Protein AF-A0A932NFH0-F1 (afdb_monomer)

Nearest PDB structures (foldseek):
  4v3h-assembly2_B  TM=2.790E-01  e=3.392E+00  Klebsiella oxytoca
  4v3g-assembly1_A  TM=3.066E-01  e=3.553E+00  Klebsiella oxytoca

Structure (mmCIF, N/CA/C/O backbone):
data_AF-A0A932NFH0-F1
#
_entry.id   AF-A0A932NFH0-F1
#
loop_
_atom_site.group_PDB
_atom_site.id
_atom_site.type_symbol
_atom_site.label_atom_id
_atom_site.label_alt_id
_atom_site.label_comp_id
_atom_site.label_asym_id
_atom_site.label_entity_id
_atom_site.label_seq_id
_atom_site.pdbx_PDB_ins_code
_atom_site.Cartn_x
_atom_site.Cartn_y
_atom_site.Cartn_z
_atom_site.occupancy
_atom_site.B_iso_or_equiv
_atom_site.auth_seq_id
_atom_site.auth_comp_id
_atom_site.auth_asym_id
_atom_site.auth_atom_id
_atom_site.pdbx_PDB_model_num
ATOM 1 N N . MET A 1 1 ? -65.670 41.260 88.299 1.00 33.47 1 MET A N 1
ATOM 2 C CA . MET A 1 1 ? -65.442 41.311 86.839 1.00 33.47 1 MET A CA 1
ATOM 3 C C . MET A 1 1 ? -65.403 39.883 86.323 1.00 33.47 1 MET A C 1
ATOM 5 O O . MET A 1 1 ? -64.616 39.112 86.848 1.00 33.47 1 MET A O 1
ATOM 9 N N . GLY A 1 2 ? -66.260 39.553 85.352 1.00 31.39 2 GLY A N 1
ATOM 10 C CA . GLY A 1 2 ? -66.193 38.319 84.555 1.00 31.39 2 GLY A CA 1
ATOM 11 C C . GLY A 1 2 ? -66.979 37.117 85.085 1.00 31.39 2 GLY A C 1
ATOM 12 O O . GLY A 1 2 ? -66.422 36.275 85.775 1.00 31.39 2 GLY A O 1
ATOM 13 N N . ASN A 1 3 ? -68.261 37.035 84.717 1.00 30.03 3 ASN A N 1
ATOM 14 C CA . ASN A 1 3 ? -69.140 35.876 84.900 1.00 30.03 3 ASN A CA 1
ATOM 15 C C . ASN A 1 3 ? -68.641 34.647 84.115 1.00 30.03 3 ASN A C 1
ATOM 17 O O . ASN A 1 3 ? -68.337 34.762 82.929 1.00 30.03 3 ASN A O 1
ATOM 21 N N . PHE A 1 4 ? -68.666 33.471 84.745 1.00 28.58 4 PHE A N 1
ATOM 22 C CA . PHE A 1 4 ? -68.620 32.169 84.073 1.00 28.58 4 PHE A CA 1
ATOM 23 C C . PHE A 1 4 ? -70.050 31.676 83.810 1.00 28.58 4 PHE A C 1
ATOM 25 O O . PHE A 1 4 ? -70.819 31.567 84.768 1.00 28.58 4 PHE A O 1
ATOM 32 N N . PRO A 1 5 ? -70.416 31.314 82.568 1.00 34.72 5 PRO A N 1
ATOM 33 C CA . PRO A 1 5 ? -71.593 30.508 82.307 1.00 34.72 5 PRO A CA 1
ATOM 34 C C . PRO A 1 5 ? -71.230 29.036 82.070 1.00 34.72 5 PRO A C 1
ATOM 36 O O . PRO A 1 5 ? -70.362 28.674 81.281 1.00 34.72 5 PRO A O 1
ATOM 39 N N . THR A 1 6 ? -71.973 28.221 82.806 1.00 33.97 6 THR A N 1
ATOM 40 C CA . THR A 1 6 ? -72.498 26.882 82.529 1.00 33.97 6 THR A CA 1
ATOM 41 C C . THR A 1 6 ? -72.513 26.399 81.072 1.00 33.97 6 THR A C 1
ATOM 43 O O . THR A 1 6 ? -72.946 27.125 80.181 1.00 33.97 6 THR A O 1
ATOM 46 N N . GLY A 1 7 ? -72.266 25.093 80.892 1.00 30.45 7 GLY A N 1
ATOM 47 C CA . GLY A 1 7 ? -72.872 24.297 79.818 1.00 30.45 7 GLY A CA 1
ATOM 48 C C . GLY A 1 7 ? -71.877 23.625 78.877 1.00 30.45 7 GLY A C 1
ATOM 49 O O . GLY A 1 7 ? -71.526 24.188 77.849 1.00 30.45 7 GLY A O 1
ATOM 50 N N . ILE A 1 8 ? -71.498 22.378 79.169 1.00 27.05 8 ILE A N 1
ATOM 51 C CA . ILE A 1 8 ? -71.008 21.459 78.135 1.00 27.05 8 ILE A CA 1
ATOM 52 C C . ILE A 1 8 ? -71.899 20.225 78.167 1.00 27.05 8 ILE A C 1
ATOM 54 O O . ILE A 1 8 ? -71.938 19.469 79.136 1.00 27.05 8 ILE A O 1
ATOM 58 N N . SER A 1 9 ? -72.663 20.079 77.089 1.00 25.47 9 SER A N 1
ATOM 59 C CA . SER A 1 9 ? -73.477 18.918 76.782 1.00 25.47 9 SER A CA 1
ATOM 60 C C . SER A 1 9 ? -72.582 17.710 76.529 1.00 25.47 9 SER A C 1
ATOM 62 O O . SER A 1 9 ? -71.717 17.747 75.654 1.00 25.47 9 SER A O 1
ATOM 64 N N . ILE A 1 10 ? -72.842 16.617 77.237 1.00 27.97 10 ILE A N 1
ATOM 65 C CA . ILE A 1 10 ? -72.379 15.289 76.836 1.00 27.97 10 ILE A CA 1
ATOM 66 C C . ILE A 1 10 ? -73.117 14.945 75.530 1.00 27.97 10 ILE A C 1
ATOM 68 O O . ILE A 1 10 ? -74.354 14.967 75.531 1.00 27.97 10 ILE A O 1
ATOM 72 N N . PRO A 1 11 ? -72.435 14.635 74.412 1.00 27.80 11 PRO A N 1
ATOM 73 C CA . PRO A 1 11 ? -73.120 14.093 73.251 1.00 27.80 11 PRO A CA 1
ATOM 74 C C . PRO A 1 11 ? -73.696 12.734 73.644 1.00 27.80 11 PRO A C 1
ATOM 76 O O . PRO A 1 11 ? -72.962 11.847 74.082 1.00 27.80 11 PRO A O 1
ATOM 79 N N . LYS A 1 12 ? -75.016 12.579 73.499 1.00 25.48 12 LYS A N 1
ATOM 80 C CA . LYS A 1 12 ? -75.676 11.271 73.506 1.00 25.48 12 LYS A CA 1
ATOM 81 C C . LYS A 1 12 ? -74.907 10.364 72.549 1.00 25.48 12 LYS A C 1
ATOM 83 O O . LYS A 1 12 ? -74.846 10.638 71.353 1.00 25.48 12 LYS A O 1
ATOM 88 N N . SER A 1 13 ? -74.304 9.314 73.092 1.00 27.89 13 SER A N 1
ATOM 89 C CA . SER A 1 13 ? -73.741 8.234 72.302 1.00 27.89 13 SER A CA 1
ATOM 90 C C . SER A 1 13 ? -74.842 7.639 71.430 1.00 27.89 13 SER A C 1
ATOM 92 O O . SER A 1 13 ? -75.965 7.394 71.882 1.00 27.89 13 SER A O 1
ATOM 94 N N . ASN A 1 14 ? -74.512 7.438 70.158 1.00 25.23 14 ASN A N 1
ATOM 95 C CA . ASN A 1 14 ? -75.341 6.683 69.236 1.00 25.23 14 ASN A CA 1
ATOM 96 C C . ASN A 1 14 ? -75.588 5.296 69.834 1.00 25.23 14 ASN A C 1
ATOM 98 O O . ASN A 1 14 ? -74.656 4.564 70.169 1.00 25.23 14 ASN A O 1
ATOM 102 N N . SER A 1 15 ? -76.861 4.959 69.990 1.00 25.72 15 SER A N 1
ATOM 103 C CA . SER A 1 15 ? -77.316 3.617 70.317 1.00 25.72 15 SER A CA 1
ATOM 104 C C . SER A 1 15 ? -76.995 2.713 69.129 1.00 25.72 15 SER A C 1
ATOM 106 O O . SER A 1 15 ? -77.458 2.955 68.017 1.00 25.72 15 SER A O 1
ATOM 108 N N . VAL A 1 16 ? -76.195 1.673 69.356 1.00 29.52 16 VAL A N 1
ATOM 109 C CA . VAL A 1 16 ? -76.025 0.581 68.395 1.00 29.52 16 VAL A CA 1
ATOM 110 C C . VAL A 1 16 ? -77.087 -0.464 68.716 1.00 29.52 16 VAL A C 1
ATOM 112 O O . VAL A 1 16 ? -77.057 -1.089 69.775 1.00 29.52 16 VAL A O 1
ATOM 115 N N . ILE A 1 17 ? -78.053 -0.626 67.813 1.00 26.39 17 ILE A N 1
ATOM 116 C CA . ILE A 1 17 ? -79.005 -1.738 67.830 1.00 26.39 17 ILE A CA 1
ATOM 117 C C . ILE A 1 17 ? -78.273 -2.951 67.246 1.00 26.39 17 ILE A C 1
ATOM 119 O O . ILE A 1 17 ? -77.917 -2.941 66.070 1.00 26.39 17 ILE A O 1
ATOM 123 N N . LEU A 1 18 ? -78.047 -3.994 68.049 1.00 32.00 18 LEU A N 1
ATOM 124 C CA . LEU A 1 18 ? -77.611 -5.301 67.552 1.00 32.00 18 LEU A CA 1
ATOM 125 C C . LEU A 1 18 ? -78.845 -6.193 67.393 1.00 32.00 18 LEU A C 1
ATOM 127 O O . LEU A 1 18 ? -79.460 -6.608 68.374 1.00 32.00 18 LEU A O 1
ATOM 131 N N . GLY A 1 19 ? -79.223 -6.447 66.140 1.00 27.83 19 GLY A N 1
ATOM 132 C CA . GLY A 1 19 ? -80.219 -7.453 65.789 1.00 27.83 19 GLY A CA 1
ATOM 133 C C . GLY A 1 19 ? -79.652 -8.855 66.001 1.00 27.83 19 GLY A C 1
ATOM 134 O O . GLY A 1 19 ? -78.537 -9.155 65.580 1.00 27.83 19 GLY A O 1
ATOM 135 N N . ASN A 1 20 ? -80.424 -9.705 66.670 1.00 31.61 20 ASN A N 1
ATOM 136 C CA . ASN A 1 20 ? -80.073 -11.088 66.953 1.00 31.61 20 ASN A CA 1
ATOM 137 C C . ASN A 1 20 ? -80.524 -11.978 65.787 1.00 31.61 20 ASN A C 1
ATOM 139 O O . ASN A 1 20 ? -81.710 -12.286 65.705 1.00 31.61 20 ASN A O 1
ATOM 143 N N . GLN A 1 21 ? -79.602 -12.384 64.909 1.00 29.92 21 GLN A N 1
ATOM 144 C CA . GLN A 1 21 ? -79.731 -13.613 64.120 1.00 29.92 21 GLN A CA 1
ATOM 145 C C . GLN A 1 21 ? -78.362 -14.295 63.974 1.00 29.92 21 GLN A C 1
ATOM 147 O O . GLN A 1 21 ? -77.402 -13.693 63.508 1.00 29.92 21 GLN A O 1
ATOM 152 N N . GLU A 1 22 ? -78.322 -15.554 64.420 1.00 33.66 22 GLU A N 1
ATOM 153 C CA . GLU A 1 22 ? -77.292 -16.582 64.205 1.00 33.66 22 GLU A CA 1
ATOM 154 C C . GLU A 1 22 ? -75.839 -16.254 64.606 1.00 33.66 22 GLU A C 1
ATOM 156 O O . GLU A 1 22 ? -75.067 -15.708 63.827 1.00 33.66 22 GLU A O 1
ATOM 161 N N . ASN A 1 23 ? -75.442 -16.699 65.811 1.00 35.78 23 ASN A N 1
ATOM 162 C CA . ASN A 1 23 ? -74.081 -17.106 66.222 1.00 35.78 23 ASN A CA 1
ATOM 163 C C . ASN A 1 23 ? -72.876 -16.429 65.526 1.00 35.78 23 ASN A C 1
ATOM 165 O O . ASN A 1 23 ? -71.917 -17.095 65.133 1.00 35.78 23 ASN A O 1
ATOM 169 N N . LYS A 1 24 ? -72.873 -15.097 65.430 1.00 27.61 24 LYS A N 1
ATOM 170 C CA . LYS A 1 24 ? -71.710 -14.306 65.014 1.00 27.61 24 LYS A CA 1
ATOM 171 C C . LYS A 1 24 ? -71.596 -13.067 65.892 1.00 27.61 24 LYS A C 1
ATOM 173 O O . LYS A 1 24 ? -72.463 -12.199 65.881 1.00 27.61 24 LYS A O 1
ATOM 178 N N . VAL A 1 25 ? -70.506 -12.977 66.649 1.00 30.59 25 VAL A N 1
ATOM 179 C CA . VAL A 1 25 ? -70.115 -11.750 67.356 1.00 30.59 25 VAL A CA 1
ATOM 180 C C . VAL A 1 25 ? -69.359 -10.871 66.360 1.00 30.59 25 VAL A C 1
ATOM 182 O O . VAL A 1 25 ? -68.380 -11.315 65.766 1.00 30.59 25 VAL A O 1
ATOM 185 N N . SER A 1 26 ? -69.826 -9.642 66.141 1.00 27.28 26 SER A N 1
ATOM 186 C CA . SER A 1 26 ? -69.123 -8.632 65.338 1.00 27.28 26 SER A CA 1
ATOM 187 C C . SER A 1 26 ? -68.384 -7.654 66.251 1.00 27.28 26 SER A C 1
ATOM 189 O O . SER A 1 26 ? -68.962 -7.164 67.220 1.00 27.28 26 SER A O 1
ATOM 191 N N . PHE A 1 27 ? -67.126 -7.349 65.929 1.00 35.94 27 PHE A N 1
ATOM 192 C CA . PHE A 1 27 ? -66.333 -6.300 66.576 1.00 35.94 27 PHE A CA 1
ATOM 193 C C . PHE A 1 27 ? -66.306 -5.057 65.679 1.00 35.94 27 PHE A C 1
ATOM 195 O O . PHE A 1 27 ? -66.154 -5.178 64.465 1.00 35.94 27 PHE A O 1
ATOM 202 N N . ALA A 1 28 ? -66.423 -3.865 66.264 1.00 29.11 28 ALA A N 1
ATOM 203 C CA . ALA A 1 28 ? -66.188 -2.606 65.564 1.00 29.11 28 ALA A CA 1
ATOM 204 C C . ALA A 1 28 ? -64.809 -2.057 65.959 1.00 29.11 28 ALA A C 1
ATOM 206 O O . ALA A 1 28 ? -64.577 -1.757 67.129 1.00 29.11 28 ALA A O 1
ATOM 207 N N . VAL A 1 29 ? -63.904 -1.907 64.990 1.00 31.45 29 VAL A N 1
ATOM 208 C CA . VAL A 1 29 ? -62.664 -1.135 65.156 1.00 31.45 29 VAL A CA 1
ATOM 209 C C . VAL A 1 29 ? -62.984 0.314 64.792 1.00 31.45 29 VAL A C 1
ATOM 211 O O . VAL A 1 29 ? -63.256 0.620 63.633 1.00 31.45 29 VAL A O 1
ATOM 214 N N . LEU A 1 30 ? -63.008 1.211 65.779 1.00 28.28 30 LEU A N 1
ATOM 215 C CA . LEU A 1 30 ? -63.182 2.646 65.543 1.00 28.28 30 LEU A CA 1
ATOM 216 C C . LEU A 1 30 ? -61.837 3.266 65.143 1.00 28.28 30 LEU A C 1
ATOM 218 O O . LEU A 1 30 ? -60.965 3.460 65.987 1.00 28.28 30 LEU A O 1
ATOM 222 N N . TYR A 1 31 ? -61.690 3.621 63.867 1.00 28.64 31 TYR A N 1
ATOM 223 C CA . TYR A 1 31 ? -60.689 4.597 63.435 1.00 28.64 31 TYR A CA 1
ATOM 224 C C . TYR A 1 31 ? -61.185 5.995 63.817 1.00 28.64 31 TYR A C 1
ATOM 226 O O . TYR A 1 31 ? -62.192 6.457 63.283 1.00 28.64 31 TYR A O 1
ATOM 234 N N . ASN A 1 32 ? -60.495 6.673 64.736 1.00 30.05 32 ASN A N 1
ATOM 235 C CA . ASN A 1 32 ? -60.752 8.086 65.000 1.00 30.05 32 ASN A CA 1
ATOM 236 C C . ASN A 1 32 ? -59.757 8.934 64.202 1.00 30.05 32 ASN A C 1
ATOM 238 O O . ASN A 1 32 ? -58.663 9.241 64.670 1.00 30.05 32 ASN A O 1
ATOM 242 N N . ASP A 1 33 ? -60.133 9.271 62.972 1.00 33.28 33 ASP A N 1
ATOM 243 C CA . ASP A 1 33 ? -59.396 10.207 62.131 1.00 33.28 33 ASP A CA 1
ATOM 244 C C . ASP A 1 33 ? -59.994 11.608 62.316 1.00 33.28 33 ASP A C 1
ATOM 246 O O . ASP A 1 33 ? -60.966 11.966 61.646 1.00 33.28 33 ASP A O 1
ATOM 250 N N . LYS A 1 34 ? -59.484 12.352 63.313 1.00 33.22 34 LYS A N 1
ATOM 251 C CA . LYS A 1 34 ? -59.370 13.827 63.319 1.00 33.22 34 LYS A CA 1
ATOM 252 C C . LYS A 1 34 ? -58.748 14.369 64.618 1.00 33.22 34 LYS A C 1
ATOM 254 O O . LYS A 1 34 ? -59.270 14.183 65.712 1.00 33.22 34 LYS A O 1
ATOM 259 N N . SER A 1 35 ? -57.658 15.119 64.424 1.00 39.62 35 SER A N 1
ATOM 260 C CA . SER A 1 35 ? -57.040 16.122 65.314 1.00 39.62 35 SER A CA 1
ATOM 261 C C . SER A 1 35 ? -56.633 15.690 66.733 1.00 39.62 35 SER A C 1
ATOM 263 O O . SER A 1 35 ? -57.367 15.918 67.692 1.00 39.62 35 SER A O 1
ATOM 265 N N . ILE A 1 36 ? -55.393 15.203 66.878 1.00 35.25 36 ILE A N 1
ATOM 266 C CA . ILE A 1 36 ? -54.640 15.194 68.147 1.00 35.25 36 ILE A CA 1
ATOM 267 C C . ILE A 1 36 ? -53.272 15.873 67.900 1.00 35.25 36 ILE A C 1
ATOM 269 O O . ILE A 1 36 ? -52.682 15.642 66.842 1.00 35.25 36 ILE A O 1
ATOM 273 N N . PRO A 1 37 ? -52.763 16.728 68.813 1.00 31.09 37 PRO A N 1
ATOM 274 C CA . PRO A 1 37 ? -51.449 17.364 68.686 1.00 31.09 37 PRO A CA 1
ATOM 275 C C . PRO A 1 37 ? -50.298 16.351 68.583 1.00 31.09 37 PRO A C 1
ATOM 277 O O . PRO A 1 37 ? -50.350 15.273 69.171 1.00 31.09 37 PRO A O 1
ATOM 280 N N . SER A 1 38 ? -49.220 16.739 67.898 1.00 35.44 38 SER A N 1
ATOM 281 C CA . SER A 1 38 ? -48.042 15.927 67.542 1.00 35.44 38 SER A CA 1
ATOM 282 C C . SER A 1 38 ? -47.187 15.396 68.711 1.00 35.44 38 SER A C 1
ATOM 284 O O . SER A 1 38 ? -46.083 14.911 68.480 1.00 35.44 38 SER A O 1
ATOM 286 N N . SER A 1 39 ? -47.658 15.482 69.957 1.00 32.22 39 SER A N 1
ATOM 287 C CA . SER A 1 39 ? -46.976 14.964 71.152 1.00 32.22 39 SER A CA 1
ATOM 288 C C . SER A 1 39 ? -47.504 13.610 71.646 1.00 32.22 39 SER A C 1
ATOM 290 O O . SER A 1 39 ? -46.949 13.069 72.598 1.00 32.22 39 SER A O 1
ATOM 292 N N . TYR A 1 40 ? -48.515 13.025 70.994 1.00 33.75 40 TYR A N 1
ATOM 293 C CA . TYR A 1 40 ? -48.968 11.657 71.265 1.00 33.75 40 TYR A CA 1
ATOM 294 C C . TYR A 1 40 ? -48.595 10.730 70.106 1.00 33.75 40 TYR A C 1
ATOM 296 O O . TYR A 1 40 ? -49.102 10.861 68.993 1.00 33.75 40 TYR A O 1
ATOM 304 N N . GLN A 1 41 ? -47.667 9.810 70.374 1.00 34.94 41 GLN A N 1
ATOM 305 C CA . GLN A 1 41 ? -47.250 8.778 69.431 1.00 34.94 41 GLN A CA 1
ATOM 306 C C . GLN A 1 41 ? -48.395 7.807 69.110 1.00 34.94 41 GLN A C 1
ATOM 308 O O . GLN A 1 41 ? -49.274 7.538 69.928 1.00 34.94 41 GLN A O 1
ATOM 313 N N . SER A 1 42 ? -48.351 7.287 67.885 1.00 34.69 42 SER A N 1
ATOM 314 C CA . SER A 1 42 ? -49.235 6.274 67.318 1.00 34.69 42 SER A CA 1
ATOM 315 C C . SER A 1 42 ? -49.345 5.030 68.203 1.00 34.69 42 SER A C 1
ATOM 317 O O . SER A 1 42 ? -48.368 4.306 68.392 1.00 34.69 42 SER A O 1
ATOM 319 N N . GLY A 1 43 ? -50.555 4.750 68.680 1.00 33.25 43 GLY A N 1
ATOM 320 C CA . GLY A 1 43 ? -50.918 3.480 69.296 1.00 33.25 43 GLY A CA 1
ATOM 321 C C . GLY A 1 43 ? -52.033 2.813 68.500 1.00 33.25 43 GLY A C 1
ATOM 322 O O . GLY A 1 43 ? -52.997 3.472 68.111 1.00 33.25 43 GLY A O 1
ATOM 323 N N . PHE A 1 44 ? -51.921 1.507 68.267 1.00 37.31 44 PHE A N 1
ATOM 324 C CA . PHE A 1 44 ? -53.058 0.695 67.843 1.00 37.31 44 PHE A CA 1
ATOM 325 C C . PHE A 1 44 ? -53.755 0.204 69.113 1.00 37.31 44 PHE A C 1
ATOM 327 O O . PHE A 1 44 ? -53.124 -0.487 69.912 1.00 37.31 44 PHE A O 1
ATOM 334 N N . SER A 1 45 ? -55.013 0.597 69.345 1.00 35.28 45 SER A N 1
ATOM 335 C CA . SER A 1 45 ? -55.799 0.102 70.482 1.00 35.28 45 SER A CA 1
ATOM 336 C C . SER A 1 45 ? -56.741 -0.995 69.998 1.00 35.28 45 SER A C 1
ATOM 338 O O . SER A 1 45 ? -57.704 -0.714 69.285 1.00 35.28 45 SER A O 1
ATOM 340 N N . ILE A 1 46 ? -56.461 -2.250 70.355 1.00 39.66 46 ILE A N 1
ATOM 341 C CA . ILE A 1 46 ? -57.420 -3.339 70.142 1.00 39.66 46 ILE A CA 1
ATOM 342 C C . ILE A 1 46 ? -58.324 -3.362 71.364 1.00 39.66 46 ILE A C 1
ATOM 344 O O . ILE A 1 46 ? -57.890 -3.753 72.445 1.00 39.66 46 ILE A O 1
ATOM 348 N N . GLY A 1 47 ? -59.565 -2.909 71.194 1.00 37.34 47 GLY A N 1
ATOM 349 C CA . GLY A 1 47 ? -60.630 -3.125 72.164 1.00 37.34 47 GLY A CA 1
ATOM 350 C C . GLY A 1 47 ? -61.301 -4.464 71.886 1.00 37.34 47 GLY A C 1
ATOM 351 O O . GLY A 1 47 ? -62.045 -4.582 70.914 1.00 37.34 47 GLY A O 1
ATOM 352 N N . ALA A 1 48 ? -61.051 -5.474 72.717 1.00 38.38 48 ALA A N 1
ATOM 353 C CA . ALA A 1 48 ? -61.824 -6.712 72.685 1.00 38.38 48 ALA A CA 1
ATOM 354 C C . ALA A 1 48 ? -62.922 -6.647 73.754 1.00 38.38 48 ALA A C 1
ATOM 356 O O . ALA A 1 48 ? -62.628 -6.597 74.947 1.00 38.38 48 ALA A O 1
ATOM 357 N N . VAL A 1 49 ? -64.190 -6.671 73.331 1.00 38.41 49 VAL A N 1
ATOM 358 C CA . VAL A 1 49 ? -65.320 -6.929 74.234 1.00 38.41 49 VAL A CA 1
ATOM 359 C C . VAL A 1 49 ? -65.579 -8.431 74.206 1.00 38.41 49 VAL A C 1
ATOM 361 O O . VAL A 1 49 ? -66.192 -8.945 73.274 1.00 38.41 49 VAL A O 1
ATOM 364 N N . LEU A 1 50 ? -65.062 -9.150 75.200 1.00 38.88 50 LEU A N 1
ATOM 365 C CA . LEU A 1 50 ? -65.319 -10.580 75.361 1.00 38.88 50 LEU A CA 1
ATOM 366 C C . LEU A 1 50 ? -66.524 -10.778 76.286 1.00 38.88 50 LEU A C 1
ATOM 368 O O . LEU A 1 50 ? -66.454 -10.390 77.454 1.00 38.88 50 LEU A O 1
ATOM 372 N N . PRO A 1 51 ? -67.621 -11.399 75.825 1.00 38.62 51 PRO A N 1
ATOM 373 C CA . PRO A 1 51 ? -68.639 -11.871 76.742 1.00 38.62 51 PRO A CA 1
ATOM 374 C C . PRO A 1 51 ? -68.129 -13.147 77.430 1.00 38.62 51 PRO A C 1
ATOM 376 O O . PRO A 1 51 ? -67.991 -14.197 76.803 1.00 38.62 51 PRO A O 1
ATOM 379 N N . ILE A 1 52 ? -67.838 -13.066 78.730 1.00 36.28 52 ILE A N 1
ATOM 380 C CA . ILE A 1 52 ? -67.600 -14.256 79.553 1.00 36.28 52 ILE A CA 1
ATOM 381 C C . ILE A 1 52 ? -68.968 -14.783 79.982 1.00 36.28 52 ILE A C 1
ATOM 383 O O . ILE A 1 52 ? -69.646 -14.177 80.811 1.00 36.28 52 ILE A O 1
ATOM 387 N N . TYR A 1 53 ? -69.384 -15.919 79.424 1.00 36.38 53 TYR A N 1
ATOM 388 C CA . TYR A 1 53 ? -70.587 -16.607 79.878 1.00 36.38 53 TYR A CA 1
ATOM 389 C C . TYR A 1 53 ? -70.226 -17.641 80.944 1.00 36.38 53 TYR A C 1
ATOM 391 O O . TYR A 1 53 ? -69.708 -18.713 80.645 1.00 36.38 53 TYR A O 1
ATOM 399 N N . SER A 1 54 ? -70.563 -17.334 82.194 1.00 33.25 54 SER A N 1
ATOM 400 C CA . SER A 1 54 ? -70.706 -18.324 83.261 1.00 33.25 54 SER A CA 1
ATOM 401 C C . SER A 1 54 ? -72.192 -18.444 83.583 1.00 33.25 54 SER A C 1
ATOM 403 O O . SER A 1 54 ? -72.817 -17.474 84.003 1.00 33.25 54 SER A O 1
ATOM 405 N N . LYS A 1 55 ? -72.776 -19.622 83.327 1.00 36.75 55 LYS A N 1
ATOM 406 C CA . LYS A 1 55 ? -74.165 -19.974 83.684 1.00 36.75 55 LYS A CA 1
ATOM 407 C C . LYS A 1 55 ? -75.222 -18.906 83.335 1.00 36.75 55 LYS A C 1
ATOM 409 O O . LYS A 1 55 ? -76.072 -18.574 84.153 1.00 36.75 55 LYS A O 1
ATOM 414 N N . GLY A 1 56 ? -75.200 -18.393 82.105 1.00 42.72 56 GLY A N 1
ATOM 415 C CA . GLY A 1 56 ? -76.341 -17.656 81.546 1.00 42.72 56 GLY A CA 1
ATOM 416 C C . GLY A 1 56 ? -76.617 -16.258 82.118 1.00 42.72 56 GLY A C 1
ATOM 417 O O . GLY A 1 56 ? -77.675 -15.709 81.826 1.00 42.72 56 GLY A O 1
ATOM 418 N N . GLN A 1 57 ? -75.695 -15.644 82.868 1.00 33.19 57 GLN A N 1
ATOM 419 C CA . GLN A 1 57 ? -75.768 -14.218 83.213 1.00 33.19 57 GLN A CA 1
ATOM 420 C C . GLN A 1 57 ? -74.492 -13.482 82.790 1.00 33.19 57 GLN A C 1
ATOM 422 O O . GLN A 1 57 ? -73.382 -13.941 83.049 1.00 33.19 57 GLN A O 1
ATOM 427 N N . ALA A 1 58 ? -74.661 -12.336 82.122 1.00 33.94 58 ALA A N 1
ATOM 428 C CA . ALA A 1 58 ? -73.565 -11.457 81.733 1.00 33.94 58 ALA A CA 1
ATOM 429 C C . ALA A 1 58 ? -73.010 -10.749 82.979 1.00 33.94 58 ALA A C 1
ATOM 431 O O . ALA A 1 58 ? -73.685 -9.907 83.569 1.00 33.94 58 ALA A O 1
ATOM 432 N N . ILE A 1 59 ? -71.787 -11.091 83.382 1.00 33.62 59 ILE A N 1
ATOM 433 C CA . ILE A 1 59 ? -71.057 -10.389 84.442 1.00 33.62 59 ILE A CA 1
ATOM 434 C C . ILE A 1 59 ? -70.038 -9.466 83.765 1.00 33.62 59 ILE A C 1
ATOM 436 O O . ILE A 1 59 ? -69.262 -9.928 82.939 1.00 33.62 59 ILE A O 1
ATOM 440 N N . ASN A 1 60 ? -70.106 -8.174 84.107 1.00 35.97 60 ASN A N 1
ATOM 441 C CA . ASN A 1 60 ? -69.198 -7.055 83.806 1.00 35.97 60 ASN A CA 1
ATOM 442 C C . ASN A 1 60 ? -68.255 -7.160 82.590 1.00 35.97 60 ASN A C 1
ATOM 444 O O . ASN A 1 60 ? -67.304 -7.935 82.556 1.00 35.97 60 ASN A O 1
ATOM 448 N N . MET A 1 61 ? -68.451 -6.227 81.651 1.00 35.09 61 MET A N 1
ATOM 449 C CA . MET A 1 61 ? -67.553 -5.975 80.525 1.00 35.09 61 MET A CA 1
ATOM 450 C C . MET A 1 61 ? -66.177 -5.516 81.024 1.00 35.09 61 MET A C 1
ATOM 452 O O . MET A 1 61 ? -66.040 -4.409 81.546 1.00 35.09 61 MET A O 1
ATOM 456 N N . ILE A 1 62 ? -65.144 -6.335 80.826 1.00 35.03 62 ILE A N 1
ATOM 457 C CA . ILE A 1 62 ? -63.759 -5.873 80.931 1.00 35.03 62 ILE A CA 1
ATOM 458 C C . ILE A 1 62 ? -63.393 -5.278 79.574 1.00 35.03 62 ILE A C 1
ATOM 460 O O . ILE A 1 62 ? -63.284 -5.992 78.580 1.00 35.03 62 ILE A O 1
ATOM 464 N N . ASN A 1 63 ? -63.220 -3.959 79.535 1.00 34.44 63 ASN A N 1
ATOM 465 C CA . ASN A 1 63 ? -62.644 -3.273 78.386 1.00 34.44 63 ASN A CA 1
ATOM 466 C C . ASN A 1 63 ? -61.131 -3.535 78.409 1.00 34.44 63 ASN A C 1
ATOM 468 O O . ASN A 1 63 ? -60.388 -2.870 79.130 1.00 34.44 63 ASN A O 1
ATOM 472 N N . LEU A 1 64 ? -60.669 -4.540 77.666 1.00 36.06 64 LEU A N 1
ATOM 473 C CA . LEU A 1 64 ? -59.243 -4.722 77.412 1.00 36.06 64 LEU A CA 1
ATOM 474 C C . LEU A 1 64 ? -58.840 -3.713 76.335 1.00 36.06 64 LEU A C 1
ATOM 476 O O . LEU A 1 64 ? -59.043 -3.962 75.152 1.00 36.06 64 LEU A O 1
ATOM 480 N N . GLN A 1 65 ? -58.319 -2.556 76.751 1.00 35.50 65 GLN A N 1
ATOM 481 C CA . GLN A 1 65 ? -57.597 -1.651 75.858 1.00 35.50 65 GLN A CA 1
ATOM 482 C C . GLN A 1 65 ? -56.143 -2.101 75.799 1.00 35.50 65 GLN A C 1
ATOM 484 O O . GLN A 1 65 ? -55.391 -1.921 76.756 1.00 35.50 65 GLN A O 1
ATOM 489 N N . TYR A 1 66 ? -55.751 -2.698 74.677 1.00 36.91 66 TYR A N 1
ATOM 490 C CA . TYR A 1 66 ? -54.357 -3.028 74.427 1.00 36.91 66 TYR A CA 1
ATOM 491 C C . TYR A 1 66 ? -53.757 -2.005 73.470 1.00 36.91 66 TYR A C 1
ATOM 493 O O . TYR A 1 66 ? -54.053 -2.047 72.280 1.00 36.91 66 TYR A O 1
ATOM 501 N N . THR A 1 67 ? -52.940 -1.078 73.975 1.00 38.62 67 THR A N 1
ATOM 502 C CA . THR A 1 67 ? -52.199 -0.130 73.132 1.00 38.62 67 THR A CA 1
ATOM 503 C C . THR A 1 67 ? -50.882 -0.772 72.715 1.00 38.62 67 THR A C 1
ATOM 505 O O . THR A 1 67 ? -49.879 -0.672 73.421 1.00 38.62 67 THR A O 1
ATOM 508 N N . ALA A 1 68 ? -50.876 -1.451 71.570 1.00 40.72 68 ALA A N 1
ATOM 509 C CA . ALA A 1 68 ? -49.627 -1.871 70.952 1.00 40.72 68 ALA A CA 1
ATOM 510 C C . ALA A 1 68 ? -48.987 -0.640 70.291 1.00 40.72 68 ALA A C 1
ATOM 512 O O . ALA A 1 68 ? -49.529 -0.088 69.328 1.00 40.72 68 ALA A O 1
ATOM 513 N N . HIS A 1 69 ? -47.844 -0.193 70.817 1.00 44.47 69 HIS A N 1
ATOM 514 C CA . HIS A 1 69 ? -46.988 0.786 70.144 1.00 44.47 69 HIS A CA 1
ATOM 515 C C . HIS A 1 69 ? -46.241 0.066 69.023 1.00 44.47 69 HIS A C 1
ATOM 517 O O . HIS A 1 69 ? -45.101 -0.359 69.160 1.00 44.47 69 HIS A O 1
ATOM 523 N N . SER A 1 70 ? -46.941 -0.140 67.917 1.00 50.12 70 SER A N 1
ATOM 524 C CA . SER A 1 70 ? -46.365 -0.648 66.683 1.00 50.12 70 SER A CA 1
ATOM 525 C C . SER A 1 70 ? -45.973 0.544 65.815 1.00 50.12 70 SER A C 1
ATOM 527 O O . SER A 1 70 ? -46.797 1.425 65.572 1.00 50.12 70 SER A O 1
ATOM 529 N N . ILE A 1 71 ? -44.736 0.558 65.306 1.00 54.47 71 ILE A N 1
ATOM 530 C CA . ILE A 1 71 ? -44.297 1.544 64.302 1.00 54.47 71 ILE A CA 1
ATOM 531 C C . ILE A 1 71 ? -45.162 1.442 63.026 1.00 54.47 71 ILE A C 1
ATOM 533 O O . ILE A 1 71 ? -45.301 2.420 62.295 1.00 54.47 71 ILE A O 1
ATOM 537 N N . TYR A 1 72 ? -45.806 0.293 62.782 1.00 55.31 72 TYR A N 1
ATOM 538 C CA . TYR A 1 72 ? -46.767 0.089 61.700 1.00 55.31 72 TYR A CA 1
ATOM 539 C C . TYR A 1 72 ? -48.189 0.499 62.082 1.00 55.31 72 TYR A C 1
ATOM 541 O O . TYR A 1 72 ? -48.795 -0.071 62.988 1.00 55.31 72 TYR A O 1
ATOM 549 N N . THR A 1 73 ? -48.740 1.461 61.338 1.00 53.00 73 THR A N 1
ATOM 550 C CA . THR A 1 73 ? -50.102 1.994 61.516 1.00 53.00 73 THR A CA 1
ATOM 551 C C . THR A 1 73 ? -51.189 1.180 60.802 1.00 53.00 73 THR A C 1
ATOM 553 O O . THR A 1 73 ? -52.372 1.475 60.957 1.00 53.00 73 THR A O 1
ATOM 556 N N . THR A 1 74 ? -50.813 0.172 60.011 1.00 62.19 74 THR A N 1
ATOM 557 C CA . THR A 1 74 ? -51.721 -0.632 59.177 1.00 62.19 74 THR A CA 1
ATOM 558 C C . THR A 1 74 ? -51.301 -2.102 59.219 1.00 62.19 74 THR A C 1
ATOM 560 O O . THR A 1 74 ? -50.531 -2.572 58.387 1.00 62.19 74 THR A O 1
ATOM 563 N N . MET A 1 75 ? -51.776 -2.826 60.230 1.00 70.19 75 MET A N 1
ATOM 564 C CA . MET A 1 75 ? -51.757 -4.290 60.267 1.00 70.19 75 MET A CA 1
ATOM 565 C C . MET A 1 75 ? -53.209 -4.773 60.246 1.00 70.19 75 MET A C 1
ATOM 567 O O . MET A 1 75 ? -54.034 -4.250 60.995 1.00 70.19 75 MET A O 1
ATOM 571 N N . GLU A 1 76 ? -53.527 -5.753 59.402 1.00 76.56 76 GLU A N 1
ATOM 572 C CA . GLU A 1 76 ? -54.850 -6.379 59.349 1.00 76.56 76 GLU A CA 1
ATOM 573 C C . GLU A 1 76 ? -54.787 -7.767 60.000 1.00 76.56 76 GLU A C 1
ATOM 575 O O . GLU A 1 76 ? -53.954 -8.587 59.626 1.00 76.56 76 GLU A O 1
ATOM 580 N N . ALA A 1 77 ? -55.664 -8.057 60.964 1.00 75.12 77 ALA A N 1
ATOM 581 C CA . ALA A 1 77 ? -55.789 -9.396 61.540 1.00 75.12 77 ALA A CA 1
ATOM 582 C C . ALA A 1 77 ? -56.995 -10.135 60.939 1.00 75.12 77 ALA A C 1
ATOM 584 O O . ALA A 1 77 ? -58.120 -9.638 60.974 1.00 75.12 77 ALA A O 1
ATOM 585 N N . ASP A 1 78 ? -56.778 -11.351 60.437 1.00 76.81 78 ASP A N 1
ATOM 586 C CA . ASP A 1 78 ? -57.851 -12.257 60.034 1.00 76.81 78 ASP A CA 1
ATOM 587 C C . ASP A 1 78 ? -58.529 -12.818 61.290 1.00 76.81 78 ASP A C 1
ATOM 589 O O . ASP A 1 78 ? -58.040 -13.740 61.956 1.00 76.81 78 ASP A O 1
ATOM 593 N N . PHE A 1 79 ? -59.679 -12.239 61.626 1.00 69.00 79 PHE A N 1
ATOM 594 C CA . PHE A 1 79 ? -60.467 -12.616 62.795 1.00 69.00 79 PHE A CA 1
ATOM 595 C C . PHE A 1 79 ? -60.906 -14.081 62.780 1.00 69.00 79 PHE A C 1
ATOM 597 O O . PHE A 1 79 ? -61.081 -14.663 63.845 1.00 69.00 79 PHE A O 1
ATOM 604 N N . THR A 1 80 ? -61.059 -14.696 61.603 1.00 73.12 80 THR A N 1
ATOM 605 C CA . THR A 1 80 ? -61.509 -16.094 61.504 1.00 73.12 80 THR A CA 1
ATOM 606 C C . THR A 1 80 ? -60.428 -17.094 61.908 1.00 73.12 80 THR A C 1
ATOM 608 O O . THR A 1 80 ? -60.741 -18.237 62.236 1.00 73.12 80 THR A O 1
ATOM 611 N N . LYS A 1 81 ? -59.161 -16.662 61.914 1.00 76.94 81 LYS A N 1
ATOM 612 C CA . LYS A 1 81 ? -57.988 -17.480 62.260 1.00 76.94 81 LYS A CA 1
ATOM 613 C C . LYS A 1 81 ? -57.320 -17.059 63.570 1.00 76.94 81 LYS A C 1
ATOM 615 O O . LYS A 1 81 ? -56.459 -17.773 64.077 1.00 76.94 81 LYS A O 1
ATOM 620 N N . SER A 1 82 ? -57.699 -15.906 64.113 1.00 77.94 82 SER A N 1
ATOM 621 C CA . SER A 1 82 ? -57.140 -15.360 65.350 1.00 77.94 82 SER A CA 1
ATOM 622 C C . SER A 1 82 ? -57.767 -16.017 66.587 1.00 77.94 82 SER A C 1
ATOM 624 O O . SER A 1 82 ? -58.953 -16.336 66.594 1.00 77.94 82 SER A O 1
ATOM 626 N N . THR A 1 83 ? -56.988 -16.219 67.653 1.00 79.50 83 THR A N 1
ATOM 627 C CA . THR A 1 83 ? -57.446 -16.840 68.911 1.00 79.50 83 THR A CA 1
ATOM 628 C C . THR A 1 83 ? -57.026 -16.020 70.127 1.00 79.50 83 THR A C 1
ATOM 630 O O . THR A 1 83 ? -56.034 -15.294 70.096 1.00 79.50 83 THR A O 1
ATOM 633 N N . PHE A 1 84 ? -57.774 -16.143 71.221 1.00 78.00 84 PHE A N 1
ATOM 634 C CA . PHE A 1 84 ? -57.459 -15.520 72.505 1.00 78.00 84 PHE A CA 1
ATOM 635 C C . PHE A 1 84 ? -57.428 -16.588 73.597 1.00 78.00 84 PHE A C 1
ATOM 637 O O . PHE A 1 84 ? -58.361 -17.384 73.696 1.00 78.00 84 PHE A O 1
ATOM 644 N N . ASN A 1 85 ? -56.361 -16.627 74.395 1.00 75.94 85 ASN A N 1
ATOM 645 C CA . ASN A 1 85 ? -56.229 -17.549 75.522 1.00 75.94 85 ASN A CA 1
ATOM 646 C C . ASN A 1 85 ? -55.471 -16.901 76.695 1.00 75.94 85 ASN A C 1
ATOM 648 O O . ASN A 1 85 ? -55.051 -15.748 76.622 1.00 75.94 85 ASN A O 1
ATOM 652 N N . GLU A 1 86 ? -55.281 -17.648 77.786 1.00 70.38 86 GLU A N 1
ATOM 653 C CA . GLU A 1 86 ? -54.586 -17.165 78.992 1.00 70.38 86 GLU A CA 1
ATOM 654 C C . GLU A 1 86 ? -53.131 -16.730 78.738 1.00 70.38 86 GLU A C 1
ATOM 656 O O . GLU A 1 86 ? -52.585 -15.929 79.494 1.00 70.38 86 GLU A O 1
ATOM 661 N N . ALA A 1 87 ? -52.503 -17.219 77.662 1.00 66.38 87 ALA A N 1
ATOM 662 C CA . ALA A 1 87 ? -51.141 -16.862 77.274 1.00 66.38 87 ALA A CA 1
ATOM 663 C C . ALA A 1 87 ? -51.060 -15.586 76.406 1.00 66.38 87 ALA A C 1
ATOM 665 O O . ALA A 1 87 ? -49.952 -15.120 76.129 1.00 66.38 87 ALA A O 1
ATOM 666 N N . GLY A 1 88 ? -52.197 -15.017 75.982 1.00 74.69 88 GLY A N 1
ATOM 667 C CA . GLY A 1 88 ? -52.280 -13.769 75.215 1.00 74.69 88 GLY A CA 1
ATOM 668 C C . GLY A 1 88 ? -53.205 -13.835 73.992 1.00 74.69 88 GLY A C 1
ATOM 669 O O . GLY A 1 88 ? -53.993 -14.765 73.808 1.00 74.69 88 GLY A O 1
ATOM 670 N N . MET A 1 89 ? -53.103 -12.816 73.135 1.00 76.94 89 MET A N 1
ATOM 671 C CA . MET A 1 89 ? -53.785 -12.752 71.837 1.00 76.94 89 MET A CA 1
ATOM 672 C C . MET A 1 89 ? -52.895 -13.353 70.749 1.00 76.94 89 MET A C 1
ATOM 674 O O . MET A 1 89 ? -51.770 -12.901 70.577 1.00 76.94 89 MET A O 1
ATOM 678 N N . ASN A 1 90 ? -53.397 -14.321 69.981 1.00 77.75 90 ASN A N 1
ATOM 679 C CA . ASN A 1 90 ? -52.747 -14.817 68.767 1.00 77.75 90 ASN A CA 1
ATOM 680 C C . ASN A 1 90 ? -53.502 -14.286 67.544 1.00 77.75 90 ASN A C 1
ATOM 682 O O . ASN A 1 90 ? -54.613 -14.731 67.261 1.00 77.75 90 ASN A O 1
ATOM 686 N N . LEU A 1 91 ? -52.906 -13.351 66.814 1.00 77.69 91 LEU A N 1
ATOM 687 C CA . LEU A 1 91 ? -53.520 -12.671 65.676 1.00 77.69 91 LEU A CA 1
ATOM 688 C C . LEU A 1 91 ? -52.942 -13.185 64.359 1.00 77.69 91 LEU A C 1
ATOM 690 O O . LEU A 1 91 ? -51.744 -13.051 64.127 1.00 77.69 91 LEU A O 1
ATOM 694 N N . ALA A 1 92 ? -53.778 -13.723 63.476 1.00 78.88 92 ALA A N 1
ATOM 695 C CA . ALA A 1 92 ? -53.371 -14.056 62.112 1.00 78.88 92 ALA A CA 1
ATOM 696 C C . ALA A 1 92 ? -53.178 -12.755 61.313 1.00 78.88 92 ALA A C 1
ATOM 698 O O . ALA A 1 92 ? -54.145 -12.218 60.779 1.00 78.88 92 ALA A O 1
ATOM 699 N N . THR A 1 93 ? -51.965 -12.205 61.286 1.00 77.75 93 THR A N 1
ATOM 700 C CA . THR A 1 93 ? -51.725 -10.809 60.885 1.00 77.75 93 THR A CA 1
ATOM 701 C C . THR A 1 93 ? -51.138 -10.704 59.482 1.00 77.75 93 THR A C 1
ATOM 703 O O . THR A 1 93 ? -50.183 -11.396 59.145 1.00 77.75 93 THR A O 1
ATOM 706 N N . THR A 1 94 ? -51.674 -9.789 58.680 1.00 79.50 94 THR A N 1
ATOM 707 C CA . THR A 1 94 ? -51.075 -9.303 57.435 1.00 79.50 94 THR A CA 1
ATOM 708 C C . THR A 1 94 ? -50.559 -7.879 57.658 1.00 79.50 94 THR A C 1
ATOM 710 O O . THR A 1 94 ? -51.275 -7.011 58.159 1.00 79.50 94 THR A O 1
ATOM 713 N N . LEU A 1 95 ? -49.291 -7.650 57.341 1.00 80.06 95 LEU A N 1
ATOM 714 C CA . LEU A 1 95 ? -48.658 -6.336 57.350 1.00 80.06 95 LEU A CA 1
ATOM 715 C C . LEU A 1 95 ? -49.011 -5.593 56.061 1.00 80.06 95 LEU A C 1
ATOM 717 O O . LEU A 1 95 ? -48.963 -6.214 55.004 1.00 80.06 95 LEU A O 1
ATOM 721 N N . HIS A 1 96 ? -49.298 -4.294 56.156 1.00 80.69 96 HIS A N 1
ATOM 722 C CA . HIS A 1 96 ? -49.485 -3.399 55.010 1.00 80.69 96 HIS A CA 1
ATOM 723 C C . HIS A 1 96 ? -48.468 -2.254 55.044 1.00 80.69 96 HIS A C 1
ATOM 725 O O . HIS A 1 96 ? -48.077 -1.789 56.124 1.00 80.69 96 HIS A O 1
ATOM 731 N N . THR A 1 97 ? -48.084 -1.753 53.871 1.00 82.25 97 THR A N 1
ATOM 732 C CA . THR A 1 97 ? -47.157 -0.620 53.721 1.00 82.25 97 THR A CA 1
ATOM 733 C C . THR A 1 97 ? -47.742 0.497 52.852 1.00 82.25 97 THR A C 1
ATOM 735 O O . THR A 1 97 ? -48.828 0.404 52.295 1.00 82.25 97 THR A O 1
ATOM 738 N N . GLN A 1 98 ? -47.020 1.608 52.766 1.00 83.56 98 GLN A N 1
ATOM 739 C CA . GLN A 1 98 ? -47.271 2.767 51.908 1.00 83.56 98 GLN A CA 1
ATOM 740 C C . GLN A 1 98 ? -45.928 3.293 51.381 1.00 83.56 98 GLN A C 1
ATOM 742 O O . GLN A 1 98 ? -45.611 4.479 51.489 1.00 83.56 98 GLN A O 1
ATOM 747 N N . ILE A 1 99 ? -45.089 2.381 50.894 1.00 85.12 99 ILE A N 1
ATOM 748 C CA . ILE A 1 99 ? -43.741 2.679 50.423 1.00 85.12 99 ILE A CA 1
ATOM 749 C C . ILE A 1 99 ? -43.831 3.161 48.979 1.00 85.12 99 ILE A C 1
ATOM 751 O O . ILE A 1 99 ? -44.230 2.431 48.076 1.00 85.12 99 ILE A O 1
ATOM 755 N N . GLU A 1 100 ? -43.429 4.402 48.746 1.00 81.31 100 GLU A N 1
ATOM 756 C CA . GLU A 1 100 ? -43.439 4.989 47.410 1.00 81.31 100 GLU A CA 1
ATOM 757 C C . GLU A 1 100 ? -42.562 4.181 46.430 1.00 81.31 100 GLU A C 1
ATOM 759 O O . GLU A 1 100 ? -41.474 3.724 46.780 1.00 81.31 100 GLU A O 1
ATOM 764 N N . GLY A 1 101 ? -43.042 3.972 45.198 1.00 77.19 101 GLY A N 1
ATOM 765 C CA . GLY A 1 101 ? -42.287 3.262 44.158 1.00 77.19 101 GLY A CA 1
ATOM 766 C C . GLY A 1 101 ? -42.323 1.737 44.210 1.00 77.19 101 GLY A C 1
ATOM 767 O O . GLY A 1 101 ? -41.686 1.094 43.374 1.00 77.19 101 GLY A O 1
ATOM 768 N N . MET A 1 102 ? -43.023 1.136 45.172 1.00 82.06 102 MET A N 1
ATOM 769 C CA . MET A 1 102 ? -43.336 -0.290 45.105 1.00 82.06 102 MET A CA 1
ATOM 770 C C . MET A 1 102 ? -44.485 -0.531 44.133 1.00 82.06 102 MET A C 1
ATOM 772 O O . MET A 1 102 ? -45.507 0.155 44.188 1.00 82.06 102 MET A O 1
ATOM 776 N N . VAL A 1 103 ? -44.315 -1.517 43.254 1.00 72.44 103 VAL A N 1
ATOM 777 C CA . VAL A 1 103 ? -45.293 -1.835 42.211 1.00 72.44 103 VAL A CA 1
ATOM 778 C C . VAL A 1 103 ? -45.866 -3.206 42.507 1.00 72.44 103 VAL A C 1
ATOM 780 O O . VAL A 1 103 ? -45.123 -4.181 42.607 1.00 72.44 103 VAL A O 1
ATOM 783 N N . ASN A 1 104 ? -47.187 -3.290 42.622 1.00 63.56 104 ASN A N 1
ATOM 784 C CA . ASN A 1 104 ? -47.843 -4.585 42.628 1.00 63.56 104 ASN A CA 1
ATOM 785 C C . ASN A 1 104 ? -47.900 -5.103 41.192 1.00 63.56 104 ASN A C 1
ATOM 787 O O . ASN A 1 104 ? -48.249 -4.373 40.267 1.00 63.56 104 ASN A O 1
ATOM 791 N N . THR A 1 105 ? -47.508 -6.360 40.990 1.00 56.19 105 THR A N 1
ATOM 792 C CA . THR A 1 105 ? -47.595 -7.014 39.679 1.00 56.19 105 THR A CA 1
ATOM 793 C C . THR A 1 105 ? -49.025 -6.878 39.135 1.00 56.19 105 THR A C 1
ATOM 795 O O . THR A 1 105 ? -49.997 -6.943 39.889 1.00 56.19 105 THR A O 1
ATOM 798 N N . GLU A 1 106 ? -49.193 -6.618 37.836 1.00 49.31 106 GLU A N 1
ATOM 799 C CA . GLU A 1 106 ? -50.540 -6.479 37.270 1.00 49.31 106 GLU A CA 1
ATOM 800 C C . GLU A 1 106 ? -51.369 -7.740 37.550 1.00 49.31 106 GLU A C 1
ATOM 802 O O . GLU A 1 106 ? -50.974 -8.853 37.210 1.00 49.31 106 GLU A O 1
ATOM 807 N N . GLY A 1 107 ? -52.522 -7.559 38.200 1.00 52.03 107 GLY A N 1
ATOM 808 C CA . GLY A 1 107 ? -53.411 -8.654 38.587 1.00 52.03 107 GLY A CA 1
ATOM 809 C C . GLY A 1 107 ? -53.233 -9.165 40.018 1.00 52.03 107 GLY A C 1
ATOM 810 O O . GLY A 1 107 ? -54.033 -10.006 40.434 1.00 52.03 107 GLY A O 1
ATOM 811 N N . THR A 1 108 ? -52.274 -8.648 40.796 1.00 58.81 108 THR A N 1
ATOM 812 C CA . THR A 1 108 ? -52.151 -9.013 42.213 1.00 58.81 108 THR A CA 1
ATOM 813 C C . THR A 1 108 ? -53.369 -8.504 42.973 1.00 58.81 108 THR A C 1
ATOM 815 O O . THR A 1 108 ? -53.635 -7.300 43.073 1.00 58.81 108 THR A O 1
ATOM 818 N N . LYS A 1 109 ? -54.154 -9.463 43.456 1.00 61.31 109 LYS A N 1
ATOM 819 C CA . LYS A 1 109 ? -55.329 -9.238 44.280 1.00 61.31 109 LYS A CA 1
ATOM 820 C C . LYS A 1 109 ? -54.998 -9.611 45.718 1.00 61.31 109 LYS A C 1
ATOM 822 O O . LYS A 1 109 ? -54.318 -10.613 45.936 1.00 61.31 109 LYS A O 1
ATOM 827 N N . ASN A 1 110 ? -55.491 -8.838 46.677 1.00 64.06 110 ASN A N 1
ATOM 828 C CA . ASN A 1 110 ? -55.400 -9.188 48.088 1.00 64.06 110 ASN A CA 1
ATOM 829 C C . ASN A 1 110 ? -56.163 -10.493 48.376 1.00 64.06 110 ASN A C 1
ATOM 831 O O . ASN A 1 110 ? -56.890 -11.023 47.525 1.00 64.06 110 ASN A O 1
ATOM 835 N N . LYS A 1 111 ? -56.070 -11.000 49.610 1.00 62.03 111 LYS A N 1
ATOM 836 C CA . LYS A 1 111 ? -56.821 -12.195 50.059 1.00 62.03 111 LYS A CA 1
ATOM 837 C C . LYS A 1 111 ? -58.352 -12.064 49.908 1.00 62.03 111 LYS A C 1
ATOM 839 O O . LYS A 1 111 ? -59.053 -13.068 50.008 1.00 62.03 111 LYS A O 1
ATOM 844 N N . LYS A 1 112 ? -58.868 -10.854 49.649 1.00 63.12 112 LYS A N 1
ATOM 845 C CA . LYS A 1 112 ? -60.284 -10.534 49.395 1.00 63.12 112 LYS A CA 1
ATOM 846 C C . LYS A 1 112 ? -60.619 -10.387 47.900 1.00 63.12 112 LYS A C 1
ATOM 848 O O . LYS A 1 112 ? -61.773 -10.151 47.559 1.00 63.12 112 LYS A O 1
ATOM 853 N N . GLY A 1 113 ? -59.652 -10.560 46.997 1.00 65.62 113 GLY A N 1
ATOM 854 C CA . GLY A 1 113 ? -59.856 -10.453 45.550 1.00 65.62 113 GLY A CA 1
ATOM 855 C C . GLY A 1 113 ? -59.781 -9.025 44.985 1.00 65.62 113 GLY A C 1
ATOM 856 O O . GLY A 1 113 ? -60.104 -8.825 43.810 1.00 65.62 113 GLY A O 1
ATOM 857 N N . GLU A 1 114 ? -59.355 -8.043 45.778 1.00 70.19 114 GLU A N 1
ATOM 858 C CA . GLU A 1 114 ? -59.279 -6.624 45.411 1.00 70.19 114 GLU A CA 1
ATOM 859 C C . GLU A 1 114 ? -57.882 -6.257 44.912 1.00 70.19 114 GLU A C 1
ATOM 861 O O . GLU A 1 114 ? -56.889 -6.782 45.403 1.00 70.19 114 GLU A O 1
ATOM 866 N N . LYS A 1 115 ? -57.781 -5.334 43.950 1.00 65.81 115 LYS A N 1
ATOM 867 C CA . LYS A 1 115 ? -56.484 -4.872 43.436 1.00 65.81 115 LYS A CA 1
ATOM 868 C C . LYS A 1 115 ? -55.692 -4.188 44.558 1.00 65.81 115 LYS A C 1
ATOM 870 O O . LYS A 1 115 ? -56.168 -3.200 45.117 1.00 65.81 115 LYS A O 1
ATOM 875 N N . ILE A 1 116 ? -54.492 -4.688 44.849 1.00 63.81 116 ILE A N 1
ATOM 876 C CA . ILE A 1 116 ? -53.601 -4.075 45.842 1.00 63.81 116 ILE A CA 1
ATOM 877 C C . ILE A 1 116 ? -53.134 -2.713 45.303 1.00 63.81 116 ILE A C 1
ATOM 879 O O . ILE A 1 116 ? -52.808 -2.583 44.120 1.00 63.81 116 ILE A O 1
ATOM 883 N N . LYS A 1 117 ? -53.151 -1.676 46.148 1.00 67.44 117 LYS A N 1
ATOM 884 C CA . LYS A 1 117 ? -52.721 -0.320 45.765 1.00 67.44 117 LYS A CA 1
ATOM 885 C C . LYS A 1 117 ? -51.204 -0.270 45.589 1.00 67.44 117 LYS A C 1
ATOM 887 O O . LYS A 1 117 ? -50.478 -0.938 46.318 1.00 67.44 117 LYS A O 1
ATOM 892 N N . ASP A 1 118 ? -50.720 0.549 44.660 1.00 69.19 118 ASP A N 1
ATOM 893 C CA . ASP A 1 118 ? -49.282 0.809 44.542 1.00 69.19 118 ASP A CA 1
ATOM 894 C C . ASP A 1 118 ? -48.742 1.375 45.863 1.00 69.19 118 ASP A C 1
ATOM 896 O O . ASP A 1 118 ? -49.376 2.220 46.502 1.00 69.19 118 ASP A O 1
ATOM 900 N N . GLY A 1 119 ? -47.586 0.870 46.286 1.00 72.38 119 GLY A N 1
ATOM 901 C CA . GLY A 1 119 ? -46.986 1.176 47.583 1.00 72.38 119 GLY A CA 1
ATOM 902 C C . GLY A 1 119 ? -47.403 0.291 48.761 1.00 72.38 119 GLY A C 1
ATOM 903 O O . GLY A 1 119 ? -46.759 0.361 49.813 1.00 72.38 119 GLY A O 1
ATOM 904 N N . ASP A 1 120 ? -48.420 -0.561 48.602 1.00 77.06 120 ASP A N 1
ATOM 905 C CA . ASP A 1 120 ? -48.846 -1.498 49.645 1.00 77.06 120 ASP A CA 1
ATOM 906 C C . ASP A 1 120 ? -48.242 -2.893 49.442 1.00 77.06 120 ASP A C 1
ATOM 908 O O . ASP A 1 120 ? -48.515 -3.566 48.445 1.00 77.06 120 ASP A O 1
ATOM 912 N N . LEU A 1 121 ? -47.389 -3.299 50.386 1.00 74.12 121 LEU A N 1
ATOM 913 C CA . LEU A 1 121 ? -46.796 -4.623 50.494 1.00 74.12 121 LEU A CA 1
ATOM 914 C C . LEU A 1 121 ? -47.592 -5.437 51.512 1.00 74.12 121 LEU A C 1
ATOM 916 O O . LEU A 1 121 ? -47.422 -5.258 52.717 1.00 74.12 121 LEU A O 1
ATOM 920 N N . GLU A 1 122 ? -48.403 -6.369 51.018 1.00 76.94 122 GLU A N 1
ATOM 921 C CA . GLU A 1 122 ? -49.116 -7.322 51.866 1.00 76.94 122 GLU A CA 1
ATOM 922 C C . GLU A 1 122 ? -48.189 -8.475 52.268 1.00 76.94 122 GLU A C 1
ATOM 924 O O . GLU A 1 122 ? -47.851 -9.333 51.449 1.00 76.94 122 GLU A O 1
ATOM 929 N N . ILE A 1 123 ? -47.781 -8.519 53.538 1.00 77.12 123 ILE A N 1
ATOM 930 C CA . ILE A 1 123 ? -46.965 -9.621 54.071 1.00 77.12 123 ILE A CA 1
ATOM 931 C C . ILE A 1 123 ? -47.757 -10.409 55.091 1.00 77.12 123 ILE A C 1
ATOM 933 O O . ILE A 1 123 ? -48.117 -9.888 56.143 1.00 77.12 123 ILE A O 1
ATOM 937 N N . ASP A 1 124 ? -47.969 -11.692 54.820 1.00 79.12 124 ASP A N 1
ATOM 938 C CA . ASP A 1 124 ? -48.519 -12.605 55.813 1.00 79.12 124 ASP A CA 1
ATOM 939 C C . ASP A 1 124 ? -47.473 -12.894 56.899 1.00 79.12 124 ASP A C 1
ATOM 941 O O . ASP A 1 124 ? -46.486 -13.594 56.662 1.00 79.12 124 ASP A O 1
ATOM 945 N N . LEU A 1 125 ? -47.684 -12.339 58.092 1.00 76.75 125 LEU A N 1
ATOM 946 C CA . LEU A 1 125 ? -46.835 -12.576 59.259 1.00 76.75 125 LEU A CA 1
ATOM 947 C C . LEU A 1 125 ? -47.206 -13.879 59.984 1.00 76.75 125 LEU A C 1
ATOM 949 O O . LEU A 1 125 ? -46.527 -14.269 60.935 1.00 76.75 125 LEU A O 1
ATOM 953 N N . GLY A 1 126 ? -48.276 -14.560 59.561 1.00 79.06 126 GLY A N 1
ATOM 954 C CA . GLY A 1 126 ? -48.822 -15.714 60.258 1.00 79.06 126 GLY A CA 1
ATOM 955 C C . GLY A 1 126 ? -49.418 -15.333 61.615 1.00 79.06 126 GLY A C 1
ATOM 956 O O . GLY A 1 126 ? -50.035 -14.279 61.773 1.00 79.06 126 GLY A O 1
ATOM 957 N N . MET A 1 127 ? -49.270 -16.217 62.605 1.00 79.00 127 MET A N 1
ATOM 958 C CA . MET A 1 127 ? -49.815 -16.009 63.950 1.00 79.00 127 MET A CA 1
ATOM 959 C C . MET A 1 127 ? -48.875 -15.152 64.805 1.00 79.00 127 MET A C 1
ATOM 961 O O . MET A 1 127 ? -47.806 -15.594 65.221 1.00 79.00 127 MET A O 1
ATOM 965 N N . VAL A 1 128 ? -49.320 -13.941 65.120 1.00 76.06 128 VAL A N 1
ATOM 966 C CA . VAL A 1 128 ? -48.634 -12.948 65.949 1.00 76.06 128 VAL A CA 1
ATOM 967 C C . VAL A 1 128 ? -49.136 -13.046 67.384 1.00 76.06 128 VAL A C 1
ATOM 969 O O . VAL A 1 128 ? -50.302 -12.761 67.650 1.00 76.06 128 VAL A O 1
ATOM 972 N N . ASN A 1 129 ? -48.274 -13.448 68.320 1.00 75.19 129 ASN A N 1
ATOM 973 C CA . ASN A 1 129 ? -48.615 -13.478 69.744 1.00 75.19 129 ASN A CA 1
ATOM 974 C C . ASN A 1 129 ? -48.323 -12.118 70.400 1.00 75.19 129 ASN A C 1
ATOM 976 O O . ASN A 1 129 ? -47.183 -11.651 70.396 1.00 75.19 129 ASN A O 1
ATOM 980 N N . VAL A 1 130 ? -49.351 -11.513 70.988 1.00 70.44 130 VAL A N 1
ATOM 981 C CA . VAL A 1 130 ? -49.277 -10.266 71.755 1.00 70.44 130 VAL A CA 1
ATOM 982 C C . VAL A 1 130 ? -49.649 -10.578 73.206 1.00 70.44 130 VAL A C 1
ATOM 984 O O . VAL A 1 130 ? -50.772 -11.018 73.475 1.00 70.44 130 VAL A O 1
ATOM 987 N N . ASN A 1 131 ? -48.722 -10.364 74.147 1.00 69.88 131 ASN A N 1
ATOM 988 C CA . ASN A 1 131 ? -48.968 -10.536 75.586 1.00 69.88 131 ASN A CA 1
ATOM 989 C C . ASN A 1 131 ? -48.647 -9.247 76.362 1.00 69.88 131 ASN A C 1
ATOM 991 O O . ASN A 1 131 ? -47.713 -8.528 76.011 1.00 69.88 131 ASN A O 1
ATOM 995 N N . SER A 1 132 ? -49.389 -9.020 77.455 1.00 58.56 132 SER A N 1
ATOM 996 C CA . SER A 1 132 ? -49.368 -7.817 78.311 1.00 58.56 132 SER A CA 1
ATOM 997 C C . SER A 1 132 ? -48.078 -7.523 79.074 1.00 58.56 132 SER A C 1
ATOM 999 O O . SER A 1 132 ? -47.930 -6.417 79.587 1.00 58.56 132 SER A O 1
ATOM 1001 N N . LYS A 1 133 ? -47.165 -8.486 79.184 1.00 62.06 133 LYS A N 1
ATOM 1002 C CA . LYS A 1 133 ? -45.906 -8.391 79.933 1.00 62.06 133 LYS A CA 1
ATOM 1003 C C . LYS A 1 133 ? -44.685 -8.194 79.035 1.00 62.06 133 LYS A C 1
ATOM 1005 O O . LYS A 1 133 ? -43.776 -7.475 79.431 1.00 62.06 133 LYS A O 1
ATOM 1010 N N . ASP A 1 134 ? -44.682 -8.802 77.849 1.00 62.16 134 ASP A N 1
ATOM 1011 C CA . ASP A 1 134 ? -43.497 -8.920 76.986 1.00 62.16 134 ASP A CA 1
ATOM 1012 C C . ASP A 1 134 ? -43.596 -8.095 75.688 1.00 62.16 134 ASP A C 1
ATOM 1014 O O . ASP A 1 134 ? -42.644 -8.067 74.910 1.00 62.16 134 ASP A O 1
ATOM 1018 N N . GLY A 1 135 ? -44.734 -7.437 75.432 1.00 65.75 135 GLY A N 1
ATOM 1019 C CA . GLY A 1 135 ? -44.955 -6.674 74.201 1.00 65.75 135 GLY A CA 1
ATOM 1020 C C . GLY A 1 135 ? -45.172 -7.569 72.976 1.00 65.75 135 GLY A C 1
ATOM 1021 O O . GLY A 1 135 ? -45.679 -8.692 73.079 1.00 65.75 135 GLY A O 1
ATOM 1022 N N . LEU A 1 136 ? -44.838 -7.053 71.790 1.00 67.94 136 LEU A N 1
ATOM 1023 C CA . LEU A 1 136 ? -44.883 -7.837 70.555 1.00 67.94 136 LEU A CA 1
ATOM 1024 C C . LEU A 1 136 ? -43.707 -8.823 70.549 1.00 67.94 136 LEU A C 1
ATOM 1026 O O . LEU A 1 136 ? -42.546 -8.419 70.445 1.00 67.94 136 LEU A O 1
ATOM 1030 N N . LYS A 1 137 ? -43.987 -10.130 70.603 1.00 71.31 137 LYS A N 1
ATOM 1031 C CA . LYS A 1 137 ? -42.926 -11.130 70.441 1.00 71.31 137 LYS A CA 1
ATOM 1032 C C . LYS A 1 137 ? -42.365 -11.077 69.023 1.00 71.31 137 LYS A C 1
ATOM 1034 O O . LYS A 1 137 ? -43.115 -11.012 68.052 1.00 71.31 137 LYS A O 1
ATOM 1039 N N . LYS A 1 138 ? -41.036 -11.157 68.919 1.00 75.88 138 LYS A N 1
ATOM 1040 C CA . LYS A 1 138 ? -40.324 -11.276 67.642 1.00 75.88 138 LYS A CA 1
ATOM 1041 C C . LYS A 1 138 ? -40.872 -12.461 66.850 1.00 75.88 138 LYS A C 1
ATOM 1043 O O . LYS A 1 138 ? -40.865 -13.589 67.343 1.00 75.88 138 LYS A O 1
ATOM 1048 N N . ILE A 1 139 ? -41.296 -12.209 65.618 1.00 80.00 139 ILE A N 1
ATOM 1049 C CA . ILE A 1 139 ? -41.757 -13.242 64.690 1.00 80.00 139 ILE A CA 1
ATOM 1050 C C . ILE A 1 139 ? -40.662 -13.454 63.667 1.00 80.00 139 ILE A C 1
ATOM 1052 O O . ILE A 1 139 ? -40.332 -12.539 62.926 1.00 80.00 139 ILE A O 1
ATOM 1056 N N . SER A 1 140 ? -40.090 -14.652 63.628 1.00 79.12 140 SER A N 1
ATOM 1057 C CA . SER A 1 140 ? -39.182 -15.040 62.549 1.00 79.12 140 SER A CA 1
ATOM 1058 C C . SER A 1 140 ? -39.962 -15.833 61.515 1.00 79.12 140 SER A C 1
ATOM 1060 O O . SER A 1 140 ? -40.579 -16.844 61.852 1.00 79.12 140 SER A O 1
ATOM 1062 N N . GLY A 1 141 ? -39.942 -15.377 60.269 1.00 71.44 141 GLY A N 1
ATOM 1063 C CA . GLY A 1 141 ? -40.531 -16.117 59.165 1.00 71.44 141 GLY A CA 1
ATOM 1064 C C . GLY A 1 141 ? -39.494 -16.953 58.429 1.00 71.44 141 GLY A C 1
ATOM 1065 O O . GLY A 1 141 ? -38.336 -16.562 58.301 1.00 71.44 141 GLY A O 1
ATOM 1066 N N . THR A 1 142 ? -39.923 -18.111 57.933 1.00 63.81 142 THR A N 1
ATOM 1067 C CA . THR A 1 142 ? -39.097 -19.025 57.123 1.00 63.81 142 THR A CA 1
ATOM 1068 C C . THR A 1 142 ? -39.481 -19.023 55.639 1.00 63.81 142 THR A C 1
ATOM 1070 O O . THR A 1 142 ? -38.810 -19.651 54.823 1.00 63.81 142 THR A O 1
ATOM 1073 N N . GLY A 1 143 ? -40.561 -18.324 55.271 1.00 74.19 143 GLY A N 1
ATOM 1074 C CA . GLY A 1 143 ? -41.001 -18.166 53.885 1.00 74.19 143 GLY A CA 1
ATOM 1075 C C . GLY A 1 143 ? -40.181 -17.122 53.126 1.00 74.19 143 GLY A C 1
ATOM 1076 O O . GLY A 1 143 ? -39.739 -16.129 53.705 1.00 74.19 143 GLY A O 1
ATOM 1077 N N . VAL A 1 144 ? -40.007 -17.329 51.817 1.00 83.12 144 VAL A N 1
ATOM 1078 C CA . VAL A 1 144 ? -39.350 -16.358 50.930 1.00 83.12 144 VAL A CA 1
ATOM 1079 C C . VAL A 1 144 ? -40.274 -15.162 50.709 1.00 83.12 144 VAL A C 1
ATOM 1081 O O . VAL A 1 144 ? -41.304 -15.285 50.049 1.00 83.12 144 VAL A O 1
ATOM 1084 N N . LEU A 1 145 ? -39.883 -13.997 51.217 1.00 86.44 145 LEU A N 1
ATOM 1085 C CA . LEU A 1 145 ? -40.474 -12.715 50.855 1.00 86.44 145 LEU A CA 1
ATOM 1086 C C . LEU A 1 145 ? -39.935 -12.277 49.501 1.00 86.44 145 LEU A C 1
ATOM 1088 O O . LEU A 1 145 ? -38.720 -12.255 49.303 1.00 86.44 145 LEU A O 1
ATOM 1092 N N . LYS A 1 146 ? -40.842 -11.910 48.594 1.00 87.12 146 LYS A N 1
ATOM 1093 C CA . LYS A 1 146 ? -40.526 -11.314 47.295 1.00 87.12 146 LYS A CA 1
ATOM 1094 C C . LYS A 1 146 ? -41.171 -9.941 47.217 1.00 87.12 146 LYS A C 1
ATOM 1096 O O . LYS A 1 146 ? -42.389 -9.825 47.300 1.00 87.12 146 LYS A O 1
ATOM 1101 N N . ILE A 1 147 ? -40.351 -8.914 47.069 1.00 87.12 147 ILE A N 1
ATOM 1102 C CA . ILE A 1 147 ? -40.757 -7.514 47.114 1.00 87.12 147 ILE A CA 1
ATOM 1103 C C . ILE A 1 147 ? -40.414 -6.887 45.765 1.00 87.12 147 ILE A C 1
ATOM 1105 O O . ILE A 1 147 ? -39.242 -6.773 45.406 1.00 87.12 147 ILE A O 1
ATOM 1109 N N . ALA A 1 148 ? -41.439 -6.514 45.002 1.00 86.25 148 ALA A N 1
ATOM 1110 C CA . ALA A 1 148 ? -41.272 -5.905 43.689 1.00 86.25 148 ALA A CA 1
ATOM 1111 C C . ALA A 1 148 ? -41.019 -4.395 43.816 1.00 86.25 148 ALA A C 1
ATOM 1113 O O . ALA A 1 148 ? -41.832 -3.645 44.360 1.00 86.25 148 ALA A O 1
ATOM 1114 N N . LEU A 1 149 ? -39.880 -3.951 43.287 1.00 88.44 149 LEU A N 1
ATOM 1115 C CA . LEU A 1 149 ? -39.453 -2.553 43.258 1.00 88.44 149 LEU A CA 1
ATOM 1116 C C . LEU A 1 149 ? -39.372 -2.122 41.787 1.00 88.44 149 LEU A C 1
ATOM 1118 O O . LEU A 1 149 ? -38.287 -2.030 41.220 1.00 88.44 149 LEU A O 1
ATOM 1122 N N . GLY A 1 150 ? -40.517 -1.966 41.119 1.00 86.19 150 GLY A N 1
ATOM 1123 C CA . GLY A 1 150 ? -40.566 -1.786 39.662 1.00 86.19 150 GLY A CA 1
ATOM 1124 C C . GLY A 1 150 ? -40.195 -3.072 38.915 1.00 86.19 150 GLY A C 1
ATOM 1125 O O . GLY A 1 150 ? -40.818 -4.108 39.133 1.00 86.19 150 GLY A O 1
ATOM 1126 N N . LYS A 1 151 ? -39.183 -3.022 38.035 1.00 86.50 151 LYS A N 1
ATOM 1127 C CA . LYS A 1 151 ? -38.650 -4.221 37.354 1.00 86.50 151 LYS A CA 1
ATOM 1128 C C . LYS A 1 151 ? -37.689 -5.041 38.218 1.00 86.50 151 LYS A C 1
ATOM 1130 O O . LYS A 1 151 ? -37.255 -6.103 37.785 1.00 86.50 151 LYS A O 1
ATOM 1135 N N . TRP A 1 152 ? -37.322 -4.546 39.397 1.00 90.19 152 TRP A N 1
ATOM 1136 C CA . TRP A 1 152 ? -36.449 -5.265 40.319 1.00 90.19 152 TRP A CA 1
ATOM 1137 C C . TRP A 1 152 ? -37.230 -6.168 41.256 1.00 90.19 152 TRP A C 1
ATOM 1139 O O . TRP A 1 152 ? -38.398 -5.919 41.566 1.00 90.19 152 TRP A O 1
ATOM 1149 N N . MET A 1 153 ? -36.532 -7.168 41.787 1.00 88.94 153 MET A N 1
ATOM 1150 C CA . MET A 1 153 ? -37.069 -8.063 42.802 1.00 88.94 153 MET A CA 1
ATOM 1151 C C . MET A 1 153 ? -36.117 -8.153 43.988 1.00 88.94 153 MET A C 1
ATOM 1153 O O . MET A 1 153 ? -34.972 -8.575 43.851 1.00 88.94 153 MET A O 1
ATOM 1157 N N . MET A 1 154 ? -36.598 -7.777 45.166 1.00 90.31 154 MET A N 1
ATOM 1158 C CA . MET A 1 154 ? -35.904 -7.997 46.427 1.00 90.31 154 MET A CA 1
ATOM 1159 C C . MET A 1 154 ? -36.426 -9.282 47.065 1.00 90.31 154 MET A C 1
ATOM 1161 O O . MET A 1 154 ? -37.624 -9.424 47.298 1.00 90.31 154 MET A O 1
ATOM 1165 N N . ASN A 1 155 ? -35.526 -10.220 47.344 1.00 91.25 155 ASN A N 1
ATOM 1166 C CA . ASN A 1 155 ? -35.857 -11.527 47.895 1.00 91.25 155 ASN A CA 1
ATOM 1167 C C . ASN A 1 155 ? -35.194 -11.716 49.263 1.00 91.25 155 ASN A C 1
ATOM 1169 O O . ASN A 1 155 ? -34.004 -11.445 49.414 1.00 91.25 155 ASN A O 1
ATOM 1173 N N . SER A 1 156 ? -35.932 -12.227 50.248 1.00 91.06 156 SER A N 1
ATOM 1174 C CA . SER A 1 156 ? -35.382 -12.598 51.557 1.00 91.06 156 SER A CA 1
ATOM 1175 C C . SER A 1 156 ? -36.087 -13.830 52.113 1.00 91.06 156 SER A C 1
ATOM 1177 O O . SER A 1 156 ? -37.305 -13.851 52.241 1.00 91.06 156 SER A O 1
ATOM 1179 N N . SER A 1 157 ? -35.324 -14.864 52.462 1.00 88.88 157 SER A N 1
ATOM 1180 C CA . SER A 1 157 ? -35.824 -16.066 53.149 1.00 88.88 157 SER A CA 1
ATOM 1181 C C . SER A 1 157 ? -35.593 -16.031 54.662 1.00 88.88 157 SER A C 1
ATOM 1183 O O . SER A 1 157 ? -35.907 -16.996 55.351 1.00 88.88 157 SER A O 1
ATOM 1185 N N . ASN A 1 158 ? -34.983 -14.959 55.170 1.00 90.69 158 ASN A N 1
ATOM 1186 C CA . ASN A 1 158 ? -34.589 -14.815 56.564 1.00 90.69 158 ASN A CA 1
ATOM 1187 C C . ASN A 1 158 ? -34.949 -13.411 57.038 1.00 90.69 158 ASN A C 1
ATOM 1189 O O . ASN A 1 158 ? -34.207 -12.448 56.823 1.00 90.69 158 ASN A O 1
ATOM 1193 N N . TRP A 1 159 ? -36.108 -13.310 57.672 1.00 90.25 159 TRP A N 1
ATOM 1194 C CA . TRP A 1 159 ? -36.667 -12.051 58.126 1.00 90.25 159 TRP A CA 1
ATOM 1195 C C . TRP A 1 159 ? -37.286 -12.198 59.511 1.00 90.25 159 TRP A C 1
ATOM 1197 O O . TRP A 1 159 ? -37.704 -13.278 59.934 1.00 90.25 159 TRP A O 1
ATOM 1207 N N . GLU A 1 160 ? -37.319 -11.086 60.229 1.00 90.38 160 GLU A N 1
ATOM 1208 C CA . GLU A 1 160 ? -37.905 -10.960 61.550 1.00 90.38 160 GLU A CA 1
ATOM 1209 C C . GLU A 1 160 ? -38.814 -9.736 61.575 1.00 90.38 160 GLU A C 1
ATOM 1211 O O . GLU A 1 160 ? -38.443 -8.673 61.089 1.00 90.38 160 GLU A O 1
ATOM 1216 N N . PHE A 1 161 ? -39.995 -9.873 62.155 1.00 85.50 161 PHE A N 1
ATOM 1217 C CA . PHE A 1 161 ? -40.861 -8.752 62.474 1.00 85.50 161 PHE A CA 1
ATOM 1218 C C . PHE A 1 161 ? -40.822 -8.488 63.979 1.00 85.50 161 PHE A C 1
ATOM 1220 O O . PHE A 1 161 ? -40.979 -9.408 64.789 1.00 85.50 161 PHE A O 1
ATOM 1227 N N . SER A 1 162 ? -40.595 -7.231 64.350 1.00 82.25 162 SER A N 1
ATOM 1228 C CA . SER A 1 162 ? -40.520 -6.772 65.736 1.00 82.25 162 SER A CA 1
ATOM 1229 C C . SER A 1 162 ? -41.000 -5.324 65.852 1.00 82.25 162 SER A C 1
ATOM 1231 O O . SER A 1 162 ? -41.403 -4.696 64.873 1.00 82.25 162 SER A O 1
ATOM 1233 N N . GLU A 1 163 ? -40.912 -4.756 67.054 1.00 75.31 163 GLU A N 1
ATOM 1234 C CA . GLU A 1 163 ? -41.237 -3.346 67.296 1.00 75.31 163 GLU A CA 1
ATOM 1235 C C . GLU A 1 163 ? -40.396 -2.377 66.450 1.00 75.31 163 GLU A C 1
ATOM 1237 O O . GLU A 1 163 ? -40.825 -1.256 66.214 1.00 75.31 163 GLU A O 1
ATOM 1242 N N . GLN A 1 164 ? -39.221 -2.793 65.961 1.00 77.56 164 GLN A N 1
ATOM 1243 C CA . GLN A 1 164 ? -38.317 -1.955 65.166 1.00 77.56 164 GLN A CA 1
ATOM 1244 C C . GLN A 1 164 ? -38.656 -1.914 63.671 1.00 77.56 164 GLN A C 1
ATOM 1246 O O . GLN A 1 164 ? -38.075 -1.098 62.952 1.00 77.56 164 GLN A O 1
ATOM 1251 N N . GLY A 1 165 ? -39.543 -2.784 63.188 1.00 83.75 165 GLY A N 1
ATOM 1252 C CA . GLY A 1 165 ? -39.797 -2.914 61.762 1.00 83.75 165 GLY A CA 1
ATOM 1253 C C . GLY A 1 165 ? -39.910 -4.361 61.289 1.00 83.75 165 GLY A C 1
ATOM 1254 O O . GLY A 1 165 ? -39.844 -5.309 62.072 1.00 83.75 165 GLY A O 1
ATOM 1255 N N . LEU A 1 166 ? -40.000 -4.519 59.970 1.00 87.88 166 LEU A N 1
ATOM 1256 C CA . LEU A 1 166 ? -39.712 -5.787 59.313 1.00 87.88 166 LEU A CA 1
ATOM 1257 C C . LEU A 1 166 ? -38.228 -5.791 58.948 1.00 87.88 166 LEU A C 1
ATOM 1259 O O . LEU A 1 166 ? -37.805 -5.115 58.015 1.00 87.88 166 LEU A O 1
ATOM 1263 N N . LEU A 1 167 ? -37.435 -6.543 59.694 1.00 91.12 167 LEU A N 1
ATOM 1264 C CA . LEU A 1 167 ? -36.009 -6.696 59.472 1.00 91.12 167 LEU A CA 1
ATOM 1265 C C . LEU A 1 167 ? -35.741 -7.887 58.552 1.00 91.12 167 LEU A C 1
ATOM 1267 O O . LEU A 1 167 ? -35.904 -9.040 58.943 1.00 91.12 167 LEU A O 1
ATOM 1271 N N . LEU A 1 168 ? -35.245 -7.622 57.352 1.00 91.94 168 LEU A N 1
ATOM 1272 C CA . LEU A 1 168 ? -34.674 -8.633 56.474 1.00 91.94 168 LEU A CA 1
ATOM 1273 C C . LEU A 1 168 ? -33.225 -8.888 56.917 1.00 91.94 168 LEU A C 1
ATOM 1275 O O . LEU A 1 168 ? -32.318 -8.111 56.610 1.00 91.94 168 LEU A O 1
ATOM 1279 N N . LYS A 1 169 ? -33.000 -9.968 57.673 1.00 91.00 169 LYS A N 1
ATOM 1280 C CA . LYS A 1 169 ? -31.675 -10.318 58.216 1.00 91.00 169 LYS A CA 1
ATOM 1281 C C . LYS A 1 169 ? -30.682 -10.628 57.105 1.00 91.00 169 LYS A C 1
ATOM 1283 O O . LYS A 1 169 ? -29.524 -10.231 57.200 1.00 91.00 169 LYS A O 1
ATOM 1288 N N . SER A 1 170 ? -31.142 -11.299 56.052 1.00 92.31 170 SER A N 1
ATOM 1289 C CA . SER A 1 170 ? -30.377 -11.509 54.825 1.00 92.31 170 SER A CA 1
ATOM 1290 C C . SER A 1 170 ? -31.287 -11.616 53.603 1.00 92.31 170 SER A C 1
ATOM 1292 O O . SER A 1 170 ? -32.432 -12.064 53.696 1.00 92.31 170 SER A O 1
ATOM 1294 N N . GLY A 1 171 ? -30.780 -11.215 52.443 1.00 91.06 171 GLY A N 1
ATOM 1295 C CA . GLY A 1 171 ? -31.507 -11.279 51.180 1.00 91.06 171 GLY A CA 1
ATOM 1296 C C . GLY A 1 171 ? -30.654 -10.838 49.998 1.00 91.06 171 GLY A C 1
ATOM 1297 O O . GLY A 1 171 ? -29.439 -10.692 50.124 1.00 91.06 171 GLY A O 1
ATOM 1298 N N . ALA A 1 172 ? -31.289 -10.636 48.846 1.00 90.19 172 ALA A N 1
ATOM 1299 C CA . ALA A 1 172 ? -30.656 -10.064 47.665 1.00 90.19 172 ALA A CA 1
ATOM 1300 C C . ALA A 1 172 ? -31.635 -9.207 46.858 1.00 90.19 172 ALA A C 1
ATOM 1302 O O . ALA A 1 172 ? -32.826 -9.519 46.782 1.00 90.19 172 ALA A O 1
ATOM 1303 N N . ILE A 1 173 ? -31.123 -8.143 46.243 1.00 89.50 173 ILE A N 1
ATOM 1304 C CA . ILE A 1 173 ? -31.839 -7.343 45.245 1.00 89.50 173 ILE A CA 1
ATOM 1305 C C . ILE A 1 173 ? -31.371 -7.788 43.863 1.00 89.50 173 ILE A C 1
ATOM 1307 O O . ILE A 1 173 ? -30.174 -7.784 43.585 1.00 89.50 173 ILE A O 1
ATOM 1311 N N . ASP A 1 174 ? -32.307 -8.160 42.996 1.00 86.06 174 ASP A N 1
ATOM 1312 C CA . ASP A 1 174 ? -32.055 -8.388 41.578 1.00 86.06 174 ASP A CA 1
ATOM 1313 C C . ASP A 1 174 ? -32.322 -7.097 40.794 1.00 86.06 174 ASP A C 1
ATOM 1315 O O . ASP A 1 174 ? -33.472 -6.734 40.532 1.00 86.06 174 ASP A O 1
ATOM 1319 N N . ALA A 1 175 ? -31.241 -6.378 40.485 1.00 80.38 175 ALA A N 1
ATOM 1320 C CA . ALA A 1 175 ? -31.255 -5.069 39.837 1.00 80.38 175 ALA A CA 1
ATOM 1321 C C . ALA A 1 175 ? -30.555 -5.092 38.464 1.00 80.38 175 ALA A C 1
ATOM 1323 O O . ALA A 1 175 ? -29.861 -4.144 38.091 1.00 80.38 175 ALA A O 1
ATOM 1324 N N . GLY A 1 176 ? -30.638 -6.220 37.748 1.00 71.06 176 GLY A N 1
ATOM 1325 C CA . GLY A 1 176 ? -29.776 -6.524 36.593 1.00 71.06 176 GLY A CA 1
ATOM 1326 C C . GLY A 1 176 ? -28.376 -7.010 36.995 1.00 71.06 176 GLY A C 1
ATOM 1327 O O . GLY A 1 176 ? -27.663 -7.609 36.194 1.00 71.06 176 GLY A O 1
ATOM 1328 N N . VAL A 1 177 ? -28.021 -6.803 38.262 1.00 75.62 177 VAL A N 1
ATOM 1329 C CA . VAL A 1 177 ? -26.950 -7.460 39.007 1.00 75.62 177 VAL A CA 1
ATOM 1330 C C . VAL A 1 177 ? -27.544 -7.901 40.342 1.00 75.62 177 VAL A C 1
ATOM 1332 O O . VAL A 1 177 ? -28.315 -7.156 40.952 1.00 75.62 177 VAL A O 1
ATOM 1335 N N . THR A 1 178 ? -27.231 -9.116 40.789 1.00 83.25 178 THR A N 1
ATOM 1336 C CA . THR A 1 178 ? -27.697 -9.611 42.089 1.00 83.25 178 THR A CA 1
ATOM 1337 C C . THR A 1 178 ? -26.809 -9.044 43.188 1.00 83.25 178 THR A C 1
ATOM 1339 O O . THR A 1 178 ? -25.617 -9.341 43.230 1.00 83.25 178 THR A O 1
ATOM 1342 N N . VAL A 1 179 ? -27.387 -8.235 44.077 1.00 86.31 179 VAL A N 1
ATOM 1343 C CA . VAL A 1 179 ? -26.671 -7.594 45.186 1.00 86.31 179 VAL A CA 1
ATOM 1344 C C . VAL A 1 179 ? -27.200 -8.134 46.514 1.00 86.31 179 VAL A C 1
ATOM 1346 O O . VAL A 1 179 ? -28.312 -7.774 46.916 1.00 86.31 179 VAL A O 1
ATOM 1349 N N . PRO A 1 180 ? -26.447 -9.014 47.198 1.00 88.94 180 PRO A N 1
ATOM 1350 C CA . PRO A 1 180 ? -26.816 -9.493 48.521 1.00 88.94 180 PRO A CA 1
ATOM 1351 C C . PRO A 1 180 ? -26.796 -8.368 49.560 1.00 88.94 180 PRO A C 1
ATOM 1353 O O . PRO A 1 180 ? -25.996 -7.434 49.473 1.00 88.94 180 PRO A O 1
ATOM 1356 N N . PHE A 1 181 ? -27.650 -8.477 50.573 1.00 90.94 181 PHE A N 1
ATOM 1357 C CA . PHE A 1 181 ? -27.678 -7.558 51.707 1.00 90.94 181 PHE A CA 1
ATOM 1358 C C . PHE A 1 181 ? -27.938 -8.279 53.030 1.00 90.94 181 PHE A C 1
ATOM 1360 O O . PHE A 1 181 ? -28.510 -9.373 53.064 1.00 90.94 181 PHE A O 1
ATOM 1367 N N . THR A 1 182 ? -27.566 -7.625 54.127 1.00 92.69 182 THR A N 1
ATOM 1368 C CA . THR A 1 182 ? -27.898 -7.991 55.505 1.00 92.69 182 THR A CA 1
ATOM 1369 C C . THR A 1 182 ? -28.548 -6.824 56.241 1.00 92.69 182 THR A C 1
ATOM 1371 O O . THR A 1 182 ? -28.351 -5.660 55.898 1.00 92.69 182 THR A O 1
ATOM 1374 N N . ASN A 1 183 ? -29.345 -7.140 57.263 1.00 92.25 183 ASN A N 1
ATOM 1375 C CA . ASN A 1 183 ? -29.912 -6.167 58.205 1.00 92.25 183 ASN A CA 1
ATOM 1376 C C . ASN A 1 183 ? -30.710 -5.007 57.566 1.00 92.25 183 ASN A C 1
ATOM 1378 O O . ASN A 1 183 ? -30.667 -3.876 58.048 1.00 92.25 183 ASN A O 1
ATOM 1382 N N . LEU A 1 184 ? -31.457 -5.269 56.490 1.00 92.00 184 LEU A N 1
ATOM 1383 C CA . LEU A 1 184 ? -32.267 -4.255 55.810 1.00 92.00 184 LEU A CA 1
ATOM 1384 C C . LEU A 1 184 ? -33.638 -4.144 56.485 1.00 92.00 184 LEU A C 1
ATOM 1386 O O . LEU A 1 184 ? -34.389 -5.114 56.542 1.00 92.00 184 LEU A O 1
ATOM 1390 N N . CYS A 1 185 ? -33.968 -2.968 57.016 1.00 90.44 185 CYS A N 1
ATOM 1391 C CA . CYS A 1 185 ? -35.225 -2.746 57.728 1.00 90.44 185 CYS A CA 1
ATOM 1392 C C . CYS A 1 185 ? -36.261 -2.075 56.824 1.00 90.44 185 CYS A C 1
ATOM 1394 O O . CYS A 1 185 ? -36.008 -1.029 56.231 1.00 90.44 185 CYS A O 1
ATOM 1396 N N . ILE A 1 186 ? -37.447 -2.659 56.750 1.00 88.88 186 ILE A N 1
ATOM 1397 C CA . ILE A 1 186 ? -38.612 -2.080 56.098 1.00 88.88 186 ILE A CA 1
ATOM 1398 C C . ILE A 1 186 ? -39.477 -1.442 57.185 1.00 88.88 186 ILE A C 1
ATOM 1400 O O . ILE A 1 186 ? -39.689 -2.022 58.257 1.00 88.88 186 ILE A O 1
ATOM 1404 N N . LEU A 1 187 ? -39.948 -0.230 56.903 1.00 87.25 187 LEU A N 1
ATOM 1405 C CA . LEU A 1 187 ? -40.873 0.564 57.705 1.00 87.25 187 LEU A CA 1
ATOM 1406 C C . LEU A 1 187 ? -42.136 0.875 56.886 1.00 87.25 187 LEU A C 1
ATOM 1408 O O . LEU A 1 187 ? -42.148 0.672 55.673 1.00 87.25 187 LEU A O 1
ATOM 1412 N N . PRO A 1 188 ? -43.204 1.424 57.496 1.00 82.50 188 PRO A N 1
ATOM 1413 C CA . PRO A 1 188 ? -44.479 1.593 56.799 1.00 82.50 188 PRO A CA 1
ATOM 1414 C C . PRO A 1 188 ? -44.402 2.461 55.548 1.00 82.50 188 PRO A C 1
ATOM 1416 O O . PRO A 1 188 ? -45.194 2.271 54.641 1.00 82.50 188 PRO A O 1
ATOM 1419 N N . LYS A 1 189 ? -43.493 3.438 55.503 1.00 84.44 189 LYS A N 1
ATOM 1420 C CA . LYS A 1 189 ? -43.401 4.424 54.412 1.00 84.44 189 LYS A CA 1
ATOM 1421 C C . LYS A 1 189 ? -42.039 4.456 53.727 1.00 84.44 189 LYS A C 1
ATOM 1423 O O . LYS A 1 189 ? -41.859 5.207 52.776 1.00 84.44 189 LYS A O 1
ATOM 1428 N N . GLU A 1 190 ? -41.076 3.678 54.212 1.00 86.25 190 GLU A N 1
ATOM 1429 C CA . GLU A 1 190 ? -39.708 3.703 53.704 1.00 86.25 190 GLU A CA 1
ATOM 1430 C C . GLU A 1 190 ? -39.021 2.347 53.848 1.00 86.25 190 GLU A C 1
ATOM 1432 O O . GLU A 1 190 ? -39.351 1.542 54.720 1.00 86.25 190 GLU A O 1
ATOM 1437 N N . ILE A 1 191 ? -38.016 2.129 53.007 1.00 89.12 191 ILE A N 1
ATOM 1438 C CA . ILE A 1 191 ? -37.054 1.041 53.153 1.00 89.12 191 ILE A CA 1
ATOM 1439 C C . ILE A 1 191 ? -35.759 1.679 53.646 1.00 89.12 191 ILE A C 1
ATOM 1441 O O . ILE A 1 191 ? -35.197 2.540 52.968 1.00 89.12 191 ILE A O 1
ATOM 1445 N N . LYS A 1 192 ? -35.302 1.290 54.836 1.00 87.56 192 LYS A N 1
ATOM 1446 C CA . LYS A 1 192 ? -34.046 1.781 55.402 1.00 87.56 192 LYS A CA 1
ATOM 1447 C C . LYS A 1 192 ? -32.851 1.136 54.714 1.00 87.56 192 LYS A C 1
ATOM 1449 O O . LYS A 1 192 ? -32.934 0.050 54.145 1.00 87.56 192 LYS A O 1
ATOM 1454 N N . PHE A 1 193 ? -31.716 1.816 54.813 1.00 83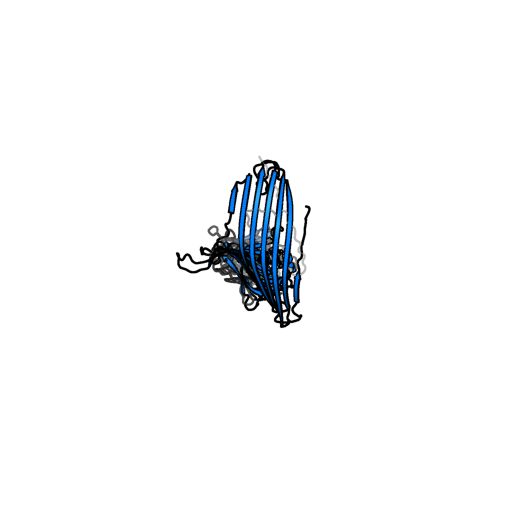.69 193 PHE A N 1
ATOM 1455 C CA . PHE A 1 193 ? -30.452 1.319 54.296 1.00 83.69 193 PHE A CA 1
ATOM 1456 C C . PHE A 1 193 ? -30.000 0.067 55.070 1.00 83.69 193 PHE A C 1
ATOM 1458 O O . PHE A 1 193 ? -30.007 0.072 56.301 1.00 83.69 193 PHE A O 1
ATOM 1465 N N . GLY A 1 194 ? -29.638 -0.995 54.346 1.00 86.12 194 GLY A N 1
ATOM 1466 C CA . GLY A 1 194 ? -29.030 -2.213 54.893 1.00 86.12 194 GLY A CA 1
ATOM 1467 C C . GLY A 1 194 ? -27.527 -2.282 54.618 1.00 86.12 194 GLY A C 1
ATOM 1468 O O . GLY A 1 194 ? -26.937 -1.372 54.042 1.00 86.12 194 GLY A O 1
ATOM 1469 N N . GLU A 1 195 ? -26.897 -3.386 54.996 1.00 88.31 195 GLU A N 1
ATOM 1470 C CA . GLU A 1 195 ? -25.494 -3.668 54.689 1.00 88.31 195 GLU A CA 1
ATOM 1471 C C . GLU A 1 195 ? -25.406 -4.462 53.384 1.00 88.31 195 GLU A C 1
ATOM 1473 O O . GLU A 1 195 ? -25.801 -5.623 53.330 1.00 88.31 195 GLU A O 1
ATOM 1478 N N . TYR A 1 196 ? -24.897 -3.855 52.315 1.00 87.50 196 TYR A N 1
ATOM 1479 C CA . TYR A 1 196 ? -24.787 -4.512 51.010 1.00 87.50 196 TYR A CA 1
ATOM 1480 C C . TYR A 1 196 ? -23.446 -5.233 50.857 1.00 87.50 196 TYR A C 1
ATOM 1482 O O . TYR A 1 196 ? -22.383 -4.657 51.095 1.00 87.50 196 TYR A O 1
ATOM 1490 N N . GLN A 1 197 ? -23.487 -6.491 50.421 1.00 83.81 197 GLN A N 1
ATOM 1491 C CA . GLN A 1 197 ? -22.298 -7.295 50.154 1.00 83.81 197 GLN A CA 1
ATOM 1492 C C . GLN A 1 197 ? -21.950 -7.194 48.670 1.00 83.81 197 GLN A C 1
ATOM 1494 O O . GLN A 1 197 ? -22.667 -7.699 47.813 1.00 83.81 197 GLN A O 1
ATOM 1499 N N . LEU A 1 198 ? -20.836 -6.534 48.362 1.00 79.88 198 LEU A N 1
ATOM 1500 C CA . LEU A 1 198 ? -20.388 -6.297 46.983 1.00 79.88 198 LEU A CA 1
ATOM 1501 C C . LEU A 1 198 ? -19.286 -7.264 46.529 1.00 79.88 198 LEU A C 1
ATOM 1503 O O . LEU A 1 198 ? -18.519 -6.965 45.613 1.00 79.88 198 LEU A O 1
ATOM 1507 N N . ASP A 1 199 ? -19.174 -8.409 47.196 1.00 74.44 199 ASP A N 1
ATOM 1508 C CA . ASP A 1 199 ? -18.194 -9.432 46.857 1.00 74.44 199 ASP A CA 1
ATOM 1509 C C . ASP A 1 199 ? -18.581 -10.094 45.518 1.00 74.44 199 ASP A C 1
ATOM 1511 O O . ASP A 1 199 ? -19.627 -10.728 45.412 1.00 74.44 199 ASP A O 1
ATOM 1515 N N . ASN A 1 200 ? -17.728 -9.948 44.494 1.00 68.88 200 ASN A N 1
ATOM 1516 C CA . ASN A 1 200 ? -17.852 -10.582 43.170 1.00 68.88 200 ASN A CA 1
ATOM 1517 C C . ASN A 1 200 ? -19.099 -10.198 42.347 1.00 68.88 200 ASN A C 1
ATOM 1519 O O . ASN A 1 200 ? -19.742 -11.050 41.727 1.00 68.88 200 ASN A O 1
ATOM 1523 N N . LEU A 1 201 ? -19.428 -8.906 42.282 1.00 80.75 201 LEU A N 1
ATOM 1524 C CA . LEU A 1 201 ? -20.521 -8.421 41.433 1.00 80.75 201 LEU A CA 1
ATOM 1525 C C . LEU A 1 201 ? -20.241 -8.730 39.954 1.00 80.75 201 LEU A C 1
ATOM 1527 O O . LEU A 1 201 ? -19.191 -8.366 39.431 1.00 80.75 201 LEU A O 1
ATOM 1531 N N . THR A 1 202 ? -21.176 -9.393 39.269 1.00 80.81 202 THR A N 1
ATOM 1532 C CA . THR A 1 202 ? -20.995 -9.799 37.866 1.00 80.81 202 THR A CA 1
ATOM 1533 C C . THR A 1 202 ? -21.767 -8.874 36.922 1.00 80.81 202 THR A C 1
ATOM 1535 O O . THR A 1 202 ? -22.988 -8.794 36.997 1.00 80.81 202 THR A O 1
ATOM 1538 N N . LEU A 1 203 ? -21.079 -8.197 36.004 1.00 82.88 203 LEU A N 1
ATOM 1539 C CA . LEU A 1 203 ? -21.666 -7.375 34.946 1.00 82.88 203 LEU A CA 1
ATOM 1540 C C . LEU A 1 203 ? -22.140 -8.247 33.781 1.00 82.88 203 LEU A C 1
ATOM 1542 O O . LEU A 1 203 ? -21.339 -8.986 33.200 1.00 82.88 203 LEU A O 1
ATOM 1546 N N . ALA A 1 204 ? -23.422 -8.131 33.416 1.00 79.50 204 ALA A N 1
ATOM 1547 C CA . ALA A 1 204 ? -24.018 -8.790 32.247 1.00 79.50 204 ALA A CA 1
ATOM 1548 C C . ALA A 1 204 ? -23.738 -10.309 32.167 1.00 79.50 204 ALA A C 1
ATOM 1550 O O . ALA A 1 204 ? -23.560 -10.864 31.081 1.00 79.50 204 ALA A O 1
ATOM 1551 N N . ASN A 1 205 ? -23.622 -10.977 33.323 1.00 79.62 205 ASN A N 1
ATOM 1552 C CA . ASN A 1 205 ? -23.200 -12.380 33.460 1.00 79.62 205 ASN A CA 1
ATOM 1553 C C . ASN A 1 205 ? -21.835 -12.719 32.819 1.00 79.62 205 ASN A C 1
ATOM 1555 O O . ASN A 1 205 ? -21.492 -13.893 32.650 1.00 79.62 205 ASN A O 1
ATOM 1559 N N . THR A 1 206 ? -21.028 -11.704 32.505 1.00 82.94 206 THR A N 1
ATOM 1560 C CA . THR A 1 206 ? -19.792 -11.822 31.726 1.00 82.94 206 THR A CA 1
ATOM 1561 C C . THR A 1 206 ? -18.558 -11.495 32.563 1.00 82.94 206 THR A C 1
ATOM 1563 O O . THR A 1 206 ? -17.684 -12.350 32.680 1.00 82.94 206 THR A O 1
ATOM 1566 N N . LEU A 1 207 ? -18.489 -10.308 33.179 1.00 86.19 207 LEU A N 1
ATOM 1567 C CA . LEU A 1 207 ? -17.298 -9.831 33.900 1.00 86.19 207 LEU A CA 1
ATOM 1568 C C . LEU A 1 207 ? -17.546 -9.734 35.404 1.00 86.19 207 LEU A C 1
ATOM 1570 O O . LEU A 1 207 ? -18.525 -9.121 35.811 1.00 86.19 207 LEU A O 1
ATOM 1574 N N . THR A 1 208 ? -16.649 -10.266 36.229 1.00 84.00 208 THR A N 1
ATOM 1575 C CA . THR A 1 208 ? -16.715 -10.123 37.693 1.00 84.00 208 THR A CA 1
ATOM 1576 C C . THR A 1 208 ? -15.884 -8.925 38.149 1.00 84.00 208 THR A C 1
ATOM 1578 O O . THR A 1 208 ? -14.743 -8.769 37.723 1.00 84.00 208 THR A O 1
ATOM 1581 N N . LEU A 1 209 ? -16.447 -8.088 39.019 1.00 84.62 209 LEU A N 1
ATOM 1582 C CA . LEU A 1 209 ? -15.800 -6.908 39.584 1.00 84.62 209 LEU A CA 1
ATOM 1583 C C . LEU A 1 209 ? -15.310 -7.161 41.012 1.00 84.62 209 LEU A C 1
ATOM 1585 O O . LEU A 1 209 ? -16.066 -7.607 41.879 1.00 84.62 209 LEU A O 1
ATOM 1589 N N . GLU A 1 210 ? -14.063 -6.779 41.282 1.00 82.25 210 GLU A N 1
ATOM 1590 C CA . GLU A 1 210 ? -13.523 -6.689 42.639 1.00 82.25 210 GLU A CA 1
ATOM 1591 C C . GLU A 1 210 ? -13.878 -5.320 43.230 1.00 82.25 210 GLU A C 1
ATOM 1593 O O . GLU A 1 210 ? -13.207 -4.320 42.970 1.00 82.25 210 GLU A O 1
ATOM 1598 N N . ILE A 1 211 ? -14.966 -5.244 43.997 1.00 81.50 211 ILE A N 1
ATOM 1599 C CA . ILE A 1 211 ? -15.468 -3.963 44.516 1.00 81.50 211 ILE A CA 1
ATOM 1600 C C . ILE A 1 211 ? -14.992 -3.695 45.952 1.00 81.50 211 ILE A C 1
ATOM 1602 O O . ILE A 1 211 ? -14.526 -2.603 46.274 1.00 81.50 211 ILE A O 1
ATOM 1606 N N . LYS A 1 212 ? -15.052 -4.700 46.833 1.00 76.12 212 LYS A N 1
ATOM 1607 C CA . LYS A 1 212 ? -14.811 -4.531 48.279 1.00 76.12 212 LYS A CA 1
ATOM 1608 C C . LYS A 1 212 ? -13.422 -3.997 48.634 1.00 76.12 212 LYS A C 1
ATOM 1610 O O . LYS A 1 212 ? -13.286 -3.257 49.605 1.00 76.12 212 LYS A O 1
ATOM 1615 N N . LYS A 1 213 ? -12.406 -4.303 47.820 1.00 79.31 213 LYS A N 1
ATOM 1616 C CA . LYS A 1 213 ? -11.031 -3.795 47.973 1.00 79.31 213 LYS A CA 1
ATOM 1617 C C . LYS A 1 213 ? -10.956 -2.260 48.018 1.00 79.31 213 LYS A C 1
ATOM 1619 O O . LYS A 1 213 ? -10.050 -1.712 48.638 1.00 79.31 213 LYS A O 1
ATOM 1624 N N . TYR A 1 214 ? -11.909 -1.581 47.385 1.00 82.38 214 TYR A N 1
ATOM 1625 C CA . TYR A 1 214 ? -11.940 -0.127 47.231 1.00 82.38 214 TYR A CA 1
ATOM 1626 C C . TYR A 1 214 ? -12.821 0.572 48.279 1.00 82.38 214 TYR A C 1
ATOM 1628 O O . TYR A 1 214 ? -12.834 1.794 48.359 1.00 82.38 214 TYR A O 1
ATOM 1636 N N . ASN A 1 215 ? -13.521 -0.184 49.136 1.00 86.00 215 ASN A N 1
ATOM 1637 C CA . ASN A 1 215 ? -14.422 0.362 50.158 1.00 86.00 215 ASN A CA 1
ATOM 1638 C C . ASN A 1 215 ? -15.325 1.501 49.617 1.00 86.00 215 ASN A C 1
ATOM 1640 O O . ASN A 1 215 ? -15.249 2.633 50.110 1.00 86.00 215 ASN A O 1
ATOM 1644 N N . PRO A 1 216 ? -16.104 1.252 48.545 1.00 89.31 216 PRO A N 1
ATOM 1645 C CA . PRO A 1 216 ? -16.879 2.295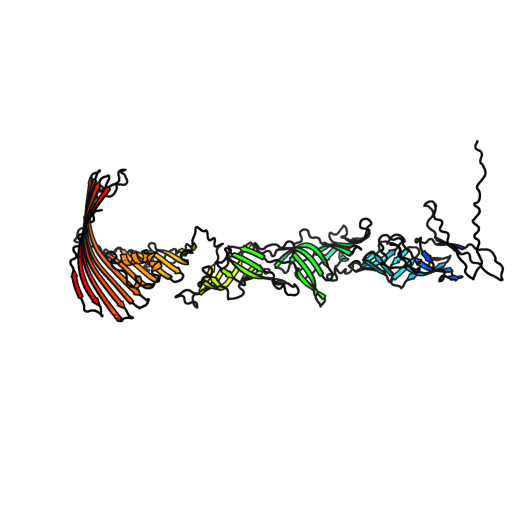 47.885 1.00 89.31 216 PRO A CA 1
ATOM 1646 C C . PRO A 1 216 ? -18.051 2.769 48.743 1.00 89.31 216 PRO A C 1
ATOM 1648 O O . PRO A 1 216 ? -18.525 2.069 49.638 1.00 89.31 216 PRO A O 1
ATOM 1651 N N . THR A 1 217 ? -18.572 3.946 48.415 1.00 89.81 217 THR A N 1
ATOM 1652 C CA . THR A 1 217 ? -19.835 4.420 48.974 1.00 89.81 217 THR A CA 1
ATOM 1653 C C . THR A 1 217 ? -20.991 3.819 48.184 1.00 89.81 217 THR A C 1
ATOM 1655 O O . THR A 1 217 ? -21.027 3.882 46.956 1.00 89.81 217 THR A O 1
ATOM 1658 N N . ILE A 1 218 ? -21.944 3.238 48.905 1.00 88.69 218 ILE A N 1
ATOM 1659 C CA . ILE A 1 218 ? -23.151 2.644 48.338 1.00 88.69 218 ILE A CA 1
ATOM 1660 C C . ILE A 1 218 ? -24.323 3.517 48.758 1.00 88.69 218 ILE A C 1
ATOM 1662 O O . ILE A 1 218 ? -24.453 3.850 49.935 1.00 88.69 218 ILE A O 1
ATOM 1666 N N . SER A 1 219 ? -25.187 3.867 47.816 1.00 89.25 219 SER A N 1
ATOM 1667 C CA . SER A 1 219 ? -26.469 4.492 48.107 1.00 89.25 219 SER A CA 1
ATOM 1668 C C . SER A 1 219 ? -27.594 3.652 47.521 1.00 89.25 219 SER A C 1
ATOM 1670 O O . SER A 1 219 ? -27.506 3.135 46.411 1.00 89.25 219 SER A O 1
ATOM 1672 N N . PHE A 1 220 ? -28.650 3.488 48.306 1.00 89.75 220 PHE A N 1
ATOM 1673 C CA . PHE A 1 220 ? -29.872 2.809 47.914 1.00 89.75 220 PHE A CA 1
ATOM 1674 C C . PHE A 1 220 ? -31.038 3.667 48.376 1.00 89.75 220 PHE A C 1
ATOM 1676 O O . PHE A 1 220 ? -31.076 4.081 49.537 1.00 89.75 220 PHE A O 1
ATOM 1683 N N . GLY A 1 221 ? -31.979 3.936 47.481 1.00 89.94 221 GLY A N 1
ATOM 1684 C CA . GLY A 1 221 ? -33.151 4.722 47.826 1.00 89.94 221 GLY A CA 1
ATOM 1685 C C . GLY A 1 221 ? -34.090 4.941 46.655 1.00 89.94 221 GLY A C 1
ATOM 1686 O O . GLY A 1 221 ? -33.776 4.628 45.505 1.00 89.94 221 GLY A O 1
ATOM 1687 N N . TYR A 1 222 ? -35.258 5.487 46.971 1.00 89.06 222 TYR A N 1
ATOM 1688 C CA . TYR A 1 222 ? -36.250 5.877 45.984 1.00 89.06 222 TYR A CA 1
ATOM 1689 C C . TYR A 1 222 ? -36.020 7.325 45.544 1.00 89.06 222 TYR A C 1
ATOM 1691 O O . TYR A 1 222 ? -36.086 8.253 46.354 1.00 89.06 222 TYR A O 1
ATOM 1699 N N . ASP A 1 223 ? -35.752 7.519 44.255 1.00 87.62 223 ASP A N 1
ATOM 1700 C CA . ASP A 1 223 ? -35.630 8.837 43.649 1.00 87.62 223 ASP A CA 1
ATOM 1701 C C . ASP A 1 223 ? -37.021 9.363 43.277 1.00 87.62 223 ASP A C 1
ATOM 1703 O O . ASP A 1 223 ? -37.675 8.863 42.358 1.00 87.62 223 ASP A O 1
ATOM 1707 N N . LYS A 1 224 ? -37.478 10.396 43.989 1.00 85.56 224 LYS A N 1
ATOM 1708 C CA . LYS A 1 224 ? -38.799 11.005 43.772 1.00 85.56 224 LYS A CA 1
ATOM 1709 C C . LYS A 1 224 ? -38.907 11.776 42.457 1.00 85.56 224 LYS A C 1
ATOM 1711 O O . LYS A 1 224 ? -40.012 11.915 41.936 1.00 85.56 224 LYS A O 1
ATOM 1716 N N . GLY A 1 225 ? -37.792 12.285 41.930 1.00 85.75 225 GLY A N 1
ATOM 1717 C CA . GLY A 1 225 ? -37.763 13.022 40.669 1.00 85.75 225 GLY A CA 1
ATOM 1718 C C . GLY A 1 225 ? -37.973 12.091 39.480 1.00 85.75 225 GLY A C 1
ATOM 1719 O O . GLY A 1 225 ? -38.814 12.359 38.623 1.00 85.75 225 GLY A O 1
ATOM 1720 N N . PHE A 1 226 ? -37.264 10.960 39.472 1.00 83.38 226 PHE A N 1
ATOM 1721 C CA . PHE A 1 226 ? -37.380 9.949 38.416 1.00 83.38 226 PHE A CA 1
ATOM 1722 C C . PHE A 1 226 ? -38.454 8.883 38.687 1.00 83.38 226 PHE A C 1
ATOM 1724 O O . PHE A 1 226 ? -38.769 8.103 37.791 1.00 83.38 226 PHE A O 1
ATOM 1731 N N . LYS A 1 227 ? -39.031 8.856 39.896 1.00 88.12 227 LYS A N 1
ATOM 1732 C CA . LYS A 1 227 ? -40.006 7.856 40.368 1.00 88.12 227 LYS A CA 1
ATOM 1733 C C . LYS A 1 227 ? -39.503 6.415 40.231 1.00 88.12 227 LYS A C 1
ATOM 1735 O O . LYS A 1 227 ? -40.234 5.520 39.810 1.00 88.12 227 LYS A O 1
ATOM 1740 N N . VAL A 1 228 ? -38.233 6.197 40.568 1.00 90.00 228 VAL A N 1
ATOM 1741 C CA . VAL A 1 228 ? -37.560 4.894 40.478 1.00 90.00 228 VAL A CA 1
ATOM 1742 C C . VAL A 1 228 ? -36.677 4.662 41.698 1.00 90.00 228 VAL A C 1
ATOM 1744 O O . VAL A 1 228 ? -36.025 5.572 42.200 1.00 90.00 228 VAL A O 1
ATOM 1747 N N . TRP A 1 229 ? -36.599 3.415 42.152 1.00 91.19 229 TRP A N 1
ATOM 1748 C CA . TRP A 1 229 ? -35.507 2.947 43.003 1.00 91.19 229 TRP A CA 1
ATOM 1749 C C . TRP A 1 229 ? -34.177 2.999 42.257 1.00 91.19 229 TRP A C 1
ATOM 1751 O O . TRP A 1 229 ? -34.121 2.619 41.084 1.00 91.19 229 TRP A O 1
ATOM 1761 N N . ASN A 1 230 ? -33.138 3.450 42.956 1.00 91.81 230 ASN A N 1
ATOM 1762 C CA . ASN A 1 230 ? -31.762 3.550 42.491 1.00 91.81 230 ASN A CA 1
ATOM 1763 C C . ASN A 1 230 ? -30.833 2.842 43.486 1.00 91.81 230 ASN A C 1
ATOM 1765 O O . ASN A 1 230 ? -30.979 2.991 44.702 1.00 91.81 230 ASN A O 1
ATOM 1769 N N . LEU A 1 231 ? -29.872 2.096 42.950 1.00 90.06 231 LEU A N 1
ATOM 1770 C CA . LEU A 1 231 ? -28.720 1.572 43.664 1.00 90.06 231 LEU A CA 1
ATOM 1771 C C . LEU A 1 231 ? -27.476 2.096 42.946 1.00 90.06 231 LEU A C 1
ATOM 1773 O O . LEU A 1 231 ? -27.241 1.781 41.776 1.00 90.06 231 LEU A O 1
ATOM 1777 N N . SER A 1 232 ? -26.688 2.890 43.664 1.00 91.50 232 SER A N 1
ATOM 1778 C CA . SER A 1 232 ? -25.473 3.509 43.154 1.00 91.50 232 SER A CA 1
ATOM 1779 C C . SER A 1 232 ? -24.270 3.066 43.974 1.00 91.50 232 SER A C 1
ATOM 1781 O O . SER A 1 232 ? -24.291 3.083 45.204 1.00 91.50 232 SER A O 1
ATOM 1783 N N . ILE A 1 233 ? -23.214 2.663 43.278 1.00 91.38 233 ILE A N 1
ATOM 1784 C CA . ILE A 1 233 ? -21.903 2.359 43.840 1.00 91.38 233 ILE A CA 1
ATOM 1785 C C . ILE A 1 233 ? -20.955 3.406 43.267 1.00 91.38 233 ILE A C 1
ATOM 1787 O O . ILE A 1 233 ? -20.754 3.463 42.052 1.00 91.38 233 ILE A O 1
ATOM 1791 N N . VAL A 1 234 ? -20.399 4.245 44.135 1.00 93.06 234 VAL A N 1
ATOM 1792 C CA . VAL A 1 234 ? -19.505 5.354 43.776 1.00 93.06 234 VAL A CA 1
ATOM 1793 C C . VAL A 1 234 ? -18.223 5.282 44.604 1.00 93.06 234 VAL A C 1
ATOM 1795 O O . VAL A 1 234 ? -18.185 4.599 45.632 1.00 93.06 234 VAL A O 1
ATOM 1798 N N . PRO A 1 235 ? -17.140 5.953 44.188 1.00 93.00 235 PRO A N 1
ATOM 1799 C CA . PRO A 1 235 ? -15.902 5.941 44.941 1.00 93.00 235 PRO A CA 1
ATOM 1800 C C . PRO A 1 235 ? -16.134 6.614 46.293 1.00 93.00 235 PRO A C 1
ATOM 1802 O O . PRO A 1 235 ? -16.854 7.607 46.399 1.00 93.00 235 PRO A O 1
ATOM 1805 N N . ASN A 1 236 ? -15.503 6.080 47.332 1.00 91.19 236 ASN A N 1
ATOM 1806 C CA . ASN A 1 236 ? -15.323 6.809 48.583 1.00 91.19 236 ASN A CA 1
ATOM 1807 C C . ASN A 1 236 ? -14.586 8.138 48.285 1.00 91.19 236 ASN A C 1
ATOM 1809 O O . ASN A 1 236 ? -13.701 8.123 47.434 1.00 91.19 236 ASN A O 1
ATOM 1813 N N . PRO A 1 237 ? -14.869 9.260 48.982 1.00 87.06 237 PRO A N 1
ATOM 1814 C CA . PRO A 1 237 ? -14.168 10.539 48.789 1.00 87.06 237 PRO A CA 1
ATOM 1815 C C . PRO A 1 237 ? -12.625 10.484 48.774 1.00 87.06 237 PRO A C 1
ATOM 1817 O O . PRO A 1 237 ? -11.985 11.351 48.187 1.00 87.06 237 PRO A O 1
ATOM 1820 N N . ALA A 1 238 ? -12.015 9.481 49.410 1.00 89.00 238 ALA A N 1
ATOM 1821 C CA . ALA A 1 238 ? -10.573 9.234 49.430 1.00 89.00 238 ALA A CA 1
ATOM 1822 C C . ALA A 1 238 ? -10.046 8.435 48.217 1.00 89.00 238 ALA A C 1
ATOM 1824 O O . ALA A 1 238 ? -8.845 8.183 48.124 1.00 89.00 238 ALA A O 1
ATOM 1825 N N . GLN A 1 239 ? -10.917 7.994 47.307 1.00 88.69 239 GLN A N 1
ATOM 1826 C CA . GLN A 1 239 ? -10.577 7.191 46.135 1.00 88.69 239 GLN A CA 1
ATOM 1827 C C . GLN A 1 239 ? -11.162 7.791 44.854 1.00 88.69 239 GLN A C 1
ATOM 1829 O O . GLN A 1 239 ? -12.227 8.396 44.853 1.00 88.69 239 GLN A O 1
ATOM 1834 N N . ALA A 1 240 ? -10.472 7.595 43.731 1.00 88.25 240 ALA A N 1
ATOM 1835 C CA . ALA A 1 240 ? -10.916 8.119 42.437 1.00 88.25 240 ALA A CA 1
ATOM 1836 C C . ALA A 1 240 ? -11.888 7.182 41.692 1.00 88.25 240 ALA A C 1
ATOM 1838 O O . ALA A 1 240 ? -12.546 7.609 40.750 1.00 88.25 240 ALA A O 1
ATOM 1839 N N . TYR A 1 241 ? -11.961 5.906 42.071 1.00 91.12 241 TYR A N 1
ATOM 1840 C CA . TYR A 1 241 ? -12.747 4.869 41.397 1.00 91.12 241 TYR A CA 1
ATOM 1841 C C . TYR A 1 241 ? -13.250 3.836 42.418 1.00 91.12 241 TYR A C 1
ATOM 1843 O O . TYR A 1 241 ? -12.686 3.722 43.504 1.00 91.12 241 TYR A O 1
ATOM 1851 N N . CYS A 1 242 ? -14.324 3.113 42.093 1.00 91.12 242 CYS A N 1
ATOM 1852 C CA . CYS A 1 242 ? -14.976 2.155 42.995 1.00 91.12 242 CYS A CA 1
ATOM 1853 C C . CYS A 1 242 ? -14.635 0.689 42.687 1.00 91.12 242 CYS A C 1
ATOM 1855 O O . CYS A 1 242 ? -14.904 -0.191 43.501 1.00 91.12 242 CYS A O 1
ATOM 1857 N N . SER A 1 243 ? -14.097 0.409 41.498 1.00 90.56 243 SER A N 1
ATOM 1858 C CA . SER A 1 243 ? -13.639 -0.923 41.098 1.00 90.56 243 SER A CA 1
ATOM 1859 C C . SER A 1 243 ? -12.703 -0.845 39.891 1.00 90.56 243 SER A C 1
ATOM 1861 O O . SER A 1 243 ? -12.530 0.212 39.282 1.00 90.56 243 SER A O 1
ATOM 1863 N N . GLU A 1 244 ? -12.108 -1.976 39.534 1.00 88.56 244 GLU A N 1
ATOM 1864 C CA . GLU A 1 244 ? -11.209 -2.132 38.399 1.00 88.56 244 GLU A CA 1
ATOM 1865 C C . GLU A 1 244 ? -11.570 -3.389 37.602 1.00 88.56 244 GLU A C 1
ATOM 1867 O O . GLU A 1 244 ? -11.864 -4.435 38.178 1.00 88.56 244 GLU A O 1
ATOM 1872 N N . ILE A 1 245 ? -11.506 -3.293 36.274 1.00 87.75 245 ILE A N 1
ATOM 1873 C CA . ILE A 1 245 ? -11.630 -4.426 35.353 1.00 87.75 245 ILE A CA 1
ATOM 1874 C C . ILE A 1 245 ? -10.231 -4.739 34.826 1.00 87.75 245 ILE A C 1
ATOM 1876 O O . ILE A 1 245 ? -9.587 -3.872 34.232 1.00 87.75 245 ILE A O 1
ATOM 1880 N N . LYS A 1 246 ? -9.757 -5.965 35.063 1.00 85.69 246 LYS A N 1
ATOM 1881 C CA . LYS A 1 246 ? -8.388 -6.423 34.769 1.00 85.69 246 LYS A CA 1
ATOM 1882 C C . LYS A 1 246 ? -8.396 -7.700 33.943 1.00 85.69 246 LYS A C 1
ATOM 1884 O O . LYS A 1 246 ? -9.410 -8.391 33.894 1.00 85.69 246 LYS A O 1
ATOM 1889 N N . ASN A 1 247 ? -7.238 -8.038 33.373 1.00 83.81 247 ASN A N 1
ATOM 1890 C CA . ASN A 1 247 ? -6.973 -9.321 32.710 1.00 83.81 247 ASN A CA 1
ATOM 1891 C C . ASN A 1 247 ? -7.960 -9.640 31.578 1.00 83.81 247 ASN A C 1
ATOM 1893 O O . ASN A 1 247 ? -8.320 -10.797 31.358 1.00 83.81 247 ASN A O 1
ATOM 1897 N N . LEU A 1 248 ? -8.425 -8.608 30.873 1.00 88.06 248 LEU A N 1
ATOM 1898 C CA . LEU A 1 248 ? -9.264 -8.802 29.702 1.00 88.06 248 LEU A CA 1
ATOM 1899 C C . LEU A 1 248 ? -8.413 -9.343 28.540 1.00 88.06 248 LEU A C 1
ATOM 1901 O O . LEU A 1 248 ? -7.302 -8.846 28.320 1.00 88.06 248 LEU A O 1
ATOM 1905 N N . PRO A 1 249 ? -8.906 -10.347 27.788 1.00 87.88 249 PRO A N 1
ATOM 1906 C CA . PRO A 1 249 ? -8.194 -10.882 26.633 1.00 87.88 249 PRO A CA 1
ATOM 1907 C C . PRO A 1 249 ? -7.776 -9.776 25.661 1.00 87.88 249 PRO A C 1
ATOM 1909 O O . PRO A 1 249 ? -8.575 -8.909 25.317 1.00 87.88 249 PRO A O 1
ATOM 1912 N N . GLY A 1 250 ? -6.518 -9.803 25.225 1.00 84.44 250 GLY A N 1
ATOM 1913 C CA . GLY A 1 250 ? -5.973 -8.809 24.302 1.00 84.44 250 GLY A CA 1
ATOM 1914 C C . GLY A 1 250 ? -5.592 -7.467 24.934 1.00 84.44 250 GLY A C 1
ATOM 1915 O O . GLY A 1 250 ? -5.020 -6.640 24.246 1.00 84.44 250 GLY A O 1
ATOM 1916 N N . MET A 1 251 ? -5.829 -7.217 26.223 1.00 84.44 251 MET A N 1
ATOM 1917 C CA . MET A 1 251 ? -5.465 -5.940 26.869 1.00 84.44 251 MET A CA 1
ATOM 1918 C C . MET A 1 251 ? -4.183 -5.989 27.716 1.00 84.44 251 MET A C 1
ATOM 1920 O O . MET A 1 251 ? -3.827 -5.011 28.376 1.00 84.44 251 MET A O 1
ATOM 1924 N N . GLY A 1 252 ? -3.489 -7.130 27.742 1.00 77.12 252 GLY A N 1
ATOM 1925 C CA . GLY A 1 252 ? -2.312 -7.325 28.590 1.00 77.12 252 GLY A CA 1
ATOM 1926 C C . GLY A 1 252 ? -2.599 -7.006 30.066 1.00 77.12 252 GLY A C 1
ATOM 1927 O O . GLY A 1 252 ? -3.614 -7.427 30.618 1.00 77.12 252 GLY A O 1
ATOM 1928 N N . ASN A 1 253 ? -1.714 -6.228 30.698 1.00 77.12 253 ASN A N 1
ATOM 1929 C CA . ASN A 1 253 ? -1.827 -5.826 32.110 1.00 77.12 253 ASN A CA 1
ATOM 1930 C C . ASN A 1 253 ? -2.663 -4.552 32.327 1.00 77.12 253 ASN A C 1
ATOM 1932 O O . ASN A 1 253 ? -2.669 -3.992 33.428 1.00 77.12 253 ASN A O 1
ATOM 1936 N N . THR A 1 254 ? -3.324 -4.031 31.292 1.00 79.31 254 THR A N 1
ATOM 1937 C CA . THR A 1 254 ? -4.079 -2.790 31.430 1.00 79.31 254 THR A CA 1
ATOM 1938 C C . THR A 1 254 ? -5.365 -2.999 32.228 1.00 79.31 254 THR A C 1
ATOM 1940 O O . THR A 1 254 ? -5.942 -4.083 32.279 1.00 79.31 254 THR A O 1
ATOM 1943 N N . THR A 1 255 ? -5.784 -1.938 32.913 1.00 83.81 255 THR A N 1
ATOM 1944 C CA . THR A 1 255 ? -6.910 -1.942 33.841 1.00 83.81 255 THR A CA 1
ATOM 1945 C C . THR A 1 255 ? -7.858 -0.800 33.504 1.00 83.81 255 THR A C 1
ATOM 1947 O O . THR A 1 255 ? -7.428 0.355 33.484 1.00 83.81 255 THR A O 1
ATOM 1950 N N . PHE A 1 256 ? -9.144 -1.097 33.310 1.00 86.88 256 PHE A N 1
ATOM 1951 C CA . PHE A 1 256 ? -10.173 -0.059 33.262 1.00 86.88 256 PHE A CA 1
ATOM 1952 C C . PHE A 1 256 ? -10.639 0.268 34.673 1.00 86.88 256 PHE A C 1
ATOM 1954 O O . PHE A 1 256 ? -10.980 -0.626 35.449 1.00 86.88 256 PHE A O 1
ATOM 1961 N N . LYS A 1 257 ? -10.681 1.555 35.005 1.00 88.06 257 LYS A N 1
ATOM 1962 C CA . LYS A 1 257 ? -11.151 2.022 36.310 1.00 88.06 257 LYS A CA 1
ATOM 1963 C C . LYS A 1 257 ? -12.634 2.343 36.226 1.00 88.06 257 LYS A C 1
ATOM 1965 O O . LYS A 1 257 ? -13.043 3.176 35.423 1.00 88.06 257 LYS A O 1
ATOM 1970 N N . VAL A 1 258 ? -13.438 1.698 37.060 1.00 90.00 258 VAL A N 1
ATOM 1971 C CA . VAL A 1 258 ? -14.879 1.937 37.145 1.00 90.00 258 VAL A CA 1
ATOM 1972 C C . VAL A 1 258 ? -15.117 3.081 38.120 1.00 90.00 258 VAL A C 1
ATOM 1974 O O . VAL A 1 258 ? -14.825 2.957 39.307 1.00 90.00 258 VAL A O 1
ATOM 1977 N N . PHE A 1 259 ? -15.630 4.203 37.621 1.00 91.50 259 PHE A N 1
ATOM 1978 C CA . PHE A 1 259 ? -15.988 5.349 38.448 1.00 91.50 259 PHE A CA 1
ATOM 1979 C C . PHE A 1 259 ? -17.271 5.077 39.224 1.00 91.50 259 PHE A C 1
ATOM 1981 O O . PHE A 1 259 ? -17.290 5.235 40.436 1.00 91.50 259 PHE A O 1
ATOM 1988 N N . SER A 1 260 ? -18.341 4.660 38.544 1.00 91.56 260 SER A N 1
ATOM 1989 C CA . SER A 1 260 ? -19.604 4.370 39.220 1.00 91.56 260 SER A CA 1
ATOM 1990 C C . SER A 1 260 ? -20.444 3.323 38.512 1.00 91.56 260 SER A C 1
ATOM 1992 O O . SER A 1 260 ? -20.408 3.191 37.290 1.00 91.56 260 SER A O 1
ATOM 1994 N N . ILE A 1 261 ? -21.241 2.606 39.296 1.00 90.12 261 ILE A N 1
ATOM 1995 C CA . ILE A 1 261 ? -22.241 1.647 38.828 1.00 90.12 261 ILE A CA 1
ATOM 1996 C C . ILE A 1 261 ? -23.585 2.157 39.321 1.00 90.12 261 ILE A C 1
ATOM 1998 O O . ILE A 1 261 ? -23.772 2.323 40.521 1.00 90.12 261 ILE A O 1
ATOM 2002 N N . ASN A 1 262 ? -24.504 2.427 38.403 1.00 90.44 262 ASN A N 1
ATOM 2003 C CA . ASN A 1 262 ? -25.837 2.920 38.714 1.00 90.44 262 ASN A CA 1
ATOM 2004 C C . ASN A 1 262 ? -26.853 2.002 38.060 1.00 90.44 262 ASN A C 1
ATOM 2006 O O . ASN A 1 262 ? -26.809 1.774 36.850 1.00 90.44 262 ASN A O 1
ATOM 2010 N N . THR A 1 263 ? -27.782 1.499 38.853 1.00 89.00 263 THR A N 1
ATOM 2011 C CA . THR A 1 263 ? -28.909 0.731 38.348 1.00 89.00 263 THR A CA 1
ATOM 2012 C C . THR A 1 263 ? -30.199 1.382 38.811 1.00 89.00 263 THR A C 1
ATOM 2014 O O . THR A 1 263 ? -30.298 1.839 39.950 1.00 89.00 263 THR A O 1
ATOM 2017 N N . PHE A 1 264 ? -31.201 1.400 37.930 1.00 91.00 264 PHE A N 1
ATOM 2018 C CA . PHE A 1 264 ? -32.534 1.926 38.201 1.00 91.00 264 PHE A CA 1
ATOM 2019 C C . PHE A 1 264 ? -33.612 0.853 38.014 1.00 91.00 264 PHE A C 1
ATOM 2021 O O . PHE A 1 264 ? -33.582 0.066 37.065 1.00 91.00 264 PHE A O 1
ATOM 2028 N N . SER A 1 265 ? -34.634 0.876 38.870 1.00 90.12 265 SER A N 1
ATOM 2029 C CA . SER A 1 265 ? -35.807 -0.022 38.800 1.00 90.12 265 SER A CA 1
ATOM 2030 C C . SER A 1 265 ? -36.645 0.086 37.523 1.00 90.12 265 SER A C 1
ATOM 2032 O O . SER A 1 265 ? -37.483 -0.777 37.264 1.00 90.12 265 SER A O 1
ATOM 2034 N N . SER A 1 266 ? -36.399 1.091 36.678 1.00 87.69 266 SER A N 1
ATOM 2035 C CA . SER A 1 266 ? -36.923 1.169 35.306 1.00 87.69 266 SER A CA 1
ATOM 2036 C C . SER A 1 266 ? -36.294 0.139 34.354 1.00 87.69 266 SER A C 1
ATOM 2038 O O . SER A 1 266 ? -36.802 -0.078 33.247 1.00 87.69 266 SER A O 1
ATOM 2040 N N . GLY A 1 267 ? -35.202 -0.510 34.772 1.00 83.31 267 GLY A N 1
ATOM 2041 C CA . GLY A 1 267 ? -34.369 -1.406 33.971 1.00 83.31 267 GLY A CA 1
ATOM 2042 C C . GLY A 1 267 ? -33.165 -0.718 33.322 1.00 83.31 267 GLY A C 1
ATOM 2043 O O . GLY A 1 267 ? -32.427 -1.372 32.593 1.00 83.31 267 GLY A O 1
ATOM 2044 N N . GLN A 1 268 ? -32.960 0.583 33.556 1.00 84.31 268 GLN A N 1
ATOM 2045 C CA . GLN A 1 268 ? -31.752 1.273 33.104 1.00 84.31 268 GLN A CA 1
ATOM 2046 C C . GLN A 1 268 ? -30.558 0.859 33.965 1.00 84.31 268 GLN A C 1
ATOM 2048 O O . GLN A 1 268 ? -30.617 0.910 35.192 1.00 84.31 268 GLN A O 1
ATOM 2053 N N . PHE A 1 269 ? -29.462 0.490 33.311 1.00 85.00 269 PHE A N 1
ATOM 2054 C CA . PHE A 1 269 ? -28.209 0.110 33.949 1.00 85.00 269 PHE A CA 1
ATOM 2055 C C . PHE A 1 269 ? -27.077 0.894 33.292 1.00 85.00 269 PHE A C 1
ATOM 2057 O O . PHE A 1 269 ? -26.933 0.858 32.072 1.00 85.00 269 PHE A O 1
ATOM 2064 N N . LYS A 1 270 ? -26.293 1.628 34.081 1.00 87.12 270 LYS A N 1
ATOM 2065 C CA . LYS A 1 270 ? -25.197 2.459 33.583 1.00 87.12 270 LYS A CA 1
ATOM 2066 C C . LYS A 1 270 ? -23.950 2.235 34.415 1.00 87.12 270 LYS A C 1
ATOM 2068 O O . LYS A 1 270 ? -23.962 2.418 35.632 1.00 87.12 270 LYS A O 1
ATOM 2073 N N . VAL A 1 271 ? -22.851 1.929 33.742 1.00 88.19 271 VAL A N 1
ATOM 2074 C CA . VAL A 1 271 ? -21.531 1.898 34.363 1.00 88.19 271 VAL A CA 1
ATOM 2075 C C . VAL A 1 271 ? -20.686 2.980 33.727 1.00 88.19 271 VAL A C 1
ATOM 2077 O O . VAL A 1 271 ? -20.514 3.013 32.513 1.00 88.19 271 VAL A O 1
ATOM 2080 N N . ASN A 1 272 ? -20.174 3.878 34.556 1.00 89.62 272 ASN A N 1
ATOM 2081 C CA . ASN A 1 272 ? -19.258 4.916 34.123 1.00 89.62 272 ASN A CA 1
ATOM 2082 C C . ASN A 1 272 ? -17.841 4.446 34.431 1.00 89.62 272 ASN A C 1
ATOM 2084 O O . ASN A 1 272 ? -17.517 4.142 35.581 1.00 89.62 272 ASN A O 1
ATOM 2088 N N . ILE A 1 273 ? -17.001 4.397 33.408 1.00 90.25 273 ILE A N 1
ATOM 2089 C CA . ILE A 1 273 ? -15.563 4.171 33.538 1.00 90.25 273 ILE A CA 1
ATOM 2090 C C . ILE A 1 273 ? -14.833 5.517 33.498 1.00 90.25 273 ILE A C 1
ATOM 2092 O O . ILE A 1 273 ? -15.343 6.489 32.945 1.00 90.25 273 ILE A O 1
ATOM 2096 N N . LEU A 1 274 ? -13.657 5.597 34.117 1.00 86.75 274 LEU A N 1
ATOM 2097 C CA . LEU A 1 274 ? -12.780 6.757 33.984 1.00 86.75 274 LEU A CA 1
ATOM 2098 C C . LEU A 1 274 ? -12.089 6.692 32.622 1.00 86.75 274 LEU A C 1
ATOM 2100 O O . LEU A 1 274 ? -11.191 5.879 32.424 1.00 86.75 274 LEU A O 1
ATOM 2104 N N . THR A 1 275 ? -12.520 7.542 31.698 1.00 74.50 275 THR A N 1
ATOM 2105 C CA . THR A 1 275 ? -12.079 7.531 30.294 1.00 74.50 275 THR A CA 1
ATOM 2106 C C . THR A 1 275 ? -10.970 8.530 30.005 1.00 74.50 275 THR A C 1
ATOM 2108 O O . THR A 1 275 ? -10.128 8.303 29.143 1.00 74.50 275 THR A O 1
ATOM 2111 N N . THR A 1 276 ? -10.921 9.631 30.755 1.00 73.00 276 THR A N 1
ATOM 2112 C CA . THR A 1 276 ? -10.041 10.762 30.457 1.00 73.00 276 THR A CA 1
ATOM 2113 C C . THR A 1 276 ? -8.562 10.363 30.471 1.00 73.00 276 THR A C 1
ATOM 2115 O O . THR A 1 276 ? -7.999 10.047 31.522 1.00 73.00 276 THR A O 1
ATOM 2118 N N . GLY A 1 277 ? -7.932 10.406 29.293 1.00 68.94 277 GLY A N 1
ATOM 2119 C CA . GLY A 1 277 ? -6.497 10.185 29.100 1.00 68.94 277 GLY A CA 1
ATOM 2120 C C . GLY A 1 277 ? -6.032 8.732 29.234 1.00 68.94 277 GLY A C 1
ATOM 2121 O O . GLY A 1 277 ? -4.824 8.490 29.272 1.00 68.94 277 GLY A O 1
ATOM 2122 N N . GLN A 1 278 ? -6.943 7.755 29.322 1.00 80.12 278 GLN A N 1
ATOM 2123 C CA . GLN A 1 278 ? -6.561 6.343 29.380 1.00 80.12 278 GLN A CA 1
ATOM 2124 C C . GLN A 1 278 ? -6.365 5.773 27.975 1.00 80.12 278 GLN A C 1
ATOM 2126 O O . GLN A 1 278 ? -7.308 5.304 27.357 1.00 80.12 278 GLN A O 1
ATOM 2131 N N . LYS A 1 279 ? -5.124 5.732 27.486 1.00 87.44 279 LYS A N 1
ATOM 2132 C CA . LYS A 1 279 ? -4.791 4.946 26.290 1.00 87.44 279 LYS A CA 1
ATOM 2133 C C . LYS A 1 279 ? -4.371 3.541 26.691 1.00 87.44 279 LYS A C 1
ATOM 2135 O O . LYS A 1 279 ? -3.442 3.360 27.479 1.00 87.44 279 LYS A O 1
ATOM 2140 N N . VAL A 1 280 ? -5.056 2.548 26.143 1.00 86.69 280 VAL A N 1
ATOM 2141 C CA . VAL A 1 280 ? -4.810 1.131 26.395 1.00 86.69 280 VAL A CA 1
ATOM 2142 C C . VAL A 1 280 ? -4.256 0.479 25.144 1.00 86.69 280 VAL A C 1
ATOM 2144 O O . VAL A 1 280 ? -4.775 0.675 24.055 1.00 86.69 280 VAL A O 1
ATOM 2147 N N . MET A 1 281 ? -3.208 -0.318 25.286 1.00 88.44 281 MET A N 1
ATOM 2148 C CA . MET A 1 281 ? -2.687 -1.100 24.176 1.00 88.44 281 MET A CA 1
ATOM 2149 C C . MET A 1 281 ? -3.500 -2.396 24.033 1.00 88.44 281 MET A C 1
ATOM 2151 O O . MET A 1 281 ? -3.641 -3.151 24.992 1.00 88.44 281 MET A O 1
ATOM 2155 N N . ILE A 1 282 ? -4.032 -2.644 22.835 1.00 89.12 282 ILE A N 1
ATOM 2156 C CA . ILE A 1 282 ? -4.837 -3.820 22.497 1.00 89.12 282 ILE A CA 1
ATOM 2157 C C . ILE A 1 282 ? -4.083 -4.696 21.506 1.00 89.12 282 ILE A C 1
ATOM 2159 O O . ILE A 1 282 ? -3.544 -4.222 20.503 1.00 89.12 282 ILE A O 1
ATOM 2163 N N . ASN A 1 283 ? -4.032 -5.989 21.819 1.00 88.94 283 ASN A N 1
ATOM 2164 C CA . ASN A 1 283 ? -3.346 -7.045 21.091 1.00 88.94 283 ASN A CA 1
ATOM 2165 C C . ASN A 1 283 ? -1.889 -6.696 20.754 1.00 88.94 283 ASN A C 1
ATOM 2167 O O . ASN A 1 283 ? -1.350 -7.171 19.763 1.00 88.94 283 ASN A O 1
ATOM 2171 N N . GLN A 1 284 ? -1.251 -5.822 21.535 1.00 89.88 284 GLN A N 1
ATOM 2172 C CA . GLN A 1 284 ? 0.117 -5.347 21.301 1.00 89.88 284 GLN A CA 1
ATOM 2173 C C . GLN A 1 284 ? 0.365 -4.588 19.995 1.00 89.88 284 GLN A C 1
ATOM 2175 O O . GLN A 1 284 ? 1.516 -4.292 19.676 1.00 89.88 284 GLN A O 1
ATOM 2180 N N . VAL A 1 285 ? -0.694 -4.224 19.267 1.00 92.12 285 VAL A N 1
ATOM 2181 C CA . VAL A 1 285 ? -0.580 -3.620 17.930 1.00 92.12 285 VAL A CA 1
ATOM 2182 C C . VAL A 1 285 ? -1.497 -2.421 17.692 1.00 92.12 285 VAL A C 1
ATOM 2184 O O . VAL A 1 285 ? -1.377 -1.795 16.645 1.00 92.12 285 VAL A O 1
ATOM 2187 N N . ALA A 1 286 ? -2.388 -2.084 18.628 1.00 92.81 286 ALA A N 1
ATOM 2188 C CA . ALA A 1 286 ? -3.265 -0.918 18.532 1.00 92.81 286 ALA A CA 1
ATOM 2189 C C . ALA A 1 286 ? -3.356 -0.172 19.868 1.00 92.81 286 ALA A C 1
ATOM 2191 O O . ALA A 1 286 ? -3.254 -0.784 20.929 1.00 92.81 286 ALA A O 1
ATOM 2192 N N . GLN A 1 287 ? -3.583 1.137 19.826 1.00 92.56 287 GLN A N 1
ATOM 2193 C CA . GLN A 1 287 ? -4.008 1.941 20.966 1.00 92.56 287 GLN A CA 1
ATOM 2194 C C . GLN A 1 287 ? -5.523 2.132 20.928 1.00 92.56 287 GLN A C 1
ATOM 2196 O O . GLN A 1 287 ? -6.098 2.452 19.895 1.00 92.56 287 GLN A O 1
ATOM 2201 N N . PHE A 1 288 ? -6.166 1.945 22.070 1.00 91.88 288 PHE A N 1
ATOM 2202 C CA . PHE A 1 288 ? -7.589 2.138 22.274 1.00 91.88 288 PHE A CA 1
ATOM 2203 C C . PHE A 1 288 ? -7.807 3.150 23.394 1.00 91.88 288 PHE A C 1
ATOM 2205 O O . PHE A 1 288 ? -7.282 2.986 24.497 1.00 91.88 288 PHE A O 1
ATOM 2212 N N . GLU A 1 289 ? -8.580 4.185 23.111 1.00 92.50 289 GLU A N 1
ATOM 2213 C CA . GLU A 1 289 ? -9.005 5.195 24.072 1.00 92.50 289 GLU A CA 1
ATOM 2214 C C . GLU A 1 289 ? -10.504 4.989 24.342 1.00 92.50 289 GLU A C 1
ATOM 2216 O O . GLU A 1 289 ? -11.326 5.296 23.477 1.00 92.50 289 GLU A O 1
ATOM 2221 N N . PRO A 1 290 ? -10.881 4.391 25.488 1.00 90.62 290 PRO A N 1
ATOM 2222 C CA . PRO A 1 290 ? -12.270 4.122 25.809 1.00 90.62 290 PRO A CA 1
ATOM 2223 C C . PRO A 1 290 ? -12.999 5.435 26.102 1.00 90.62 290 PRO A C 1
ATOM 2225 O O . PRO A 1 290 ? -12.522 6.262 26.872 1.00 90.62 290 PRO A O 1
ATOM 2228 N N . GLU A 1 291 ? -14.203 5.580 25.569 1.00 89.81 291 GLU A N 1
ATOM 2229 C CA . GLU A 1 291 ? -15.111 6.704 25.828 1.00 89.81 291 GLU A CA 1
ATOM 2230 C C . GLU A 1 291 ? -16.354 6.274 26.611 1.00 89.81 291 GLU A C 1
ATOM 2232 O O . GLU A 1 291 ? -16.999 7.086 27.278 1.00 89.81 291 GLU A O 1
ATOM 2237 N N . GLY A 1 292 ? -16.682 4.984 26.569 1.00 88.31 292 GLY A N 1
ATOM 2238 C CA . GLY A 1 292 ? -17.863 4.453 27.222 1.00 88.31 292 GLY A CA 1
ATOM 2239 C C . GLY A 1 292 ? -17.830 2.945 27.392 1.00 88.31 292 GLY A C 1
ATOM 2240 O O . GLY A 1 292 ? -16.932 2.241 26.920 1.00 88.31 292 GLY A O 1
ATOM 2241 N N . MET A 1 293 ? -18.836 2.457 28.107 1.00 89.50 293 MET A N 1
ATOM 2242 C CA . MET A 1 293 ? -19.090 1.036 28.251 1.00 89.50 293 MET A CA 1
ATOM 2243 C C . MET A 1 293 ? -20.586 0.774 28.130 1.00 89.50 293 MET A C 1
ATOM 2245 O O . MET A 1 293 ? -21.386 1.336 28.878 1.00 89.50 293 MET A O 1
ATOM 2249 N N . ASP A 1 294 ? -20.928 -0.130 27.224 1.00 86.88 294 ASP A N 1
ATOM 2250 C CA . ASP A 1 294 ? -22.273 -0.627 27.006 1.00 86.88 294 ASP A CA 1
ATOM 2251 C C . ASP A 1 294 ? -22.401 -2.053 27.525 1.00 86.88 294 ASP A C 1
ATOM 2253 O O . ASP A 1 294 ? -21.476 -2.870 27.474 1.00 86.88 294 ASP A O 1
ATOM 2257 N N . LEU A 1 295 ? -23.591 -2.364 28.020 1.00 84.31 295 LEU A N 1
ATOM 2258 C CA . LEU A 1 295 ? -23.903 -3.649 28.617 1.00 84.31 295 LEU A CA 1
ATOM 2259 C C . LEU A 1 295 ? -25.178 -4.193 27.998 1.00 84.31 295 LEU A C 1
ATOM 2261 O O . LEU A 1 295 ? -26.182 -3.492 27.892 1.00 84.31 295 LEU A O 1
ATOM 2265 N N . ALA A 1 296 ? -25.139 -5.461 27.616 1.00 82.62 296 ALA A N 1
ATOM 2266 C CA . ALA A 1 296 ? -26.301 -6.185 27.134 1.00 82.62 296 ALA A CA 1
ATOM 2267 C C . ALA A 1 296 ? -26.242 -7.629 27.624 1.00 82.62 296 ALA A C 1
ATOM 2269 O O . ALA A 1 296 ? -25.207 -8.099 28.089 1.00 82.62 296 ALA A O 1
ATOM 2270 N N . SER A 1 297 ? -27.357 -8.350 27.527 1.00 77.88 297 SER A N 1
ATOM 2271 C CA . SER A 1 297 ? -27.413 -9.744 27.973 1.00 77.88 297 SER A CA 1
ATOM 2272 C C . SER A 1 297 ? -26.314 -10.585 27.302 1.00 77.88 297 SER A C 1
ATOM 2274 O O . SER A 1 297 ? -26.325 -10.764 26.086 1.00 77.88 297 SER A O 1
ATOM 2276 N N . GLY A 1 298 ? -25.361 -11.078 28.102 1.00 83.12 298 GLY A N 1
ATOM 2277 C CA . GLY A 1 298 ? -24.284 -11.970 27.663 1.00 83.12 298 GLY A CA 1
ATOM 2278 C C . GLY A 1 298 ? -23.014 -11.301 27.126 1.00 83.12 298 GLY A C 1
ATOM 2279 O O . GLY A 1 298 ? -22.086 -12.029 26.772 1.00 83.12 298 GLY A O 1
ATOM 2280 N N . TYR A 1 299 ? -22.933 -9.963 27.073 1.00 88.31 299 TYR A N 1
ATOM 2281 C CA . TYR A 1 299 ? -21.690 -9.283 26.695 1.00 88.31 299 TYR A CA 1
ATOM 2282 C C . TYR A 1 299 ? -21.489 -7.914 27.359 1.00 88.31 299 TYR A C 1
ATOM 2284 O O . TYR A 1 299 ? -22.429 -7.222 27.755 1.00 88.31 299 TYR A O 1
ATOM 2292 N N . VAL A 1 300 ? -20.223 -7.499 27.410 1.00 89.62 300 VAL A N 1
ATOM 2293 C CA . VAL A 1 300 ? -19.783 -6.144 27.771 1.00 89.62 300 VAL A CA 1
ATOM 2294 C C . VAL A 1 300 ? -19.060 -5.537 26.577 1.00 89.62 300 VAL A C 1
ATOM 2296 O O . VAL A 1 300 ? -18.207 -6.198 25.997 1.00 89.62 300 VAL A O 1
ATOM 2299 N N . ALA A 1 301 ? -19.383 -4.309 26.187 1.00 91.06 301 ALA A N 1
ATOM 2300 C CA . ALA A 1 301 ? -18.721 -3.622 25.084 1.00 91.06 301 ALA A CA 1
ATOM 2301 C C . ALA A 1 301 ? -18.075 -2.326 25.569 1.00 91.06 301 ALA A C 1
ATOM 2303 O O . ALA A 1 301 ? -18.736 -1.511 26.198 1.00 91.06 301 ALA A O 1
ATOM 2304 N N . PHE A 1 302 ? -16.801 -2.120 25.253 1.00 91.19 302 PHE A N 1
ATOM 2305 C CA . PHE A 1 302 ? -16.131 -0.838 25.452 1.00 91.19 302 PHE A CA 1
ATOM 2306 C C . PHE A 1 302 ? -16.142 -0.082 24.133 1.00 91.19 302 PHE A C 1
ATOM 2308 O O . PHE A 1 302 ? -15.650 -0.597 23.129 1.00 91.19 302 PHE A O 1
ATOM 2315 N N . THR A 1 303 ? -16.713 1.114 24.129 1.00 92.00 303 THR A N 1
ATOM 2316 C CA . THR A 1 303 ? -16.768 1.979 22.950 1.00 92.00 303 THR A CA 1
ATOM 2317 C C . THR A 1 303 ? -15.700 3.051 23.051 1.00 92.00 303 THR A C 1
ATOM 2319 O O . THR A 1 303 ? -15.429 3.539 24.149 1.00 92.00 303 THR A O 1
ATOM 2322 N N . GLY A 1 304 ? -15.100 3.425 21.929 1.00 92.31 304 GLY A N 1
ATOM 2323 C CA . GLY A 1 304 ? -14.161 4.536 21.879 1.00 92.31 304 GLY A CA 1
ATOM 2324 C C . GLY A 1 304 ? -13.337 4.557 20.603 1.00 92.31 304 GLY A C 1
ATOM 2325 O O . GLY A 1 304 ? -13.734 4.005 19.574 1.00 92.31 304 GLY A O 1
ATOM 2326 N N . ILE A 1 305 ? -12.165 5.172 20.704 1.00 93.38 305 ILE A N 1
ATOM 2327 C CA . ILE A 1 305 ? -11.290 5.463 19.575 1.00 93.38 305 ILE A CA 1
ATOM 2328 C C . ILE A 1 305 ? -10.219 4.374 19.463 1.00 93.38 305 ILE A C 1
ATOM 2330 O O . ILE A 1 305 ? -9.468 4.144 20.410 1.00 93.38 305 ILE A O 1
ATOM 2334 N N . LEU A 1 306 ? -10.122 3.707 18.311 1.00 93.88 306 LEU A N 1
ATOM 2335 C CA . LEU A 1 306 ? -9.059 2.740 18.012 1.00 93.88 306 LEU A CA 1
ATOM 2336 C C . LEU A 1 306 ? -8.087 3.304 16.971 1.00 93.88 306 LEU A C 1
ATOM 2338 O O . LEU A 1 306 ? -8.485 3.640 15.857 1.00 93.88 306 LEU A O 1
ATOM 2342 N N . ASP A 1 307 ? -6.805 3.327 17.315 1.00 94.56 307 ASP A N 1
ATOM 2343 C CA . ASP A 1 307 ? -5.699 3.721 16.448 1.00 94.56 307 ASP A CA 1
ATOM 2344 C C . ASP A 1 307 ? -4.691 2.567 16.332 1.00 94.56 307 ASP A C 1
ATOM 2346 O O . ASP A 1 307 ? -4.075 2.151 17.313 1.00 94.56 307 ASP A O 1
ATOM 2350 N N . PHE A 1 308 ? -4.493 2.038 15.124 1.00 93.69 308 PHE A N 1
ATOM 2351 C CA . PHE A 1 308 ? -3.502 0.983 14.868 1.00 93.69 308 PHE A CA 1
ATOM 2352 C C . PHE A 1 308 ? -2.053 1.492 14.839 1.00 93.69 308 PHE A C 1
ATOM 2354 O O . PHE A 1 308 ? -1.125 0.699 14.683 1.00 93.69 308 PHE A O 1
ATOM 2361 N N . GLN A 1 309 ? -1.848 2.804 14.980 1.00 92.56 309 GLN A N 1
ATOM 2362 C CA . GLN A 1 309 ? -0.549 3.468 14.911 1.00 92.56 309 GLN A CA 1
ATOM 2363 C C . GLN A 1 309 ? 0.187 3.168 13.606 1.00 92.56 309 GLN A C 1
ATOM 2365 O O . GLN A 1 309 ? 1.388 2.888 13.574 1.00 92.56 309 GLN A O 1
ATOM 2370 N N . ILE A 1 310 ? -0.567 3.181 12.511 1.00 93.94 310 ILE A N 1
ATOM 2371 C CA . ILE A 1 310 ? -0.046 2.983 11.165 1.00 93.94 310 ILE A CA 1
ATOM 2372 C C . ILE A 1 310 ? -0.069 4.352 10.471 1.00 93.94 310 ILE A C 1
ATOM 2374 O O . ILE A 1 310 ? -1.132 4.972 10.405 1.00 93.94 310 ILE A O 1
ATOM 2378 N N . PRO A 1 311 ? 1.062 4.856 9.944 1.00 91.44 311 PRO A N 1
ATOM 2379 C CA . PRO A 1 311 ? 1.099 6.171 9.310 1.00 91.44 311 PRO A CA 1
ATOM 2380 C C . PRO A 1 311 ? 0.078 6.294 8.179 1.00 91.44 311 PRO A C 1
ATOM 2382 O O . PRO A 1 311 ? 0.020 5.423 7.307 1.00 91.44 311 PRO A O 1
ATOM 2385 N N . LYS A 1 312 ? -0.689 7.394 8.186 1.00 89.75 312 LYS A N 1
ATOM 2386 C CA . LYS A 1 312 ? -1.792 7.700 7.249 1.00 89.75 312 LYS A CA 1
ATOM 2387 C C . LYS A 1 312 ? -2.971 6.715 7.269 1.00 89.75 312 LYS A C 1
ATOM 2389 O O . LYS A 1 312 ? -3.870 6.842 6.442 1.00 89.75 312 LYS A O 1
ATOM 2394 N N . PHE A 1 313 ? -2.986 5.756 8.189 1.00 92.19 313 PHE A N 1
ATOM 2395 C CA . PHE A 1 313 ? -4.117 4.856 8.382 1.00 92.19 313 PHE A CA 1
ATOM 2396 C C . PHE A 1 313 ? -5.223 5.570 9.171 1.00 92.19 313 PHE A C 1
ATOM 2398 O O . PHE A 1 313 ? -4.907 6.369 10.057 1.00 92.19 313 PHE A O 1
ATOM 2405 N N . PRO A 1 314 ? -6.508 5.322 8.869 1.00 92.31 314 PRO A N 1
ATOM 2406 C CA . PRO A 1 314 ? -7.599 5.960 9.588 1.00 92.31 314 PRO A CA 1
ATOM 2407 C C . PRO A 1 314 ? -7.676 5.494 11.044 1.00 92.31 314 PRO A C 1
ATOM 2409 O O . PRO A 1 314 ? -7.410 4.335 11.374 1.00 92.31 314 PRO A O 1
ATOM 2412 N N . VAL A 1 315 ? -8.112 6.418 11.893 1.00 93.25 315 VAL A N 1
ATOM 2413 C CA . VAL A 1 315 ? -8.507 6.157 13.276 1.00 93.25 315 VAL A CA 1
ATOM 2414 C C . VAL A 1 315 ? -10.003 5.822 13.297 1.00 93.25 315 VAL A C 1
ATOM 2416 O O . VAL A 1 315 ? -10.790 6.427 12.571 1.00 93.25 315 VAL A O 1
ATOM 2419 N N . PHE A 1 316 ? -10.411 4.853 14.115 1.00 93.31 316 PHE A N 1
ATOM 2420 C CA . PHE A 1 316 ? -11.806 4.417 14.219 1.00 93.31 316 PHE A CA 1
ATOM 2421 C C . PHE A 1 316 ? -12.454 5.022 15.465 1.00 93.31 316 PHE A C 1
ATOM 2423 O O . PHE A 1 316 ? -12.307 4.481 16.556 1.00 93.31 316 PHE A O 1
ATOM 2430 N N . GLU A 1 317 ? -13.188 6.124 15.301 1.00 90.62 317 GLU A N 1
ATOM 2431 C CA . GLU A 1 317 ? -13.754 6.924 16.406 1.00 90.62 317 GLU A CA 1
ATOM 2432 C C . GLU A 1 317 ? -14.925 6.260 17.154 1.00 90.62 317 GLU A C 1
ATOM 2434 O O . GLU A 1 317 ? -15.276 6.665 18.252 1.00 90.62 317 GLU A O 1
ATOM 2439 N N . SER A 1 318 ? -15.558 5.236 16.576 1.00 89.12 318 SER A N 1
ATOM 2440 C CA . SER A 1 318 ? -16.694 4.523 17.190 1.00 89.12 318 SER A CA 1
ATOM 2441 C C . SER A 1 318 ? -16.466 3.012 17.222 1.00 89.12 318 SER A C 1
ATOM 2443 O O . SER A 1 318 ? -17.377 2.210 16.979 1.00 89.12 318 SER A O 1
ATOM 2445 N N . PHE A 1 319 ? -15.221 2.613 17.483 1.00 92.31 319 PHE A N 1
ATOM 2446 C CA . PHE A 1 319 ? -14.858 1.213 17.632 1.00 92.31 319 PHE A CA 1
ATOM 2447 C C . PHE A 1 319 ? -15.487 0.637 18.904 1.00 92.31 319 PHE A C 1
ATOM 2449 O O . PHE A 1 319 ? -15.498 1.275 19.955 1.00 92.31 319 PHE A O 1
ATOM 2456 N N . ALA A 1 320 ? -16.005 -0.589 18.813 1.00 91.31 320 ALA A N 1
ATOM 2457 C CA . ALA A 1 320 ? -16.612 -1.284 19.943 1.00 91.31 320 ALA A CA 1
ATOM 2458 C C . ALA A 1 320 ? -15.874 -2.595 20.204 1.00 91.31 320 ALA A C 1
ATOM 2460 O O . ALA A 1 320 ? -15.990 -3.538 19.425 1.00 91.31 320 ALA A O 1
ATOM 2461 N N . LEU A 1 321 ? -15.156 -2.693 21.318 1.00 90.44 321 LEU A N 1
ATOM 2462 C CA . LEU A 1 321 ? -14.518 -3.932 21.741 1.00 90.44 321 LEU A CA 1
ATOM 2463 C C . LEU A 1 321 ? -15.462 -4.735 22.629 1.00 90.44 321 LEU A C 1
ATOM 2465 O O . LEU A 1 321 ? -15.732 -4.346 23.766 1.00 90.44 321 LEU A O 1
ATOM 2469 N N . LYS A 1 322 ? -15.967 -5.857 22.114 1.00 90.50 322 LYS A N 1
ATOM 2470 C CA . LYS A 1 322 ? -16.933 -6.701 22.822 1.00 90.50 322 LYS A CA 1
ATOM 2471 C C . LYS A 1 322 ? -16.237 -7.845 23.546 1.00 90.50 322 LYS A C 1
ATOM 2473 O O . LYS A 1 322 ? -15.401 -8.526 22.967 1.00 90.50 322 LYS A O 1
ATOM 2478 N N . TYR A 1 323 ? -16.643 -8.093 24.781 1.00 90.50 323 TYR A N 1
ATOM 2479 C CA . TYR A 1 323 ? -16.247 -9.228 25.597 1.00 90.50 323 TYR A CA 1
ATOM 2480 C C . TYR A 1 323 ? -17.465 -10.089 25.879 1.00 90.50 323 TYR A C 1
ATOM 2482 O O . TYR A 1 323 ? -18.464 -9.591 26.396 1.00 90.50 323 TYR A O 1
ATOM 2490 N N . GLN A 1 324 ? -17.378 -11.374 25.558 1.00 89.75 324 GLN A N 1
ATOM 2491 C CA . GLN A 1 324 ? -18.449 -12.338 25.803 1.00 89.75 324 GLN A CA 1
ATOM 2492 C C . GLN A 1 324 ? -17.870 -13.685 26.218 1.00 89.75 324 GLN A C 1
ATOM 2494 O O . GLN A 1 324 ? -16.752 -14.025 25.833 1.00 89.75 324 GLN A O 1
ATOM 2499 N N . LYS A 1 325 ? -18.626 -14.454 27.000 1.00 88.06 325 LYS A N 1
ATOM 2500 C CA . LYS A 1 325 ? -18.246 -15.828 27.337 1.00 88.06 325 LYS A CA 1
ATOM 2501 C C . LYS A 1 325 ? -18.527 -16.752 26.156 1.00 88.06 325 LYS A C 1
ATOM 2503 O O . LYS A 1 325 ? -19.592 -16.672 25.548 1.00 88.06 325 LYS A O 1
ATOM 2508 N N . ASP A 1 326 ? -17.582 -17.628 25.842 1.00 84.56 326 ASP A N 1
ATOM 2509 C CA . ASP A 1 326 ? -17.820 -18.751 24.941 1.00 84.56 326 ASP A CA 1
ATOM 2510 C C . ASP A 1 326 ? -18.640 -19.860 25.629 1.00 84.56 326 ASP A C 1
ATOM 2512 O O . ASP A 1 326 ? -19.023 -19.756 26.798 1.00 84.56 326 ASP A O 1
ATOM 2516 N N . ASN A 1 327 ? -18.906 -20.951 24.904 1.00 84.50 327 ASN A N 1
ATOM 2517 C CA . ASN A 1 327 ? -19.670 -22.091 25.425 1.00 84.50 327 ASN A CA 1
ATOM 2518 C C . ASN A 1 327 ? -19.003 -22.778 26.634 1.00 84.50 327 ASN A C 1
ATOM 2520 O O . ASN A 1 327 ? -19.676 -23.511 27.354 1.00 84.50 327 ASN A O 1
ATOM 2524 N N . ASN A 1 328 ? -17.708 -22.541 26.864 1.00 85.75 328 ASN A N 1
ATOM 2525 C CA . ASN A 1 328 ? -16.944 -23.070 27.993 1.00 85.75 328 ASN A CA 1
ATOM 2526 C C . ASN A 1 328 ? -16.836 -22.058 29.150 1.00 85.75 328 ASN A C 1
ATOM 2528 O O . ASN A 1 328 ? -16.183 -22.337 30.154 1.00 85.75 328 ASN A O 1
ATOM 2532 N N . GLY A 1 329 ? -17.460 -20.881 29.026 1.00 82.31 329 GLY A N 1
ATOM 2533 C CA . GLY A 1 329 ? -17.409 -19.817 30.025 1.00 82.31 329 GLY A CA 1
ATOM 2534 C C . GLY A 1 329 ? -16.152 -18.943 29.965 1.00 82.31 329 GLY A C 1
ATOM 2535 O O . GLY A 1 329 ? -15.981 -18.093 30.842 1.00 82.31 329 GLY A O 1
ATOM 2536 N N . VAL A 1 330 ? -15.288 -19.115 28.957 1.00 85.75 330 VAL A N 1
ATOM 2537 C CA . VAL A 1 330 ? -14.063 -18.322 28.778 1.00 85.75 330 VAL A CA 1
ATOM 2538 C C . VAL A 1 330 ? -14.408 -17.008 28.088 1.00 85.75 330 VAL A C 1
ATOM 2540 O O . VAL A 1 330 ? -15.108 -16.990 27.078 1.00 85.75 330 VAL A O 1
ATOM 2543 N N . ILE A 1 331 ? -13.924 -15.891 28.631 1.00 86.12 331 ILE A N 1
ATOM 2544 C CA . ILE A 1 331 ? -14.138 -14.569 28.035 1.00 86.12 331 ILE A CA 1
ATOM 2545 C C . ILE A 1 331 ? -13.302 -14.462 26.754 1.00 86.12 331 ILE A C 1
ATOM 2547 O O . ILE A 1 331 ? -12.102 -14.723 26.771 1.00 86.12 331 ILE A O 1
ATOM 2551 N N . GLN A 1 332 ? -13.932 -14.041 25.661 1.00 85.44 332 GLN A N 1
ATOM 2552 C CA . GLN A 1 332 ? -13.311 -13.784 24.363 1.00 85.44 332 GLN A CA 1
ATOM 2553 C C . GLN A 1 332 ? -13.491 -12.315 23.985 1.00 85.44 332 GLN A C 1
ATOM 2555 O O . GLN A 1 332 ? -14.562 -11.748 24.212 1.00 85.44 332 GLN A O 1
ATOM 2560 N N . ALA A 1 333 ? -12.458 -11.717 23.390 1.00 87.38 333 ALA A N 1
ATOM 2561 C CA . ALA A 1 333 ? -12.523 -10.380 22.810 1.00 87.38 333 ALA A CA 1
ATOM 2562 C C . ALA A 1 333 ? -12.958 -10.462 21.342 1.00 87.38 333 ALA A C 1
ATOM 2564 O O . ALA A 1 333 ? -12.437 -11.269 20.574 1.00 87.38 333 ALA A O 1
ATOM 2565 N N . MET A 1 334 ? -13.896 -9.611 20.941 1.00 82.62 334 MET A N 1
ATOM 2566 C CA . MET A 1 334 ? -14.398 -9.521 19.576 1.00 82.62 334 MET A CA 1
ATOM 2567 C C . MET A 1 334 ? -14.354 -8.067 19.102 1.00 82.62 334 MET A C 1
ATOM 2569 O O . MET A 1 334 ? -15.049 -7.221 19.677 1.00 82.62 334 MET A O 1
ATOM 2573 N N . PRO A 1 335 ? -13.566 -7.751 18.060 1.00 83.25 335 PRO A N 1
ATOM 2574 C CA . PRO A 1 335 ? -13.579 -6.421 17.472 1.00 83.25 335 PRO A CA 1
ATOM 2575 C C . PRO A 1 335 ? -14.925 -6.150 16.798 1.00 83.25 335 PRO A C 1
ATOM 2577 O O . PRO A 1 335 ? -15.393 -6.918 15.955 1.00 83.25 335 PRO A O 1
ATOM 2580 N N . GLY A 1 336 ? -15.558 -5.045 17.170 1.00 76.25 336 GLY A N 1
ATOM 2581 C CA . GLY A 1 336 ? -16.797 -4.551 16.585 1.00 76.25 336 GLY A CA 1
ATOM 2582 C C . GLY A 1 336 ? -16.554 -3.356 15.667 1.00 76.25 336 GLY A C 1
ATOM 2583 O O . GLY A 1 336 ? -15.650 -2.562 15.890 1.00 76.25 336 GLY A O 1
ATOM 2584 N N . ASN A 1 337 ? -17.410 -3.219 14.651 1.00 80.25 337 ASN A N 1
ATOM 2585 C CA . ASN A 1 337 ? -17.544 -2.021 13.810 1.00 80.25 337 ASN A CA 1
ATOM 2586 C C . ASN A 1 337 ? -16.253 -1.515 13.130 1.00 80.25 337 ASN A C 1
ATOM 2588 O O . ASN A 1 337 ? -16.081 -0.311 12.967 1.00 80.25 337 ASN A O 1
ATOM 2592 N N . LEU A 1 338 ? -15.366 -2.413 12.686 1.00 88.06 338 LEU A N 1
ATOM 2593 C CA . LEU A 1 338 ? -14.370 -2.030 11.680 1.00 88.06 338 LEU A CA 1
ATOM 2594 C C . LEU A 1 338 ? -15.067 -1.831 10.330 1.00 88.06 338 LEU A C 1
ATOM 2596 O O . LEU A 1 338 ? -15.938 -2.623 9.956 1.00 88.06 338 LEU A O 1
ATOM 2600 N N . ASN A 1 339 ? -14.656 -0.781 9.624 1.00 90.00 339 ASN A N 1
ATOM 2601 C CA . ASN A 1 339 ? -15.080 -0.460 8.264 1.00 90.00 339 ASN A CA 1
ATOM 2602 C C . ASN A 1 339 ? -13.953 -0.767 7.276 1.00 90.00 339 ASN A C 1
ATOM 2604 O O . ASN A 1 339 ? -12.801 -0.946 7.679 1.00 90.00 339 ASN A O 1
ATOM 2608 N N . ASP A 1 340 ? -14.294 -0.807 5.990 1.00 93.00 340 ASP A N 1
ATOM 2609 C CA . ASP A 1 340 ? -13.301 -0.829 4.919 1.00 93.00 340 ASP A CA 1
ATOM 2610 C C . ASP A 1 340 ? -12.366 0.379 5.053 1.00 93.00 340 ASP A C 1
ATOM 2612 O O . ASP A 1 340 ? -12.786 1.477 5.425 1.00 93.00 340 ASP A O 1
ATOM 2616 N N . VAL A 1 341 ? -11.091 0.162 4.753 1.00 93.75 341 VAL A N 1
ATOM 2617 C CA . VAL A 1 341 ? -10.051 1.183 4.842 1.00 93.75 341 VAL A CA 1
ATOM 2618 C C . VAL A 1 341 ? -9.521 1.486 3.456 1.00 93.75 341 VAL A C 1
ATOM 2620 O O . VAL A 1 341 ? -9.145 0.577 2.720 1.00 93.75 341 VAL A O 1
ATOM 2623 N N . ASP A 1 342 ? -9.450 2.772 3.133 1.00 92.38 342 ASP A N 1
ATOM 2624 C CA . ASP A 1 342 ? -8.841 3.287 1.915 1.00 92.38 342 ASP A CA 1
ATOM 2625 C C . ASP A 1 342 ? -7.857 4.400 2.277 1.00 92.38 342 ASP A C 1
ATOM 2627 O O . ASP A 1 342 ? -8.211 5.327 3.007 1.00 92.38 342 ASP A O 1
ATOM 2631 N N . PHE A 1 343 ? -6.610 4.289 1.823 1.00 90.50 343 PHE A N 1
ATOM 2632 C CA . PHE A 1 343 ? -5.591 5.309 2.060 1.00 90.50 343 PHE A CA 1
ATOM 2633 C C . PHE A 1 343 ? -4.515 5.298 0.979 1.00 90.50 343 PHE A C 1
ATOM 2635 O O . PHE A 1 343 ? -4.339 4.332 0.235 1.00 90.50 343 PHE A O 1
ATOM 2642 N N . LYS A 1 344 ? -3.788 6.415 0.901 1.00 88.75 344 LYS A N 1
ATOM 2643 C CA . LYS A 1 344 ? -2.815 6.702 -0.153 1.00 88.75 344 LYS A CA 1
ATOM 2644 C C . LYS A 1 344 ? -1.429 6.957 0.419 1.00 88.75 344 LYS A C 1
ATOM 2646 O O . LYS A 1 344 ? -1.255 7.784 1.322 1.00 88.75 344 LYS A O 1
ATOM 2651 N N . ILE A 1 345 ? -0.428 6.278 -0.132 1.00 85.62 345 ILE A N 1
ATOM 2652 C CA . ILE A 1 345 ? 0.974 6.391 0.278 1.00 85.62 345 ILE A CA 1
ATOM 2653 C C . ILE A 1 345 ? 1.861 6.355 -0.957 1.00 85.62 345 ILE A C 1
ATOM 2655 O O . ILE A 1 345 ? 1.785 5.412 -1.732 1.00 85.62 345 ILE A O 1
ATOM 2659 N N . ASN A 1 346 ? 2.757 7.337 -1.086 1.00 79.12 346 ASN A N 1
ATOM 2660 C CA . ASN A 1 346 ? 3.820 7.367 -2.097 1.00 79.12 346 ASN A CA 1
ATOM 2661 C C . ASN A 1 346 ? 3.325 7.057 -3.527 1.00 79.12 346 ASN A C 1
ATOM 2663 O O . ASN A 1 346 ? 4.023 6.382 -4.277 1.00 79.12 346 ASN A O 1
ATOM 2667 N N . GLY A 1 347 ? 2.129 7.541 -3.893 1.00 73.94 347 GLY A N 1
ATOM 2668 C CA . GLY A 1 347 ? 1.521 7.327 -5.213 1.00 73.94 347 GLY A CA 1
ATOM 2669 C C . GLY A 1 347 ? 0.715 6.052 -5.401 1.00 73.94 347 GLY A C 1
ATOM 2670 O O . GLY A 1 347 ? 0.291 5.748 -6.511 1.00 73.94 347 GLY A O 1
ATOM 2671 N N . VAL A 1 348 ? 0.527 5.294 -4.326 1.00 83.50 348 VAL A N 1
ATOM 2672 C CA . VAL A 1 348 ? -0.150 4.005 -4.335 1.00 83.50 348 VAL A CA 1
ATOM 2673 C C . VAL A 1 348 ? -1.399 4.091 -3.467 1.00 83.50 348 VAL A C 1
ATOM 2675 O O . VAL A 1 348 ? -1.354 4.617 -2.348 1.00 83.50 348 VAL A O 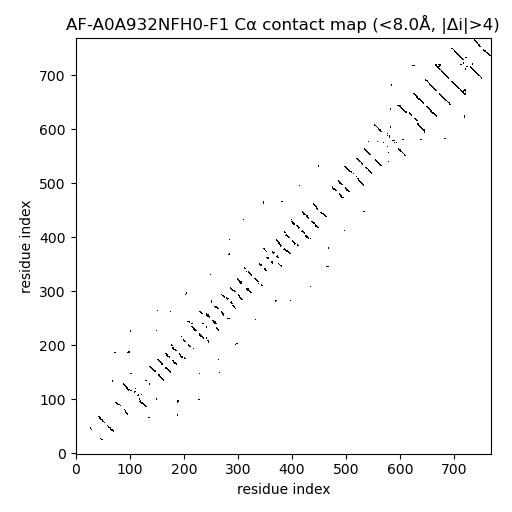1
ATOM 2678 N N . ARG A 1 349 ? -2.516 3.554 -3.963 1.00 89.44 349 ARG A N 1
ATOM 2679 C CA . ARG A 1 349 ? -3.774 3.449 -3.223 1.00 89.44 349 ARG A CA 1
ATOM 2680 C C . ARG A 1 349 ? -3.947 2.039 -2.667 1.00 89.44 349 ARG A C 1
ATOM 2682 O O . ARG A 1 349 ? -3.844 1.051 -3.390 1.00 89.44 349 ARG A O 1
ATOM 2689 N N . TYR A 1 350 ? -4.248 1.963 -1.379 1.00 91.44 350 TYR A N 1
ATOM 2690 C CA . TYR A 1 350 ? -4.494 0.727 -0.651 1.00 91.44 350 TYR A CA 1
ATOM 2691 C C . TYR A 1 350 ? -5.960 0.655 -0.245 1.00 91.44 350 TYR A C 1
ATOM 2693 O O . TYR A 1 350 ? -6.458 1.582 0.391 1.00 91.44 350 TYR A O 1
ATOM 2701 N N . THR A 1 351 ? -6.628 -0.458 -0.550 1.00 93.50 351 THR A N 1
ATOM 2702 C CA . THR A 1 351 ? -8.019 -0.702 -0.144 1.00 93.50 351 THR A CA 1
ATOM 2703 C C . THR A 1 351 ? -8.123 -2.034 0.594 1.00 93.50 351 THR A C 1
ATOM 2705 O O . THR A 1 351 ? -7.966 -3.101 0.003 1.00 93.50 351 THR A O 1
ATOM 2708 N N . PHE A 1 352 ? -8.426 -1.996 1.889 1.00 94.00 352 PHE A N 1
ATOM 2709 C CA . PHE A 1 352 ? -8.577 -3.167 2.751 1.00 94.00 352 PHE A CA 1
ATOM 2710 C C . PHE A 1 352 ? -10.040 -3.361 3.135 1.00 94.00 352 PHE A C 1
ATOM 2712 O O . PHE A 1 352 ? -10.662 -2.466 3.703 1.00 94.00 352 PHE A O 1
ATOM 2719 N N . LYS A 1 353 ? -10.598 -4.536 2.831 1.00 91.31 353 LYS A N 1
ATOM 2720 C CA . LYS A 1 353 ? -12.034 -4.800 3.008 1.00 91.31 353 LYS A CA 1
ATOM 2721 C C . LYS A 1 353 ? -12.326 -5.606 4.258 1.00 91.31 353 LYS A C 1
ATOM 2723 O O . LYS A 1 353 ? -11.587 -6.534 4.585 1.00 91.31 353 LYS A O 1
ATOM 2728 N N . VAL A 1 354 ? -13.425 -5.309 4.932 1.00 92.31 354 VAL A N 1
ATOM 2729 C CA . VAL A 1 354 ? -13.929 -6.110 6.044 1.00 92.31 354 VAL A CA 1
ATOM 2730 C C . VAL A 1 354 ? -14.766 -7.256 5.495 1.00 92.31 354 VAL A C 1
ATOM 2732 O O . VAL A 1 354 ? -15.704 -7.063 4.726 1.00 92.31 354 VAL A O 1
ATOM 2735 N N . VAL A 1 355 ? -14.447 -8.478 5.917 1.00 91.50 355 VAL A N 1
ATOM 2736 C CA . VAL A 1 355 ? -15.197 -9.682 5.545 1.00 91.50 355 VAL A CA 1
ATOM 2737 C C . VAL A 1 355 ? -15.735 -10.321 6.811 1.00 91.50 355 VAL A C 1
ATOM 2739 O O . VAL A 1 355 ? -14.975 -10.592 7.743 1.00 91.50 355 VAL A O 1
ATOM 2742 N N . LYS A 1 356 ? -17.043 -10.584 6.842 1.00 89.06 356 LYS A N 1
ATOM 2743 C CA . LYS A 1 356 ? -17.721 -11.287 7.936 1.00 89.06 356 LYS A CA 1
ATOM 2744 C C . LYS A 1 356 ? -18.222 -12.652 7.469 1.00 89.06 356 LYS A C 1
ATOM 2746 O O . LYS A 1 356 ? -18.510 -12.844 6.290 1.00 89.06 356 LYS A O 1
ATOM 2751 N N . ASP A 1 357 ? -18.301 -13.611 8.383 1.00 85.44 357 ASP A N 1
ATOM 2752 C CA . ASP A 1 357 ? -18.958 -14.892 8.138 1.00 85.44 357 ASP A CA 1
ATOM 2753 C C . ASP A 1 357 ? -20.494 -14.766 8.199 1.00 85.44 357 ASP A C 1
ATOM 2755 O O . ASP A 1 357 ? -21.041 -13.713 8.530 1.00 85.44 357 ASP A O 1
ATOM 2759 N N . ALA A 1 358 ? -21.208 -15.855 7.900 1.00 84.75 358 ALA A N 1
ATOM 2760 C CA . ALA A 1 358 ? -22.674 -15.883 7.924 1.00 84.75 358 ALA A CA 1
ATOM 2761 C C . ALA A 1 358 ? -23.286 -15.621 9.317 1.00 84.75 358 ALA A C 1
ATOM 2763 O O . ALA A 1 358 ? -24.476 -15.335 9.420 1.00 84.75 358 ALA A O 1
ATOM 2764 N N . LYS A 1 359 ? -22.490 -15.726 10.388 1.00 79.06 359 LYS A N 1
ATOM 2765 C CA . LYS A 1 359 ? -22.890 -15.437 11.771 1.00 79.06 359 LYS A CA 1
ATOM 2766 C C . LYS A 1 359 ? -22.519 -14.007 12.188 1.00 79.06 359 LYS A C 1
ATOM 2768 O O . LYS A 1 359 ? -22.770 -13.626 13.326 1.00 79.06 359 LYS A O 1
ATOM 2773 N N . GLY A 1 360 ? -21.935 -13.220 11.282 1.00 78.81 360 GLY A N 1
ATOM 2774 C CA . GLY A 1 360 ? -21.484 -11.856 11.536 1.00 78.81 360 GLY A CA 1
ATOM 2775 C C . GLY A 1 360 ? -20.105 -11.750 12.195 1.00 78.81 360 GLY A C 1
ATOM 2776 O O . GLY A 1 360 ? -19.693 -10.633 12.512 1.00 78.81 360 GLY A O 1
ATOM 2777 N N . ASN A 1 361 ? -19.374 -12.857 12.380 1.00 80.00 361 ASN A N 1
ATOM 2778 C CA . ASN A 1 361 ? -18.023 -12.829 12.946 1.00 80.00 361 ASN A CA 1
ATOM 2779 C C . ASN A 1 361 ? -17.022 -12.321 11.912 1.00 80.00 361 ASN A C 1
ATOM 2781 O O . ASN A 1 361 ? -17.097 -12.664 10.733 1.00 80.00 361 ASN A O 1
ATOM 2785 N N . MET A 1 362 ? -16.046 -11.539 12.356 1.00 85.62 362 MET A N 1
ATOM 2786 C CA . MET A 1 362 ? -15.015 -10.984 11.487 1.00 85.62 362 MET A CA 1
ATOM 2787 C C . MET A 1 362 ? -14.037 -12.074 11.020 1.00 85.62 362 MET A C 1
ATOM 2789 O O . MET A 1 362 ? -13.431 -12.758 11.839 1.00 85.62 362 MET A O 1
ATOM 2793 N N . LYS A 1 363 ? -13.889 -12.234 9.699 1.00 88.44 363 LYS A N 1
ATOM 2794 C CA . LYS A 1 363 ? -12.869 -13.079 9.050 1.00 88.44 363 LYS A CA 1
ATOM 2795 C C . LYS A 1 363 ? -11.676 -12.272 8.534 1.00 88.44 363 LYS A C 1
ATOM 2797 O O . LYS A 1 363 ? -10.580 -12.812 8.439 1.00 88.44 363 LYS A O 1
ATOM 2802 N N . ASN A 1 364 ? -11.900 -11.011 8.171 1.00 90.50 364 ASN A N 1
ATOM 2803 C CA . ASN A 1 364 ? -10.876 -10.059 7.746 1.00 90.50 364 ASN A CA 1
ATOM 2804 C C . ASN A 1 364 ? -11.285 -8.663 8.252 1.00 90.50 364 ASN A C 1
ATOM 2806 O O . ASN A 1 364 ? -12.437 -8.290 8.007 1.00 90.50 364 ASN A O 1
ATOM 2810 N N . PRO A 1 365 ? -10.413 -7.903 8.933 1.00 92.50 365 PRO A N 1
ATOM 2811 C CA . PRO A 1 365 ? -9.063 -8.283 9.361 1.00 92.50 365 PRO A CA 1
ATOM 2812 C C . PRO A 1 365 ? -9.037 -9.412 10.402 1.00 92.50 365 PRO A C 1
ATOM 2814 O O . PRO A 1 365 ? -9.992 -9.617 11.149 1.00 92.50 365 PRO A O 1
ATOM 2817 N N . LEU A 1 366 ? -7.909 -10.121 10.467 1.00 90.75 366 LEU A N 1
ATOM 2818 C CA . LEU A 1 366 ? -7.536 -10.971 11.594 1.00 90.75 366 LEU A CA 1
ATOM 2819 C C . LEU A 1 366 ? -6.799 -10.105 12.617 1.00 90.75 366 LEU A C 1
ATOM 2821 O O . LEU A 1 366 ? -5.676 -9.664 12.376 1.00 90.75 366 LEU A O 1
ATOM 2825 N N . PHE A 1 367 ? -7.446 -9.849 13.749 1.00 89.56 367 PHE A N 1
ATOM 2826 C CA . PHE A 1 367 ? -6.916 -9.016 14.824 1.00 89.56 367 PHE A CA 1
ATOM 2827 C C . PHE A 1 367 ? -6.806 -9.850 16.101 1.00 89.56 367 PHE A C 1
ATOM 2829 O O . PHE A 1 367 ? -7.815 -10.209 16.705 1.00 89.56 367 PHE A O 1
ATOM 2836 N N . SER A 1 368 ? -5.577 -10.201 16.474 1.00 86.00 368 SER A N 1
ATOM 2837 C CA . SER A 1 368 ? -5.269 -11.151 17.551 1.00 86.00 368 SER A CA 1
ATOM 2838 C C . SER A 1 368 ? -3.994 -10.746 18.286 1.00 86.00 368 SER A C 1
ATOM 2840 O O . SER A 1 368 ? -3.263 -9.886 17.802 1.00 86.00 368 SER A O 1
ATOM 2842 N N . ASP A 1 369 ? -3.715 -11.338 19.448 1.00 85.94 369 ASP A N 1
ATOM 2843 C CA . ASP A 1 369 ? -2.568 -10.935 20.269 1.00 85.94 369 ASP A CA 1
ATOM 2844 C C . ASP A 1 369 ? -1.241 -10.962 19.483 1.00 85.94 369 ASP A C 1
ATOM 2846 O O . ASP A 1 369 ? -0.890 -11.947 18.833 1.00 85.94 369 ASP A O 1
ATOM 2850 N N . GLY A 1 370 ? -0.531 -9.834 19.496 1.00 89.44 370 GLY A N 1
ATOM 2851 C CA . GLY A 1 370 ? 0.728 -9.614 18.790 1.00 89.44 370 GLY A CA 1
ATOM 2852 C C . GLY A 1 370 ? 0.613 -9.287 17.298 1.00 89.44 370 GLY A C 1
ATOM 2853 O O . GLY A 1 370 ? 1.636 -8.942 16.698 1.00 89.44 370 GLY A O 1
ATOM 2854 N N . SER A 1 371 ? -0.572 -9.380 16.675 1.00 92.69 371 SER A N 1
ATOM 2855 C CA . SER A 1 371 ? -0.697 -9.170 15.228 1.00 92.69 371 SER A CA 1
ATOM 2856 C C . SER A 1 371 ? -2.048 -8.643 14.728 1.00 92.69 371 SER A C 1
ATOM 2858 O O . SER A 1 371 ? -3.133 -9.057 15.142 1.00 92.69 371 SER A O 1
ATOM 2860 N N . LEU A 1 372 ? -1.967 -7.764 13.732 1.00 94.25 372 LEU A N 1
ATOM 2861 C CA . LEU A 1 372 ? -3.058 -7.432 12.825 1.00 94.25 372 LEU A CA 1
ATOM 2862 C C . LEU A 1 372 ? -2.657 -7.887 11.421 1.00 94.25 372 LEU A C 1
ATOM 2864 O O . LEU A 1 372 ? -1.618 -7.476 10.907 1.00 94.25 372 LEU A O 1
ATOM 2868 N N . ALA A 1 373 ? -3.501 -8.700 10.796 1.00 94.69 373 ALA A N 1
ATOM 2869 C CA . ALA A 1 373 ? -3.391 -9.092 9.400 1.00 94.69 373 ALA A CA 1
ATOM 2870 C C . ALA A 1 373 ? -4.658 -8.678 8.643 1.00 94.69 373 ALA A C 1
ATOM 2872 O O . ALA A 1 373 ? -5.751 -9.135 8.973 1.00 94.69 373 ALA A O 1
ATOM 2873 N N . TRP A 1 374 ? -4.516 -7.843 7.616 1.00 94.69 374 TRP A N 1
ATOM 2874 C CA . TRP A 1 374 ? -5.636 -7.344 6.821 1.00 94.69 374 TRP A CA 1
ATOM 2875 C C . TRP A 1 374 ? -5.375 -7.544 5.331 1.00 94.69 374 TRP A C 1
ATOM 2877 O O . TRP A 1 374 ? -4.407 -7.024 4.783 1.00 94.69 374 TRP A O 1
ATOM 2887 N N . MET A 1 375 ? -6.245 -8.310 4.679 1.00 93.06 375 MET A N 1
ATOM 2888 C CA . MET A 1 375 ? -6.201 -8.549 3.238 1.00 93.06 375 MET A CA 1
ATOM 2889 C C . MET A 1 375 ? -6.900 -7.425 2.471 1.00 93.06 375 MET A C 1
ATOM 2891 O O . MET A 1 375 ? -7.994 -6.997 2.854 1.00 93.06 375 MET A O 1
ATOM 2895 N N . GLY A 1 376 ? -6.284 -6.977 1.383 1.00 92.06 376 GLY A N 1
ATOM 2896 C CA . GLY A 1 376 ? -6.779 -5.900 0.538 1.00 92.06 376 GLY A CA 1
ATOM 2897 C C . GLY A 1 376 ? -6.180 -5.919 -0.863 1.00 92.06 376 GLY A C 1
ATOM 2898 O O . GLY A 1 376 ? -5.466 -6.846 -1.244 1.00 92.06 376 GLY A O 1
ATOM 2899 N N . THR A 1 377 ? -6.485 -4.871 -1.616 1.00 90.25 377 THR A N 1
ATOM 2900 C CA . THR A 1 377 ? -5.993 -4.625 -2.970 1.00 90.25 377 THR A CA 1
ATOM 2901 C C . THR A 1 377 ? -5.103 -3.396 -2.988 1.00 90.25 377 THR A C 1
ATOM 2903 O O . THR A 1 377 ? -5.288 -2.468 -2.196 1.00 90.25 377 THR A O 1
ATOM 2906 N N . VAL A 1 378 ? -4.170 -3.372 -3.930 1.00 87.31 378 VAL A N 1
ATOM 2907 C CA . VAL A 1 378 ? -3.298 -2.225 -4.173 1.00 87.31 378 VAL A CA 1
ATOM 2908 C C . VAL A 1 378 ? -3.447 -1.807 -5.612 1.00 87.31 378 VAL A C 1
ATOM 2910 O O . VAL A 1 378 ? -3.296 -2.628 -6.511 1.00 87.31 378 VAL A O 1
ATOM 2913 N N . THR A 1 379 ? -3.754 -0.542 -5.833 1.00 84.31 379 THR A N 1
ATOM 2914 C CA . THR A 1 379 ? -3.901 0.020 -7.170 1.00 84.31 379 THR A CA 1
ATOM 2915 C C . THR A 1 379 ? -3.008 1.231 -7.314 1.00 84.31 379 THR A C 1
ATOM 2917 O O . THR A 1 379 ? -2.627 1.870 -6.328 1.00 84.31 379 THR A O 1
ATOM 2920 N N . ASP A 1 380 ? -2.726 1.579 -8.561 1.00 74.25 380 ASP A N 1
ATOM 2921 C CA . ASP A 1 380 ? -2.237 2.917 -8.852 1.00 74.25 380 ASP A CA 1
ATOM 2922 C C . ASP A 1 380 ? -3.234 3.972 -8.339 1.00 74.25 380 ASP A C 1
ATOM 2924 O O . ASP A 1 380 ? -4.445 3.720 -8.245 1.00 74.25 380 ASP A O 1
ATOM 2928 N N . GLU A 1 381 ? -2.721 5.139 -7.954 1.00 68.75 381 GLU A N 1
ATOM 2929 C CA . GLU A 1 381 ? -3.560 6.264 -7.548 1.00 68.75 381 GLU A CA 1
ATOM 2930 C C . GLU A 1 381 ? -4.413 6.799 -8.714 1.00 68.75 381 GLU A C 1
ATOM 2932 O O . GLU A 1 381 ? -5.540 7.252 -8.486 1.00 68.75 381 GLU A O 1
ATOM 2937 N N . VAL A 1 382 ? -3.913 6.688 -9.949 1.00 64.69 382 VAL A N 1
ATOM 2938 C CA . VAL A 1 382 ? -4.613 6.994 -11.197 1.00 64.69 382 VAL A CA 1
ATOM 2939 C C . VAL A 1 382 ? -5.191 5.704 -11.787 1.00 64.69 382 VAL A C 1
ATOM 2941 O O . VAL A 1 382 ? -4.512 4.707 -12.024 1.00 64.69 382 VAL A O 1
ATOM 2944 N N . GLU A 1 383 ? -6.499 5.698 -12.025 1.00 61.62 383 GLU A N 1
ATOM 2945 C CA . GLU A 1 383 ? -7.255 4.481 -12.319 1.00 61.62 383 GLU A CA 1
ATOM 2946 C C . GLU A 1 383 ? -6.791 3.735 -13.596 1.00 61.62 383 GLU A C 1
ATOM 2948 O O . GLU A 1 383 ? -7.087 4.125 -14.734 1.00 61.62 383 GLU A O 1
ATOM 2953 N N . GLY A 1 384 ? -6.159 2.569 -13.403 1.00 60.38 384 GLY A N 1
ATOM 2954 C CA . GLY A 1 384 ? -6.005 1.543 -14.442 1.00 60.38 384 GLY A CA 1
ATOM 2955 C C . GLY A 1 384 ? -4.588 1.228 -14.929 1.00 60.38 384 GLY A C 1
ATOM 2956 O O . GLY A 1 384 ? -4.482 0.584 -15.972 1.00 60.38 384 GLY A O 1
ATOM 2957 N N . MET A 1 385 ? -3.528 1.638 -14.221 1.00 62.19 385 MET A N 1
ATOM 2958 C CA . MET A 1 385 ? -2.145 1.273 -14.587 1.00 62.19 385 MET A CA 1
ATOM 2959 C C . MET A 1 385 ? -1.730 -0.103 -14.039 1.00 62.19 385 MET A C 1
ATOM 2961 O O . MET A 1 385 ? -1.201 -0.929 -14.776 1.00 62.19 385 MET A O 1
ATOM 2965 N N . TYR A 1 386 ? -2.036 -0.400 -12.773 1.00 69.19 386 TYR A N 1
ATOM 2966 C CA . TYR A 1 386 ? -1.836 -1.729 -12.184 1.00 69.19 386 TYR A CA 1
ATOM 2967 C C . TYR A 1 386 ? -2.827 -2.009 -11.053 1.00 69.19 386 TYR A C 1
ATOM 2969 O O . TYR A 1 386 ? -3.408 -1.101 -10.450 1.00 69.19 386 TYR A O 1
ATOM 2977 N N . THR A 1 387 ? -3.034 -3.292 -10.764 1.00 72.81 387 THR A N 1
ATOM 2978 C CA . THR A 1 387 ? -3.807 -3.762 -9.613 1.00 72.81 387 THR A CA 1
ATOM 2979 C C . THR A 1 387 ? -3.179 -5.041 -9.076 1.00 72.81 387 THR A C 1
ATOM 2981 O O . THR A 1 387 ? -3.115 -6.050 -9.773 1.00 72.81 387 THR A O 1
ATOM 2984 N N . PHE A 1 388 ? -2.747 -5.004 -7.821 1.00 79.81 388 PHE A N 1
ATOM 2985 C CA . PHE A 1 388 ? -2.390 -6.180 -7.041 1.00 79.81 388 PHE A CA 1
ATOM 2986 C C . PHE A 1 388 ? -3.625 -6.612 -6.254 1.00 79.81 388 PHE A C 1
ATOM 2988 O O . PHE A 1 388 ? -4.114 -5.880 -5.390 1.00 79.81 388 PHE A O 1
ATOM 2995 N N . ASN A 1 389 ? -4.159 -7.789 -6.571 1.00 71.88 389 ASN A N 1
ATOM 2996 C CA . ASN A 1 389 ? -5.468 -8.213 -6.073 1.00 71.88 389 ASN A CA 1
ATOM 2997 C C . ASN A 1 389 ? -5.430 -8.721 -4.627 1.00 71.88 389 ASN A C 1
ATOM 2999 O O . ASN A 1 389 ? -6.467 -8.760 -3.967 1.00 71.88 389 ASN A O 1
ATOM 3003 N N . ILE A 1 390 ? -4.261 -9.151 -4.141 1.00 80.56 390 ILE A N 1
ATOM 3004 C CA . ILE A 1 390 ? -4.153 -9.815 -2.840 1.00 80.56 390 ILE A CA 1
ATOM 3005 C C . ILE A 1 390 ? -2.875 -9.389 -2.109 1.00 80.56 390 ILE A C 1
ATOM 3007 O O . ILE A 1 390 ? -1.843 -10.065 -2.144 1.00 80.56 390 ILE A O 1
ATOM 3011 N N . MET A 1 391 ? -2.980 -8.271 -1.397 1.00 86.69 391 MET A N 1
ATOM 3012 C CA . MET A 1 391 ? -1.933 -7.729 -0.533 1.00 86.69 391 MET A CA 1
ATOM 3013 C C . MET A 1 391 ? -2.354 -7.844 0.930 1.00 86.69 391 MET A C 1
ATOM 3015 O O . MET A 1 391 ? -3.518 -7.641 1.280 1.00 86.69 391 MET A O 1
ATOM 3019 N N . LYS A 1 392 ? -1.402 -8.176 1.798 1.00 92.69 392 LYS A N 1
ATOM 3020 C CA . LYS A 1 392 ? -1.603 -8.327 3.237 1.00 92.69 392 LYS A CA 1
ATOM 3021 C C . LYS A 1 392 ? -0.877 -7.217 3.974 1.00 92.69 392 LYS A C 1
ATOM 3023 O O . LYS A 1 392 ? 0.350 -7.188 3.995 1.00 92.69 392 LYS A O 1
ATOM 3028 N N . LEU A 1 393 ? -1.639 -6.351 4.633 1.00 95.38 393 LEU A N 1
ATOM 3029 C CA . LEU A 1 393 ? -1.120 -5.496 5.692 1.00 95.38 393 LEU A CA 1
ATOM 3030 C C . LEU A 1 393 ? -0.880 -6.367 6.923 1.00 95.38 393 LEU A C 1
ATOM 3032 O O . LEU A 1 393 ? -1.821 -6.935 7.473 1.00 95.38 393 LEU A O 1
ATOM 3036 N N . LEU A 1 394 ? 0.372 -6.477 7.346 1.00 95.69 394 LEU A N 1
ATOM 3037 C CA . LEU A 1 394 ? 0.777 -7.144 8.572 1.00 95.69 394 LEU A CA 1
ATOM 3038 C C . LEU A 1 394 ? 1.407 -6.121 9.516 1.00 95.69 394 LEU A C 1
ATOM 3040 O O . LEU A 1 394 ? 2.478 -5.580 9.238 1.00 95.69 394 LEU A O 1
ATOM 3044 N N . LYS A 1 395 ? 0.755 -5.899 10.653 1.00 95.12 395 LYS A N 1
ATOM 3045 C CA . LYS A 1 395 ? 1.273 -5.116 11.773 1.00 95.12 395 LYS A CA 1
ATOM 3046 C C . LYS A 1 395 ? 1.575 -6.059 12.929 1.00 95.12 395 LYS A C 1
ATOM 3048 O O . LYS A 1 395 ? 0.708 -6.812 13.361 1.00 95.12 395 LYS A O 1
ATOM 3053 N N . THR A 1 396 ? 2.795 -5.989 13.438 1.00 94.38 396 THR A N 1
ATOM 3054 C CA . THR A 1 396 ? 3.233 -6.603 14.694 1.00 94.38 396 THR A CA 1
ATOM 3055 C C . THR A 1 396 ? 3.687 -5.510 15.658 1.00 94.38 396 THR A C 1
ATOM 3057 O O . THR A 1 396 ? 3.700 -4.322 15.310 1.00 94.38 396 THR A O 1
ATOM 3060 N N . LYS A 1 397 ? 4.086 -5.894 16.872 1.00 89.75 397 LYS A N 1
ATOM 3061 C CA . LYS A 1 397 ? 4.701 -4.967 17.831 1.00 89.75 397 LYS A CA 1
ATOM 3062 C C . LYS A 1 397 ? 5.895 -4.220 17.221 1.00 89.75 397 LYS A C 1
ATOM 3064 O O . LYS A 1 397 ? 6.003 -3.008 17.383 1.00 89.75 397 LYS A O 1
ATOM 3069 N N . ASP A 1 398 ? 6.725 -4.932 16.461 1.00 89.62 398 ASP A N 1
ATOM 3070 C CA . ASP A 1 398 ? 8.028 -4.432 16.007 1.00 89.62 398 ASP A CA 1
ATOM 3071 C C . ASP A 1 398 ? 8.021 -3.904 14.565 1.00 89.62 398 ASP A C 1
ATOM 3073 O O . ASP A 1 398 ? 8.952 -3.216 14.155 1.00 89.62 398 ASP A O 1
ATOM 3077 N N . SER A 1 399 ? 6.994 -4.216 13.765 1.00 93.00 399 SER A N 1
ATOM 3078 C CA . SER A 1 399 ? 6.996 -3.865 12.340 1.00 93.00 399 SER A CA 1
ATOM 3079 C C . SER A 1 399 ? 5.602 -3.653 11.762 1.00 93.00 399 SER A C 1
ATOM 3081 O O . SER A 1 399 ? 4.615 -4.193 12.258 1.00 93.00 399 SER A O 1
ATOM 3083 N N . THR A 1 400 ? 5.539 -2.888 10.676 1.00 96.00 400 THR A N 1
ATOM 3084 C CA . THR A 1 400 ? 4.348 -2.749 9.837 1.00 96.00 400 THR A CA 1
ATOM 3085 C C . THR A 1 400 ? 4.773 -2.936 8.389 1.00 96.00 400 THR A C 1
ATOM 3087 O O . THR A 1 400 ? 5.658 -2.225 7.909 1.00 96.00 400 THR A O 1
ATOM 3090 N N . THR A 1 401 ? 4.165 -3.891 7.696 1.00 95.25 401 THR A N 1
ATOM 3091 C CA . THR A 1 401 ? 4.489 -4.229 6.306 1.00 95.25 401 THR A CA 1
ATOM 3092 C C . THR A 1 401 ? 3.223 -4.442 5.496 1.00 95.25 401 THR A C 1
ATOM 3094 O O . THR A 1 401 ? 2.194 -4.836 6.037 1.00 95.25 401 THR A O 1
ATOM 3097 N N . ILE A 1 402 ? 3.306 -4.206 4.195 1.00 93.06 402 ILE A N 1
ATOM 3098 C CA . ILE A 1 402 ? 2.326 -4.635 3.207 1.00 93.06 402 ILE A CA 1
ATOM 3099 C C . ILE A 1 402 ? 3.090 -5.500 2.215 1.00 93.06 402 ILE A C 1
ATOM 3101 O O . ILE A 1 402 ? 4.108 -5.057 1.695 1.00 93.06 402 ILE A O 1
ATOM 3105 N N . HIS A 1 403 ? 2.654 -6.735 1.997 1.00 90.88 403 HIS A N 1
ATOM 3106 C CA . HIS A 1 403 ? 3.315 -7.665 1.077 1.00 90.88 403 HIS A CA 1
ATOM 3107 C C . HIS A 1 403 ? 2.290 -8.498 0.315 1.00 90.88 403 HIS A C 1
ATOM 3109 O O . HIS A 1 403 ? 1.162 -8.659 0.796 1.00 90.88 403 HIS A O 1
ATOM 3115 N N . GLU A 1 404 ? 2.641 -9.025 -0.860 1.00 87.50 404 GLU A N 1
ATOM 3116 C CA . GLU A 1 404 ? 1.724 -9.951 -1.524 1.00 87.50 404 GLU A CA 1
ATOM 3117 C C . GLU A 1 404 ? 1.614 -11.274 -0.778 1.00 87.50 404 GLU A C 1
ATOM 3119 O O . GLU A 1 404 ? 2.477 -11.671 0.003 1.00 87.50 404 GLU A O 1
ATOM 3124 N N . THR A 1 405 ? 0.533 -11.990 -1.062 1.00 78.81 405 THR A N 1
ATOM 3125 C CA . THR A 1 405 ? 0.340 -13.349 -0.539 1.00 78.81 405 THR A CA 1
ATOM 3126 C C . THR A 1 405 ? 0.229 -14.410 -1.625 1.00 78.81 405 THR A C 1
ATOM 3128 O O . THR A 1 405 ? 0.198 -15.596 -1.305 1.00 78.81 405 THR A O 1
ATOM 3131 N N . THR A 1 406 ? 0.181 -14.010 -2.899 1.00 72.44 406 THR A N 1
ATOM 3132 C CA . THR A 1 406 ? -0.003 -14.910 -4.045 1.00 72.44 406 THR A CA 1
ATOM 3133 C C . THR A 1 406 ? 0.837 -14.461 -5.235 1.00 72.44 406 THR A C 1
ATOM 3135 O O . THR A 1 406 ? 0.917 -13.265 -5.500 1.00 72.44 406 THR A O 1
ATOM 3138 N N . ALA A 1 407 ? 1.375 -15.421 -5.989 1.00 64.06 407 ALA A N 1
ATOM 3139 C CA . ALA A 1 407 ? 2.295 -15.192 -7.108 1.00 64.06 407 ALA A CA 1
ATOM 3140 C C . ALA A 1 407 ? 1.631 -14.748 -8.433 1.00 64.06 407 ALA A C 1
ATOM 3142 O O . ALA A 1 407 ? 2.327 -14.543 -9.421 1.00 64.06 407 ALA A O 1
ATOM 3143 N N . ASP A 1 408 ? 0.302 -14.598 -8.475 1.00 73.06 408 ASP A N 1
ATOM 3144 C CA . ASP A 1 408 ? -0.440 -14.354 -9.726 1.00 73.06 408 ASP A CA 1
ATOM 3145 C C . ASP A 1 408 ? -0.729 -12.867 -9.992 1.00 73.06 408 ASP A C 1
ATOM 3147 O O . ASP A 1 408 ? -1.641 -12.519 -10.745 1.00 73.06 408 ASP A O 1
ATOM 3151 N N . ASN A 1 409 ? 0.014 -11.958 -9.361 1.00 81.56 409 ASN A N 1
ATOM 3152 C CA . ASN A 1 409 ? -0.154 -10.539 -9.635 1.00 81.56 409 ASN A CA 1
ATOM 3153 C C . ASN A 1 409 ? 0.602 -10.130 -10.906 1.00 81.56 409 ASN A C 1
ATOM 3155 O O . ASN A 1 409 ? 1.692 -10.622 -11.193 1.00 81.56 409 ASN A O 1
ATOM 3159 N N . THR A 1 410 ? 0.054 -9.172 -11.651 1.00 80.69 410 THR A N 1
ATOM 3160 C CA . THR A 1 410 ? 0.708 -8.615 -12.841 1.00 80.69 410 THR A CA 1
ATOM 3161 C C . THR A 1 410 ? 0.756 -7.101 -12.779 1.00 80.69 410 THR A C 1
ATOM 3163 O O . THR A 1 410 ? -0.252 -6.456 -12.490 1.00 80.69 410 THR A O 1
ATOM 3166 N N . PHE A 1 411 ? 1.902 -6.534 -13.134 1.00 78.12 411 PHE A N 1
ATOM 3167 C CA . PHE A 1 411 ? 2.037 -5.116 -13.441 1.00 78.12 411 PHE A CA 1
ATOM 3168 C C . PHE A 1 411 ? 2.033 -4.952 -14.959 1.00 78.12 411 PHE A C 1
ATOM 3170 O O . PHE A 1 411 ? 2.900 -5.507 -15.629 1.00 78.12 411 PHE A O 1
ATOM 3177 N N . LEU A 1 412 ? 1.063 -4.227 -15.513 1.00 75.44 412 LEU A N 1
ATOM 3178 C CA . LEU A 1 412 ? 0.979 -3.990 -16.954 1.00 75.44 412 LEU A CA 1
ATOM 3179 C C . LEU A 1 412 ? 1.615 -2.643 -17.290 1.00 75.44 412 LEU A C 1
ATOM 3181 O O . LEU A 1 412 ? 1.370 -1.654 -16.608 1.00 75.44 412 LEU A O 1
ATOM 3185 N N . PHE A 1 413 ? 2.379 -2.575 -18.380 1.00 66.94 413 PHE A N 1
ATOM 3186 C CA . PHE A 1 413 ? 2.959 -1.300 -18.832 1.00 66.94 413 PHE A CA 1
ATOM 3187 C C . PHE A 1 413 ? 1.927 -0.343 -19.440 1.00 66.94 413 PHE A C 1
ATOM 3189 O O . PHE A 1 413 ? 2.220 0.823 -19.688 1.00 66.94 413 PHE A O 1
ATOM 3196 N N . SER A 1 414 ? 0.711 -0.824 -19.704 1.00 62.41 414 SER A N 1
ATOM 3197 C CA . SER A 1 414 ? -0.399 -0.009 -20.190 1.00 62.41 414 SER A CA 1
ATOM 3198 C C . SER A 1 414 ? -1.742 -0.598 -19.767 1.00 62.41 414 SER A C 1
ATOM 3200 O O . SER A 1 414 ? -1.872 -1.805 -19.544 1.00 62.41 414 SER A O 1
ATOM 3202 N N . LYS A 1 415 ? -2.769 0.256 -19.698 1.00 63.25 415 LYS A N 1
ATOM 3203 C CA . LYS A 1 415 ? -4.154 -0.152 -19.438 1.00 63.25 415 LYS A CA 1
ATOM 3204 C C . LYS A 1 415 ? -4.604 -1.157 -20.506 1.00 63.25 415 LYS A C 1
ATOM 3206 O O . LYS A 1 415 ? -4.664 -0.816 -21.685 1.00 63.25 415 LYS A O 1
ATOM 3211 N N . ASN A 1 416 ? -4.919 -2.387 -20.091 1.00 67.00 416 ASN A N 1
ATOM 3212 C CA . ASN A 1 416 ? -5.221 -3.541 -20.959 1.00 67.00 416 ASN A CA 1
ATOM 3213 C C . ASN A 1 416 ? -4.048 -4.034 -21.837 1.00 67.00 416 ASN A C 1
ATOM 3215 O O . ASN A 1 416 ? -4.272 -4.695 -22.854 1.00 67.00 416 ASN A O 1
ATOM 3219 N N . GLY A 1 417 ? -2.805 -3.710 -21.473 1.00 66.44 417 GLY A N 1
ATOM 3220 C CA . GLY A 1 417 ? -1.613 -4.176 -22.175 1.00 66.44 417 GLY A CA 1
ATOM 3221 C C . GLY A 1 417 ? -1.442 -5.696 -22.118 1.00 66.44 417 GLY A C 1
ATOM 3222 O O . GLY A 1 417 ? -1.869 -6.351 -21.170 1.00 66.44 417 GLY A O 1
ATOM 3223 N N . LYS A 1 418 ? -0.784 -6.259 -23.138 1.00 77.06 418 LYS A N 1
ATOM 3224 C CA . LYS A 1 418 ? -0.339 -7.668 -23.156 1.00 77.06 418 LYS A CA 1
ATOM 3225 C C . LYS A 1 418 ? 1.104 -7.844 -22.674 1.00 77.06 418 LYS A C 1
ATOM 3227 O O . LYS A 1 418 ? 1.610 -8.959 -22.685 1.00 77.06 418 LYS A O 1
ATOM 3232 N N . THR A 1 419 ? 1.756 -6.747 -22.298 1.00 72.00 419 THR A N 1
ATOM 3233 C CA . THR A 1 419 ? 3.146 -6.699 -21.850 1.00 72.00 419 THR A CA 1
ATOM 3234 C C . THR A 1 419 ? 3.217 -6.173 -20.427 1.00 72.00 419 THR A C 1
ATOM 3236 O O . THR A 1 419 ? 2.462 -5.272 -20.038 1.00 72.00 419 THR A O 1
ATOM 3239 N N . GLY A 1 420 ? 4.123 -6.738 -19.639 1.00 77.75 420 GLY A N 1
ATOM 3240 C CA . GLY A 1 420 ? 4.235 -6.378 -18.236 1.00 77.75 420 GLY A CA 1
ATOM 3241 C C . GLY A 1 420 ? 5.204 -7.255 -17.463 1.00 77.75 420 GLY A C 1
ATOM 3242 O O . GLY A 1 420 ? 6.072 -7.908 -18.038 1.00 77.75 420 GLY A O 1
ATOM 3243 N N . VAL A 1 421 ? 5.024 -7.268 -16.145 1.00 79.00 421 VAL A N 1
ATOM 3244 C CA . VAL A 1 421 ? 5.773 -8.083 -15.188 1.00 79.00 421 VAL A CA 1
ATOM 3245 C C . VAL A 1 421 ? 4.814 -9.042 -14.488 1.00 79.00 421 VAL A C 1
ATOM 3247 O O . VAL A 1 421 ? 3.834 -8.598 -13.888 1.00 79.00 421 VAL A O 1
ATOM 3250 N N . HIS A 1 422 ? 5.107 -10.342 -14.522 1.00 85.56 422 HIS A N 1
ATOM 3251 C CA . HIS A 1 422 ? 4.548 -11.312 -13.581 1.00 85.56 422 HIS A CA 1
ATOM 3252 C C . HIS A 1 422 ? 5.233 -11.109 -12.239 1.00 85.56 422 HIS A C 1
ATOM 3254 O O . HIS A 1 422 ? 6.419 -11.418 -12.103 1.00 85.56 422 HIS A O 1
ATOM 3260 N N . VAL A 1 423 ? 4.508 -10.543 -11.283 1.00 82.12 423 VAL A N 1
ATOM 3261 C CA . VAL A 1 423 ? 5.052 -10.120 -9.997 1.00 82.12 423 VAL A CA 1
ATOM 3262 C C . VAL A 1 423 ? 5.151 -11.315 -9.061 1.00 82.12 423 VAL A C 1
ATOM 3264 O O . VAL A 1 423 ? 4.155 -11.950 -8.726 1.00 82.12 423 VAL A O 1
ATOM 3267 N N . VAL A 1 424 ? 6.389 -11.615 -8.678 1.00 81.62 424 VAL A N 1
ATOM 3268 C CA . VAL A 1 424 ? 6.763 -12.712 -7.782 1.00 81.62 424 VAL A CA 1
ATOM 3269 C C . VAL A 1 424 ? 6.820 -12.224 -6.344 1.00 81.62 424 VAL A C 1
ATOM 3271 O O . VAL A 1 424 ? 6.349 -12.933 -5.454 1.00 81.62 424 VAL A O 1
ATOM 3274 N N . HIS A 1 425 ? 7.418 -11.047 -6.136 1.00 83.56 425 HIS A N 1
ATOM 3275 C CA . HIS A 1 425 ? 7.456 -10.406 -4.833 1.00 83.56 425 HIS A CA 1
ATOM 3276 C C . HIS A 1 425 ? 7.112 -8.913 -4.905 1.00 83.56 425 HIS A C 1
ATOM 3278 O O . HIS A 1 425 ? 7.515 -8.229 -5.836 1.00 83.56 425 HIS A O 1
ATOM 3284 N N . ALA A 1 426 ? 6.397 -8.388 -3.917 1.00 85.50 426 ALA A N 1
ATOM 3285 C CA . ALA A 1 426 ? 5.934 -7.019 -3.817 1.00 85.50 426 ALA A CA 1
ATOM 3286 C C . ALA A 1 426 ? 5.806 -6.689 -2.342 1.00 85.50 426 ALA A C 1
ATOM 3288 O O . ALA A 1 426 ? 5.088 -7.362 -1.596 1.00 85.50 426 ALA A O 1
ATOM 3289 N N . SER A 1 427 ? 6.498 -5.643 -1.907 1.00 88.94 427 SER A N 1
ATOM 3290 C CA . SER A 1 427 ? 6.468 -5.239 -0.515 1.00 88.94 427 SER A CA 1
ATOM 3291 C C . SER A 1 427 ? 6.669 -3.745 -0.307 1.00 88.94 427 SER A C 1
ATOM 3293 O O . SER A 1 427 ? 7.300 -3.027 -1.083 1.00 88.94 427 SER A O 1
ATOM 3295 N N . GLN A 1 428 ? 6.098 -3.280 0.795 1.00 87.75 428 GLN A N 1
ATOM 3296 C CA . GLN A 1 428 ? 6.285 -1.956 1.355 1.00 87.75 428 GLN A CA 1
ATOM 3297 C C . GLN A 1 428 ? 6.357 -2.093 2.876 1.00 87.75 428 GLN A C 1
ATOM 3299 O O . GLN A 1 428 ? 5.662 -2.921 3.469 1.00 87.75 428 GLN A O 1
ATOM 3304 N N . LYS A 1 429 ? 7.185 -1.290 3.541 1.00 93.12 429 LYS A N 1
ATOM 3305 C CA . LYS A 1 429 ? 7.312 -1.327 5.002 1.00 93.12 429 LYS A CA 1
ATOM 3306 C C . LYS A 1 429 ? 7.352 0.067 5.595 1.00 93.12 429 LYS A C 1
ATOM 3308 O O . LYS A 1 429 ? 7.805 1.010 4.950 1.00 93.12 429 LYS A O 1
ATOM 3313 N N . VAL A 1 430 ? 6.912 0.185 6.839 1.00 89.19 430 VAL A N 1
ATOM 3314 C CA . VAL A 1 430 ? 7.124 1.402 7.619 1.00 89.19 430 VAL A CA 1
ATOM 3315 C C . VAL A 1 430 ? 8.590 1.450 8.063 1.00 89.19 430 VAL A C 1
ATOM 3317 O O . VAL A 1 430 ? 9.135 0.463 8.556 1.00 89.19 430 VAL A O 1
ATOM 3320 N N . ILE A 1 431 ? 9.228 2.593 7.848 1.00 84.44 431 ILE A N 1
ATOM 3321 C CA . ILE A 1 431 ? 10.622 2.916 8.160 1.00 84.44 431 ILE A CA 1
ATOM 3322 C C . ILE A 1 431 ? 10.680 4.103 9.137 1.00 84.44 431 ILE A C 1
ATOM 3324 O O . ILE A 1 431 ? 9.647 4.588 9.608 1.00 84.44 431 ILE A O 1
ATOM 3328 N N . ASP A 1 432 ? 11.893 4.531 9.492 1.00 79.69 432 ASP A N 1
ATOM 3329 C CA . ASP A 1 432 ? 12.153 5.707 10.334 1.00 79.69 432 ASP A CA 1
ATOM 3330 C C . ASP A 1 432 ? 11.386 5.677 11.664 1.00 79.69 432 ASP A C 1
ATOM 3332 O O . ASP A 1 432 ? 10.622 6.584 12.001 1.00 79.69 432 ASP A O 1
ATOM 3336 N N . ASN A 1 433 ? 11.559 4.580 12.408 1.00 78.50 433 ASN A N 1
ATOM 3337 C CA . ASN A 1 433 ? 10.937 4.346 13.716 1.00 78.50 433 ASN A CA 1
ATOM 3338 C C . ASN A 1 433 ? 9.404 4.463 13.725 1.00 78.50 433 ASN A C 1
ATOM 3340 O O . ASN A 1 433 ? 8.819 4.857 14.731 1.00 78.50 433 ASN A O 1
ATOM 3344 N N . GLY A 1 434 ? 8.741 4.110 12.622 1.00 78.62 434 GLY A N 1
ATOM 3345 C CA . GLY A 1 434 ? 7.281 4.077 12.582 1.00 78.62 434 GLY A CA 1
ATOM 3346 C C . GLY A 1 434 ? 6.630 5.311 11.962 1.00 78.62 434 GLY A C 1
ATOM 3347 O O . GLY A 1 434 ? 5.413 5.424 12.042 1.00 78.62 434 GLY A O 1
ATOM 3348 N N . SER A 1 435 ? 7.399 6.239 11.381 1.00 80.00 435 SER A N 1
ATOM 3349 C CA . SER A 1 435 ? 6.876 7.538 10.928 1.00 80.00 435 SER A CA 1
ATOM 3350 C C . SER A 1 435 ? 6.574 7.615 9.428 1.00 80.00 435 SER A C 1
ATOM 3352 O O . SER A 1 435 ? 5.637 8.308 9.031 1.00 80.00 435 SER A O 1
ATOM 3354 N N . HIS A 1 436 ? 7.309 6.876 8.592 1.00 82.25 436 HIS A N 1
ATOM 3355 C CA . HIS A 1 436 ? 7.206 6.968 7.133 1.00 82.25 436 HIS A CA 1
ATOM 3356 C C . HIS A 1 436 ? 7.090 5.594 6.489 1.00 82.25 436 HIS A C 1
ATOM 3358 O O . HIS A 1 436 ? 7.514 4.592 7.050 1.00 82.25 436 HIS A O 1
ATOM 3364 N N . TRP A 1 437 ? 6.539 5.537 5.282 1.00 84.69 437 TRP A N 1
ATOM 3365 C CA . TRP A 1 437 ? 6.531 4.324 4.471 1.00 84.69 437 TRP A CA 1
ATOM 3366 C C . TRP A 1 437 ? 7.672 4.354 3.458 1.00 84.69 437 TRP A C 1
ATOM 3368 O O . TRP A 1 437 ? 7.916 5.389 2.834 1.00 84.69 437 TRP A O 1
ATOM 3378 N N . SER A 1 438 ? 8.324 3.208 3.244 1.00 80.81 438 SER A N 1
ATOM 3379 C CA . SER A 1 438 ? 9.199 2.999 2.090 1.00 80.81 438 SER A CA 1
ATOM 3380 C C . SER A 1 438 ? 8.405 3.130 0.790 1.00 80.81 438 SER A C 1
ATOM 3382 O O . SER A 1 438 ? 7.177 3.112 0.791 1.00 80.81 438 SER A O 1
ATOM 3384 N N . ASN A 1 439 ? 9.075 3.212 -0.352 1.00 74.94 439 ASN A N 1
ATOM 3385 C CA . ASN A 1 439 ? 8.392 3.020 -1.632 1.00 74.94 439 ASN A CA 1
ATOM 3386 C C . ASN A 1 439 ? 7.907 1.570 -1.775 1.00 74.94 439 ASN A C 1
ATOM 3388 O O . ASN A 1 439 ? 8.472 0.671 -1.145 1.00 74.94 439 ASN A O 1
ATOM 3392 N N . LEU A 1 440 ? 6.847 1.364 -2.563 1.00 81.75 440 LEU A N 1
ATOM 3393 C CA . LEU A 1 440 ? 6.436 0.024 -2.975 1.00 81.75 440 LEU A CA 1
ATOM 3394 C C . LEU A 1 440 ? 7.487 -0.500 -3.954 1.00 81.75 440 LEU A C 1
ATOM 3396 O O . LEU A 1 440 ? 7.741 0.126 -4.985 1.00 81.75 440 LEU A O 1
ATOM 3400 N N . THR A 1 441 ? 8.086 -1.638 -3.631 1.00 78.06 441 THR A N 1
ATOM 3401 C CA . THR A 1 441 ? 9.009 -2.348 -4.516 1.00 78.06 441 THR A CA 1
ATOM 3402 C C . THR A 1 441 ? 8.355 -3.650 -4.933 1.00 78.06 441 THR A C 1
ATOM 3404 O O . THR A 1 441 ? 7.774 -4.331 -4.091 1.00 78.06 441 THR A O 1
ATOM 3407 N N . PHE A 1 442 ? 8.443 -3.995 -6.213 1.00 82.31 442 PHE A N 1
ATOM 3408 C CA . PHE A 1 442 ? 8.001 -5.288 -6.713 1.00 82.31 442 PHE A CA 1
ATOM 3409 C C . PHE A 1 442 ? 8.985 -5.854 -7.730 1.00 82.31 442 PHE A C 1
ATOM 3411 O O . PHE A 1 442 ? 9.639 -5.117 -8.458 1.00 82.31 442 PHE A O 1
ATOM 3418 N N . GLU A 1 443 ? 9.106 -7.168 -7.774 1.00 80.06 443 GLU A N 1
ATOM 3419 C CA . GLU A 1 443 ? 10.047 -7.905 -8.598 1.00 80.06 443 GLU A CA 1
ATOM 3420 C C . GLU A 1 443 ? 9.366 -9.091 -9.268 1.00 80.06 443 GLU A C 1
ATOM 3422 O O . GLU A 1 443 ? 8.382 -9.643 -8.770 1.00 80.06 443 GLU A O 1
ATOM 3427 N N . GLY A 1 444 ? 9.861 -9.467 -10.441 1.00 81.44 444 GLY A N 1
ATOM 3428 C CA . GLY A 1 444 ? 9.184 -10.455 -11.258 1.00 81.44 444 GLY A CA 1
ATOM 3429 C C . GLY A 1 444 ? 9.811 -10.673 -12.622 1.00 81.44 444 GLY A C 1
ATOM 3430 O O . GLY A 1 444 ? 10.926 -10.234 -12.883 1.00 81.44 444 GLY A O 1
ATOM 3431 N N . ARG A 1 445 ? 9.092 -11.375 -13.498 1.00 82.00 445 ARG A N 1
ATOM 3432 C CA . ARG A 1 445 ? 9.550 -11.697 -14.859 1.00 82.00 445 ARG A CA 1
ATOM 3433 C C . ARG A 1 445 ? 8.783 -10.897 -15.898 1.00 82.00 445 ARG A C 1
ATOM 3435 O O . ARG A 1 445 ? 7.557 -10.837 -15.829 1.00 82.00 445 ARG A O 1
ATOM 3442 N N . LEU A 1 446 ? 9.493 -10.324 -16.867 1.00 77.44 446 LEU A N 1
ATOM 3443 C CA . LEU A 1 446 ? 8.861 -9.694 -18.028 1.00 77.44 446 LEU A CA 1
ATOM 3444 C C . LEU A 1 446 ? 8.128 -10.738 -18.873 1.00 77.44 446 LEU A C 1
ATOM 3446 O O . LEU A 1 446 ? 8.674 -11.823 -19.090 1.00 77.44 446 LEU A O 1
ATOM 3450 N N . PHE A 1 447 ? 6.953 -10.379 -19.390 1.00 82.44 447 PHE A N 1
ATOM 3451 C CA . PHE A 1 447 ? 6.170 -11.206 -20.310 1.00 82.44 447 PHE A CA 1
ATOM 3452 C C . PHE A 1 447 ? 5.620 -10.411 -21.495 1.00 82.44 447 PHE A C 1
ATOM 3454 O O . PHE A 1 447 ? 5.494 -9.182 -21.446 1.00 82.44 447 PHE A O 1
ATOM 3461 N N . GLY A 1 448 ? 5.277 -11.134 -22.565 1.00 76.00 448 GLY A N 1
ATOM 3462 C CA . GLY A 1 448 ? 4.624 -10.572 -23.753 1.00 76.00 448 GLY A CA 1
ATOM 3463 C C . GLY A 1 448 ? 5.531 -9.715 -24.645 1.00 76.00 448 GLY A C 1
ATOM 3464 O O . GLY A 1 448 ? 5.040 -9.047 -25.554 1.00 76.00 448 GLY A O 1
ATOM 3465 N N . MET A 1 449 ? 6.843 -9.720 -24.399 1.00 70.19 449 MET A N 1
ATOM 3466 C CA . MET A 1 449 ? 7.837 -8.985 -25.183 1.00 70.19 449 MET A CA 1
ATOM 3467 C C . MET A 1 449 ? 8.544 -9.937 -26.154 1.00 70.19 449 MET A C 1
ATOM 3469 O O . MET A 1 449 ? 9.179 -10.904 -25.736 1.00 70.19 449 MET A O 1
ATOM 3473 N N . GLU A 1 450 ? 8.441 -9.669 -27.454 1.00 59.16 450 GLU A N 1
ATOM 3474 C CA . GLU A 1 450 ? 9.099 -10.471 -28.490 1.00 59.16 450 GLU A CA 1
ATOM 3475 C C . GLU A 1 450 ? 10.631 -10.387 -28.365 1.00 59.16 450 GLU A C 1
ATOM 3477 O O . GLU A 1 450 ? 11.188 -9.318 -28.126 1.00 59.16 450 GLU A O 1
ATOM 3482 N N . GLY A 1 451 ? 11.318 -11.530 -28.470 1.00 56.19 451 GLY A N 1
ATOM 3483 C CA . GLY A 1 451 ? 12.774 -11.625 -28.291 1.00 56.19 451 GLY A CA 1
ATOM 3484 C C . GLY A 1 451 ? 13.256 -11.677 -26.833 1.00 56.19 451 GLY A C 1
ATOM 3485 O O . GLY A 1 451 ? 14.425 -11.983 -26.593 1.00 56.19 451 GLY A O 1
ATOM 3486 N N . VAL A 1 452 ? 12.379 -11.463 -25.845 1.00 61.34 452 VAL A N 1
ATOM 3487 C CA . VAL A 1 452 ? 12.716 -11.621 -24.423 1.00 61.34 452 VAL A CA 1
ATOM 3488 C C . VAL A 1 452 ? 12.450 -13.059 -23.987 1.00 61.34 452 VAL A C 1
ATOM 3490 O O . VAL A 1 452 ? 11.335 -13.567 -24.075 1.00 61.34 452 VAL A O 1
ATOM 3493 N N . ASN A 1 453 ? 13.475 -13.727 -23.460 1.00 70.69 453 ASN A N 1
ATOM 3494 C CA . ASN A 1 453 ? 13.280 -15.010 -22.794 1.00 70.69 453 ASN A CA 1
ATOM 3495 C C . ASN A 1 453 ? 12.662 -14.772 -21.408 1.00 70.69 453 ASN A C 1
ATOM 3497 O O . ASN A 1 453 ? 13.376 -14.421 -20.467 1.00 70.69 453 ASN A O 1
ATOM 3501 N N . GLU A 1 454 ? 11.352 -14.995 -21.281 1.00 72.69 454 GLU A N 1
ATOM 3502 C CA . GLU A 1 454 ? 10.591 -14.775 -20.041 1.00 72.69 454 GLU A CA 1
ATOM 3503 C C . GLU A 1 454 ? 11.182 -15.519 -18.829 1.00 72.69 454 GLU A C 1
ATOM 3505 O O . GLU A 1 454 ? 11.164 -15.025 -17.703 1.00 72.69 454 GLU A O 1
ATOM 3510 N N . ALA A 1 455 ? 11.791 -16.693 -19.033 1.00 72.69 455 ALA A N 1
ATOM 3511 C CA . ALA A 1 455 ? 12.401 -17.452 -17.942 1.00 72.69 455 ALA A CA 1
ATOM 3512 C C . ALA A 1 455 ? 13.657 -16.773 -17.360 1.00 72.69 455 ALA A C 1
ATOM 3514 O O . ALA A 1 455 ? 14.048 -17.077 -16.231 1.00 72.69 455 ALA A O 1
ATOM 3515 N N . LYS A 1 456 ? 14.284 -15.859 -18.113 1.00 68.00 456 LYS A N 1
ATOM 3516 C CA . LYS A 1 456 ? 15.519 -15.148 -17.743 1.00 68.00 456 LYS A CA 1
ATOM 3517 C C . LYS A 1 456 ? 15.317 -13.642 -17.519 1.00 68.00 456 LYS A C 1
ATOM 3519 O O . LYS A 1 456 ? 16.287 -12.946 -17.244 1.00 68.00 456 LYS A O 1
ATOM 3524 N N . SER A 1 457 ? 14.090 -13.134 -17.616 1.00 68.06 457 SER A N 1
ATOM 3525 C CA . SER A 1 457 ? 13.777 -11.699 -17.642 1.00 68.06 457 SER A CA 1
ATOM 3526 C C . SER A 1 457 ? 13.467 -11.099 -16.262 1.00 68.06 457 SER A C 1
ATOM 3528 O O . SER A 1 457 ? 12.511 -10.337 -16.102 1.00 68.06 457 SER A O 1
ATOM 3530 N N . TYR A 1 458 ? 14.249 -11.464 -15.244 1.00 72.19 458 TYR A N 1
ATOM 3531 C CA . TYR A 1 458 ? 14.009 -10.995 -13.880 1.00 72.19 458 TYR A CA 1
ATOM 3532 C C . TYR A 1 458 ? 14.257 -9.488 -13.752 1.00 72.19 458 TYR A C 1
ATOM 3534 O O . TYR A 1 458 ? 15.305 -8.989 -14.158 1.00 72.19 458 TYR A O 1
ATOM 3542 N N . THR A 1 459 ? 13.304 -8.765 -13.173 1.00 66.31 459 THR A N 1
ATOM 3543 C CA . THR A 1 459 ? 13.356 -7.314 -12.997 1.00 66.31 459 THR A CA 1
ATOM 3544 C C . THR A 1 459 ? 12.850 -6.916 -11.617 1.00 66.31 459 THR A C 1
ATOM 3546 O O . THR A 1 459 ? 12.000 -7.596 -11.046 1.00 66.31 459 THR A O 1
ATOM 3549 N N . VAL A 1 460 ? 13.370 -5.805 -11.096 1.00 68.75 460 VAL A N 1
ATOM 3550 C CA . VAL A 1 460 ? 12.961 -5.185 -9.832 1.00 68.75 460 VAL A CA 1
ATOM 3551 C C . VAL A 1 460 ? 12.540 -3.751 -10.133 1.00 68.75 460 VAL A C 1
ATOM 3553 O O . VAL A 1 460 ? 13.293 -2.984 -10.730 1.00 68.75 460 VAL A O 1
ATOM 3556 N N . MET A 1 461 ? 11.338 -3.378 -9.712 1.00 68.81 461 MET A N 1
ATOM 3557 C CA . MET A 1 461 ? 10.720 -2.076 -9.931 1.00 68.81 461 MET A CA 1
ATOM 3558 C C . MET A 1 461 ? 10.404 -1.407 -8.596 1.00 68.81 461 MET A C 1
ATOM 3560 O O . MET A 1 461 ? 10.072 -2.061 -7.611 1.00 68.81 461 MET A O 1
ATOM 3564 N N . THR A 1 462 ? 10.513 -0.081 -8.553 1.00 67.06 462 THR A N 1
ATOM 3565 C CA . THR A 1 462 ? 10.191 0.730 -7.371 1.00 67.06 462 THR A CA 1
ATOM 3566 C C . THR A 1 462 ? 9.265 1.864 -7.780 1.00 67.06 462 THR A C 1
ATOM 3568 O O . THR A 1 462 ? 9.619 2.661 -8.646 1.00 67.06 462 THR A O 1
ATOM 3571 N N . VAL A 1 463 ? 8.105 1.969 -7.133 1.00 69.19 463 VAL A N 1
ATOM 3572 C CA . VAL A 1 463 ? 7.141 3.052 -7.365 1.00 69.19 463 VAL A CA 1
ATOM 3573 C C . VAL A 1 463 ? 7.589 4.290 -6.589 1.00 69.19 463 VAL A C 1
ATOM 3575 O O . VAL A 1 463 ? 7.585 4.288 -5.358 1.00 69.19 463 VAL A O 1
ATOM 3578 N N . LYS A 1 464 ? 8.015 5.344 -7.291 1.00 62.12 464 LYS A N 1
ATOM 3579 C CA . LYS A 1 464 ? 8.474 6.609 -6.693 1.00 62.12 464 LYS A CA 1
ATOM 3580 C C . LYS A 1 464 ? 7.436 7.717 -6.902 1.00 62.12 464 LYS A C 1
ATOM 3582 O O . LYS A 1 464 ? 7.608 8.558 -7.776 1.00 62.12 464 LYS A O 1
ATOM 3587 N N . GLY A 1 465 ? 6.397 7.742 -6.068 1.00 55.16 465 GLY A N 1
ATOM 3588 C CA . GLY A 1 465 ? 5.359 8.777 -6.114 1.00 55.16 465 GLY A CA 1
ATOM 3589 C C . GLY A 1 465 ? 4.198 8.431 -7.044 1.00 55.16 465 GLY A C 1
ATOM 3590 O O . GLY A 1 465 ? 4.187 7.374 -7.673 1.00 55.16 465 GLY A O 1
ATOM 3591 N N . ALA A 1 466 ? 3.184 9.303 -7.066 1.00 44.47 466 ALA A N 1
ATOM 3592 C CA . ALA A 1 466 ? 2.043 9.133 -7.959 1.00 44.47 466 ALA A CA 1
ATOM 3593 C C . ALA A 1 466 ? 2.546 9.252 -9.393 1.00 44.47 466 ALA A C 1
ATOM 3595 O O . ALA A 1 466 ? 3.299 10.179 -9.703 1.00 44.47 466 ALA A O 1
ATOM 3596 N N . VAL A 1 467 ? 2.126 8.337 -10.267 1.00 43.41 467 VAL A N 1
ATOM 3597 C CA . VAL A 1 467 ? 2.245 8.557 -11.707 1.00 43.41 467 VAL A CA 1
ATOM 3598 C C . VAL A 1 467 ? 1.227 9.641 -12.051 1.00 43.41 467 VAL A C 1
ATOM 3600 O O . VAL A 1 467 ? 0.116 9.367 -12.495 1.00 43.41 467 VAL A O 1
ATOM 3603 N N . GLU A 1 468 ? 1.576 10.898 -11.779 1.00 32.41 468 GLU A N 1
ATOM 3604 C CA . GLU A 1 468 ? 0.869 12.025 -12.360 1.00 32.41 468 GLU A CA 1
ATOM 3605 C C . GLU A 1 468 ? 1.128 11.952 -13.860 1.00 32.41 468 GLU A C 1
ATOM 3607 O O . GLU A 1 468 ? 2.159 12.392 -14.367 1.00 32.41 468 GLU A O 1
ATOM 3612 N N . VAL A 1 469 ? 0.174 11.375 -14.589 1.00 34.66 469 VAL A N 1
ATOM 3613 C CA . VAL A 1 469 ? 0.013 11.686 -16.003 1.00 34.66 469 VAL A CA 1
ATOM 3614 C C . VAL A 1 469 ? -0.409 13.150 -16.041 1.00 34.66 469 VAL A C 1
ATOM 3616 O O . VAL A 1 469 ? -1.594 13.474 -16.118 1.00 34.66 469 VAL A O 1
ATOM 3619 N N . VAL A 1 470 ? 0.561 14.058 -15.913 1.00 32.06 470 VAL A N 1
ATOM 3620 C CA . VAL A 1 470 ? 0.349 15.446 -16.290 1.00 32.06 470 VAL A CA 1
ATOM 3621 C C . VAL A 1 470 ? 0.030 15.374 -17.783 1.00 32.06 470 VAL A C 1
ATOM 3623 O O . VAL A 1 470 ? 0.841 14.831 -18.537 1.00 32.06 470 VAL A O 1
ATOM 3626 N N . PRO A 1 471 ? -1.116 15.894 -18.254 1.00 36.12 471 PRO A N 1
ATOM 3627 C CA . PRO A 1 471 ? -1.463 15.868 -19.676 1.00 36.12 471 PRO A CA 1
ATOM 3628 C C . PRO A 1 471 ? -0.384 16.480 -20.591 1.00 36.12 471 PRO A C 1
ATOM 3630 O O . PRO A 1 471 ? -0.442 16.308 -21.803 1.00 36.12 471 PRO A O 1
ATOM 3633 N N . SER A 1 472 ? 0.592 17.195 -20.018 1.00 37.69 472 SER A N 1
ATOM 3634 C CA . SER A 1 472 ? 1.718 17.825 -20.703 1.00 37.69 472 SER A CA 1
ATOM 3635 C C . SER A 1 472 ? 3.071 17.107 -20.578 1.00 37.69 472 SER A C 1
ATOM 3637 O O . SER A 1 472 ? 4.010 17.554 -21.229 1.00 37.69 472 SER A O 1
ATOM 3639 N N . SER A 1 473 ? 3.227 16.047 -19.774 1.00 36.56 473 SER A N 1
ATOM 3640 C CA . SER A 1 473 ? 4.492 15.292 -19.699 1.00 36.56 473 SER A CA 1
ATOM 3641 C C . SER A 1 473 ? 4.254 13.813 -19.980 1.00 36.56 473 SER A C 1
ATOM 3643 O O . SER A 1 473 ? 3.813 13.050 -19.124 1.00 36.56 473 SER A O 1
ATOM 3645 N N . SER A 1 474 ? 4.558 13.411 -21.209 1.00 45.12 474 SER A N 1
ATOM 3646 C CA . SER A 1 474 ? 4.340 12.070 -21.744 1.00 45.12 474 SER A CA 1
ATOM 3647 C C . SER A 1 474 ? 5.393 11.050 -21.310 1.00 45.12 474 SER A C 1
ATOM 3649 O O . SER A 1 474 ? 5.574 10.061 -22.013 1.00 45.12 474 SER A O 1
ATOM 3651 N N . SER A 1 475 ? 6.098 11.235 -20.187 1.00 45.66 475 SER A N 1
ATOM 3652 C CA . SER A 1 475 ? 7.146 10.289 -19.797 1.00 45.66 475 SER A CA 1
ATOM 3653 C C . SER A 1 475 ? 7.489 10.213 -18.302 1.00 45.66 475 SER A C 1
ATOM 3655 O O . SER A 1 475 ? 7.249 11.148 -17.541 1.00 45.66 475 SER A O 1
ATOM 3657 N N . VAL A 1 476 ? 8.074 9.081 -17.883 1.00 46.50 476 VAL A N 1
ATOM 3658 C CA . VAL A 1 476 ? 8.696 8.853 -16.562 1.00 46.50 476 VAL A CA 1
ATOM 3659 C C . VAL A 1 476 ? 10.193 8.625 -16.761 1.00 46.50 476 VAL A C 1
ATOM 3661 O O . VAL A 1 476 ? 10.577 7.638 -17.381 1.00 46.50 476 VAL A O 1
ATOM 3664 N N . ALA A 1 477 ? 11.040 9.510 -16.231 1.00 39.72 477 ALA A N 1
ATOM 3665 C CA . ALA A 1 477 ? 12.490 9.479 -16.433 1.00 39.72 477 ALA A CA 1
ATOM 3666 C C . ALA A 1 477 ? 13.271 9.015 -15.191 1.00 39.72 477 ALA A C 1
ATOM 3668 O O . ALA A 1 477 ? 13.019 9.460 -14.071 1.00 39.72 477 ALA A O 1
ATOM 3669 N N . ILE A 1 478 ? 14.278 8.172 -15.409 1.00 43.38 478 ILE A N 1
ATOM 3670 C CA . ILE A 1 478 ? 15.379 7.879 -14.492 1.00 43.38 478 ILE A CA 1
ATOM 3671 C C . ILE A 1 478 ? 16.626 8.525 -15.099 1.00 43.38 478 ILE A C 1
ATOM 3673 O O . ILE A 1 478 ? 17.098 8.103 -16.151 1.00 43.38 478 ILE A O 1
ATOM 3677 N N . ASN A 1 479 ? 17.158 9.550 -14.437 1.00 40.09 479 ASN A N 1
ATOM 3678 C CA . ASN A 1 479 ? 18.362 10.262 -14.872 1.00 40.09 479 ASN A CA 1
ATOM 3679 C C . ASN A 1 479 ? 19.566 9.871 -14.002 1.00 40.09 479 ASN A C 1
ATOM 3681 O O . ASN A 1 479 ? 19.389 9.518 -12.835 1.00 40.09 479 ASN A O 1
ATOM 3685 N N . ASN A 1 480 ? 20.777 10.001 -14.553 1.00 40.22 480 ASN A N 1
ATOM 3686 C CA . ASN A 1 480 ? 22.059 9.744 -13.881 1.00 40.22 480 ASN A CA 1
ATOM 3687 C C . ASN A 1 480 ? 22.261 8.290 -13.427 1.00 40.22 480 ASN A C 1
ATOM 3689 O O . ASN A 1 480 ? 22.732 8.039 -12.318 1.00 40.22 480 ASN A O 1
ATOM 3693 N N . VAL A 1 481 ? 21.910 7.320 -14.273 1.00 54.41 481 VAL A N 1
ATOM 3694 C CA . VAL A 1 481 ? 22.383 5.947 -14.068 1.00 54.41 481 VAL A CA 1
ATOM 3695 C C . VAL A 1 481 ? 23.877 5.931 -14.392 1.00 54.41 481 VAL A C 1
ATOM 3697 O O . VAL A 1 481 ? 24.256 6.100 -15.550 1.00 54.41 481 VAL A O 1
ATOM 3700 N N . GLU A 1 482 ? 24.714 5.789 -13.365 1.00 53.16 482 GLU A N 1
ATOM 3701 C CA . GLU A 1 482 ? 26.170 5.741 -13.509 1.00 53.16 482 GLU A CA 1
ATOM 3702 C C . GLU A 1 482 ? 26.569 4.476 -14.281 1.00 53.16 482 GLU A C 1
ATOM 3704 O O . GLU A 1 482 ? 26.222 3.355 -13.899 1.00 53.16 482 GLU A O 1
ATOM 3709 N N . THR A 1 483 ? 27.283 4.654 -15.391 1.00 70.00 483 THR A N 1
ATOM 3710 C CA . THR A 1 483 ? 27.875 3.559 -16.163 1.00 70.00 483 THR A CA 1
ATOM 3711 C C . THR A 1 483 ? 29.382 3.786 -16.295 1.00 70.00 483 THR A C 1
ATOM 3713 O O . THR A 1 483 ? 29.832 4.927 -16.171 1.00 70.00 483 THR A O 1
ATOM 3716 N N . PRO A 1 484 ? 30.181 2.749 -16.617 1.00 62.75 484 PRO A N 1
ATOM 3717 C CA . PRO A 1 484 ? 31.618 2.907 -16.865 1.00 62.75 484 PRO A CA 1
ATOM 3718 C C . PRO A 1 484 ? 31.976 3.897 -17.987 1.00 62.75 484 PRO A C 1
ATOM 3720 O O . PRO A 1 484 ? 33.146 4.227 -18.146 1.00 62.75 484 PRO A O 1
ATOM 3723 N N . PHE A 1 485 ? 30.992 4.342 -18.775 1.00 67.75 485 PHE A N 1
ATOM 3724 C CA . PHE A 1 485 ? 31.179 5.171 -19.962 1.00 67.75 485 PHE A CA 1
ATOM 3725 C C . PHE A 1 485 ? 30.458 6.528 -19.879 1.00 67.75 485 PHE A C 1
ATOM 3727 O O . PHE A 1 485 ? 30.461 7.274 -20.850 1.00 67.75 485 PHE A O 1
ATOM 3734 N N . GLY A 1 486 ? 29.844 6.858 -18.737 1.00 66.56 486 GLY A N 1
ATOM 3735 C CA . GLY A 1 486 ? 29.092 8.100 -18.541 1.00 66.56 486 GLY A CA 1
ATOM 3736 C C . GLY A 1 486 ? 27.698 7.878 -17.957 1.00 66.56 486 GLY A C 1
ATOM 3737 O O . GLY A 1 486 ? 27.306 6.759 -17.618 1.00 66.56 486 GLY A O 1
ATOM 3738 N N . ASN A 1 487 ? 26.939 8.964 -17.822 1.00 68.75 487 ASN A N 1
ATOM 3739 C CA . ASN A 1 487 ? 25.583 8.919 -17.282 1.00 68.75 487 ASN A CA 1
ATOM 3740 C C . ASN A 1 487 ? 24.582 8.512 -18.366 1.00 68.75 487 ASN A C 1
ATOM 3742 O O . ASN A 1 487 ? 24.483 9.157 -19.409 1.00 68.75 487 ASN A O 1
ATOM 3746 N N . MET A 1 488 ? 23.787 7.485 -18.081 1.00 66.69 488 MET A N 1
ATOM 3747 C CA . MET A 1 488 ? 22.651 7.091 -18.908 1.00 66.69 488 MET A CA 1
ATOM 3748 C C . MET A 1 488 ? 21.350 7.680 -18.342 1.00 66.69 488 MET A C 1
ATOM 3750 O O . MET A 1 488 ? 21.129 7.700 -17.126 1.00 66.69 488 MET A O 1
ATOM 3754 N N . SER A 1 489 ? 20.478 8.152 -19.233 1.00 60.25 489 SER A N 1
ATOM 3755 C CA . SER A 1 489 ? 19.072 8.447 -18.942 1.00 60.25 489 SER A CA 1
ATOM 3756 C C . SER A 1 489 ? 18.207 7.327 -19.509 1.00 60.25 489 SER A C 1
ATOM 3758 O O . SER A 1 489 ? 18.458 6.863 -20.616 1.00 60.25 489 SER A O 1
ATOM 3760 N N . ILE A 1 490 ? 17.216 6.866 -18.749 1.00 69.56 490 ILE A N 1
ATOM 3761 C CA . ILE A 1 490 ? 16.220 5.887 -19.196 1.00 69.56 490 ILE A CA 1
ATOM 3762 C C . ILE A 1 490 ? 14.840 6.456 -18.900 1.00 69.56 490 ILE A C 1
ATOM 3764 O O . ILE A 1 490 ? 14.517 6.759 -17.755 1.00 69.56 490 ILE A O 1
ATOM 3768 N N . VAL A 1 491 ? 14.009 6.574 -19.924 1.00 64.19 491 VAL A N 1
ATOM 3769 C CA . VAL A 1 491 ? 12.719 7.250 -19.877 1.00 64.19 491 VAL A CA 1
ATOM 3770 C C . VAL A 1 491 ? 11.636 6.325 -20.417 1.00 64.19 491 VAL A C 1
ATOM 3772 O O . VAL A 1 491 ? 11.695 5.925 -21.569 1.00 64.19 491 VAL A O 1
ATOM 3775 N N . PHE A 1 492 ? 10.621 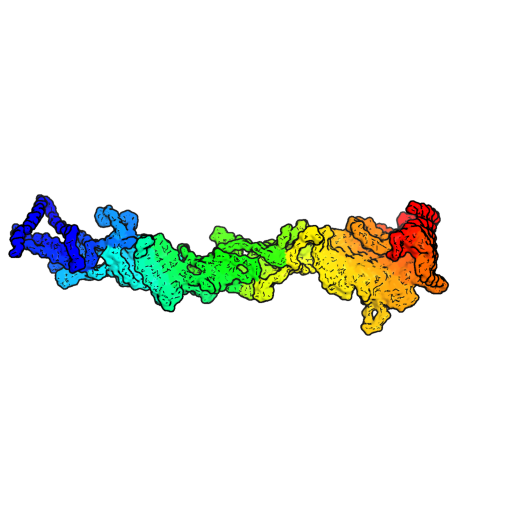5.983 -19.625 1.00 68.94 492 PHE A N 1
ATOM 3776 C CA . PHE A 1 492 ? 9.407 5.381 -20.177 1.00 68.94 492 PHE A CA 1
ATOM 3777 C C . PHE A 1 492 ? 8.575 6.476 -20.838 1.00 68.94 492 PHE A C 1
ATOM 3779 O O . PHE A 1 492 ? 8.030 7.327 -20.139 1.00 68.94 492 PHE A O 1
ATOM 3786 N N . ASP A 1 493 ? 8.488 6.474 -22.163 1.00 61.22 493 ASP A N 1
ATOM 3787 C CA . ASP A 1 493 ? 7.662 7.402 -22.930 1.00 61.22 493 ASP A CA 1
ATOM 3788 C C . ASP A 1 493 ? 6.286 6.765 -23.189 1.00 61.22 493 ASP A C 1
ATOM 3790 O O . ASP A 1 493 ? 6.166 5.703 -23.802 1.00 61.22 493 ASP A O 1
ATOM 3794 N N . PHE A 1 494 ? 5.233 7.403 -22.675 1.00 57.19 494 PHE A N 1
ATOM 3795 C CA . PHE A 1 494 ? 3.845 6.953 -22.754 1.00 57.19 494 PHE A CA 1
ATOM 3796 C C . PHE A 1 494 ? 3.233 7.104 -24.152 1.00 57.19 494 PHE A C 1
ATOM 3798 O O . PHE A 1 494 ? 2.353 6.313 -24.501 1.00 57.19 494 PHE A O 1
ATOM 3805 N N . ASN A 1 495 ? 3.672 8.085 -24.950 1.00 63.00 495 ASN A N 1
ATOM 3806 C CA . ASN A 1 495 ? 3.220 8.237 -26.338 1.00 63.00 495 ASN A CA 1
ATOM 3807 C C . ASN A 1 495 ? 3.804 7.113 -27.191 1.00 63.00 495 ASN A C 1
ATOM 3809 O O . ASN A 1 495 ? 3.099 6.462 -27.962 1.00 63.00 495 ASN A O 1
ATOM 3813 N N . GLU A 1 496 ? 5.091 6.866 -26.979 1.00 64.88 496 GLU A N 1
ATOM 3814 C CA . GLU A 1 496 ? 5.876 5.839 -27.654 1.00 64.88 496 GLU A CA 1
ATOM 3815 C C . GLU A 1 496 ? 5.603 4.426 -27.132 1.00 64.88 496 GLU A C 1
ATOM 3817 O O . GLU A 1 496 ? 5.892 3.443 -27.817 1.00 64.88 496 GLU A O 1
ATOM 3822 N N . LYS A 1 497 ? 5.042 4.321 -25.920 1.00 70.12 497 LYS A N 1
ATOM 3823 C CA . LYS A 1 497 ? 4.786 3.074 -25.183 1.00 70.12 497 LYS A CA 1
ATOM 3824 C C . LYS A 1 497 ? 6.047 2.210 -25.063 1.00 70.12 497 LYS A C 1
ATOM 3826 O O . LYS A 1 497 ? 5.998 0.990 -25.244 1.00 70.12 497 LYS A O 1
ATOM 3831 N N . ALA A 1 498 ? 7.180 2.852 -24.781 1.00 72.81 498 ALA A N 1
ATOM 3832 C CA . ALA A 1 498 ? 8.497 2.224 -24.766 1.00 72.81 498 ALA A CA 1
ATOM 3833 C C . ALA A 1 498 ? 9.421 2.851 -23.712 1.00 72.81 498 ALA A C 1
ATOM 3835 O O . ALA A 1 498 ? 9.311 4.034 -23.400 1.00 72.81 498 ALA A O 1
ATOM 3836 N N . LEU A 1 499 ? 10.370 2.065 -23.198 1.00 76.50 499 LEU A N 1
ATOM 3837 C CA . LEU A 1 499 ? 11.538 2.591 -22.490 1.00 76.50 499 LEU A CA 1
ATOM 3838 C C . LEU A 1 499 ? 12.549 3.096 -23.521 1.00 76.50 499 LEU A C 1
ATOM 3840 O O . LEU A 1 499 ? 12.979 2.330 -24.379 1.00 76.50 499 LEU A O 1
ATOM 3844 N N . ILE A 1 500 ? 12.943 4.357 -23.412 1.00 81.62 500 ILE A N 1
ATOM 3845 C CA . ILE A 1 500 ? 13.937 5.029 -24.240 1.00 81.62 500 ILE A CA 1
ATOM 3846 C C . ILE A 1 500 ? 15.155 5.331 -23.370 1.00 81.62 500 ILE A C 1
ATOM 3848 O O . ILE A 1 500 ? 15.071 6.106 -22.423 1.00 81.62 500 ILE A O 1
ATOM 3852 N N . GLY A 1 501 ? 16.276 4.684 -23.654 1.00 82.56 501 GLY A N 1
ATOM 3853 C CA . GLY A 1 501 ? 17.572 4.999 -23.074 1.00 82.56 501 GLY A CA 1
ATOM 3854 C C . GLY A 1 501 ? 18.342 5.975 -23.958 1.00 82.56 501 GLY A C 1
ATOM 3855 O O . GLY A 1 501 ? 18.313 5.844 -25.176 1.00 82.56 501 GLY A O 1
ATOM 3856 N N . SER A 1 502 ? 19.066 6.913 -23.362 1.00 81.31 502 SER A N 1
ATOM 3857 C CA . SER A 1 502 ? 20.027 7.769 -24.058 1.00 81.31 502 SER A CA 1
ATOM 3858 C C . SER A 1 502 ? 21.276 7.954 -23.205 1.00 81.31 502 SER A C 1
ATOM 3860 O O . SER A 1 502 ? 21.178 8.159 -21.993 1.00 81.31 502 SER A O 1
ATOM 3862 N N . MET A 1 503 ? 22.446 7.919 -23.824 1.00 83.75 503 MET A N 1
ATOM 3863 C CA . MET A 1 503 ? 23.734 8.126 -23.175 1.00 83.75 503 MET A CA 1
ATOM 3864 C C . MET A 1 503 ? 24.630 8.943 -24.098 1.00 83.75 503 MET A C 1
ATOM 3866 O O . MET A 1 503 ? 24.789 8.587 -25.262 1.00 83.75 503 MET A O 1
ATOM 3870 N N . HIS A 1 504 ? 25.226 10.001 -23.557 1.00 85.50 504 HIS A N 1
ATOM 3871 C CA . HIS A 1 504 ? 26.264 10.769 -24.232 1.00 85.50 504 HIS A CA 1
ATOM 3872 C C . HIS A 1 504 ? 27.627 10.318 -23.705 1.00 85.50 504 HIS A C 1
ATOM 3874 O O . HIS A 1 504 ? 27.858 10.303 -22.495 1.00 85.50 504 HIS A O 1
ATOM 3880 N N . LEU A 1 505 ? 28.504 9.923 -24.616 1.00 83.44 505 LEU A N 1
ATOM 3881 C CA . LEU A 1 505 ? 29.900 9.605 -24.374 1.00 83.44 505 LEU A CA 1
ATOM 3882 C C . LEU A 1 505 ? 30.711 10.863 -24.668 1.00 83.44 505 LEU A C 1
ATOM 3884 O O . LEU A 1 505 ? 30.678 11.355 -25.795 1.00 83.44 505 LEU A O 1
ATOM 3888 N N . ASP A 1 506 ? 31.453 11.350 -23.680 1.00 84.38 506 ASP A N 1
ATOM 3889 C CA . ASP A 1 506 ? 32.354 12.488 -23.845 1.00 84.38 506 ASP A CA 1
ATOM 3890 C C . ASP A 1 506 ? 33.789 12.045 -23.560 1.00 84.38 506 ASP A C 1
ATOM 3892 O O . ASP A 1 506 ? 34.132 11.709 -22.424 1.00 84.38 506 ASP A O 1
ATOM 3896 N N . ASN A 1 507 ? 34.617 12.010 -24.608 1.00 80.06 507 ASN A N 1
ATOM 3897 C CA . ASN A 1 507 ? 36.055 11.764 -24.524 1.00 80.06 507 ASN A CA 1
ATOM 3898 C C . ASN A 1 507 ? 36.436 10.465 -23.771 1.00 80.06 507 ASN A C 1
ATOM 3900 O O . ASN A 1 507 ? 37.393 10.420 -22.993 1.00 80.06 507 ASN A O 1
ATOM 3904 N N . VAL A 1 508 ? 35.680 9.385 -23.991 1.00 79.19 508 VAL A N 1
ATOM 3905 C CA . VAL A 1 508 ? 35.879 8.084 -23.337 1.00 79.19 508 VAL A CA 1
ATOM 3906 C C . VAL A 1 508 ? 37.102 7.377 -23.925 1.00 79.19 508 VAL A C 1
ATOM 3908 O O . VAL A 1 508 ? 37.120 7.025 -25.102 1.00 79.19 508 VAL A O 1
ATOM 3911 N N . SER A 1 509 ? 38.124 7.127 -23.103 1.00 76.62 509 SER A N 1
ATOM 3912 C CA . SER A 1 509 ? 39.365 6.473 -23.543 1.00 76.62 509 SER A CA 1
ATOM 3913 C C . SER A 1 509 ? 39.179 4.969 -23.792 1.00 76.62 509 SER A C 1
ATOM 3915 O O . SER A 1 509 ? 38.843 4.203 -22.886 1.00 76.62 509 SER A O 1
ATOM 3917 N N . LEU A 1 510 ? 39.447 4.528 -25.022 1.00 70.00 510 LEU A N 1
ATOM 3918 C CA . LEU A 1 510 ? 39.472 3.132 -25.452 1.00 70.00 510 LEU A CA 1
ATOM 3919 C C . LEU A 1 510 ? 40.930 2.654 -25.530 1.00 70.00 510 LEU A C 1
ATOM 3921 O O . LEU A 1 510 ? 41.551 2.637 -26.593 1.00 70.00 510 LEU A O 1
ATOM 3925 N N . GLY A 1 511 ? 41.500 2.289 -24.380 1.00 61.16 511 GLY A N 1
ATOM 3926 C CA . GLY A 1 511 ? 42.865 1.764 -24.296 1.00 61.16 511 GLY A CA 1
ATOM 3927 C C . GLY A 1 511 ? 43.410 1.777 -22.872 1.00 61.16 511 GLY A C 1
ATOM 3928 O O . GLY A 1 511 ? 43.811 2.819 -22.366 1.00 61.16 511 GLY A O 1
ATOM 3929 N N . GLY A 1 512 ? 43.428 0.606 -22.228 1.00 51.41 512 GLY A N 1
ATOM 3930 C CA . GLY A 1 512 ? 43.952 0.403 -20.876 1.00 51.41 512 GLY A CA 1
ATOM 3931 C C . GLY A 1 512 ? 45.478 0.370 -20.832 1.00 51.41 512 GLY A C 1
ATOM 3932 O O . GLY A 1 512 ? 46.070 -0.697 -20.695 1.00 51.41 512 GLY A O 1
ATOM 3933 N N . GLY A 1 513 ? 46.111 1.531 -20.949 1.00 45.66 513 GLY A N 1
ATOM 3934 C CA . GLY A 1 513 ? 47.457 1.733 -20.427 1.00 45.66 513 GLY A CA 1
ATOM 3935 C C . GLY A 1 513 ? 47.365 2.499 -19.113 1.00 45.66 513 GLY A C 1
ATOM 3936 O O . GLY A 1 513 ? 46.534 3.396 -18.990 1.00 45.66 513 GLY A O 1
ATOM 3937 N N . GLU A 1 514 ? 48.188 2.127 -18.134 1.00 48.53 514 GLU A N 1
ATOM 3938 C CA . GLU A 1 514 ? 48.370 2.854 -16.871 1.00 48.53 514 GLU A CA 1
ATOM 3939 C C . GLU A 1 514 ? 48.442 4.375 -17.100 1.00 48.53 514 GLU A C 1
ATOM 3941 O O . GLU A 1 514 ? 48.922 4.817 -18.154 1.00 48.53 514 GLU A O 1
ATOM 3946 N N . GLU A 1 515 ? 47.967 5.156 -16.117 1.00 44.59 515 GLU A N 1
ATOM 3947 C CA . GLU A 1 515 ? 48.062 6.623 -16.076 1.00 44.59 515 GLU A CA 1
ATOM 3948 C C . GLU A 1 515 ? 49.410 7.095 -16.657 1.00 44.59 515 GLU A C 1
ATOM 3950 O O . GLU A 1 515 ? 50.462 6.910 -16.049 1.00 44.59 515 GLU A O 1
ATOM 3955 N N . GLY A 1 516 ? 49.385 7.663 -17.870 1.00 46.75 516 GLY A N 1
ATOM 3956 C CA . GLY A 1 516 ? 50.587 8.117 -18.587 1.00 46.75 516 GLY A CA 1
ATOM 3957 C C . GLY A 1 516 ? 50.876 7.438 -19.934 1.00 46.75 516 GLY A C 1
ATOM 3958 O O . GLY A 1 516 ? 51.780 7.875 -20.644 1.00 46.75 516 GLY A O 1
ATOM 3959 N N . SER A 1 517 ? 50.109 6.424 -20.340 1.00 47.47 517 SER A N 1
ATOM 3960 C CA . SER A 1 517 ? 50.261 5.781 -21.656 1.00 47.47 517 SER A CA 1
ATOM 3961 C C . SER A 1 517 ? 49.456 6.521 -22.737 1.00 47.47 517 SER A C 1
ATOM 3963 O O . SER A 1 517 ? 48.270 6.265 -22.925 1.00 47.47 517 SER A O 1
ATOM 3965 N N . ALA A 1 518 ? 50.087 7.444 -23.461 1.00 46.88 518 ALA A N 1
ATOM 3966 C CA . ALA A 1 518 ? 49.482 8.278 -24.510 1.00 46.88 518 ALA A CA 1
ATOM 3967 C C . ALA A 1 518 ? 49.111 7.518 -25.814 1.00 46.88 518 ALA A C 1
ATOM 3969 O O . ALA A 1 518 ? 49.556 7.897 -26.894 1.00 46.88 518 ALA A O 1
ATOM 3970 N N . GLY A 1 519 ? 48.339 6.424 -25.736 1.00 52.97 519 GLY A N 1
ATOM 3971 C CA . GLY A 1 519 ? 48.121 5.519 -26.880 1.00 52.97 519 GLY A CA 1
ATOM 3972 C C . GLY A 1 519 ? 46.689 5.051 -27.165 1.00 52.97 519 GLY A C 1
ATOM 3973 O O . GLY A 1 519 ? 46.513 4.256 -28.085 1.00 52.97 519 GLY A O 1
ATOM 3974 N N . GLY A 1 520 ? 45.676 5.483 -26.407 1.00 66.75 520 GLY A N 1
ATOM 3975 C CA . GLY A 1 520 ? 44.275 5.074 -26.616 1.00 66.75 520 GLY A CA 1
ATOM 3976 C C . GLY A 1 520 ? 43.491 6.035 -27.514 1.00 66.75 520 GLY A C 1
ATOM 3977 O O . GLY A 1 520 ? 43.757 7.234 -27.510 1.00 66.75 520 GLY A O 1
ATOM 3978 N N . ALA A 1 521 ? 42.514 5.524 -28.268 1.00 73.88 521 ALA A N 1
ATOM 3979 C CA . ALA A 1 521 ? 41.568 6.369 -28.999 1.00 73.88 521 ALA A CA 1
ATOM 3980 C C . ALA A 1 521 ? 40.531 6.956 -28.027 1.00 73.88 521 ALA A C 1
ATOM 3982 O O . ALA A 1 521 ? 40.052 6.246 -27.146 1.00 73.88 521 ALA A O 1
ATOM 3983 N N . ALA A 1 522 ? 40.164 8.222 -28.188 1.00 81.94 522 ALA A N 1
ATOM 3984 C CA . ALA A 1 522 ? 39.141 8.880 -27.384 1.00 81.94 522 ALA A CA 1
ATOM 3985 C C . ALA A 1 522 ? 37.804 8.932 -28.129 1.00 81.94 522 ALA A C 1
ATOM 3987 O O . ALA A 1 522 ? 37.733 9.497 -29.216 1.00 81.94 522 ALA A O 1
ATOM 3988 N N . LEU A 1 523 ? 36.752 8.349 -27.558 1.00 83.50 523 LEU A N 1
ATOM 3989 C CA . LEU A 1 523 ? 35.426 8.248 -28.165 1.00 83.50 523 LEU A CA 1
ATOM 3990 C C . LEU A 1 523 ? 34.477 9.330 -27.635 1.00 83.50 523 LEU A C 1
ATOM 3992 O O . LEU A 1 523 ? 34.236 9.408 -26.431 1.00 83.50 523 LEU A O 1
ATOM 3996 N N . THR A 1 524 ? 33.863 10.077 -28.549 1.00 88.69 524 THR A N 1
ATOM 3997 C CA . THR A 1 524 ? 32.741 10.983 -28.277 1.00 88.69 524 THR A CA 1
ATOM 3998 C C . THR A 1 524 ? 31.553 10.579 -29.143 1.00 88.69 524 THR A C 1
ATOM 4000 O O . THR A 1 524 ? 31.715 10.349 -30.340 1.00 88.69 524 THR A O 1
ATOM 4003 N N . GLY A 1 525 ? 30.351 10.474 -28.582 1.00 89.19 525 GLY A N 1
ATOM 4004 C CA . GLY A 1 525 ? 29.176 10.062 -29.351 1.00 89.19 525 GLY A CA 1
ATOM 4005 C C . GLY A 1 525 ? 27.927 9.847 -28.517 1.00 89.19 525 GLY A C 1
ATOM 4006 O O . GLY A 1 525 ? 27.955 9.950 -27.299 1.00 89.19 525 GLY A O 1
ATOM 4007 N N . ASP A 1 526 ? 26.834 9.501 -29.180 1.00 89.12 526 ASP A N 1
ATOM 4008 C CA . ASP A 1 526 ? 25.545 9.254 -28.546 1.00 89.12 526 ASP A CA 1
ATOM 4009 C C . ASP A 1 526 ? 25.129 7.799 -28.745 1.00 89.12 526 ASP A C 1
ATOM 4011 O O . ASP A 1 526 ? 25.306 7.227 -29.822 1.00 89.12 526 ASP A O 1
ATOM 4015 N N . ILE A 1 527 ? 24.566 7.201 -27.699 1.00 89.56 527 ILE A N 1
ATOM 4016 C CA . ILE A 1 527 ? 23.936 5.883 -27.728 1.00 89.56 527 ILE A CA 1
ATOM 4017 C C . ILE A 1 527 ? 22.479 6.044 -27.312 1.00 89.56 527 ILE A C 1
ATOM 4019 O O . ILE A 1 527 ? 22.178 6.541 -26.230 1.00 89.56 527 ILE A O 1
ATOM 4023 N N . GLU A 1 528 ? 21.577 5.571 -28.156 1.00 90.38 528 GLU A N 1
ATOM 4024 C CA . GLU A 1 528 ? 20.148 5.466 -27.916 1.00 90.38 528 GLU A CA 1
ATOM 4025 C C . GLU A 1 528 ? 19.749 3.991 -27.789 1.00 90.38 528 GLU A C 1
ATOM 4027 O O . GLU A 1 528 ? 20.236 3.117 -28.508 1.00 90.38 528 GLU A O 1
ATOM 4032 N N . MET A 1 529 ? 18.833 3.703 -26.874 1.00 89.44 529 MET A N 1
ATOM 4033 C CA . MET A 1 529 ? 18.219 2.396 -26.692 1.00 89.44 529 MET A CA 1
ATOM 4034 C C . MET A 1 529 ? 16.701 2.551 -26.701 1.00 89.44 529 MET A C 1
ATOM 4036 O O . MET A 1 529 ? 16.167 3.478 -26.106 1.00 89.44 529 MET A O 1
ATOM 4040 N N . ARG A 1 530 ? 15.984 1.605 -27.300 1.00 87.31 530 ARG A N 1
ATOM 4041 C CA . ARG A 1 530 ? 14.524 1.504 -27.214 1.00 87.31 530 ARG A CA 1
ATOM 4042 C C . ARG A 1 530 ? 14.127 0.095 -26.805 1.00 87.31 530 ARG A C 1
ATOM 4044 O O . ARG A 1 530 ? 14.629 -0.867 -27.375 1.00 87.31 530 ARG A O 1
ATOM 4051 N N . LEU A 1 531 ? 13.184 -0.026 -25.872 1.00 83.62 531 LEU A N 1
ATOM 4052 C CA . LEU A 1 531 ? 12.538 -1.280 -25.476 1.00 83.62 531 LEU A CA 1
ATOM 4053 C C . LEU A 1 531 ? 11.016 -1.059 -25.415 1.00 83.62 531 LEU A C 1
ATOM 4055 O O . LEU A 1 531 ? 10.505 -0.504 -24.441 1.00 83.62 531 LEU A O 1
ATOM 4059 N N . GLY A 1 532 ? 10.281 -1.467 -26.452 1.00 81.00 532 GLY A N 1
ATOM 4060 C CA . GLY A 1 532 ? 8.830 -1.263 -26.560 1.00 81.00 532 GLY A CA 1
ATOM 4061 C C . GLY A 1 532 ? 8.088 -2.439 -27.197 1.00 81.00 532 GLY A C 1
ATOM 4062 O O . GLY A 1 532 ? 8.684 -3.445 -27.584 1.00 81.00 532 GLY A O 1
ATOM 4063 N N . SER A 1 533 ? 6.760 -2.333 -27.308 1.00 66.19 533 SER A N 1
ATOM 4064 C CA . SER A 1 533 ? 5.952 -3.366 -27.970 1.00 66.19 533 SER A CA 1
ATOM 4065 C C . SER A 1 533 ? 6.213 -3.371 -29.480 1.00 66.19 533 SER A C 1
ATOM 4067 O O . SER A 1 533 ? 5.850 -2.413 -30.158 1.00 66.19 533 SER A O 1
ATOM 4069 N N . GLY A 1 534 ? 6.816 -4.444 -30.000 1.00 73.06 534 GLY A N 1
ATOM 4070 C CA . GLY A 1 534 ? 7.075 -4.635 -31.435 1.00 73.06 534 GLY A CA 1
ATOM 4071 C C . GLY A 1 534 ? 8.351 -3.973 -31.966 1.00 73.06 534 GLY A C 1
ATOM 4072 O O . GLY A 1 534 ? 8.630 -4.068 -33.155 1.00 73.06 534 GLY A O 1
ATOM 4073 N N . SER A 1 535 ? 9.142 -3.307 -31.120 1.00 81.75 535 SER A N 1
ATOM 4074 C CA . SER A 1 535 ? 10.444 -2.756 -31.511 1.00 81.75 535 SER A CA 1
ATOM 4075 C C . SER A 1 535 ? 11.381 -2.658 -30.311 1.00 81.75 535 SER A C 1
ATOM 4077 O O . SER A 1 535 ? 11.020 -2.108 -29.267 1.00 81.75 535 SER A O 1
ATOM 4079 N N . TRP A 1 536 ? 12.601 -3.151 -30.479 1.00 87.62 536 TRP A N 1
ATOM 4080 C CA . TRP A 1 536 ? 13.708 -2.951 -29.557 1.00 87.62 536 TRP A CA 1
ATOM 4081 C C . TRP A 1 536 ? 14.988 -2.710 -30.353 1.00 87.62 536 TRP A C 1
ATOM 4083 O O . TRP A 1 536 ? 15.271 -3.438 -31.296 1.00 87.62 536 TRP A O 1
ATOM 4093 N N . TYR A 1 537 ? 15.785 -1.711 -29.994 1.00 91.94 537 TYR A N 1
ATOM 4094 C CA . TYR A 1 537 ? 17.092 -1.520 -30.621 1.00 91.94 537 TYR A CA 1
ATOM 4095 C C . TYR A 1 537 ? 18.064 -0.808 -29.698 1.00 91.94 537 TYR A C 1
ATOM 4097 O O . TYR A 1 537 ? 17.676 -0.171 -28.720 1.00 91.94 537 TYR A O 1
ATOM 4105 N N . MET A 1 538 ? 19.335 -0.906 -30.055 1.00 92.19 538 MET A N 1
ATOM 4106 C CA . MET A 1 538 ? 20.386 -0.014 -29.617 1.00 92.19 538 MET A CA 1
ATOM 4107 C C . MET A 1 538 ? 21.051 0.567 -30.859 1.00 92.19 538 MET A C 1
ATOM 4109 O O . MET A 1 538 ? 21.429 -0.160 -31.778 1.00 92.19 538 MET A O 1
ATOM 4113 N N . PHE A 1 539 ? 21.154 1.883 -30.891 1.00 93.88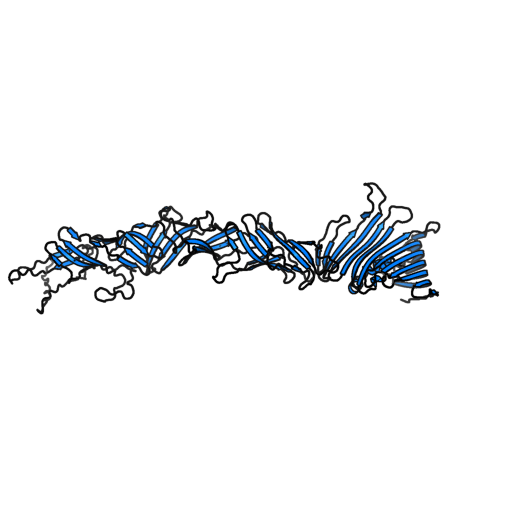 539 PHE A N 1
ATOM 4114 C CA . PHE A 1 539 ? 21.776 2.635 -31.961 1.00 93.88 539 PHE A CA 1
AT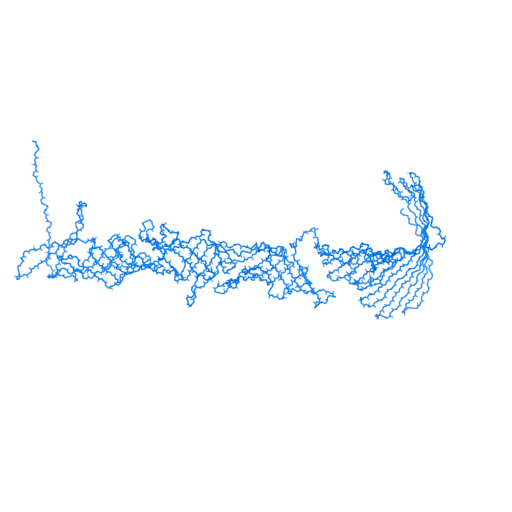OM 4115 C C . PHE A 1 539 ? 22.801 3.564 -31.337 1.00 93.88 539 PHE A C 1
ATOM 4117 O O . PHE A 1 539 ? 22.506 4.212 -30.341 1.00 93.88 539 PHE A O 1
ATOM 4124 N N . GLY A 1 540 ? 23.994 3.641 -31.903 1.00 91.44 540 GLY A N 1
ATOM 4125 C CA . GLY A 1 540 ? 24.967 4.622 -31.460 1.00 91.44 540 GLY A CA 1
ATOM 4126 C C . GLY A 1 540 ? 25.769 5.174 -32.614 1.00 91.44 540 GLY A C 1
ATOM 4127 O O . GLY A 1 540 ? 26.012 4.473 -33.594 1.00 91.44 540 GLY A O 1
ATOM 4128 N N . ALA A 1 541 ? 26.179 6.428 -32.496 1.00 92.25 541 ALA A N 1
ATOM 4129 C CA . ALA A 1 541 ? 27.005 7.100 -33.483 1.00 92.25 541 ALA A CA 1
ATOM 4130 C C . ALA A 1 541 ? 27.950 8.088 -32.806 1.00 92.25 541 ALA A C 1
ATOM 4132 O O . ALA A 1 541 ? 27.586 8.737 -31.829 1.00 92.25 541 ALA A O 1
ATOM 4133 N N . GLY A 1 542 ? 29.167 8.203 -33.323 1.00 90.06 542 GLY A N 1
ATOM 4134 C CA . GLY A 1 542 ? 30.183 9.052 -32.721 1.00 90.06 542 GLY A CA 1
ATOM 4135 C C . GLY A 1 542 ? 31.453 9.171 -33.549 1.00 90.06 542 GLY A C 1
ATOM 4136 O O . GLY A 1 542 ? 31.560 8.644 -34.660 1.00 90.06 542 GLY A O 1
ATOM 4137 N N . GLU A 1 543 ? 32.426 9.864 -32.974 1.00 88.88 543 GLU A N 1
ATOM 4138 C CA . GLU A 1 543 ? 33.783 9.996 -33.477 1.00 88.88 543 GLU A CA 1
ATOM 4139 C C . GLU A 1 543 ? 34.804 9.500 -32.449 1.00 88.88 543 GLU A C 1
ATOM 4141 O O . GLU A 1 543 ? 34.719 9.792 -31.259 1.00 88.88 543 GLU A O 1
ATOM 4146 N N . ALA A 1 544 ? 35.782 8.737 -32.920 1.00 84.69 544 ALA A N 1
ATOM 4147 C CA . ALA A 1 544 ? 36.970 8.367 -32.180 1.00 84.69 544 ALA A CA 1
ATOM 4148 C C . ALA A 1 544 ? 38.133 9.249 -32.650 1.00 84.69 544 ALA A C 1
ATOM 4150 O O . ALA A 1 544 ? 38.513 9.206 -33.821 1.00 84.69 544 ALA A O 1
ATOM 4151 N N . THR A 1 545 ? 38.701 10.036 -31.743 1.00 83.31 545 THR A N 1
ATOM 4152 C CA . THR A 1 545 ? 39.943 10.781 -31.962 1.00 83.31 545 THR A CA 1
ATOM 4153 C C . THR A 1 545 ? 41.113 9.853 -31.675 1.00 83.31 545 THR A C 1
ATOM 4155 O O . THR A 1 545 ? 41.203 9.286 -30.584 1.00 83.31 545 THR A O 1
ATOM 4158 N N . LEU A 1 546 ? 41.991 9.649 -32.654 1.00 78.81 546 LEU A N 1
ATOM 4159 C CA . LEU A 1 546 ? 43.182 8.825 -32.457 1.00 78.81 546 LEU A CA 1
ATOM 4160 C C . LEU A 1 546 ? 44.315 9.662 -31.846 1.00 78.81 546 LEU A C 1
ATOM 4162 O O . LEU A 1 546 ? 44.340 10.879 -32.027 1.00 78.81 546 LEU A O 1
ATOM 4166 N N . PRO A 1 547 ? 45.279 9.032 -31.151 1.00 75.44 547 PRO A N 1
ATOM 4167 C CA . PRO A 1 547 ? 46.540 9.690 -30.835 1.00 75.44 547 PRO A CA 1
ATOM 4168 C C . PRO A 1 547 ? 47.185 10.220 -32.118 1.00 75.44 547 PRO A C 1
ATOM 4170 O O . PRO A 1 547 ? 47.131 9.536 -33.147 1.00 75.44 547 PRO A O 1
ATOM 4173 N N . ASP A 1 548 ? 47.806 11.400 -32.035 1.00 70.69 548 ASP A N 1
ATOM 4174 C CA . ASP A 1 548 ? 48.499 12.016 -33.167 1.00 70.69 548 ASP A CA 1
ATOM 4175 C C . ASP A 1 548 ? 49.478 11.012 -33.790 1.00 70.69 548 ASP A C 1
ATOM 4177 O O . ASP A 1 548 ? 50.440 10.555 -33.166 1.00 70.69 548 ASP A O 1
ATOM 4181 N N . ASN A 1 549 ? 49.165 10.617 -35.020 1.00 65.62 549 ASN A N 1
ATOM 4182 C CA . ASN A 1 549 ? 49.925 9.654 -35.802 1.00 65.62 549 ASN A CA 1
ATOM 4183 C C . ASN A 1 549 ? 50.391 10.253 -37.138 1.00 65.62 549 ASN A C 1
ATOM 4185 O O . ASN A 1 549 ? 51.008 9.541 -37.928 1.00 65.62 549 ASN A O 1
ATOM 4189 N N . GLY A 1 550 ? 50.115 11.541 -37.390 1.00 60.44 550 GLY A N 1
ATOM 4190 C CA . GLY A 1 550 ? 50.490 12.258 -38.610 1.00 60.44 550 GLY A CA 1
ATOM 4191 C C . GLY A 1 550 ? 49.703 11.903 -39.881 1.00 60.44 550 GLY A C 1
ATOM 4192 O O . GLY A 1 550 ? 50.034 12.428 -40.944 1.00 60.44 550 GLY A O 1
ATOM 4193 N N . PHE A 1 551 ? 48.691 11.029 -39.809 1.00 65.12 551 PHE A N 1
ATOM 4194 C CA . PHE A 1 551 ? 47.912 10.581 -40.976 1.00 65.12 551 PHE A CA 1
ATOM 4195 C C . PHE A 1 551 ? 46.395 10.578 -40.752 1.00 65.12 551 PHE A C 1
ATOM 4197 O O . PHE A 1 551 ? 45.643 10.808 -41.695 1.00 65.12 551 PHE A O 1
ATOM 4204 N N . VAL A 1 552 ? 45.935 10.276 -39.539 1.00 69.12 552 VAL A N 1
ATOM 4205 C CA . VAL A 1 552 ? 44.523 10.111 -39.191 1.00 69.12 552 VAL A CA 1
ATOM 4206 C C . VAL A 1 552 ? 44.259 10.685 -37.811 1.00 69.12 552 VAL A C 1
ATOM 4208 O O . VAL A 1 552 ? 44.694 10.110 -36.813 1.00 69.12 552 VAL A O 1
ATOM 4211 N N . ASP A 1 553 ? 43.437 11.727 -37.764 1.00 71.56 553 ASP A N 1
ATOM 4212 C CA . ASP A 1 553 ? 43.083 12.380 -36.502 1.00 71.56 553 ASP A CA 1
ATOM 4213 C C . ASP A 1 553 ? 41.741 11.878 -35.954 1.00 71.56 553 ASP A C 1
ATOM 4215 O O . ASP A 1 553 ? 41.555 11.790 -34.741 1.00 71.56 553 ASP A O 1
ATOM 4219 N N . LYS A 1 554 ? 40.796 11.514 -36.834 1.00 81.25 554 LYS A N 1
ATOM 4220 C CA . LYS A 1 554 ? 39.426 11.139 -36.454 1.00 81.25 554 LYS A CA 1
ATOM 4221 C C . LYS A 1 554 ? 38.859 9.996 -37.293 1.00 81.25 554 LYS A C 1
ATOM 4223 O O . LYS A 1 554 ? 38.981 9.985 -38.517 1.00 81.25 554 LYS A O 1
ATOM 4228 N N . ILE A 1 555 ? 38.155 9.083 -36.631 1.00 83.44 555 ILE A N 1
ATOM 4229 C CA . ILE A 1 555 ? 37.340 8.026 -37.238 1.00 83.44 555 ILE A CA 1
ATOM 4230 C C . ILE A 1 555 ? 35.893 8.250 -36.817 1.00 83.44 555 ILE A C 1
ATOM 4232 O O . ILE A 1 555 ? 35.607 8.342 -35.630 1.00 83.44 555 ILE A O 1
ATOM 4236 N N . LYS A 1 556 ? 34.961 8.289 -37.764 1.00 89.12 556 LYS A N 1
ATOM 4237 C CA . LYS A 1 556 ? 33.526 8.273 -37.465 1.00 89.12 556 LYS A CA 1
ATOM 4238 C C . LYS A 1 556 ? 33.031 6.835 -37.455 1.00 89.12 556 LYS A C 1
ATOM 4240 O O . LYS A 1 556 ? 33.455 6.037 -38.289 1.00 89.12 556 LYS A O 1
ATOM 4245 N N . ALA A 1 557 ? 32.118 6.509 -36.552 1.00 89.75 557 ALA A N 1
ATOM 4246 C CA . ALA A 1 557 ? 31.490 5.198 -36.508 1.00 89.75 557 ALA A CA 1
ATOM 4247 C C . ALA A 1 557 ? 30.021 5.305 -36.111 1.00 89.75 557 ALA A C 1
ATOM 4249 O O . ALA A 1 557 ? 29.627 6.192 -35.356 1.00 89.75 557 ALA A O 1
ATOM 4250 N N . ALA A 1 558 ? 29.219 4.369 -36.600 1.00 92.25 558 ALA A N 1
ATOM 4251 C CA . ALA A 1 558 ? 27.868 4.144 -36.131 1.00 92.25 558 ALA A CA 1
ATOM 4252 C C . ALA A 1 558 ? 27.580 2.647 -36.052 1.00 92.25 558 ALA A C 1
ATOM 4254 O O . ALA A 1 558 ? 28.120 1.850 -36.818 1.00 92.25 558 ALA A O 1
ATOM 4255 N N . PHE A 1 559 ? 26.711 2.256 -35.133 1.00 93.00 559 PHE A N 1
ATOM 4256 C CA . PHE A 1 559 ? 26.215 0.898 -35.033 1.00 93.00 559 PHE A CA 1
ATOM 4257 C C . PHE A 1 559 ? 24.713 0.896 -34.781 1.00 93.00 559 PHE A C 1
ATOM 4259 O O . PHE A 1 559 ? 24.155 1.796 -34.161 1.00 93.00 559 PHE A O 1
ATOM 4266 N N . PHE A 1 560 ? 24.066 -0.157 -35.247 1.00 93.94 560 PHE A N 1
ATOM 4267 C CA . PHE A 1 560 ? 22.676 -0.474 -34.989 1.00 93.94 560 PHE A CA 1
ATOM 4268 C C . PHE A 1 560 ? 22.592 -1.963 -34.674 1.00 93.94 560 PHE A C 1
ATOM 4270 O O . PHE A 1 560 ? 23.169 -2.787 -35.382 1.00 93.94 560 PHE A O 1
ATOM 4277 N N . ILE A 1 561 ? 21.861 -2.317 -33.628 1.00 92.56 561 ILE A N 1
ATOM 4278 C CA . ILE A 1 561 ? 21.481 -3.694 -33.334 1.00 92.56 561 ILE A CA 1
ATOM 4279 C C . ILE A 1 561 ? 20.048 -3.707 -32.834 1.00 92.56 561 ILE A C 1
ATOM 4281 O O . ILE A 1 561 ? 19.704 -2.972 -31.912 1.00 92.56 561 ILE A O 1
ATOM 4285 N N . GLY A 1 562 ? 19.214 -4.561 -33.411 1.00 91.19 562 GLY A N 1
ATOM 4286 C CA . GLY A 1 562 ? 17.861 -4.745 -32.910 1.00 91.19 562 GLY A CA 1
ATOM 4287 C C . GLY A 1 562 ? 16.849 -5.106 -33.970 1.00 91.19 562 GLY A C 1
ATOM 4288 O O . GLY A 1 562 ? 17.201 -5.550 -35.060 1.00 91.19 562 GLY A O 1
ATOM 4289 N N . MET A 1 563 ? 15.593 -4.918 -33.590 1.00 90.50 563 MET A N 1
ATOM 4290 C CA . MET A 1 563 ? 14.383 -5.106 -34.368 1.00 90.50 563 MET A CA 1
ATOM 4291 C C . MET A 1 563 ? 13.539 -3.835 -34.290 1.00 90.50 563 MET A C 1
ATOM 4293 O O . MET A 1 563 ? 13.117 -3.434 -33.207 1.00 90.50 563 MET A O 1
ATOM 4297 N N . VAL A 1 564 ? 13.245 -3.211 -35.422 1.00 90.00 564 VAL A N 1
ATOM 4298 C CA . VAL A 1 564 ? 12.408 -2.009 -35.464 1.00 90.00 564 VAL A CA 1
ATOM 4299 C C . VAL A 1 564 ? 11.509 -2.028 -36.688 1.00 90.00 564 VAL A C 1
ATOM 4301 O O . VAL A 1 564 ? 11.936 -2.422 -37.771 1.00 90.00 564 VAL A O 1
ATOM 4304 N N . ASP A 1 565 ? 10.249 -1.638 -36.527 1.00 87.19 565 ASP A N 1
ATOM 4305 C CA . ASP A 1 565 ? 9.337 -1.565 -37.663 1.00 87.19 565 ASP A CA 1
ATOM 4306 C C . ASP A 1 565 ? 9.635 -0.348 -38.558 1.00 87.19 565 ASP A C 1
ATOM 4308 O O . ASP A 1 565 ? 10.175 0.678 -38.127 1.00 87.19 565 ASP A O 1
ATOM 4312 N N . GLN A 1 566 ? 9.269 -0.461 -39.833 1.00 84.31 566 GLN A N 1
ATOM 4313 C CA . GLN A 1 566 ? 9.576 0.576 -40.812 1.00 84.31 566 GLN A CA 1
ATOM 4314 C C . GLN A 1 566 ? 8.754 1.861 -40.628 1.00 84.31 566 GLN A C 1
ATOM 4316 O O . GLN A 1 566 ? 9.188 2.941 -41.034 1.00 84.31 566 GLN A O 1
ATOM 4321 N N . VAL A 1 567 ? 7.574 1.784 -40.002 1.00 84.75 567 VAL A N 1
ATOM 4322 C CA . VAL A 1 567 ? 6.762 2.970 -39.683 1.00 84.75 567 VAL A CA 1
ATOM 4323 C C . VAL A 1 567 ? 7.505 3.834 -38.668 1.00 84.75 567 VAL A C 1
ATOM 4325 O O . VAL A 1 567 ? 7.596 5.048 -38.851 1.00 84.75 567 VAL A O 1
ATOM 4328 N N . TYR A 1 568 ? 8.093 3.206 -37.654 1.00 83.75 568 TYR A N 1
ATOM 4329 C CA . TYR A 1 568 ? 8.890 3.866 -36.635 1.00 83.75 568 TYR A CA 1
ATOM 4330 C C . TYR A 1 568 ? 10.177 4.467 -37.207 1.00 83.75 568 TYR A C 1
ATOM 4332 O O . TYR A 1 568 ? 10.465 5.641 -36.972 1.00 83.75 568 TYR A O 1
ATOM 4340 N N . LEU A 1 569 ? 10.922 3.718 -38.028 1.00 84.31 569 LEU A N 1
ATOM 4341 C CA . LEU A 1 569 ? 12.131 4.241 -38.681 1.00 84.31 569 LEU A CA 1
ATOM 4342 C C . LEU A 1 569 ? 11.856 5.456 -39.572 1.00 84.31 569 LEU A C 1
ATOM 4344 O O . LEU A 1 569 ? 12.670 6.376 -39.623 1.00 84.31 569 LEU A O 1
ATOM 4348 N N . ASN A 1 570 ? 10.702 5.502 -40.237 1.00 84.25 570 ASN A N 1
ATOM 4349 C CA . ASN A 1 570 ? 10.306 6.666 -41.028 1.00 84.25 570 ASN A CA 1
ATOM 4350 C C . ASN A 1 570 ? 9.972 7.891 -40.157 1.00 84.25 570 ASN A C 1
ATOM 4352 O O . ASN A 1 570 ? 10.173 9.022 -40.594 1.00 84.25 570 ASN A O 1
ATOM 4356 N N . GLN A 1 571 ? 9.483 7.688 -38.929 1.00 81.62 571 GLN A N 1
ATOM 4357 C CA . GLN A 1 571 ? 9.258 8.764 -37.953 1.00 81.62 571 GLN A CA 1
ATOM 4358 C C . GLN A 1 571 ? 10.561 9.231 -37.285 1.00 81.62 571 GLN A C 1
ATOM 4360 O O . GLN A 1 571 ? 10.665 10.386 -36.871 1.00 81.62 571 GLN A O 1
ATOM 4365 N N . LYS A 1 572 ? 11.565 8.350 -37.201 1.00 78.94 572 LYS A N 1
ATOM 4366 C CA . LYS A 1 572 ? 12.901 8.610 -36.646 1.00 78.94 572 LYS A CA 1
ATOM 4367 C C . LYS A 1 572 ? 13.979 8.425 -37.723 1.00 78.94 572 LYS A C 1
ATOM 4369 O O . LYS A 1 572 ? 14.805 7.515 -37.622 1.00 78.94 572 LYS A O 1
ATOM 4374 N N . PRO A 1 573 ? 14.033 9.315 -38.734 1.00 83.75 573 PRO A N 1
ATOM 4375 C CA . PRO A 1 573 ? 14.916 9.136 -39.883 1.00 83.75 573 PRO A CA 1
ATOM 4376 C C . PRO A 1 573 ? 16.402 9.178 -39.515 1.00 83.75 573 PRO A C 1
ATOM 4378 O O . PRO A 1 573 ? 17.219 8.727 -40.311 1.00 83.75 573 PRO A O 1
ATOM 4381 N N . ILE A 1 574 ? 16.755 9.670 -38.320 1.00 85.38 574 ILE A N 1
ATOM 4382 C CA . ILE A 1 574 ? 18.138 9.827 -37.864 1.00 85.38 574 ILE A CA 1
ATOM 4383 C C . ILE A 1 574 ? 18.940 8.523 -37.938 1.00 85.38 574 ILE A C 1
ATOM 4385 O O . ILE A 1 574 ? 20.054 8.546 -38.437 1.00 85.38 574 ILE A O 1
ATOM 4389 N N . ILE A 1 575 ? 18.366 7.371 -37.565 1.00 88.88 575 ILE A N 1
ATOM 4390 C CA . ILE A 1 575 ? 19.074 6.077 -37.619 1.00 88.88 575 ILE A CA 1
ATOM 4391 C C . ILE A 1 575 ? 19.484 5.765 -39.063 1.00 88.88 575 ILE A C 1
ATOM 4393 O O . ILE A 1 575 ? 20.644 5.462 -39.349 1.00 88.88 575 ILE A O 1
ATOM 4397 N N . LYS A 1 576 ? 18.530 5.889 -39.994 1.00 88.62 576 LYS A N 1
ATOM 4398 C CA . LYS A 1 576 ? 18.755 5.628 -41.418 1.00 88.62 576 LYS A CA 1
ATOM 4399 C C . LYS A 1 576 ? 19.716 6.654 -42.021 1.00 88.62 576 LYS A C 1
ATOM 4401 O O . LYS A 1 576 ? 20.656 6.263 -42.704 1.00 88.62 576 LYS A O 1
ATOM 4406 N N . GLN A 1 577 ? 19.520 7.937 -41.721 1.00 89.56 577 GLN A N 1
ATOM 4407 C CA . GLN A 1 577 ? 20.344 9.043 -42.211 1.00 89.56 577 GLN A CA 1
ATOM 4408 C C . GLN A 1 577 ? 21.789 8.949 -41.722 1.00 89.56 577 GLN A C 1
ATOM 4410 O O . GLN A 1 577 ? 22.710 9.162 -42.507 1.00 89.56 577 GLN A O 1
ATOM 4415 N N . THR A 1 578 ? 22.014 8.587 -40.458 1.00 90.06 578 THR A N 1
ATOM 4416 C CA . THR A 1 578 ? 23.364 8.426 -39.922 1.00 90.06 578 THR A CA 1
ATOM 4417 C C . THR A 1 578 ? 24.086 7.270 -40.599 1.00 90.06 578 THR A C 1
ATOM 4419 O O . THR A 1 578 ? 25.205 7.469 -41.059 1.00 90.06 578 THR A O 1
ATOM 4422 N N . ILE A 1 579 ? 23.460 6.096 -40.750 1.00 90.00 579 ILE A N 1
ATOM 4423 C CA . ILE A 1 579 ? 24.076 4.977 -41.486 1.00 90.00 579 ILE A CA 1
ATOM 4424 C C . ILE A 1 579 ? 24.314 5.356 -42.958 1.00 90.00 579 ILE A C 1
ATOM 4426 O O . ILE A 1 579 ? 25.392 5.095 -43.487 1.00 90.00 579 ILE A O 1
ATOM 4430 N N . GLN A 1 580 ? 23.359 6.036 -43.601 1.00 89.38 580 GLN A N 1
ATOM 4431 C CA . GLN A 1 580 ? 23.499 6.542 -44.972 1.00 89.38 580 GLN A CA 1
ATOM 4432 C C . GLN A 1 580 ? 24.634 7.552 -45.124 1.00 89.38 580 GLN A C 1
ATOM 4434 O O . GLN A 1 580 ? 25.259 7.587 -46.179 1.00 89.38 580 GLN A O 1
ATOM 4439 N N . SER A 1 581 ? 24.945 8.348 -44.099 1.00 88.31 581 SER A N 1
ATOM 4440 C CA . SER A 1 581 ? 26.034 9.332 -44.166 1.00 88.31 581 SER A CA 1
ATOM 4441 C C . SER A 1 581 ? 27.424 8.705 -44.350 1.00 88.31 581 SER A C 1
ATOM 4443 O O . SER A 1 581 ? 28.339 9.384 -44.805 1.00 88.31 581 SER A O 1
ATOM 4445 N N . PHE A 1 582 ? 27.569 7.403 -44.071 1.00 86.06 582 PHE A N 1
ATOM 4446 C CA . PHE A 1 582 ? 28.764 6.606 -44.379 1.00 86.06 582 PHE A CA 1
ATOM 4447 C C . PHE A 1 582 ? 28.757 6.047 -45.810 1.00 86.06 582 PHE A C 1
ATOM 4449 O O . PHE A 1 582 ? 29.510 5.135 -46.143 1.00 86.06 582 PHE A O 1
ATOM 4456 N N . SER A 1 583 ? 27.896 6.572 -46.674 1.00 84.00 583 SER A N 1
ATOM 4457 C CA . SER A 1 583 ? 27.907 6.304 -48.105 1.00 84.00 583 SER A CA 1
ATOM 4458 C C . SER A 1 583 ? 28.065 7.594 -48.895 1.00 84.00 583 SER A C 1
ATOM 4460 O O . SER A 1 583 ? 27.748 8.684 -48.417 1.00 84.00 583 SER A O 1
ATOM 4462 N N . TYR A 1 584 ? 28.555 7.466 -50.124 1.00 76.00 584 TYR A N 1
ATOM 4463 C CA . TYR A 1 584 ? 28.797 8.581 -51.022 1.00 76.00 584 TYR A CA 1
ATOM 4464 C C . TYR A 1 584 ? 27.483 9.321 -51.283 1.00 76.00 584 TYR A C 1
ATOM 4466 O O . TYR A 1 584 ? 26.550 8.732 -51.825 1.00 76.00 584 TYR A O 1
ATOM 4474 N N . GLU A 1 585 ? 27.382 10.578 -50.848 1.00 73.31 585 GLU A N 1
ATOM 4475 C CA . GLU A 1 585 ? 26.165 11.408 -50.919 1.00 73.31 585 GLU A CA 1
ATOM 4476 C C . GLU A 1 585 ? 24.884 10.726 -50.384 1.00 73.31 585 GLU A C 1
ATOM 4478 O O . GLU A 1 585 ? 23.780 11.045 -50.822 1.00 73.31 585 GLU A O 1
ATOM 4483 N N . GLY A 1 586 ? 24.997 9.771 -49.451 1.00 78.75 586 GLY A N 1
ATOM 4484 C CA . GLY A 1 586 ? 23.832 9.024 -48.959 1.00 78.75 586 GLY A CA 1
ATOM 4485 C C . GLY A 1 586 ? 23.259 8.003 -49.952 1.00 78.75 586 GLY A C 1
ATOM 4486 O O . GLY A 1 586 ? 22.131 7.540 -49.773 1.00 78.75 586 GLY A O 1
ATOM 4487 N N . SER A 1 587 ? 24.010 7.659 -51.003 1.00 79.62 587 SER A N 1
ATOM 4488 C CA . SER A 1 587 ? 23.584 6.774 -52.098 1.00 79.62 587 SER A CA 1
ATOM 4489 C C . SER A 1 587 ? 23.290 5.334 -51.680 1.00 79.62 587 SER A C 1
ATOM 4491 O O . SER A 1 587 ? 22.604 4.623 -52.416 1.00 79.62 587 SER A O 1
ATOM 4493 N N . TYR A 1 588 ? 23.766 4.895 -50.513 1.00 85.62 588 TYR A N 1
ATOM 4494 C CA . TYR A 1 588 ? 23.596 3.525 -50.053 1.00 85.62 588 TYR A CA 1
ATOM 4495 C C . TYR A 1 588 ? 23.021 3.445 -48.639 1.00 85.62 588 TYR A C 1
ATOM 4497 O O . TYR A 1 588 ? 23.472 4.097 -47.700 1.00 85.62 588 TYR A O 1
ATOM 4505 N N . ILE A 1 589 ? 22.046 2.553 -48.481 1.00 88.81 589 ILE A N 1
ATOM 4506 C CA . ILE A 1 589 ? 21.598 2.033 -47.194 1.00 88.81 589 ILE A CA 1
ATOM 4507 C C . ILE A 1 589 ? 21.533 0.512 -47.312 1.00 88.81 589 ILE A C 1
ATOM 4509 O O . ILE A 1 589 ? 21.055 0.017 -48.341 1.00 88.81 589 ILE A O 1
ATOM 4513 N N . PRO A 1 590 ? 21.963 -0.245 -46.288 1.00 87.94 590 PRO A N 1
ATOM 4514 C CA . PRO A 1 590 ? 21.798 -1.678 -46.330 1.00 87.94 590 PRO A CA 1
ATOM 4515 C C . PRO A 1 590 ? 20.338 -2.079 -46.576 1.00 87.94 590 PRO A C 1
ATOM 4517 O O . PRO A 1 590 ? 19.438 -1.532 -45.933 1.00 87.94 590 PRO A O 1
ATOM 4520 N N . PRO A 1 591 ? 20.083 -3.038 -47.478 1.00 86.88 591 PRO A N 1
ATOM 4521 C CA . PRO A 1 591 ? 18.739 -3.471 -47.843 1.00 86.88 591 PRO A CA 1
ATOM 4522 C C . PRO A 1 591 ? 17.844 -3.866 -46.668 1.00 86.88 591 PRO A C 1
ATOM 4524 O O . PRO A 1 591 ? 16.646 -3.625 -46.751 1.00 86.88 591 PRO A O 1
ATOM 4527 N N . MET A 1 592 ? 18.411 -4.369 -45.562 1.00 86.25 592 MET A N 1
ATOM 4528 C CA . MET A 1 592 ? 17.650 -4.655 -44.337 1.00 86.25 592 MET A CA 1
ATOM 4529 C C . MET A 1 592 ? 16.869 -3.443 -43.805 1.00 86.25 592 MET A C 1
ATOM 4531 O O . MET A 1 592 ? 15.832 -3.622 -43.188 1.00 86.25 592 MET A O 1
ATOM 4535 N N . PHE A 1 593 ? 17.319 -2.209 -44.069 1.00 88.12 593 PHE A N 1
ATOM 4536 C CA . PHE A 1 593 ? 16.610 -0.975 -43.700 1.00 88.12 593 PHE A CA 1
ATOM 4537 C C . PHE A 1 593 ? 15.488 -0.589 -44.676 1.00 88.12 593 PHE A C 1
ATOM 4539 O O . PHE A 1 593 ? 14.906 0.492 -44.553 1.00 88.12 593 PHE A O 1
ATOM 4546 N N . ASN A 1 594 ? 15.215 -1.415 -45.686 1.00 86.00 594 ASN A N 1
ATOM 4547 C CA . ASN A 1 594 ? 14.081 -1.271 -46.597 1.00 86.00 594 ASN A CA 1
ATOM 4548 C C . ASN A 1 594 ? 13.024 -2.368 -46.386 1.00 86.00 594 ASN A C 1
ATOM 4550 O O . ASN A 1 594 ? 11.964 -2.296 -47.008 1.00 86.00 594 ASN A O 1
ATOM 4554 N N . ASP A 1 595 ? 13.287 -3.337 -45.507 1.00 83.81 595 ASP A N 1
ATOM 4555 C CA . ASP A 1 595 ? 12.326 -4.368 -45.124 1.00 83.81 595 ASP A CA 1
ATOM 4556 C C . ASP A 1 595 ? 11.200 -3.774 -44.252 1.00 83.81 595 ASP A C 1
ATOM 4558 O O . ASP A 1 595 ? 11.336 -2.699 -43.666 1.00 83.81 595 ASP A O 1
ATOM 4562 N N . ASN A 1 596 ? 10.065 -4.478 -44.151 1.00 84.12 596 ASN A N 1
ATOM 4563 C CA . ASN A 1 596 ? 8.933 -4.045 -43.314 1.00 84.12 596 ASN A CA 1
ATOM 4564 C C . ASN A 1 596 ? 9.298 -3.988 -41.820 1.00 84.12 596 ASN A C 1
ATOM 4566 O O . ASN A 1 596 ? 8.758 -3.169 -41.073 1.00 84.12 596 ASN A O 1
ATOM 4570 N N . VAL A 1 597 ? 10.201 -4.876 -41.398 1.00 86.06 597 VAL A N 1
ATOM 4571 C CA . VAL A 1 597 ? 10.789 -4.916 -40.061 1.00 86.06 597 VAL A CA 1
ATOM 4572 C C . VAL A 1 597 ? 12.292 -5.062 -40.228 1.00 86.06 597 VAL A C 1
ATOM 4574 O O . VAL A 1 597 ? 12.775 -6.024 -40.822 1.00 86.06 597 VAL A O 1
ATOM 4577 N N . VAL A 1 598 ? 13.028 -4.099 -39.694 1.00 88.19 598 VAL A N 1
ATOM 4578 C CA . VAL A 1 598 ? 14.483 -4.066 -39.729 1.00 88.19 598 VAL A CA 1
ATOM 4579 C C . VAL A 1 598 ? 14.995 -4.845 -38.535 1.00 88.19 598 VAL A C 1
ATOM 4581 O O . VAL A 1 598 ? 15.005 -4.334 -37.418 1.00 88.19 598 VAL A O 1
ATOM 4584 N N . THR A 1 599 ? 15.425 -6.080 -38.777 1.00 89.44 599 THR A N 1
ATOM 4585 C CA . THR A 1 599 ? 16.006 -6.953 -37.753 1.00 89.44 599 THR A CA 1
ATOM 4586 C C . THR A 1 599 ? 17.436 -7.279 -38.128 1.00 89.44 599 THR A C 1
ATOM 4588 O O . THR A 1 599 ? 17.665 -7.857 -39.189 1.00 89.44 599 THR A O 1
ATOM 4591 N N . GLY A 1 600 ? 18.411 -6.944 -37.288 1.00 89.81 600 GLY A N 1
ATOM 4592 C CA . GLY A 1 600 ? 19.802 -7.220 -37.624 1.00 89.81 600 GLY A CA 1
ATOM 4593 C C . GLY A 1 600 ? 20.837 -6.456 -36.822 1.00 89.81 600 GLY A C 1
ATOM 4594 O O . GLY A 1 600 ? 20.546 -5.850 -35.792 1.00 89.81 600 GLY A O 1
ATOM 4595 N N . ILE A 1 601 ? 22.061 -6.506 -37.336 1.00 90.25 601 ILE A N 1
ATOM 4596 C CA . ILE A 1 601 ? 23.221 -5.753 -36.865 1.00 90.25 601 ILE A CA 1
ATOM 4597 C C . ILE A 1 601 ? 23.753 -4.959 -38.052 1.00 90.25 601 ILE A C 1
ATOM 4599 O O . ILE A 1 601 ? 23.938 -5.521 -39.124 1.00 90.25 601 ILE A O 1
ATOM 4603 N N . CYS A 1 602 ? 24.041 -3.679 -37.877 1.00 92.50 602 CYS A N 1
ATOM 4604 C CA . CYS A 1 602 ? 24.717 -2.852 -38.865 1.00 92.50 602 CYS A CA 1
ATOM 4605 C C . CYS A 1 602 ? 25.833 -2.075 -38.179 1.00 92.50 602 CYS A C 1
ATOM 4607 O O . CYS A 1 602 ? 25.630 -1.515 -37.108 1.00 92.50 602 CYS A O 1
ATOM 4609 N N . VAL A 1 603 ? 27.003 -2.028 -38.801 1.00 90.19 603 VAL A N 1
ATOM 4610 C CA . VAL A 1 603 ? 28.145 -1.228 -38.370 1.00 90.19 603 VAL A CA 1
ATOM 4611 C C . VAL A 1 603 ? 28.599 -0.406 -39.563 1.00 90.19 603 VAL A C 1
ATOM 4613 O O . VAL A 1 603 ? 28.774 -0.933 -40.658 1.00 90.19 603 VAL A O 1
ATOM 4616 N N . ALA A 1 604 ? 28.775 0.887 -39.352 1.00 90.81 604 ALA A N 1
ATOM 4617 C CA . ALA A 1 604 ? 29.273 1.826 -40.335 1.00 90.81 604 ALA A CA 1
ATOM 4618 C C . ALA A 1 604 ? 30.499 2.546 -39.772 1.00 90.81 604 ALA A C 1
ATOM 4620 O O . ALA A 1 604 ? 30.561 2.841 -38.579 1.00 90.81 604 ALA A O 1
ATOM 4621 N N . GLY A 1 605 ? 31.486 2.800 -40.619 1.00 87.06 605 GLY A N 1
ATOM 4622 C CA . GLY A 1 605 ? 32.735 3.450 -40.256 1.00 87.06 605 GLY A CA 1
ATOM 4623 C C . GLY A 1 605 ? 33.226 4.336 -41.388 1.00 87.06 605 GLY A C 1
ATOM 4624 O O . GLY A 1 605 ? 33.058 4.004 -42.559 1.00 87.06 605 GLY A O 1
ATOM 4625 N N . GLY A 1 606 ? 33.814 5.472 -41.041 1.00 84.50 606 GLY A N 1
ATOM 4626 C CA . GLY A 1 606 ? 34.283 6.472 -41.988 1.00 84.50 606 GLY A CA 1
ATOM 4627 C C . GLY A 1 606 ? 35.587 7.086 -41.515 1.00 84.50 606 GLY A C 1
ATOM 4628 O O . GLY A 1 606 ? 35.748 7.414 -40.340 1.00 84.50 606 GLY A O 1
ATOM 4629 N N . LEU A 1 607 ? 36.517 7.243 -42.441 1.00 82.19 607 LEU A N 1
ATOM 4630 C CA . LEU A 1 607 ? 37.836 7.800 -42.222 1.00 82.19 607 LEU A CA 1
ATOM 4631 C C . LEU A 1 607 ? 38.109 8.852 -43.297 1.00 82.19 607 LEU A C 1
ATOM 4633 O O . LEU A 1 607 ? 37.932 8.581 -44.481 1.00 82.19 607 LEU A O 1
ATOM 4637 N N . ALA A 1 608 ? 38.581 10.029 -42.895 1.00 73.88 608 ALA A N 1
ATOM 4638 C CA . ALA A 1 608 ? 39.117 11.032 -43.807 1.00 73.88 608 ALA A CA 1
ATOM 4639 C C . ALA A 1 608 ? 40.627 11.154 -43.579 1.00 73.88 608 ALA A C 1
ATOM 4641 O O . ALA A 1 608 ? 41.072 11.279 -42.441 1.00 73.88 608 ALA A O 1
ATOM 4642 N N . ILE A 1 609 ? 41.400 11.098 -44.659 1.00 73.25 609 ILE A N 1
ATOM 4643 C CA . ILE A 1 609 ? 42.860 11.177 -44.653 1.00 73.25 609 ILE A CA 1
ATOM 4644 C C . ILE A 1 609 ? 43.248 12.402 -45.492 1.00 73.25 609 ILE A C 1
ATOM 4646 O O . ILE A 1 609 ? 42.860 12.476 -46.663 1.00 73.25 609 ILE A O 1
ATOM 4650 N N . PRO A 1 610 ? 44.004 13.376 -44.963 1.00 66.31 610 PRO A N 1
ATOM 4651 C CA . PRO A 1 610 ? 44.570 14.431 -45.798 1.00 66.31 610 PRO A CA 1
ATOM 4652 C C . PRO A 1 610 ? 45.507 13.816 -46.852 1.00 66.31 610 PRO A C 1
ATOM 4654 O O . PRO A 1 610 ? 46.223 12.853 -46.576 1.00 66.31 610 PRO A O 1
ATOM 4657 N N . PHE A 1 611 ? 45.513 14.344 -48.083 1.00 66.94 611 PHE A N 1
ATOM 4658 C CA . PHE A 1 611 ? 46.463 13.861 -49.093 1.00 66.94 611 PHE A CA 1
ATOM 4659 C C . PHE A 1 611 ? 47.904 14.067 -48.598 1.00 66.94 611 PHE A C 1
ATOM 4661 O O . PHE A 1 611 ? 48.231 15.166 -48.141 1.00 66.94 611 PHE A O 1
ATOM 4668 N N . PRO A 1 612 ? 48.789 13.061 -48.716 1.00 59.31 612 PRO A N 1
ATOM 4669 C CA . PRO A 1 612 ? 50.201 13.268 -48.436 1.00 59.31 612 PRO A CA 1
ATOM 4670 C C . PRO A 1 612 ? 50.781 14.327 -49.400 1.00 59.31 612 PRO A C 1
ATOM 4672 O O . PRO A 1 612 ? 50.368 14.378 -50.564 1.00 59.31 612 PRO A O 1
ATOM 4675 N N . PRO A 1 613 ? 51.730 15.178 -48.956 1.00 53.84 613 PRO A N 1
ATOM 4676 C CA . PRO A 1 613 ? 52.333 16.224 -49.789 1.00 53.84 613 PRO A CA 1
ATOM 4677 C C . PRO A 1 613 ? 52.886 15.634 -51.103 1.00 53.84 613 PRO A C 1
ATOM 4679 O O . PRO A 1 613 ? 53.498 14.563 -51.074 1.00 53.84 613 PRO A O 1
ATOM 4682 N N . PRO A 1 614 ? 52.666 16.301 -52.259 1.00 51.56 614 PRO A N 1
ATOM 4683 C CA . PRO A 1 614 ? 53.061 17.699 -52.442 1.00 51.56 614 PRO A CA 1
ATOM 4684 C C . PRO A 1 614 ? 51.941 18.665 -52.864 1.00 51.56 614 PRO A C 1
ATOM 4686 O O . PRO A 1 614 ? 52.262 19.762 -53.318 1.00 51.56 614 PRO A O 1
ATOM 4689 N N . VAL A 1 615 ? 50.658 18.298 -52.768 1.00 59.59 615 VAL A N 1
ATOM 4690 C CA . VAL A 1 615 ? 49.578 19.252 -53.083 1.00 59.59 615 VAL A CA 1
ATOM 4691 C C . VAL A 1 615 ? 49.530 20.305 -51.964 1.00 59.59 615 VAL A C 1
ATOM 4693 O O . VAL A 1 615 ? 49.373 19.927 -50.803 1.00 59.59 615 VAL A O 1
ATOM 4696 N N . PRO A 1 616 ? 49.766 21.600 -52.253 1.00 58.75 616 PRO A N 1
ATOM 4697 C CA . PRO A 1 616 ? 49.743 22.628 -51.226 1.00 58.75 616 PRO A CA 1
ATOM 4698 C C . PRO A 1 616 ? 48.293 22.978 -50.889 1.00 58.75 616 PRO A C 1
ATOM 4700 O O . PRO A 1 616 ? 47.567 23.476 -51.748 1.00 58.75 616 PRO A O 1
ATOM 4703 N N . THR A 1 617 ? 47.887 22.791 -49.635 1.00 61.97 617 THR A N 1
ATOM 4704 C CA . THR A 1 617 ? 46.707 23.476 -49.101 1.00 61.97 617 THR A CA 1
ATOM 4705 C C . THR A 1 617 ? 47.024 24.971 -49.085 1.00 61.97 617 THR A C 1
ATOM 4707 O O . THR A 1 617 ? 47.950 25.405 -48.398 1.00 61.97 617 THR A O 1
ATOM 4710 N N . ILE A 1 618 ? 46.312 25.758 -49.886 1.00 65.50 618 ILE A N 1
ATOM 4711 C CA . ILE A 1 618 ? 46.400 27.221 -49.861 1.00 65.50 618 ILE A CA 1
ATOM 4712 C C . ILE A 1 618 ? 45.186 27.686 -49.078 1.00 65.50 618 ILE A C 1
ATOM 4714 O O . ILE A 1 618 ? 44.079 27.319 -49.439 1.00 65.50 618 ILE A O 1
ATOM 4718 N N . ASP A 1 619 ? 45.384 28.462 -48.025 1.00 67.75 619 ASP A N 1
ATOM 4719 C CA . ASP A 1 619 ? 44.295 29.098 -47.291 1.00 67.75 619 ASP A CA 1
ATOM 4720 C C . ASP A 1 619 ? 44.739 30.519 -46.942 1.00 67.75 619 ASP A C 1
ATOM 4722 O O . ASP A 1 619 ? 45.665 30.724 -46.152 1.00 67.75 619 ASP A O 1
ATOM 4726 N N . ILE A 1 620 ? 44.173 31.502 -47.641 1.00 70.12 620 ILE A N 1
ATOM 4727 C CA . ILE A 1 620 ? 44.469 32.926 -47.469 1.00 70.12 620 ILE A CA 1
ATOM 4728 C C . ILE A 1 620 ? 43.163 33.609 -47.041 1.00 70.12 620 ILE A C 1
ATOM 4730 O O . ILE A 1 620 ? 42.411 34.078 -47.902 1.00 70.12 620 ILE A O 1
ATOM 4734 N N . PRO A 1 621 ? 42.882 33.673 -45.727 1.00 63.31 621 PRO A N 1
ATOM 4735 C CA . PRO A 1 621 ? 41.705 34.349 -45.203 1.00 63.31 621 PRO A CA 1
ATOM 4736 C C . PRO A 1 621 ? 41.998 35.849 -45.062 1.00 63.31 621 PRO A C 1
ATOM 4738 O O . PRO A 1 621 ? 42.652 36.291 -44.116 1.00 63.31 621 PRO A O 1
ATOM 4741 N N . LEU A 1 622 ? 41.540 36.654 -46.021 1.00 66.31 622 LEU A N 1
ATOM 4742 C CA . LEU A 1 622 ? 41.534 38.123 -45.954 1.00 66.31 622 LEU A CA 1
ATOM 4743 C C . LEU A 1 622 ? 40.094 38.643 -45.809 1.00 66.31 622 LEU A C 1
ATOM 4745 O O . LEU A 1 622 ? 39.725 39.681 -46.374 1.00 66.31 622 LEU A O 1
ATOM 4749 N N . ASP A 1 623 ? 39.275 37.910 -45.054 1.00 60.47 623 ASP A N 1
ATOM 4750 C CA . ASP A 1 623 ? 37.909 38.307 -44.730 1.00 60.47 623 ASP A CA 1
ATOM 4751 C C . ASP A 1 623 ? 37.873 39.695 -44.067 1.00 60.47 623 ASP A C 1
ATOM 4753 O O . ASP A 1 623 ? 38.782 40.065 -43.312 1.00 60.47 623 ASP A O 1
ATOM 4757 N N . PRO A 1 624 ? 36.825 40.498 -44.321 1.00 59.91 624 PRO A N 1
ATOM 4758 C CA . PRO A 1 624 ? 35.643 40.189 -45.134 1.00 59.91 624 PRO A CA 1
ATOM 4759 C C . PRO A 1 624 ? 35.819 40.482 -46.635 1.00 59.91 624 PRO A C 1
ATOM 4761 O O . PRO A 1 624 ? 34.827 40.533 -47.352 1.00 59.91 624 PRO A O 1
ATOM 4764 N N . PHE A 1 625 ? 37.031 40.792 -47.112 1.00 64.94 625 PHE A N 1
ATOM 4765 C CA . PHE A 1 625 ? 37.224 41.348 -48.457 1.00 64.94 625 PHE A CA 1
ATOM 4766 C C . PHE A 1 625 ? 37.634 40.309 -49.497 1.00 64.94 625 PHE A C 1
ATOM 4768 O O . PHE A 1 625 ? 37.295 40.472 -50.671 1.00 64.94 625 PHE A O 1
ATOM 4775 N N . PHE A 1 626 ? 38.379 39.277 -49.102 1.00 71.88 626 PHE A N 1
ATOM 4776 C CA . PHE A 1 626 ? 38.870 38.253 -50.017 1.00 71.88 626 PHE A CA 1
ATOM 4777 C C . PHE A 1 626 ? 39.143 36.932 -49.293 1.00 71.88 626 PHE A C 1
ATOM 4779 O O . PHE A 1 626 ? 39.822 36.920 -48.271 1.00 71.88 626 PHE A O 1
ATOM 4786 N N . SER A 1 627 ? 38.697 35.818 -49.861 1.00 74.94 627 SER A N 1
ATOM 4787 C CA . SER A 1 627 ? 38.998 34.466 -49.386 1.00 74.94 627 SER A CA 1
ATOM 4788 C C . SER A 1 627 ? 39.501 33.638 -50.570 1.00 74.94 627 SER A C 1
ATOM 4790 O O . SER A 1 627 ? 38.899 33.629 -51.640 1.00 74.94 627 SER A O 1
ATOM 4792 N N . VAL A 1 628 ? 40.638 32.955 -50.435 1.00 73.12 628 VAL A N 1
ATOM 4793 C CA . VAL A 1 628 ? 41.034 31.902 -51.387 1.00 73.12 628 VAL A CA 1
ATOM 4794 C C . VAL A 1 628 ? 41.450 30.684 -50.601 1.00 73.12 628 VAL A C 1
ATOM 4796 O O . VAL A 1 628 ? 42.386 30.764 -49.804 1.00 73.12 628 VAL A O 1
ATOM 4799 N N . SER A 1 629 ? 40.798 29.558 -50.879 1.00 76.88 629 SER A N 1
ATOM 4800 C CA . SER A 1 629 ? 41.171 28.277 -50.297 1.00 76.88 629 SER A CA 1
ATOM 4801 C C . SER A 1 629 ? 41.283 27.179 -51.357 1.00 76.88 629 SER A C 1
ATOM 4803 O O . SER A 1 629 ? 40.589 27.178 -52.372 1.00 76.88 629 SER A O 1
ATOM 4805 N N . LEU A 1 630 ? 42.213 26.252 -51.155 1.00 75.56 630 LEU A N 1
ATOM 4806 C CA . LEU A 1 630 ? 42.360 25.017 -51.912 1.00 75.56 630 LEU A CA 1
ATOM 4807 C C . LEU A 1 630 ? 42.411 23.878 -50.898 1.00 75.56 630 LEU A C 1
ATOM 4809 O O . LEU A 1 630 ? 43.417 23.711 -50.211 1.00 75.56 630 LEU A O 1
ATOM 4813 N N . THR A 1 631 ? 41.332 23.107 -50.801 1.00 74.50 631 THR A N 1
ATOM 4814 C CA . THR A 1 631 ? 41.220 21.956 -49.902 1.00 74.50 631 THR A CA 1
ATOM 4815 C C . THR A 1 631 ? 41.229 20.655 -50.697 1.00 74.50 631 THR A C 1
ATOM 4817 O O . THR A 1 631 ? 40.768 20.591 -51.836 1.00 74.50 631 THR A O 1
ATOM 4820 N N . HIS A 1 632 ? 41.803 19.600 -50.128 1.00 74.38 632 HIS A N 1
ATOM 4821 C CA . HIS A 1 632 ? 41.867 18.292 -50.772 1.00 74.38 632 HIS A CA 1
ATOM 4822 C C . HIS A 1 632 ? 41.962 17.175 -49.733 1.00 74.38 632 HIS A C 1
ATOM 4824 O O . HIS A 1 632 ? 42.604 17.334 -48.692 1.00 74.38 632 HIS A O 1
ATOM 4830 N N . GLY A 1 633 ? 41.394 16.010 -50.023 1.00 74.44 633 GLY A N 1
ATOM 4831 C CA . GLY A 1 633 ? 41.474 14.870 -49.111 1.00 74.44 633 GLY A CA 1
ATOM 4832 C C . GLY A 1 633 ? 41.061 13.553 -49.744 1.00 74.44 633 GLY A C 1
ATOM 4833 O O . GLY A 1 633 ? 40.402 13.527 -50.781 1.00 74.44 633 GLY A O 1
ATOM 4834 N N . LEU A 1 634 ? 41.455 12.463 -49.094 1.00 75.50 634 LEU A N 1
ATOM 4835 C CA . LEU A 1 634 ? 40.952 11.118 -49.328 1.00 75.50 634 LEU A CA 1
ATOM 4836 C C . LEU A 1 634 ? 39.914 10.782 -48.262 1.00 75.50 634 LEU A C 1
ATOM 4838 O O . LEU A 1 634 ? 40.045 11.177 -47.105 1.00 75.50 634 LEU A O 1
ATOM 4842 N N . HIS A 1 635 ? 38.900 10.017 -48.626 1.00 78.50 635 HIS A N 1
ATOM 4843 C CA . HIS A 1 635 ? 37.954 9.467 -47.672 1.00 78.50 635 HIS A CA 1
ATOM 4844 C C . HIS A 1 635 ? 37.717 7.987 -47.956 1.00 78.50 635 HIS A C 1
ATOM 4846 O O . HIS A 1 635 ? 37.752 7.540 -49.102 1.00 78.50 635 HIS A O 1
ATOM 4852 N N . ILE A 1 636 ? 37.527 7.226 -46.884 1.00 81.06 636 ILE A N 1
ATOM 4853 C CA . ILE A 1 636 ? 37.238 5.800 -46.896 1.00 81.06 636 ILE A CA 1
ATOM 4854 C C . ILE A 1 636 ? 36.022 5.596 -46.010 1.00 81.06 636 ILE A C 1
ATOM 4856 O O . ILE A 1 636 ? 36.086 5.858 -44.812 1.00 81.06 636 ILE A O 1
ATOM 4860 N N . ASN A 1 637 ? 34.932 5.098 -46.574 1.00 87.12 637 ASN A N 1
ATOM 4861 C CA . ASN A 1 637 ? 33.750 4.731 -45.811 1.00 87.12 637 ASN A CA 1
ATOM 4862 C C . ASN A 1 637 ? 33.434 3.254 -46.006 1.00 87.12 637 ASN A C 1
ATOM 4864 O O . ASN A 1 637 ? 33.635 2.714 -47.090 1.00 87.12 637 ASN A O 1
ATOM 4868 N N . ALA A 1 638 ? 32.921 2.603 -44.970 1.00 87.06 638 ALA A N 1
ATOM 4869 C CA . ALA A 1 638 ? 32.470 1.227 -45.024 1.00 87.06 638 ALA A CA 1
ATOM 4870 C C . ALA A 1 638 ? 31.191 1.045 -44.209 1.00 87.06 638 ALA A C 1
ATOM 4872 O O . ALA A 1 638 ? 31.051 1.588 -43.117 1.00 87.06 638 ALA A O 1
ATOM 4873 N N . VAL A 1 639 ? 30.273 0.234 -44.721 1.00 89.06 639 VAL A N 1
ATOM 4874 C CA . VAL A 1 639 ? 29.079 -0.220 -44.009 1.00 89.06 639 VAL A CA 1
ATOM 4875 C C . VAL A 1 639 ? 29.022 -1.730 -44.136 1.00 89.06 639 VAL A C 1
ATOM 4877 O O . VAL A 1 639 ? 29.167 -2.260 -45.231 1.00 89.06 639 VAL A O 1
ATOM 4880 N N . VAL A 1 640 ? 28.811 -2.434 -43.034 1.00 88.25 640 VAL A N 1
ATOM 4881 C CA . VAL A 1 640 ? 28.606 -3.883 -43.009 1.00 88.25 640 VAL A CA 1
ATOM 4882 C C . VAL A 1 640 ? 27.370 -4.165 -42.183 1.00 88.25 640 VAL A C 1
ATOM 4884 O O . VAL A 1 640 ? 27.224 -3.647 -41.077 1.00 88.25 640 VAL A O 1
ATOM 4887 N N . SER A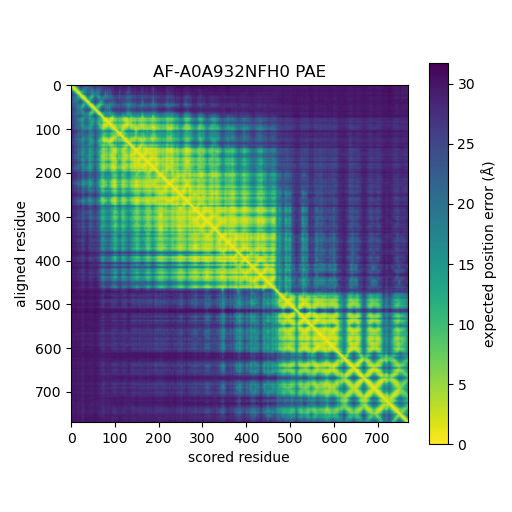 1 641 ? 26.484 -5.008 -42.691 1.00 89.56 641 SER A N 1
ATOM 4888 C CA . SER A 1 641 ? 25.272 -5.367 -41.972 1.00 89.56 641 SER A CA 1
ATOM 4889 C C . SER A 1 641 ? 24.890 -6.823 -42.152 1.00 89.56 641 SER A C 1
ATOM 4891 O O . SER A 1 641 ? 25.083 -7.400 -43.219 1.00 89.56 641 SER A O 1
ATOM 4893 N N . VAL A 1 642 ? 24.277 -7.387 -41.121 1.00 87.19 642 VAL A N 1
ATOM 4894 C CA . VAL A 1 642 ? 23.671 -8.710 -41.124 1.00 87.19 642 VAL A CA 1
ATOM 4895 C C . VAL A 1 642 ? 22.193 -8.561 -40.785 1.00 87.19 642 VAL A C 1
ATOM 4897 O O . VAL A 1 642 ? 21.858 -8.183 -39.664 1.00 87.19 642 VAL A O 1
ATOM 4900 N N . GLY A 1 643 ? 21.319 -8.857 -41.744 1.00 85.44 643 GLY A N 1
ATOM 4901 C CA . GLY A 1 643 ? 19.871 -8.903 -41.554 1.00 85.44 643 GLY A CA 1
ATOM 4902 C C . GLY A 1 643 ? 19.406 -10.291 -41.108 1.00 85.44 643 GLY A C 1
ATOM 4903 O O . GLY A 1 643 ? 19.894 -11.299 -41.620 1.00 85.44 643 GLY A O 1
ATOM 4904 N N . PHE A 1 644 ? 18.454 -10.342 -40.176 1.00 83.25 644 PHE A N 1
ATOM 4905 C CA . PHE A 1 644 ? 17.804 -11.554 -39.653 1.00 83.25 644 PHE A CA 1
ATOM 4906 C C . PHE A 1 644 ? 16.292 -11.589 -39.939 1.00 83.25 644 PHE A C 1
ATOM 4908 O O . PHE A 1 644 ? 15.559 -12.281 -39.235 1.00 83.25 644 PHE A O 1
ATOM 4915 N N . GLY A 1 645 ? 15.817 -10.798 -40.907 1.00 74.62 645 GLY A N 1
ATOM 4916 C CA . GLY A 1 645 ? 14.412 -10.772 -41.324 1.00 74.62 645 GLY A CA 1
ATOM 4917 C C . GLY A 1 645 ? 13.989 -12.048 -42.064 1.00 74.62 645 GLY A C 1
ATOM 4918 O O . GLY A 1 645 ? 14.492 -13.138 -41.795 1.00 74.62 645 GLY A O 1
ATOM 4919 N N . ASP A 1 646 ? 13.099 -11.913 -43.049 1.00 68.25 646 ASP A N 1
ATOM 4920 C CA . ASP A 1 646 ? 12.564 -13.04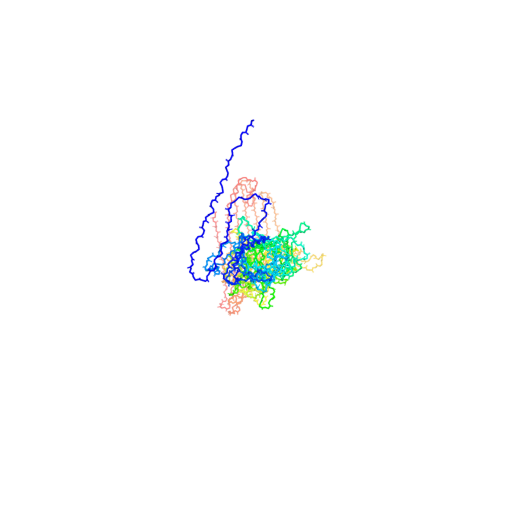4 -43.834 1.00 68.25 646 ASP A CA 1
ATOM 4921 C C . ASP A 1 646 ? 13.651 -13.902 -44.510 1.00 68.25 646 ASP A C 1
ATOM 4923 O O . ASP A 1 646 ? 13.435 -15.074 -44.826 1.00 68.25 646 ASP A O 1
ATOM 4927 N N . ALA A 1 647 ? 14.840 -13.330 -44.708 1.00 71.75 647 ALA A N 1
ATOM 4928 C CA . ALA A 1 647 ? 16.036 -14.038 -45.117 1.00 71.75 647 ALA A CA 1
ATOM 4929 C C . ALA A 1 647 ? 17.257 -13.530 -44.345 1.00 71.75 647 ALA A C 1
ATOM 4931 O O . ALA A 1 647 ? 17.473 -12.323 -44.232 1.00 71.75 647 ALA A O 1
ATOM 4932 N N . VAL A 1 648 ? 18.113 -14.451 -43.885 1.00 82.19 648 VAL A N 1
ATOM 4933 C CA . VAL A 1 648 ? 19.433 -14.068 -43.364 1.00 82.19 648 VAL A CA 1
ATOM 4934 C C . VAL A 1 648 ? 20.268 -13.513 -44.517 1.00 82.19 648 VAL A C 1
ATOM 4936 O O . VAL A 1 648 ? 20.448 -14.193 -45.534 1.00 82.19 648 VAL A O 1
ATOM 4939 N N . ARG A 1 649 ? 20.781 -12.291 -44.366 1.00 84.06 649 ARG A N 1
ATOM 4940 C CA . ARG A 1 649 ? 21.547 -11.588 -45.404 1.00 84.06 649 ARG A CA 1
ATOM 4941 C C . ARG A 1 649 ? 22.774 -10.912 -44.811 1.00 84.06 649 ARG A C 1
ATOM 4943 O O . ARG A 1 649 ? 22.684 -10.336 -43.736 1.00 84.06 649 ARG A O 1
ATOM 4950 N N . LEU A 1 650 ? 23.902 -10.978 -45.510 1.00 85.12 650 LEU A N 1
ATOM 4951 C CA . LEU A 1 650 ? 25.089 -10.168 -45.238 1.00 85.12 650 LEU A CA 1
ATOM 4952 C C . LEU A 1 650 ? 25.206 -9.131 -46.350 1.00 85.12 650 LEU A C 1
ATOM 4954 O O . LEU A 1 650 ? 25.287 -9.517 -47.511 1.00 85.12 650 LEU A O 1
ATOM 4958 N N . ASP A 1 651 ? 25.254 -7.852 -46.010 1.00 86.81 651 ASP A N 1
ATOM 4959 C CA . ASP A 1 651 ? 25.464 -6.763 -46.958 1.00 86.81 651 ASP A CA 1
ATOM 4960 C C . ASP A 1 651 ? 26.689 -5.951 -46.566 1.00 86.81 651 ASP A C 1
ATOM 4962 O O . ASP A 1 651 ? 27.013 -5.803 -45.385 1.00 86.81 651 ASP A O 1
ATOM 4966 N N . PHE A 1 652 ? 27.365 -5.411 -47.569 1.00 86.94 652 PHE A N 1
ATOM 4967 C CA . PHE A 1 652 ? 28.495 -4.528 -47.375 1.00 86.94 652 PHE A CA 1
ATOM 4968 C C . PHE A 1 652 ? 28.488 -3.400 -48.398 1.00 86.94 652 PHE A C 1
ATOM 4970 O O . PHE A 1 652 ? 28.003 -3.541 -49.519 1.00 86.94 652 PHE A O 1
ATOM 4977 N N . TYR A 1 653 ? 29.077 -2.289 -47.996 1.00 89.19 653 TYR A N 1
ATOM 4978 C CA . TYR A 1 653 ? 29.396 -1.141 -48.816 1.00 89.19 653 TYR A CA 1
ATOM 4979 C C . TYR A 1 653 ? 30.786 -0.661 -48.421 1.00 89.19 653 TYR A C 1
ATOM 4981 O O . TYR A 1 653 ? 31.134 -0.662 -47.242 1.00 89.19 653 TYR A O 1
ATOM 4989 N N . ALA A 1 654 ? 31.574 -0.255 -49.398 1.00 85.56 654 ALA A N 1
ATOM 4990 C CA . ALA A 1 654 ? 32.845 0.408 -49.220 1.00 85.56 654 ALA A CA 1
ATOM 4991 C C . ALA A 1 654 ? 32.960 1.507 -50.275 1.00 85.56 654 ALA A C 1
ATOM 4993 O O . ALA A 1 654 ? 32.639 1.290 -51.439 1.00 85.56 654 ALA A O 1
ATOM 4994 N N . ASN A 1 655 ? 33.433 2.679 -49.886 1.00 86.38 655 ASN A N 1
ATOM 4995 C CA . ASN A 1 655 ? 33.749 3.761 -50.802 1.00 86.38 655 ASN A CA 1
ATOM 4996 C C . ASN A 1 655 ? 35.132 4.294 -50.475 1.00 86.38 655 ASN A C 1
ATOM 4998 O O . ASN A 1 655 ? 35.479 4.459 -49.308 1.00 86.38 655 ASN A O 1
ATOM 5002 N N . VAL A 1 656 ? 35.913 4.523 -51.522 1.00 81.94 656 VAL A N 1
ATOM 5003 C CA . VAL A 1 656 ? 37.194 5.210 -51.446 1.00 81.94 656 VAL A CA 1
ATOM 5004 C C . VAL A 1 656 ? 37.158 6.316 -52.479 1.00 81.94 656 VAL A C 1
ATOM 5006 O O . VAL A 1 656 ? 36.982 6.038 -53.666 1.00 81.94 656 VAL A O 1
ATOM 5009 N N . GLY A 1 657 ? 37.332 7.552 -52.034 1.00 81.62 657 GLY A N 1
ATOM 5010 C CA . GLY A 1 657 ? 37.268 8.709 -52.910 1.00 81.62 657 GLY A CA 1
ATOM 5011 C C . GLY A 1 657 ? 38.291 9.770 -52.560 1.00 81.62 657 GLY A C 1
ATOM 5012 O O . GLY A 1 657 ? 38.796 9.836 -51.441 1.00 81.62 657 GLY A O 1
ATOM 5013 N N . GLY A 1 658 ? 38.619 10.596 -53.543 1.00 78.69 658 GLY A N 1
ATOM 5014 C CA . GLY A 1 658 ? 39.453 11.776 -53.392 1.00 78.69 658 GLY A CA 1
ATOM 5015 C C . GLY A 1 658 ? 38.704 13.012 -53.859 1.00 78.69 658 GLY A C 1
ATOM 5016 O O . GLY A 1 658 ? 37.984 12.954 -54.853 1.00 78.69 658 GLY A O 1
ATOM 5017 N N . PHE A 1 659 ? 38.896 14.134 -53.174 1.00 81.62 659 PHE A N 1
ATOM 5018 C CA . PHE A 1 659 ? 38.344 15.416 -53.599 1.00 81.62 659 PHE A CA 1
ATOM 5019 C C . PHE A 1 659 ? 39.414 16.502 -53.651 1.00 81.62 659 PHE A C 1
ATOM 5021 O O . PHE A 1 659 ? 40.397 16.466 -52.906 1.00 81.62 659 PHE A O 1
ATOM 5028 N N . VAL A 1 660 ? 39.195 17.472 -54.535 1.00 79.12 660 VAL A N 1
ATOM 5029 C CA . VAL A 1 660 ? 39.913 18.747 -54.596 1.00 79.12 660 VAL A CA 1
ATOM 5030 C C . VAL A 1 660 ? 38.875 19.846 -54.759 1.00 79.12 660 VAL A C 1
ATOM 5032 O O . VAL A 1 660 ? 38.067 19.807 -55.685 1.00 79.12 660 VAL A O 1
ATOM 5035 N N . GLU A 1 661 ? 38.895 20.829 -53.875 1.00 83.12 661 GLU A N 1
ATOM 5036 C CA . GLU A 1 661 ? 37.975 21.957 -53.866 1.00 83.12 661 GLU A CA 1
ATOM 5037 C C . GLU A 1 661 ? 38.770 23.260 -53.832 1.00 83.12 661 GLU A C 1
ATOM 5039 O O . GLU A 1 661 ? 39.576 23.487 -52.937 1.00 83.12 661 GLU A O 1
ATOM 5044 N N . ALA A 1 662 ? 38.556 24.106 -54.833 1.00 79.62 662 ALA A N 1
ATOM 5045 C CA . ALA A 1 662 ? 39.110 25.443 -54.921 1.00 79.62 662 ALA A CA 1
ATOM 5046 C C . ALA A 1 662 ? 37.993 26.462 -54.695 1.00 79.62 662 ALA A C 1
ATOM 5048 O O . ALA A 1 662 ? 36.962 26.421 -55.366 1.00 79.62 662 ALA A O 1
ATOM 5049 N N . HIS A 1 663 ? 38.220 27.397 -53.789 1.00 83.12 663 HIS A N 1
ATOM 5050 C CA . HIS A 1 663 ? 37.329 28.495 -53.472 1.00 83.12 663 HIS A CA 1
ATOM 5051 C C . HIS A 1 663 ? 38.039 29.826 -53.733 1.00 83.12 663 HIS A C 1
ATOM 5053 O O . HIS A 1 663 ? 39.222 29.982 -53.425 1.00 83.12 663 HIS A O 1
ATOM 5059 N N . ALA A 1 664 ? 37.310 30.787 -54.291 1.00 78.81 664 ALA A N 1
ATOM 5060 C CA . ALA A 1 664 ? 37.726 32.176 -54.389 1.00 78.81 664 ALA A CA 1
ATOM 5061 C C . ALA A 1 664 ? 36.515 33.089 -54.162 1.00 78.81 664 ALA A C 1
ATOM 5063 O O . ALA A 1 664 ? 35.568 33.071 -54.950 1.00 78.81 664 ALA A O 1
ATOM 5064 N N . GLY A 1 665 ? 36.568 33.887 -53.106 1.00 75.00 665 GLY A N 1
ATOM 5065 C CA . GLY A 1 665 ? 35.559 34.843 -52.688 1.00 75.00 665 GLY A CA 1
ATOM 5066 C C . GLY A 1 665 ? 36.116 36.259 -52.655 1.00 75.00 665 GLY A C 1
ATOM 5067 O O . GLY A 1 665 ? 37.281 36.487 -52.329 1.00 75.00 665 GLY A O 1
ATOM 5068 N N . GLY A 1 666 ? 35.298 37.234 -53.030 1.00 71.69 666 GLY A N 1
ATOM 5069 C CA . GLY A 1 666 ? 35.657 38.645 -53.008 1.00 71.69 666 GLY A CA 1
ATOM 5070 C C . GLY A 1 666 ? 34.440 39.508 -52.722 1.00 71.69 666 GLY A C 1
ATOM 5071 O O . GLY A 1 666 ? 33.409 39.372 -53.380 1.00 71.69 666 GLY A O 1
ATOM 5072 N N . SER A 1 667 ? 34.564 40.426 -51.767 1.00 72.25 667 SER A N 1
ATOM 5073 C CA . SER A 1 667 ? 33.479 41.329 -51.392 1.00 72.25 667 SER A CA 1
ATOM 5074 C C . SER A 1 667 ? 33.896 42.792 -51.401 1.00 72.25 667 SER A C 1
ATOM 5076 O O . SER A 1 667 ? 35.002 43.175 -51.017 1.00 72.25 667 SER A O 1
ATOM 5078 N N . VAL A 1 668 ? 32.962 43.630 -51.839 1.00 58.31 668 VAL A N 1
ATOM 5079 C CA . VAL A 1 668 ? 32.935 45.067 -51.586 1.00 58.31 668 VAL A CA 1
ATOM 5080 C C . VAL A 1 668 ? 31.737 45.338 -50.677 1.00 58.31 668 VAL A C 1
ATOM 5082 O O . VAL A 1 668 ? 30.737 44.651 -50.763 1.00 58.31 668 VAL A O 1
ATOM 5085 N N . ILE A 1 669 ? 31.791 46.354 -49.815 1.00 57.00 669 ILE A N 1
ATOM 5086 C CA . ILE A 1 669 ? 30.820 46.628 -48.721 1.00 57.00 669 ILE A CA 1
ATOM 5087 C C . ILE A 1 669 ? 29.313 46.511 -49.096 1.00 57.00 669 ILE A C 1
ATOM 5089 O O . ILE A 1 669 ? 28.473 46.366 -48.212 1.00 57.00 669 ILE A O 1
ATOM 5093 N N . ILE A 1 670 ? 28.958 46.594 -50.383 1.00 60.03 670 ILE A N 1
ATOM 5094 C CA . ILE A 1 670 ? 27.584 46.601 -50.915 1.00 60.03 670 ILE A CA 1
ATOM 5095 C C . ILE A 1 670 ? 27.282 45.362 -51.801 1.00 60.03 670 ILE A C 1
ATOM 5097 O O . ILE A 1 670 ? 26.158 45.198 -52.281 1.00 60.03 670 ILE A O 1
ATOM 5101 N N . GLY A 1 671 ? 28.251 44.475 -52.034 1.00 70.31 671 GLY A N 1
ATOM 5102 C CA . GLY A 1 671 ? 28.033 43.233 -52.768 1.00 70.31 671 GLY A CA 1
ATOM 5103 C C . GLY A 1 671 ? 29.259 42.325 -52.849 1.00 70.31 671 GLY A C 1
ATOM 5104 O O . GLY A 1 671 ? 30.399 42.772 -52.775 1.00 70.31 671 GLY A O 1
ATOM 5105 N N . CYS A 1 672 ? 29.013 41.041 -53.053 1.00 79.00 672 CYS A N 1
ATOM 5106 C CA . CYS A 1 672 ? 30.023 39.988 -53.041 1.00 79.00 672 CYS A CA 1
ATOM 5107 C C . CYS A 1 672 ? 29.911 39.109 -54.285 1.00 79.00 672 CYS A C 1
ATOM 5109 O O . CYS A 1 672 ? 28.853 39.024 -54.920 1.00 79.00 672 CYS A O 1
ATOM 5111 N N . VAL A 1 673 ? 31.003 38.425 -54.607 1.00 78.06 673 VAL A N 1
ATOM 5112 C CA . VAL A 1 673 ? 31.023 37.306 -55.544 1.00 78.06 673 VAL A CA 1
ATOM 5113 C C . VAL A 1 673 ? 31.921 36.226 -54.963 1.00 78.06 673 VAL A C 1
ATOM 5115 O O . VAL A 1 673 ? 33.079 36.500 -54.657 1.00 78.06 673 VAL A O 1
ATOM 5118 N N . SER A 1 674 ? 31.422 34.997 -54.881 1.00 81.56 674 SER A N 1
ATOM 5119 C CA . SER A 1 674 ? 32.243 33.831 -54.567 1.00 81.56 674 SER A CA 1
ATOM 5120 C C . SER A 1 674 ? 32.075 32.745 -55.618 1.00 81.56 674 SER A C 1
ATOM 5122 O O . SER A 1 674 ? 31.025 32.591 -56.242 1.00 81.56 674 SER A O 1
ATOM 5124 N N . ALA A 1 675 ? 33.151 32.019 -55.881 1.00 78.31 675 ALA A N 1
ATOM 5125 C CA . ALA A 1 675 ? 33.176 30.900 -56.799 1.00 78.31 675 ALA A CA 1
ATOM 5126 C C . ALA A 1 675 ? 33.843 29.709 -56.118 1.00 78.31 675 ALA A C 1
ATOM 5128 O O . ALA A 1 675 ? 34.903 29.827 -55.510 1.00 78.31 675 ALA A O 1
ATOM 5129 N N . THR A 1 676 ? 33.229 28.541 -56.241 1.00 83.81 676 THR A N 1
ATOM 5130 C CA . THR A 1 676 ? 33.751 27.281 -55.717 1.00 83.81 676 THR A CA 1
ATOM 5131 C C . THR A 1 676 ? 33.759 26.250 -56.831 1.00 83.81 676 THR A C 1
ATOM 5133 O O . THR A 1 676 ? 32.725 25.979 -57.439 1.00 83.81 676 THR A O 1
ATOM 5136 N N . LEU A 1 677 ? 34.920 25.668 -57.108 1.00 79.88 677 LEU A N 1
ATOM 5137 C CA . LEU A 1 677 ? 35.089 24.561 -58.036 1.00 79.88 677 LEU A CA 1
ATOM 5138 C C . LEU A 1 677 ? 35.544 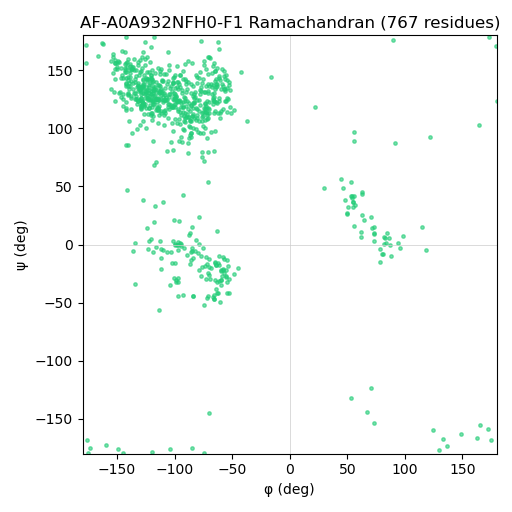23.334 -57.255 1.00 79.88 677 LEU A C 1
ATOM 5140 O O . LEU A 1 677 ? 36.633 23.321 -56.694 1.00 79.88 677 LEU A O 1
ATOM 5144 N N . ARG A 1 678 ? 34.731 22.286 -57.262 1.00 83.25 678 ARG A N 1
ATOM 5145 C CA . ARG A 1 678 ? 34.999 21.023 -56.585 1.00 83.25 678 ARG A CA 1
ATOM 5146 C C . ARG A 1 678 ? 35.054 19.884 -57.592 1.00 83.25 678 ARG A C 1
ATOM 5148 O O . ARG A 1 678 ? 34.179 19.775 -58.447 1.00 83.25 678 ARG A O 1
ATOM 5155 N N . CYS A 1 679 ? 36.074 19.045 -57.493 1.00 79.50 679 CYS A N 1
ATOM 5156 C CA . CYS A 1 679 ? 36.187 17.793 -58.221 1.00 79.50 679 CYS A CA 1
ATOM 5157 C C . CYS A 1 679 ? 36.251 16.640 -57.219 1.00 79.50 679 CYS A C 1
ATOM 5159 O O . CYS A 1 679 ? 37.168 16.604 -56.402 1.00 79.50 679 CYS A O 1
ATOM 5161 N N . ASP A 1 680 ? 35.327 15.693 -57.319 1.00 82.19 680 ASP A N 1
ATOM 5162 C CA . ASP A 1 680 ? 35.301 14.455 -56.540 1.00 82.19 680 ASP A CA 1
ATOM 5163 C C . ASP A 1 680 ? 35.526 13.265 -57.488 1.00 82.19 680 ASP A C 1
ATOM 5165 O O . ASP A 1 680 ? 34.995 13.239 -58.604 1.00 82.19 680 ASP A O 1
ATOM 5169 N N . VAL A 1 681 ? 36.345 12.299 -57.077 1.00 81.94 681 VAL A N 1
ATOM 5170 C CA . VAL A 1 681 ? 36.536 11.016 -57.763 1.00 81.94 681 VAL A CA 1
ATOM 5171 C C . VAL A 1 681 ? 36.366 9.910 -56.737 1.00 81.94 681 VAL A C 1
ATOM 5173 O O . VAL A 1 681 ? 37.177 9.785 -55.826 1.00 81.94 681 VAL A O 1
ATOM 5176 N N . ASP A 1 682 ? 35.353 9.081 -56.927 1.00 83.50 682 ASP A N 1
ATOM 5177 C CA . ASP A 1 682 ? 34.887 8.092 -55.969 1.00 83.50 682 ASP A CA 1
ATOM 5178 C C . ASP A 1 682 ? 34.800 6.719 -56.611 1.00 83.50 682 ASP A C 1
ATOM 5180 O O . ASP A 1 682 ? 34.290 6.566 -57.719 1.00 83.50 682 ASP A O 1
ATOM 5184 N N . VAL A 1 683 ? 35.260 5.702 -55.894 1.00 82.25 683 VAL A N 1
ATOM 5185 C CA . VAL A 1 683 ? 35.021 4.300 -56.220 1.00 82.25 683 VAL A CA 1
ATOM 5186 C C . VAL A 1 683 ? 34.139 3.727 -55.124 1.00 82.25 683 VAL A C 1
ATOM 5188 O O . VAL A 1 683 ? 34.575 3.579 -53.984 1.00 82.25 683 VAL A O 1
ATOM 5191 N N . ASN A 1 684 ? 32.900 3.403 -55.474 1.00 86.44 684 ASN A N 1
ATOM 5192 C CA . ASN A 1 684 ? 31.927 2.771 -54.596 1.00 86.44 684 ASN A CA 1
ATOM 5193 C C . ASN A 1 684 ? 31.850 1.287 -54.930 1.00 86.44 684 ASN A C 1
ATOM 5195 O O . ASN A 1 684 ? 31.823 0.885 -56.089 1.00 86.44 684 ASN A O 1
ATOM 5199 N N . VAL A 1 685 ? 31.774 0.454 -53.910 1.00 82.94 685 VAL A N 1
ATOM 5200 C CA . VAL A 1 685 ? 31.557 -0.976 -54.044 1.00 82.94 685 VAL A CA 1
ATOM 5201 C C . VAL A 1 685 ? 30.509 -1.368 -53.029 1.00 82.94 685 VAL A C 1
ATOM 5203 O O . VAL A 1 685 ? 30.693 -1.137 -51.840 1.00 82.94 685 VAL A O 1
ATOM 5206 N N . TYR A 1 686 ? 29.433 -2.003 -53.465 1.00 88.75 686 TYR A N 1
ATOM 5207 C CA . TYR A 1 686 ? 28.488 -2.623 -52.550 1.00 88.75 686 TYR A CA 1
ATOM 5208 C C . TYR A 1 686 ? 28.033 -3.973 -53.059 1.00 88.75 686 TYR A C 1
ATOM 5210 O O . TYR A 1 686 ? 28.071 -4.272 -54.249 1.00 88.75 686 TYR A O 1
ATOM 5218 N N . GLY A 1 687 ? 27.617 -4.821 -52.141 1.00 83.50 687 GLY A N 1
ATOM 5219 C CA . GLY A 1 687 ? 27.220 -6.171 -52.467 1.00 83.50 687 GLY A CA 1
ATOM 5220 C C . GLY A 1 687 ? 26.677 -6.887 -51.256 1.00 83.50 687 GLY A C 1
ATOM 5221 O O . GLY A 1 687 ? 26.608 -6.347 -50.152 1.00 83.50 687 GLY A O 1
ATOM 5222 N N . GLY A 1 688 ? 26.297 -8.135 -51.464 1.00 85.94 688 GLY A N 1
ATOM 5223 C CA . GLY A 1 688 ? 25.793 -8.944 -50.378 1.00 85.94 688 GLY A CA 1
ATOM 5224 C C . GLY A 1 688 ? 25.474 -10.367 -50.780 1.00 85.94 688 GLY A C 1
ATOM 5225 O O . GLY A 1 688 ? 25.501 -10.745 -51.952 1.00 85.94 688 GLY A O 1
ATOM 5226 N N . ILE A 1 689 ? 25.182 -11.154 -49.755 1.00 82.50 689 ILE A N 1
ATOM 5227 C CA . ILE A 1 689 ? 24.863 -12.571 -49.826 1.00 82.50 689 ILE A CA 1
ATOM 5228 C C . ILE A 1 689 ? 23.517 -12.759 -49.143 1.00 82.50 689 ILE A C 1
ATOM 5230 O O . ILE A 1 689 ? 23.391 -12.515 -47.942 1.00 82.50 689 ILE A O 1
ATOM 5234 N N . ASN A 1 690 ? 22.518 -13.222 -49.888 1.00 83.69 690 ASN A N 1
ATOM 5235 C CA . ASN A 1 690 ? 21.275 -13.714 -49.311 1.00 83.69 690 ASN A CA 1
ATOM 5236 C C . ASN A 1 690 ? 21.423 -15.220 -49.068 1.00 83.69 690 ASN A C 1
ATOM 5238 O O . ASN A 1 690 ? 21.438 -16.014 -50.007 1.00 83.69 690 ASN A O 1
ATOM 5242 N N . PHE A 1 691 ? 21.529 -15.635 -47.805 1.00 80.44 691 PHE A N 1
ATOM 5243 C CA . PHE A 1 691 ? 21.740 -17.043 -47.454 1.00 80.44 691 PHE A CA 1
ATOM 5244 C C . PHE A 1 691 ? 20.508 -17.919 -47.718 1.00 80.44 691 PHE A C 1
ATOM 5246 O O . PHE A 1 691 ? 20.646 -19.136 -47.843 1.00 80.44 691 PHE A O 1
ATOM 5253 N N . SER A 1 692 ? 19.319 -17.319 -47.829 1.00 80.69 692 SER A N 1
ATOM 5254 C CA . SER A 1 692 ? 18.061 -18.050 -48.034 1.00 80.69 692 SER A CA 1
ATOM 5255 C C . SER A 1 692 ? 17.830 -18.367 -49.508 1.00 80.69 692 SER A C 1
ATOM 5257 O O . SER A 1 692 ? 17.502 -19.504 -49.844 1.00 80.69 692 SER A O 1
ATOM 5259 N N . SER A 1 693 ? 18.061 -17.397 -50.398 1.00 81.62 693 SER A N 1
ATOM 5260 C CA . SER A 1 693 ? 17.994 -17.614 -51.850 1.00 81.62 693 SER A CA 1
ATOM 5261 C C . SER A 1 693 ? 19.302 -18.133 -52.453 1.00 81.62 693 SER A C 1
ATOM 5263 O O . SER A 1 693 ? 19.290 -18.662 -53.560 1.00 81.62 693 SER A O 1
ATOM 5265 N N . LYS A 1 694 ? 20.408 -18.070 -51.694 1.00 80.06 694 LYS A N 1
ATOM 5266 C CA . LYS A 1 694 ? 21.788 -18.352 -52.134 1.00 80.06 694 LYS A CA 1
ATOM 5267 C C . LYS A 1 694 ? 22.288 -17.389 -53.214 1.00 80.06 694 LYS A C 1
ATOM 5269 O O . LYS A 1 694 ? 23.195 -17.734 -53.971 1.00 80.06 694 LYS A O 1
ATOM 5274 N N . ASP A 1 695 ? 21.722 -16.188 -53.250 1.00 80.56 695 ASP A N 1
ATOM 5275 C CA . ASP A 1 695 ? 22.091 -15.165 -54.220 1.00 80.56 695 ASP A CA 1
ATOM 5276 C C . ASP A 1 695 ? 23.281 -14.348 -53.732 1.00 80.56 695 ASP A C 1
ATOM 5278 O O . ASP A 1 695 ? 23.338 -13.940 -52.568 1.00 80.56 695 ASP A O 1
ATOM 5282 N N . ILE A 1 696 ? 24.206 -14.073 -54.648 1.00 80.06 696 ILE A N 1
ATOM 5283 C CA . ILE A 1 696 ? 25.326 -13.160 -54.427 1.00 80.06 696 ILE A CA 1
ATOM 5284 C C . ILE A 1 696 ? 25.219 -12.053 -55.462 1.00 80.06 696 ILE A C 1
ATOM 5286 O O . ILE A 1 696 ? 25.106 -12.328 -56.659 1.00 80.06 696 ILE A O 1
ATOM 5290 N N . TYR A 1 697 ? 25.286 -10.809 -55.003 1.00 83.38 697 TYR A N 1
ATOM 5291 C CA . TYR A 1 697 ? 25.321 -9.647 -55.879 1.00 83.38 697 TYR A CA 1
ATOM 5292 C C . TYR A 1 697 ? 26.467 -8.716 -55.495 1.00 83.38 697 TYR A C 1
ATOM 5294 O O . TYR A 1 697 ? 26.867 -8.627 -54.331 1.00 83.38 697 TYR A O 1
ATOM 5302 N N . PHE A 1 698 ? 27.001 -8.037 -56.500 1.00 79.00 698 PHE A N 1
ATOM 5303 C CA . PHE A 1 698 ? 28.099 -7.097 -56.382 1.00 79.00 698 PHE A CA 1
ATOM 5304 C C . PHE A 1 698 ? 27.913 -5.990 -57.416 1.00 79.00 698 PHE A C 1
ATOM 5306 O O . PHE A 1 698 ? 27.703 -6.268 -58.596 1.00 79.00 698 PHE A O 1
ATOM 5313 N N . HIS A 1 699 ? 28.024 -4.750 -56.967 1.00 81.00 699 HIS A N 1
ATOM 5314 C CA . HIS A 1 699 ? 27.987 -3.551 -57.780 1.00 81.00 699 HIS A CA 1
ATOM 5315 C C . HIS A 1 699 ? 29.226 -2.719 -57.469 1.00 81.00 699 HIS A C 1
ATOM 5317 O O . HIS A 1 699 ? 29.433 -2.294 -56.332 1.00 81.00 699 HIS A O 1
ATOM 5323 N N . GLY A 1 700 ? 30.053 -2.494 -58.481 1.00 80.12 700 GLY A N 1
ATOM 5324 C CA . GLY A 1 700 ? 31.118 -1.500 -58.426 1.00 80.12 700 GLY A CA 1
ATOM 5325 C C . GLY A 1 700 ? 30.706 -0.280 -59.233 1.00 80.12 700 GLY A C 1
ATOM 5326 O O . GLY A 1 700 ? 30.327 -0.435 -60.387 1.00 80.12 700 GLY A O 1
ATOM 5327 N N . GLU A 1 701 ? 30.816 0.910 -58.662 1.00 82.06 701 GLU A N 1
ATOM 5328 C CA . GLU A 1 701 ? 30.587 2.193 -59.320 1.00 82.06 701 GLU A CA 1
ATOM 5329 C C . GLU A 1 701 ? 31.863 3.034 -59.223 1.00 82.06 701 GLU A C 1
ATOM 5331 O O . GLU A 1 701 ? 32.524 3.073 -58.190 1.00 82.06 701 GLU A O 1
ATOM 5336 N N . THR A 1 702 ? 32.231 3.732 -60.288 1.00 77.44 702 THR A N 1
ATOM 5337 C CA . THR A 1 702 ? 33.198 4.829 -60.226 1.00 77.44 702 THR A CA 1
ATOM 5338 C C . THR A 1 702 ? 32.503 6.100 -60.670 1.00 77.44 702 THR A C 1
ATOM 5340 O O . THR A 1 702 ? 31.945 6.141 -61.771 1.00 77.44 702 THR A O 1
ATOM 5343 N N . VAL A 1 703 ? 32.537 7.118 -59.818 1.00 81.62 703 VAL A N 1
ATOM 5344 C CA . VAL A 1 703 ? 31.903 8.415 -60.027 1.00 81.62 703 VAL A CA 1
ATOM 5345 C C . VAL A 1 703 ? 32.985 9.479 -60.082 1.00 81.62 703 VAL A C 1
ATOM 5347 O O . VAL A 1 703 ? 33.811 9.577 -59.188 1.00 81.62 703 VAL A O 1
ATOM 5350 N N . MET A 1 704 ? 32.972 10.300 -61.123 1.00 77.56 704 MET A N 1
ATOM 5351 C CA . MET A 1 704 ? 33.708 11.557 -61.155 1.00 77.56 704 MET A CA 1
ATOM 5352 C C . MET A 1 704 ? 32.694 12.692 -61.212 1.00 77.56 704 MET A C 1
ATOM 5354 O O . MET A 1 704 ? 31.830 12.711 -62.091 1.00 77.56 704 MET A O 1
ATOM 5358 N N . LYS A 1 705 ? 32.789 13.639 -60.285 1.00 80.56 705 LYS A N 1
ATOM 5359 C CA . LYS A 1 705 ? 31.880 14.777 -60.184 1.00 80.56 705 LYS A CA 1
ATOM 5360 C C . LYS A 1 705 ? 32.675 16.068 -60.247 1.00 80.56 705 LYS A C 1
ATOM 5362 O O . LYS A 1 705 ? 33.565 16.282 -59.439 1.00 80.56 705 LYS A O 1
ATOM 5367 N N . LEU A 1 706 ? 32.332 16.942 -61.185 1.00 77.25 706 LEU A N 1
ATOM 5368 C CA . LEU A 1 706 ? 32.814 18.317 -61.218 1.00 77.25 706 LEU A CA 1
ATOM 5369 C C . LEU A 1 706 ? 31.646 19.235 -60.856 1.00 77.25 706 LEU A C 1
ATOM 5371 O O . LEU A 1 706 ? 30.657 19.288 -61.583 1.00 77.25 706 LEU A O 1
ATOM 5375 N N . LYS A 1 707 ? 31.744 19.943 -59.735 1.00 81.94 707 LYS A N 1
ATOM 5376 C CA . LYS A 1 707 ? 30.747 20.900 -59.256 1.00 81.94 707 LYS A CA 1
ATOM 5377 C C . LYS A 1 707 ? 31.340 22.304 -59.281 1.00 81.94 707 LYS A C 1
ATOM 5379 O O . LYS A 1 707 ? 32.297 22.585 -58.572 1.00 81.94 707 LYS A O 1
ATOM 5384 N N . GLY A 1 708 ? 30.755 23.191 -60.075 1.00 79.19 708 GLY A N 1
ATOM 5385 C CA . GLY A 1 708 ? 31.050 24.622 -60.057 1.00 79.19 708 GLY A CA 1
ATOM 5386 C C . GLY A 1 708 ? 29.888 25.377 -59.428 1.00 79.19 708 GLY A C 1
ATOM 5387 O O . GLY A 1 708 ? 28.761 25.240 -59.892 1.00 79.19 708 GLY A O 1
ATOM 5388 N N . THR A 1 709 ? 30.144 26.164 -58.391 1.00 81.94 709 THR A N 1
ATOM 5389 C CA . THR A 1 709 ? 29.156 27.038 -57.749 1.00 81.94 709 THR A CA 1
ATOM 5390 C C . THR A 1 709 ? 29.633 28.476 -57.867 1.00 81.94 709 THR A C 1
ATOM 5392 O O . THR A 1 709 ? 30.785 28.754 -57.562 1.00 81.94 709 THR A O 1
ATOM 5395 N N . VAL A 1 710 ? 28.771 29.383 -58.314 1.00 77.81 710 VAL A N 1
ATOM 5396 C CA . VAL A 1 710 ? 29.021 30.827 -58.290 1.00 77.81 710 VAL A CA 1
ATOM 5397 C C . VAL A 1 710 ? 27.905 31.473 -57.488 1.00 77.81 710 VAL A C 1
ATOM 5399 O O . VAL A 1 710 ? 26.728 31.275 -57.798 1.00 77.81 710 VAL A O 1
ATOM 5402 N N . LYS A 1 711 ? 28.276 32.233 -56.466 1.00 83.19 711 LYS A N 1
ATOM 5403 C CA . LYS A 1 711 ? 27.375 33.046 -55.661 1.00 83.19 711 LYS A CA 1
ATOM 5404 C C . LYS A 1 711 ? 27.637 34.515 -55.953 1.00 83.19 711 LYS A C 1
ATOM 5406 O O . LYS A 1 711 ? 28.785 34.928 -56.111 1.00 83.19 711 LYS A O 1
ATOM 5411 N N . ALA A 1 712 ? 26.577 35.304 -56.022 1.00 77.50 712 ALA A N 1
ATOM 5412 C CA . ALA A 1 712 ? 26.664 36.754 -56.038 1.00 77.50 712 ALA A CA 1
ATOM 5413 C C . ALA A 1 712 ? 25.613 37.311 -55.087 1.00 77.50 712 ALA A C 1
ATOM 5415 O O . ALA A 1 712 ? 24.450 36.921 -55.155 1.00 77.50 712 ALA A O 1
ATOM 5416 N N . GLY A 1 713 ? 26.015 38.219 -54.209 1.00 77.00 713 GLY A N 1
ATOM 5417 C CA . GLY A 1 713 ? 25.139 38.800 -53.199 1.00 77.00 713 GLY A CA 1
ATOM 5418 C C . GLY A 1 713 ? 25.099 40.316 -53.292 1.00 77.00 713 GLY A C 1
ATOM 5419 O O . GLY A 1 713 ? 26.106 40.958 -53.593 1.00 77.00 713 GLY A O 1
ATOM 5420 N N . GLY A 1 714 ? 23.923 40.894 -53.054 1.00 71.81 714 GLY A N 1
ATOM 5421 C CA . GLY A 1 714 ? 23.722 42.337 -52.931 1.00 71.81 714 GLY A CA 1
ATOM 5422 C C . GLY A 1 714 ? 23.309 42.705 -51.510 1.00 71.81 714 GLY A C 1
ATOM 5423 O O . GLY A 1 714 ? 22.381 42.109 -50.968 1.00 71.81 714 GLY A O 1
ATOM 5424 N N . GLY A 1 715 ? 23.979 43.688 -50.910 1.00 74.06 715 GLY A N 1
ATOM 5425 C CA . GLY A 1 715 ? 23.807 44.057 -49.503 1.00 74.06 715 GLY A CA 1
ATOM 5426 C C . GLY A 1 715 ? 25.133 44.016 -48.745 1.00 74.06 715 GLY A C 1
ATOM 5427 O O . GLY A 1 715 ? 26.201 44.088 -49.346 1.00 74.06 715 GLY A O 1
ATOM 5428 N N . CYS A 1 716 ? 25.075 43.913 -47.419 1.00 76.75 716 CYS A N 1
ATOM 5429 C CA . CYS A 1 716 ? 26.276 43.750 -46.606 1.00 76.75 716 CYS A CA 1
ATOM 5430 C C . CYS A 1 716 ? 26.660 42.275 -46.512 1.00 76.75 716 CYS A C 1
ATOM 5432 O O . CYS A 1 716 ? 26.167 41.546 -45.644 1.00 76.75 716 CYS A O 1
ATOM 5434 N N . CYS A 1 717 ? 27.524 41.870 -47.431 1.00 76.75 717 CYS A N 1
ATOM 5435 C CA . CYS A 1 717 ? 27.980 40.502 -47.595 1.00 76.75 717 CYS A CA 1
ATOM 5436 C C . CYS A 1 717 ? 29.493 40.418 -47.346 1.00 76.75 717 CYS A C 1
ATOM 5438 O O . CYS A 1 717 ? 30.214 41.373 -47.649 1.00 76.75 717 CYS A O 1
ATOM 5440 N N . ASP A 1 718 ? 29.988 39.306 -46.820 1.00 76.88 718 ASP A N 1
ATOM 5441 C CA . ASP A 1 718 ? 31.425 39.006 -46.798 1.00 76.88 718 ASP A CA 1
ATOM 5442 C C . ASP A 1 718 ? 31.889 38.354 -48.113 1.00 76.88 718 ASP A C 1
ATOM 5444 O O . ASP A 1 718 ? 31.130 38.274 -49.086 1.00 76.88 718 ASP A O 1
ATOM 5448 N N . SER A 1 719 ? 33.160 37.951 -48.167 1.00 72.88 719 SER A N 1
ATOM 5449 C CA . SER A 1 719 ? 33.801 37.320 -49.323 1.00 72.88 719 SER A CA 1
ATOM 5450 C C . SER A 1 719 ? 33.101 36.043 -49.789 1.00 72.88 719 SER A C 1
ATOM 5452 O O . SER A 1 719 ? 33.179 35.735 -50.977 1.00 72.88 719 SER A O 1
ATOM 5454 N N . ASP A 1 720 ? 32.367 35.361 -48.908 1.00 76.25 720 ASP A N 1
ATOM 5455 C CA . ASP A 1 720 ? 31.676 34.101 -49.198 1.00 76.25 720 ASP A CA 1
ATOM 5456 C C . ASP A 1 720 ? 30.209 34.315 -49.611 1.00 76.25 720 ASP A C 1
ATOM 5458 O O . ASP A 1 720 ? 29.527 33.369 -50.026 1.00 76.25 720 ASP A O 1
ATOM 5462 N N . CYS A 1 721 ? 29.774 35.579 -49.621 1.00 71.94 721 CYS A N 1
ATOM 5463 C CA . CYS A 1 721 ? 28.400 36.028 -49.797 1.00 71.94 721 CYS A CA 1
ATOM 5464 C C . CYS A 1 721 ? 27.456 35.749 -48.633 1.00 71.94 721 CYS A C 1
ATOM 5466 O O . CYS A 1 721 ? 26.236 35.783 -48.809 1.00 71.94 721 CYS A O 1
ATOM 5468 N N . ASP A 1 722 ? 28.008 35.588 -47.436 1.00 77.75 722 ASP A N 1
ATOM 5469 C CA . ASP A 1 722 ? 27.229 35.433 -46.224 1.00 77.75 722 ASP A CA 1
ATOM 5470 C C . ASP A 1 722 ? 26.961 36.795 -45.567 1.00 77.75 722 ASP A C 1
ATOM 5472 O O . ASP A 1 722 ? 27.635 37.807 -45.794 1.00 77.75 722 ASP A O 1
ATOM 5476 N N . HIS A 1 723 ? 25.885 36.861 -44.781 1.00 75.75 723 HIS A N 1
ATOM 5477 C CA . HIS A 1 723 ? 25.468 38.107 -44.151 1.00 75.75 723 HIS A CA 1
ATOM 5478 C C . HIS A 1 723 ? 26.401 38.491 -42.997 1.00 75.75 723 HIS A C 1
ATOM 5480 O O . HIS A 1 723 ? 26.498 37.782 -41.996 1.00 75.75 723 HIS A O 1
ATOM 5486 N N . ILE A 1 724 ? 27.011 39.677 -43.085 1.00 73.00 724 ILE A N 1
ATOM 5487 C CA . ILE A 1 724 ? 27.843 40.215 -42.006 1.00 73.00 724 ILE A CA 1
ATOM 5488 C C . ILE A 1 724 ? 26.943 40.668 -40.850 1.00 73.00 724 ILE A C 1
ATOM 5490 O O . ILE A 1 724 ? 26.231 41.668 -40.961 1.00 73.00 724 ILE A O 1
ATOM 5494 N N . THR A 1 725 ? 27.056 39.997 -39.700 1.00 69.81 725 THR A N 1
ATOM 5495 C CA . THR A 1 725 ? 26.235 40.183 -38.482 1.00 69.81 725 THR A CA 1
ATOM 5496 C C . THR A 1 725 ? 26.183 41.626 -37.949 1.00 69.81 725 THR A C 1
ATOM 5498 O O . THR A 1 725 ? 25.308 41.971 -37.159 1.00 69.81 725 THR A O 1
ATOM 5501 N N . LEU A 1 726 ? 27.123 42.484 -38.356 1.00 64.88 726 LEU A N 1
ATOM 5502 C CA . LEU A 1 726 ? 27.243 43.883 -37.930 1.00 64.88 726 LEU A CA 1
ATOM 5503 C C . LEU A 1 726 ? 26.516 44.894 -38.839 1.00 64.88 726 LEU A C 1
ATOM 5505 O O . LEU A 1 726 ? 26.523 46.084 -38.521 1.00 64.88 726 LEU A O 1
ATOM 5509 N N . CYS A 1 727 ? 25.894 44.472 -39.947 1.00 63.16 727 CYS A N 1
ATOM 5510 C CA . CYS A 1 727 ? 25.219 45.384 -40.874 1.00 63.16 727 CYS A CA 1
ATOM 5511 C C . CYS A 1 727 ? 23.693 45.164 -40.935 1.00 63.16 727 CYS A C 1
ATOM 5513 O O . CYS A 1 727 ? 23.241 44.030 -41.022 1.00 63.16 727 CYS A O 1
ATOM 5515 N N . PRO A 1 728 ? 22.870 46.233 -40.950 1.00 61.94 728 PRO A N 1
ATOM 5516 C CA . PRO A 1 728 ? 21.406 46.122 -40.937 1.00 61.94 728 PRO A CA 1
ATOM 5517 C C . PRO A 1 728 ? 20.760 45.742 -42.282 1.00 61.94 728 PRO A C 1
ATOM 5519 O O . PRO A 1 728 ? 19.553 45.503 -42.317 1.00 61.94 728 PRO A O 1
ATOM 5522 N N . LEU A 1 729 ? 21.509 45.727 -43.391 1.00 70.12 729 LEU A N 1
ATOM 5523 C CA . LEU A 1 729 ? 20.993 45.316 -44.701 1.00 70.12 729 LEU A CA 1
ATOM 5524 C C . LEU A 1 729 ? 21.293 43.827 -44.932 1.00 70.12 729 LEU A C 1
ATOM 5526 O O . LEU A 1 729 ? 22.476 43.477 -44.974 1.00 70.12 729 LEU A O 1
ATOM 5530 N N . PRO A 1 730 ? 20.273 42.960 -45.103 1.00 71.94 730 PRO A N 1
ATOM 5531 C CA . PRO A 1 730 ? 20.493 41.540 -45.356 1.00 71.94 730 PRO A CA 1
ATOM 5532 C C . PRO A 1 730 ? 21.275 41.349 -46.658 1.00 71.94 730 PRO A C 1
ATOM 5534 O O . PRO A 1 730 ? 21.063 42.082 -47.626 1.00 71.94 730 PRO A O 1
ATOM 5537 N N . CYS A 1 731 ? 22.170 40.363 -46.680 1.00 74.00 731 CYS A N 1
ATOM 5538 C CA . CYS A 1 731 ? 22.780 39.921 -47.926 1.00 74.00 731 CYS A CA 1
ATOM 5539 C C . CYS A 1 731 ? 21.730 39.140 -48.730 1.00 74.00 731 CYS A C 1
ATOM 5541 O O . CYS A 1 731 ? 21.203 38.135 -48.255 1.00 74.00 731 CYS A O 1
ATOM 5543 N N . ILE A 1 732 ? 21.375 39.631 -49.917 1.00 73.44 732 ILE A N 1
ATOM 5544 C CA . ILE A 1 732 ? 20.480 38.937 -50.846 1.00 73.44 732 ILE A CA 1
ATOM 5545 C C . ILE A 1 732 ? 21.360 38.172 -51.831 1.00 73.44 732 ILE A C 1
ATOM 5547 O O . ILE A 1 732 ? 21.941 38.786 -52.724 1.00 73.44 732 ILE A O 1
ATOM 5551 N N . GLU A 1 733 ? 21.470 36.857 -51.652 1.00 73.81 733 GLU A N 1
ATOM 5552 C CA . GLU A 1 733 ? 22.297 35.970 -52.479 1.00 73.81 733 GLU A CA 1
ATOM 5553 C C . GLU A 1 733 ? 21.510 35.416 -53.679 1.00 73.81 733 GLU A C 1
ATOM 5555 O O . GLU A 1 733 ? 20.358 34.998 -53.557 1.00 73.81 733 GLU A O 1
ATOM 5560 N N . VAL A 1 734 ? 22.162 35.370 -54.840 1.00 69.88 734 VAL A N 1
ATOM 5561 C CA . VAL A 1 734 ? 21.790 34.539 -55.987 1.00 69.88 734 VAL A CA 1
ATOM 5562 C C . VAL A 1 734 ? 22.899 33.516 -56.193 1.00 69.88 734 VAL A C 1
ATOM 5564 O O . VAL A 1 734 ? 24.060 33.886 -56.382 1.00 69.88 734 VAL A O 1
ATOM 5567 N N . ASN A 1 735 ? 22.546 32.232 -56.207 1.00 77.75 735 ASN A N 1
ATOM 5568 C CA . ASN A 1 735 ? 23.488 31.148 -56.447 1.00 77.75 735 ASN A CA 1
ATOM 5569 C C . ASN A 1 735 ? 23.212 30.434 -57.778 1.00 77.75 735 ASN A C 1
ATOM 5571 O O . ASN A 1 735 ? 22.085 30.323 -58.266 1.00 77.75 735 ASN A O 1
ATOM 5575 N N . LYS A 1 736 ? 24.285 29.970 -58.416 1.00 72.81 736 LYS A N 1
ATOM 5576 C CA . LYS A 1 736 ? 24.235 29.111 -59.599 1.00 72.81 736 LYS A CA 1
ATOM 5577 C C . LYS A 1 736 ? 25.179 27.950 -59.396 1.00 72.81 736 LYS A C 1
ATOM 5579 O O . LYS A 1 736 ? 26.365 28.157 -59.162 1.00 72.81 736 LYS A O 1
ATOM 5584 N N . THR A 1 737 ? 24.655 26.740 -59.535 1.00 73.62 737 THR A N 1
ATOM 5585 C CA . THR A 1 737 ? 25.445 25.513 -59.461 1.00 73.62 737 THR A CA 1
ATOM 5586 C C . THR A 1 737 ? 25.361 24.788 -60.795 1.00 73.62 737 THR A C 1
ATOM 5588 O O . THR A 1 737 ? 24.276 24.622 -61.339 1.00 73.62 737 THR A O 1
ATOM 5591 N N . ALA A 1 738 ? 26.503 24.354 -61.315 1.00 71.31 738 ALA A N 1
ATOM 5592 C CA . ALA A 1 738 ? 26.605 23.422 -62.427 1.00 71.31 738 ALA A CA 1
ATOM 5593 C C . ALA A 1 738 ? 27.296 22.149 -61.934 1.00 71.31 738 ALA A C 1
ATOM 5595 O O . ALA A 1 738 ? 28.313 22.217 -61.240 1.00 71.31 738 ALA A O 1
ATOM 5596 N N . ILE A 1 739 ? 26.748 20.990 -62.290 1.00 74.38 739 ILE A N 1
ATOM 5597 C CA . ILE A 1 739 ? 27.286 19.684 -61.911 1.00 74.38 739 ILE A CA 1
ATOM 5598 C C . ILE A 1 739 ? 27.513 18.884 -63.188 1.00 74.38 739 ILE A C 1
ATOM 5600 O O . ILE A 1 739 ? 26.631 18.780 -64.028 1.00 74.38 739 ILE A O 1
ATOM 5604 N N . ILE A 1 740 ? 28.696 18.308 -63.345 1.00 72.88 740 ILE A N 1
ATOM 5605 C CA . ILE A 1 740 ? 28.968 17.292 -64.358 1.00 72.88 740 ILE A CA 1
ATOM 5606 C C . ILE A 1 740 ? 29.275 16.012 -63.597 1.00 72.88 740 ILE A C 1
ATOM 5608 O O . ILE A 1 740 ? 30.257 15.959 -62.862 1.00 72.88 740 ILE A O 1
ATOM 5612 N N . LYS A 1 741 ? 28.430 14.992 -63.759 1.00 76.44 741 LYS A N 1
ATOM 5613 C CA . LYS A 1 741 ? 28.615 13.673 -63.153 1.00 76.44 741 LYS A CA 1
ATOM 5614 C C . LYS A 1 741 ? 28.944 12.659 -64.244 1.00 76.44 741 LYS A C 1
ATOM 5616 O O . LYS A 1 741 ? 28.214 12.510 -65.216 1.00 76.44 741 LYS A O 1
ATOM 5621 N N . MET A 1 742 ? 30.055 11.958 -64.101 1.00 72.38 742 MET A N 1
ATOM 5622 C CA . MET A 1 742 ? 30.421 10.827 -64.944 1.00 72.38 742 MET A CA 1
ATOM 5623 C C . MET A 1 742 ? 30.387 9.575 -64.084 1.00 72.38 742 MET A C 1
ATOM 5625 O O . MET A 1 742 ? 31.060 9.528 -63.060 1.00 72.38 742 MET A O 1
ATOM 5629 N N . THR A 1 743 ? 29.625 8.568 -64.503 1.00 73.44 743 THR A N 1
ATOM 5630 C CA . THR A 1 743 ? 29.484 7.318 -63.758 1.00 73.44 743 THR A CA 1
ATOM 5631 C C . THR A 1 743 ? 29.834 6.137 -64.656 1.00 73.44 743 THR A C 1
ATOM 5633 O O . THR A 1 743 ? 29.395 6.032 -65.799 1.00 73.44 743 THR A O 1
ATOM 5636 N N . SER A 1 744 ? 30.603 5.196 -64.133 1.00 73.69 744 SER A N 1
ATOM 5637 C CA . SER A 1 744 ? 30.763 3.872 -64.735 1.00 73.69 744 SER A CA 1
ATOM 5638 C C . SER A 1 744 ? 30.422 2.821 -63.697 1.00 73.69 744 SER A C 1
ATOM 5640 O O . SER A 1 744 ? 30.718 3.032 -62.525 1.00 73.69 744 SER A O 1
ATOM 5642 N N . PHE A 1 745 ? 29.785 1.720 -64.096 1.00 78.75 745 PHE A N 1
ATOM 5643 C CA . PHE A 1 745 ? 29.461 0.659 -63.149 1.00 78.75 745 PHE A CA 1
ATOM 5644 C C . PHE A 1 745 ? 29.595 -0.747 -63.736 1.00 78.75 745 PHE A C 1
ATOM 5646 O O . PHE A 1 745 ? 29.514 -0.968 -64.950 1.00 78.75 745 PHE A O 1
ATOM 5653 N N . VAL A 1 746 ? 29.817 -1.703 -62.840 1.00 74.62 746 VAL A N 1
ATOM 5654 C CA . VAL A 1 746 ? 29.928 -3.135 -63.113 1.00 74.62 746 VAL A CA 1
ATOM 5655 C C . VAL A 1 746 ? 28.972 -3.870 -62.188 1.00 74.62 746 VAL A C 1
ATOM 5657 O O . VAL A 1 746 ? 29.115 -3.784 -60.970 1.00 74.62 746 VAL A O 1
ATOM 5660 N N . ASP A 1 747 ? 28.044 -4.624 -62.777 1.00 77.56 747 ASP A N 1
ATOM 5661 C CA . ASP A 1 747 ? 27.076 -5.445 -62.052 1.00 77.56 747 ASP A CA 1
ATOM 5662 C C . ASP A 1 747 ? 27.384 -6.935 -62.205 1.00 77.56 747 ASP A C 1
ATOM 5664 O O . ASP A 1 747 ? 27.503 -7.463 -63.319 1.00 77.56 747 ASP A O 1
ATOM 5668 N N . PHE A 1 748 ? 27.416 -7.635 -61.075 1.00 75.31 748 PHE A N 1
ATOM 5669 C CA . PHE A 1 748 ? 27.408 -9.088 -60.995 1.00 75.31 748 PHE A CA 1
ATOM 5670 C C . PHE A 1 748 ? 26.261 -9.549 -60.091 1.00 75.31 748 PHE A C 1
ATOM 5672 O O . PHE A 1 748 ? 26.090 -9.050 -58.984 1.00 75.31 748 PHE A O 1
ATOM 5679 N N . ASP A 1 749 ? 25.480 -10.516 -60.559 1.00 74.94 749 ASP A N 1
ATOM 5680 C CA . ASP A 1 749 ? 24.353 -11.120 -59.841 1.00 74.94 749 ASP A CA 1
ATOM 5681 C C . ASP A 1 749 ? 24.300 -12.591 -60.268 1.00 74.94 749 ASP A C 1
ATOM 5683 O O . ASP A 1 749 ? 24.285 -12.876 -61.463 1.00 74.94 749 ASP A O 1
ATOM 5687 N N . THR A 1 750 ? 24.296 -13.540 -59.329 1.00 75.31 750 THR A N 1
ATOM 5688 C CA . THR A 1 750 ? 24.296 -14.983 -59.643 1.00 75.31 750 THR A CA 1
ATOM 5689 C C . THR A 1 750 ? 23.106 -15.430 -60.495 1.00 75.31 750 THR A C 1
ATOM 5691 O O . THR A 1 750 ? 23.197 -16.453 -61.174 1.00 75.31 750 THR A O 1
ATOM 5694 N N . ASN A 1 751 ? 22.018 -14.653 -60.515 1.00 70.88 751 ASN A N 1
ATOM 5695 C CA . ASN A 1 751 ? 20.814 -14.935 -61.296 1.00 70.88 751 ASN A CA 1
ATOM 5696 C C . ASN A 1 751 ? 20.753 -14.198 -62.641 1.00 70.88 751 ASN A C 1
ATOM 5698 O O . ASN A 1 751 ? 19.780 -14.355 -63.384 1.00 70.88 751 ASN A O 1
ATOM 5702 N N . LYS A 1 752 ? 21.757 -13.380 -62.979 1.00 70.56 752 LYS A N 1
ATOM 5703 C CA . LYS A 1 752 ? 21.797 -12.606 -64.228 1.00 70.56 752 LYS A CA 1
ATOM 5704 C C . LYS A 1 752 ? 23.167 -12.727 -64.893 1.00 70.56 752 LYS A C 1
ATOM 5706 O O . LYS A 1 752 ? 24.193 -12.867 -64.244 1.00 70.56 752 LYS A O 1
ATOM 5711 N N . SER A 1 753 ? 23.212 -12.645 -66.221 1.00 64.31 753 SER A N 1
ATOM 5712 C CA . SER A 1 753 ? 24.499 -12.503 -66.909 1.00 64.31 753 SER A CA 1
ATOM 5713 C C . SER A 1 753 ? 25.161 -11.181 -66.491 1.00 64.31 753 SER A C 1
ATOM 5715 O O . SER A 1 753 ? 24.448 -10.175 -66.419 1.00 64.31 753 SER A O 1
ATOM 5717 N N . PRO A 1 754 ? 26.484 -11.157 -66.239 1.00 62.22 754 PRO A N 1
ATOM 5718 C CA . PRO A 1 754 ? 27.186 -9.936 -65.859 1.00 62.22 754 PRO A CA 1
ATOM 5719 C C . PRO A 1 754 ? 26.970 -8.853 -66.917 1.00 62.22 754 PRO A C 1
ATOM 5721 O O . PRO A 1 754 ? 27.058 -9.118 -68.121 1.00 62.22 754 PRO A O 1
ATOM 5724 N N . LYS A 1 755 ? 26.658 -7.638 -66.464 1.00 60.53 755 LYS A N 1
ATOM 5725 C CA . LYS A 1 755 ? 26.430 -6.481 -67.332 1.00 60.53 755 LYS A CA 1
ATOM 5726 C C . LYS A 1 755 ? 27.495 -5.432 -67.055 1.00 60.53 755 LYS A C 1
ATOM 5728 O O . LYS A 1 755 ? 27.663 -4.979 -65.928 1.00 60.53 755 LYS A O 1
ATOM 5733 N N . TYR A 1 756 ? 28.177 -5.027 -68.120 1.00 55.50 756 TYR A N 1
ATOM 5734 C CA . TYR A 1 756 ? 29.061 -3.870 -68.120 1.00 55.50 756 TYR A CA 1
ATOM 5735 C C . TYR A 1 756 ? 28.319 -2.726 -68.794 1.00 55.50 756 TYR A C 1
ATOM 5737 O O . TYR A 1 756 ? 27.960 -2.838 -69.968 1.00 55.50 756 TYR A O 1
ATOM 5745 N N . THR A 1 757 ? 28.081 -1.643 -68.061 1.00 57.62 757 THR A N 1
ATOM 5746 C CA . THR A 1 757 ? 27.421 -0.459 -68.612 1.00 57.62 757 THR A CA 1
ATOM 5747 C C . THR A 1 757 ? 28.299 0.752 -68.356 1.00 57.62 757 THR A C 1
ATOM 5749 O O . THR A 1 757 ? 28.622 1.089 -67.220 1.00 57.62 757 THR A O 1
ATOM 5752 N N . PHE A 1 758 ? 28.688 1.423 -69.434 1.00 48.22 758 PHE A N 1
ATOM 5753 C CA . PHE A 1 758 ? 29.348 2.717 -69.366 1.00 48.22 758 PHE A CA 1
ATOM 5754 C C . PHE A 1 758 ? 28.313 3.791 -69.697 1.00 48.22 758 PHE A C 1
ATOM 5756 O O . PHE A 1 758 ? 27.735 3.763 -70.783 1.00 48.22 758 PHE A O 1
ATOM 5763 N N . SER A 1 759 ? 28.050 4.704 -68.761 1.00 53.75 759 SER A N 1
ATOM 5764 C CA . SER A 1 759 ? 27.026 5.735 -68.925 1.00 53.75 759 SER A CA 1
ATOM 5765 C C . SER A 1 759 ? 27.592 7.106 -68.583 1.00 53.75 759 SER A C 1
ATOM 5767 O O . SER A 1 759 ? 27.698 7.486 -67.422 1.00 53.75 759 SER A O 1
ATOM 5769 N N . ILE A 1 760 ? 27.907 7.898 -69.604 1.00 51.28 760 ILE A N 1
ATOM 5770 C CA . ILE A 1 760 ? 28.140 9.328 -69.398 1.00 51.28 760 ILE A CA 1
ATOM 5771 C C . ILE A 1 760 ? 26.759 9.972 -69.295 1.00 51.28 760 ILE A C 1
ATOM 5773 O O . ILE A 1 760 ? 26.060 10.084 -70.300 1.00 51.28 760 ILE A O 1
ATOM 5777 N N . VAL A 1 761 ? 26.356 10.362 -68.086 1.00 52.41 761 VAL A N 1
ATOM 5778 C CA . VAL A 1 761 ? 25.121 11.122 -67.854 1.00 52.41 761 VAL A CA 1
ATOM 5779 C C . VAL A 1 761 ? 25.510 12.577 -67.602 1.00 52.41 761 VAL A C 1
ATOM 5781 O O . VAL A 1 761 ? 25.742 12.947 -66.455 1.00 52.41 761 VAL A O 1
ATOM 5784 N N . PRO A 1 762 ? 25.638 13.423 -68.639 1.00 48.53 762 PRO A N 1
ATOM 5785 C CA . PRO A 1 762 ? 25.846 14.843 -68.416 1.00 48.53 762 PRO A CA 1
ATOM 5786 C C . PRO A 1 762 ? 24.560 15.435 -67.826 1.00 48.53 762 PRO A C 1
ATOM 5788 O O . PRO A 1 762 ? 23.615 15.737 -68.551 1.00 48.53 762 PRO A O 1
ATOM 5791 N N . ASP A 1 763 ? 24.510 15.560 -66.504 1.00 47.06 763 ASP A N 1
ATOM 5792 C CA . ASP A 1 763 ? 23.365 16.129 -65.800 1.00 47.06 763 ASP A CA 1
ATOM 5793 C C . ASP A 1 763 ? 23.516 17.652 -65.691 1.00 47.06 763 ASP A C 1
ATOM 5795 O O . ASP A 1 763 ? 23.948 18.190 -64.675 1.00 47.06 763 ASP A O 1
ATOM 5799 N N . PHE A 1 764 ? 23.214 18.366 -66.779 1.00 46.81 764 PHE A N 1
ATOM 5800 C CA . PHE A 1 764 ? 23.198 19.830 -66.786 1.00 46.81 764 PHE A CA 1
ATOM 5801 C C . PHE A 1 764 ? 21.954 20.360 -66.059 1.00 46.81 764 PHE A C 1
ATOM 5803 O O . PHE A 1 764 ? 21.039 20.897 -66.683 1.00 46.81 764 PHE A O 1
ATOM 5810 N N . ASN A 1 765 ? 21.922 20.243 -64.734 1.00 43.09 765 ASN A N 1
ATOM 5811 C CA . ASN A 1 765 ? 20.936 20.951 -63.927 1.00 43.09 765 ASN A CA 1
ATOM 5812 C C . ASN A 1 765 ? 21.381 22.403 -63.752 1.00 43.09 765 ASN A C 1
ATOM 5814 O O . ASN A 1 765 ? 22.205 22.721 -62.899 1.00 43.09 765 ASN A O 1
ATOM 5818 N N . VAL A 1 766 ? 20.845 23.293 -64.591 1.00 40.66 766 VAL A N 1
ATOM 5819 C CA . VAL A 1 766 ? 20.863 24.734 -64.324 1.00 40.66 766 VAL A CA 1
ATOM 5820 C C . VAL A 1 766 ? 19.606 25.049 -63.520 1.00 40.66 766 VAL A C 1
ATOM 5822 O O . VAL A 1 766 ? 18.561 25.366 -64.086 1.00 40.66 766 VAL A O 1
ATOM 5825 N N . GLU A 1 767 ? 19.682 24.929 -62.196 1.00 38.66 767 GLU A N 1
ATOM 5826 C CA . GLU A 1 767 ? 18.591 25.394 -61.341 1.00 38.66 767 GLU A CA 1
ATOM 5827 C C . GLU A 1 767 ? 18.580 26.930 -61.311 1.00 38.66 767 GLU A C 1
ATOM 5829 O O . GLU A 1 767 ? 19.545 27.609 -60.938 1.00 38.66 767 GLU A O 1
ATOM 5834 N N . PHE A 1 768 ? 17.465 27.502 -61.764 1.00 34.81 768 PHE A N 1
ATOM 5835 C CA . PHE A 1 768 ? 17.108 28.880 -61.465 1.00 34.81 768 PHE A CA 1
ATOM 5836 C C . PHE A 1 768 ? 16.193 28.875 -60.250 1.00 34.81 768 PHE A C 1
ATOM 5838 O O . PHE A 1 768 ? 14.985 28.716 -60.400 1.00 34.81 768 PHE A O 1
ATOM 5845 N N . GLN A 1 769 ? 16.789 29.009 -59.064 1.00 31.48 769 GLN A N 1
ATOM 5846 C CA . GLN A 1 769 ? 16.097 29.632 -57.941 1.00 31.48 769 GLN A CA 1
ATOM 5847 C C . GLN A 1 769 ? 16.232 31.147 -58.049 1.00 31.48 769 GLN A C 1
ATOM 5849 O O . GLN A 1 769 ? 17.324 31.608 -58.475 1.00 31.48 769 GLN A O 1
#

Foldseek 3Di:
DDDDDDDDDDPDPDDDDDDDDDDDDDDDQDDDPDDDDPPDADWRWDFDFDQDDDPPDGDDTDGPTDTQRALAPDKDFDPVPWDQDPQATWTQIWGWAQEFQFDDDPLDADVVSHDDDGGIDTDGLGIWGADPPPGTDKRWAQDWDWTQRQQKTKIARTWIDDSQAIWRQWTWIPQQWTWIWGGWGDGRHFTDDTHIDQPFIDALVAFTWDQVVQVWDWDWGQDPVVSWTKIKTAGDPVDQARTWGADAFQQPGDIWGWGMWMTISNSDTATDTDQPPDWTGGLLQKTWRFPGWDGDNFKIKTFAWIGRLAAQWDIDGGKIWMWGADPVGDIDTATPDDAWTWGDAQQKIKTFHWDADPVRGTPAQDRHRFKTKTWTKMDGPPPAQFIDGTWIFITGNQWTKIKGDDQQGWGALDRVHQKTWSWRIWMKIQDDRSHGIDFIKTWGFIDPFPPDDRVPRIDIDTRRHHPPPPVPAQWDKDWQPDDPQAIKIWICGNVQQKIKIKGWGDQCWDDDDPDPPQFTWTWTWMWMWIGHHQWTKIKIWTKTAGRPPPWFGIKTKIKMAIKDFLVVCVVVVVRLVRQLVLDDVSPDDPCLNVDRMNHWMKMKMKTKTADDDDPDFDWDDPPQFKTKTKGKIKMKIKMWIFTPPPFTKIKMKIKIKMKIKIKIFGDDQFKIKIKMKMKMWMWMKIWMAGPVVRKTKIKIKIKIKIKIKMKMWGHGAGRHQAHDPPGPTHTHMDMWMFMFMFMWMWIDMPVDDTDGDGDRDGPGPGDDD

Mean predicted aligned error: 19.42 Å

Solvent-accessible surface area (backbone atoms only — not comparable to full-atom values): 41339 Å² total; per-residue (Å²): 137,84,89,85,81,86,88,82,82,78,77,80,73,82,83,80,84,82,82,91,75,77,100,68,89,84,83,82,84,82,82,84,89,75,91,79,70,95,86,65,81,72,57,50,66,54,70,50,83,66,85,58,79,63,91,89,48,88,62,80,83,58,80,45,75,43,67,47,69,40,77,55,92,46,67,48,62,44,70,93,72,35,51,77,56,97,85,30,40,32,32,28,29,32,39,48,35,53,25,76,58,30,42,61,61,93,84,49,47,44,102,85,69,45,76,55,54,74,15,45,54,81,41,79,68,46,73,44,51,41,32,99,86,76,46,67,56,74,43,74,50,77,61,72,45,77,45,42,40,54,75,20,43,36,40,28,51,37,35,36,39,44,66,90,27,42,32,30,52,34,36,34,36,40,60,89,39,75,39,38,35,30,59,27,35,37,50,40,59,43,72,50,78,50,50,70,52,50,78,63,41,42,50,37,87,52,47,70,33,61,26,62,91,48,59,43,43,74,49,70,48,70,40,80,89,79,62,29,40,36,43,38,41,32,35,27,95,93,43,89,34,20,32,51,49,63,72,48,67,47,32,63,90,48,67,52,40,28,31,32,42,39,29,36,21,84,70,54,72,48,52,42,60,64,36,88,88,45,73,38,53,38,20,59,38,27,41,34,36,45,71,46,54,48,76,45,94,55,25,41,28,38,29,19,34,37,34,58,79,49,70,81,55,81,67,38,70,71,23,30,45,31,36,28,50,48,100,86,66,50,71,42,66,43,89,36,76,77,68,65,44,74,42,75,55,62,31,34,29,40,41,35,52,60,38,60,47,99,86,66,49,73,66,26,50,43,76,45,75,48,31,36,42,34,53,22,33,38,31,43,66,52,92,57,46,37,55,39,76,51,30,35,39,39,33,33,69,90,48,42,37,36,31,56,79,61,64,85,30,49,44,35,82,36,70,90,46,76,34,34,30,45,28,64,47,41,41,30,38,53,36,80,94,57,66,43,70,51,55,47,34,37,27,26,27,40,40,74,51,88,94,59,58,46,95,74,35,72,47,77,47,71,46,83,40,54,78,70,75,46,96,85,48,59,59,53,76,47,72,70,47,83,48,103,68,40,50,31,34,40,26,41,29,64,84,76,53,23,39,38,33,41,30,57,31,73,66,43,71,58,54,96,52,68,98,85,54,88,74,34,33,29,32,33,33,42,37,40,35,40,49,38,87,82,30,35,37,39,37,33,41,35,40,32,36,43,49,90,69,93,58,47,56,51,35,38,39,36,39,38,39,38,35,37,38,43,72,57,44,67,76,45,47,61,66,59,51,56,55,12,63,39,27,74,95,48,75,44,68,65,68,49,78,72,39,75,48,29,28,37,41,37,41,28,35,31,39,56,30,67,62,76,81,83,75,74,74,44,76,49,84,48,73,56,41,29,33,39,38,33,50,58,33,34,39,40,22,30,34,43,33,39,27,62,45,103,45,44,28,43,38,40,37,39,34,46,31,40,39,41,36,40,38,44,18,34,25,44,80,59,27,15,37,19,38,37,43,34,40,38,41,35,40,39,37,37,36,36,39,34,68,69,82,68,41,44,40,40,39,40,38,38,41,38,37,41,37,41,37,42,39,40,17,46,27,28,20,23,10,78,31,45,62,42,90,89,47,94,48,68,36,49,67,46,63,43,49,45,43,43,43,37,44,38,41,42,44,41,38,76,90,48,81,72,49,81,50,83,45,83,50,78,49,79,53,76,62,83,117

Sequence (769 aa):
MGNFPTGISIPKSNSVILGNQENKVSFAVLYNDKSIPSSYQSGFSIGAVLPIYSKGQAINMINLQYTAHSIYTTMEADFTKSTFNEAGMNLATTLHTQIEGMVNTEGTKNKKGEKIKDGDLEIDLGMVNVNSKDGLKKISGTGVLKIALGKWMMNSSNWEFSEQGLLLKSGAIDAGVTVPFTNLCILPKEIKFGEYQLDNLTLANTLTLEIKKYNPTISFGYDKGFKVWNLSIVPNPAQAYCSEIKNLPGMGNTTFKVFSINTFSSGQFKVNILTTGQKVMINQVAQFEPEGMDLASGYVAFTGILDFQIPKFPVFESFALKYQKDNNGVIQAMPGNLNDVDFKINGVRYTFKVVKDAKGNMKNPLFSDGSLAWMGTVTDEVEGMYTFNIMKLLKTKDSTTIHETTADNTFLFSKNGKTGVHVVHASQKVIDNGSHWSNLTFEGRLFGMEGVNEAKSYTVMTVKGAVEVVPSSSSVAINNVETPFGNMSIVFDFNEKALIGSMHLDNVSLGGGEEGSAGGAALTGDIEMRLGSGSWYMFGAGEATLPDNGFVDKIKAAFFIGMVDQVYLNQKPIIKQTIQSFSYEGSYIPPMFNDNVVTGICVAGGLAIPFPPPVPTIDIPLDPFFSVSLTHGLHINAVVSVGFGDAVRLDFYANVGGFVEAHAGGSVIIGCVSATLRCDVDVNVYGGINFSSKDIYFHGETVMKLKGTVKAGGGCCDSDCDHITLCPLPCIEVNKTAIIKMTSFVDFDTNKSPKYTFSIVPDFNVEFQ

Radius of gyration: 57.8 Å; Cα contacts (8 Å, |Δi|>4): 1882; chains: 1; bounding box: 133×70×156 Å

pLDDT: mean 74.48, std 17.75, range [25.23, 96.0]

Secondary structure (DSSP, 8-state):
--PPP---PPP-PPP------SS-PPPP-----S---TTS---EEEEEE---EETTEE----EEEEEE--S-S-EEEEEEEEEEETTEEEEEEEE----TT--PPTT-B-TTSPBPPTT---EEEEEEEEETTTEE--EEE-S-EEEEETTEEEEEEEEEEETTEEEEEEEEEESSSEEEEEEEEE-SS-B---EE--TTEEETTTEEEB-GGG--EEEEEEETTTTEEEEEEE--TT-S-SEEE---TTSTT--EEEEEEEEETTS-EEEEE--TT--EEETTTEEEEEEEEEEETTEEEEEEEEE---TTPPPEEEEEEEEEE-TTS-EEEEEE----EEEEETTEEEEE--EE-TTS-EEESEEETTEEEEEEEEEESSTTSEEEEEEEEEEESS-EEEEES-S-EEEESSTT-S-EEEEEEEEEEEEGGGTEEPPEEEEEEEES-TT--GGG-EEEEEE-S-----TT--EEEEEEEEETTEEEEEEEETTTTEEEEEEEEEEEEE----TT-TTPEEEEEEEEEEEETTEEEEEEEEEEEPP--SS-SEEEEEEEEEEEEHHHHHH-THHHHHHHHTSGGG----GGGGSSEEEEEEEEEEEEEEPPTTS--EEEEETTTEEEEEEEEEEEEEEEEEEESSSEEEEEEEEEEEEEEEEEEEEETTEEEEEEEEEEEEEEEEEEEETTTTEEEEEEEEEEEEEEEEEEEESSB-TTS-B-TT-SSPPEEEEEEEEEEEEEEEEEETTEEEEEEEEEE--------